Protein AF-A0A1Q7LMV8-F1 (afdb_monomer_lite)

Sequence (874 aa):
MQLKIPILTSIIVLTTVLAIPLATHPTAANTGFGVDDPGNVWVPYGPWGVSPATTGPNKLLMHFYSSETVEFTNFELGQLDVLDWEAPQSKFTPWANNPDFLLTPTQGQFGDFGIYFNGASSTWGNWGCTWIANAQPVGSTGIQVYNNTRQVDSRGVACDVNMRDAFAHLIDRPRWTVDGILQGTAQALADDSPPAKAPAGSSLAEQCSWDKMFPNCISAFNIAPDPGGFAAPGSPDFCAAADHMIAAGIATGKQASSCILTGVNSGVFSHPLRFMIRNDKPPRLQFGNGEMNAINQLFGGVAVQPTYGNIRQIGFPIVFSEPPESIVDDWDAYTYGYGLPSPYPDHLFPFYYSLFATDYCGGLSEPEPNNVQFLCNTAVDAQALTTATTADVPTFIAATTQLFHQLGSMSVDIPVYADGVRLGALRSVAGLVNLRGAGYTNGATMLYARQDTSYTPVCQGVVTGSCPSGKDYRFGGGDPTTLRWGQASGTLELNPFHAQTVWEFNVLLEVYDSLFTASPIQLDHTYCNVCTSASSTPSPPLPYVAGDQFYDVQLRRGPDGTPLARWQDGTPITAHDVAFSALNLARYSANLGSGLLLLRGVKVVSDSEVIIEWQGQSISYPIDMEFLLLPSHIWEDSTAAAPVSCAAGCVWGASQGAPGDGQLISTDIHPAAASMRDSTYDPIAHGTFIGSGPWACVSVFPQDVGKIGTGCSQSASGQRIGQAIGIDGRMQLAAFDFLGQPGNSDPFYQYYRSSNPAWGTGSGVTAQSGAFQQWNWDQKGDTGRVSILDLASAASCFGAGPSGTSACPSNITPANTCSPNCPYNYWNRAAFETTPGTISGEPFIVYRDFDNTFISPYWPWTTTTLENIVVFTH

Radius of gyration: 30.37 Å; chains: 1; bounding box: 103×80×86 Å

pLDDT: mean 81.84, std 17.22, range [29.91, 98.75]

Structure (mmCIF, N/CA/C/O backbone):
data_AF-A0A1Q7LMV8-F1
#
_entry.id   AF-A0A1Q7LMV8-F1
#
loop_
_atom_site.group_PDB
_atom_site.id
_atom_site.type_symbol
_atom_site.label_atom_id
_atom_site.label_alt_id
_atom_site.label_comp_id
_atom_site.label_asym_id
_atom_site.label_entity_id
_atom_site.label_seq_id
_atom_site.pdbx_PDB_ins_code
_atom_site.Cartn_x
_atom_site.Cartn_y
_atom_site.Cartn_z
_atom_site.occupancy
_atom_site.B_iso_or_equiv
_atom_site.auth_seq_id
_atom_site.auth_comp_id
_atom_site.auth_asym_id
_atom_site.auth_atom_id
_atom_site.pdbx_PDB_model_num
ATOM 1 N N . MET A 1 1 ? 63.287 53.042 17.222 1.00 47.81 1 MET A N 1
ATOM 2 C CA . MET A 1 1 ? 62.549 51.876 17.768 1.00 47.81 1 MET A CA 1
ATOM 3 C C . MET A 1 1 ? 61.047 51.967 17.425 1.00 47.81 1 MET A C 1
ATOM 5 O O . MET A 1 1 ? 60.212 51.686 18.266 1.00 47.81 1 MET A O 1
ATOM 9 N N . GLN A 1 2 ? 60.691 52.361 16.189 1.00 51.19 2 GLN A N 1
ATOM 10 C CA . GLN A 1 2 ? 59.316 52.751 15.798 1.00 51.19 2 GLN A CA 1
ATOM 11 C C . GLN A 1 2 ? 58.703 51.906 14.661 1.00 51.19 2 GLN A C 1
ATOM 13 O O . GLN A 1 2 ? 57.570 52.141 14.271 1.00 51.19 2 GLN A O 1
ATOM 18 N N . LEU A 1 3 ? 59.409 50.883 14.166 1.00 43.28 3 LEU A N 1
ATOM 19 C CA . LEU A 1 3 ? 58.932 49.997 13.088 1.00 43.28 3 LEU A CA 1
ATOM 20 C C . LEU A 1 3 ? 58.485 48.605 13.569 1.00 43.28 3 LEU A C 1
ATOM 22 O O . LEU A 1 3 ? 58.010 47.807 12.772 1.00 43.28 3 LEU A O 1
ATOM 26 N N . LYS A 1 4 ? 58.617 48.298 14.868 1.00 47.50 4 LYS A N 1
ATOM 27 C CA . LYS A 1 4 ? 58.280 46.969 15.415 1.00 47.50 4 LYS A CA 1
ATOM 28 C C . LYS A 1 4 ? 56.853 46.853 15.958 1.00 47.50 4 LYS A C 1
ATOM 30 O O . LYS A 1 4 ? 56.349 45.744 16.061 1.00 47.50 4 LYS A O 1
ATOM 35 N N . ILE A 1 5 ? 56.199 47.973 16.270 1.00 52.56 5 ILE A N 1
ATOM 36 C CA . ILE A 1 5 ? 54.851 47.974 16.858 1.00 52.56 5 ILE A CA 1
ATOM 37 C C . ILE A 1 5 ? 53.761 47.646 15.818 1.00 52.56 5 ILE A C 1
ATOM 39 O O . ILE A 1 5 ? 52.965 46.761 16.105 1.00 52.56 5 ILE A O 1
ATOM 43 N N . PRO A 1 6 ? 53.741 48.209 14.589 1.00 52.94 6 PRO A N 1
ATOM 44 C CA . PRO A 1 6 ? 52.664 47.920 13.631 1.00 52.94 6 PRO A CA 1
ATOM 45 C C . PRO A 1 6 ? 52.660 46.461 13.155 1.00 52.94 6 PRO A C 1
ATOM 47 O O . PRO A 1 6 ? 51.601 45.879 12.929 1.00 52.94 6 PRO A O 1
ATOM 50 N N . ILE A 1 7 ? 53.847 45.855 13.043 1.00 61.25 7 ILE A N 1
ATOM 51 C CA . ILE A 1 7 ? 54.014 44.458 12.624 1.00 61.25 7 ILE A CA 1
ATOM 52 C C . ILE A 1 7 ? 53.578 43.509 13.744 1.00 61.25 7 ILE A C 1
ATOM 54 O O . ILE A 1 7 ? 52.874 42.544 13.466 1.00 61.25 7 ILE A O 1
ATOM 58 N N . LEU A 1 8 ? 53.914 43.800 15.009 1.00 58.16 8 LEU A N 1
ATOM 59 C CA . LEU A 1 8 ? 53.417 42.996 16.129 1.00 58.16 8 LEU A CA 1
ATOM 60 C C . LEU A 1 8 ? 51.900 43.111 16.282 1.00 58.16 8 LEU A C 1
ATOM 62 O O . LEU A 1 8 ? 51.251 42.094 16.489 1.00 58.16 8 LEU A O 1
ATOM 66 N N . THR A 1 9 ? 51.322 44.307 16.132 1.00 60.59 9 THR A N 1
ATOM 67 C CA . THR A 1 9 ? 49.863 44.474 16.185 1.00 60.59 9 THR A CA 1
ATOM 68 C C . THR A 1 9 ? 49.184 43.738 15.032 1.00 60.59 9 THR A C 1
ATOM 70 O O . THR A 1 9 ? 48.174 43.085 15.252 1.00 60.59 9 THR A O 1
ATOM 73 N N . SER A 1 10 ? 49.767 43.754 13.828 1.00 56.44 10 SER A N 1
ATOM 74 C CA . SER A 1 10 ? 49.230 43.010 12.680 1.00 56.44 10 SER A CA 1
ATOM 75 C C . SER A 1 10 ? 49.323 41.499 12.880 1.00 56.44 10 SER A C 1
ATOM 77 O O . SER A 1 10 ? 48.369 40.798 12.577 1.00 56.44 10 SER A O 1
ATOM 79 N N . ILE A 1 11 ? 50.424 40.990 13.444 1.00 62.59 11 ILE A N 1
ATOM 80 C CA . ILE A 1 11 ? 50.575 39.560 13.749 1.00 62.59 11 ILE A CA 1
ATOM 81 C C . ILE A 1 11 ? 49.631 39.144 14.878 1.00 62.59 11 ILE A C 1
ATOM 83 O O . ILE A 1 11 ? 49.029 38.090 14.764 1.00 62.59 11 ILE A O 1
ATOM 87 N N . ILE A 1 12 ? 49.446 39.966 15.917 1.00 63.50 12 ILE A N 1
ATOM 88 C CA . ILE A 1 12 ? 48.513 39.684 17.020 1.00 63.50 12 ILE A CA 1
ATOM 89 C C . ILE A 1 12 ? 47.060 39.733 16.539 1.00 63.50 12 ILE A C 1
ATOM 91 O O . ILE A 1 12 ? 46.276 38.883 16.941 1.00 63.50 12 ILE A O 1
ATOM 95 N N . VAL A 1 13 ? 46.690 40.667 15.656 1.00 59.44 13 VAL A N 1
ATOM 96 C CA . VAL A 1 13 ? 45.350 40.705 15.042 1.00 59.44 13 VAL A CA 1
ATOM 97 C C . VAL A 1 13 ? 45.155 39.515 14.100 1.00 59.44 13 VAL A C 1
ATOM 99 O O . VAL A 1 13 ? 44.114 38.875 14.152 1.00 59.44 13 VAL A O 1
ATOM 102 N N . LEU A 1 14 ? 46.159 39.139 13.300 1.00 52.28 14 LEU A N 1
ATOM 103 C CA . LEU A 1 14 ? 46.055 37.979 12.410 1.00 52.28 14 LEU A CA 1
ATOM 104 C C . LEU A 1 14 ? 45.987 36.662 13.198 1.00 52.28 14 LEU A C 1
ATOM 106 O O . LEU A 1 14 ? 45.208 35.788 12.839 1.00 52.28 14 LEU A O 1
ATOM 110 N N . THR A 1 15 ? 46.732 36.521 14.299 1.00 53.72 15 THR A N 1
ATOM 111 C CA . THR A 1 15 ? 46.665 35.325 15.151 1.00 53.72 15 THR A CA 1
ATOM 112 C C . THR A 1 15 ? 45.430 35.297 16.038 1.00 53.72 15 THR A C 1
ATOM 114 O O . THR A 1 15 ? 44.937 34.209 16.292 1.00 53.72 15 THR A O 1
ATOM 117 N N . THR A 1 16 ? 44.873 36.435 16.467 1.00 52.03 16 THR A N 1
ATOM 118 C CA . THR A 1 16 ? 43.590 36.451 17.197 1.00 52.03 16 THR A CA 1
ATOM 119 C C . THR A 1 16 ? 42.389 36.242 16.281 1.00 52.03 16 THR A C 1
ATOM 121 O O . THR A 1 16 ? 41.463 35.561 16.698 1.00 52.03 16 THR A O 1
ATOM 124 N N . VAL A 1 17 ? 42.415 36.716 15.028 1.00 48.97 17 VAL A N 1
ATOM 125 C CA . VAL A 1 17 ? 41.365 36.438 14.026 1.00 48.97 17 VAL A CA 1
ATOM 126 C C . VAL A 1 17 ? 41.433 34.989 13.518 1.00 48.97 17 VAL A C 1
ATOM 128 O O . VAL A 1 17 ? 40.389 34.393 13.279 1.00 48.97 17 VAL A O 1
ATOM 131 N N . LEU A 1 18 ? 42.628 34.388 13.424 1.00 46.41 18 LEU A N 1
ATOM 132 C CA . LEU A 1 18 ? 42.808 32.964 13.081 1.00 46.41 18 LEU A CA 1
ATOM 133 C C . LEU A 1 18 ? 42.646 32.004 14.278 1.00 46.41 18 LEU A C 1
ATOM 135 O O . LEU A 1 18 ? 42.534 30.800 14.068 1.00 46.41 18 LEU A O 1
ATOM 139 N N . ALA A 1 19 ? 42.653 32.513 15.517 1.00 41.44 19 ALA A N 1
ATOM 140 C CA . ALA A 1 19 ? 42.428 31.739 16.745 1.00 41.44 19 ALA A CA 1
ATOM 141 C C . ALA A 1 19 ? 41.019 31.913 17.330 1.00 41.44 19 ALA A C 1
ATOM 143 O O . ALA A 1 19 ? 40.731 31.331 18.376 1.00 41.44 19 ALA A O 1
ATOM 144 N N . ILE A 1 20 ? 40.125 32.655 16.663 1.00 39.97 20 ILE A N 1
ATOM 145 C CA . ILE A 1 20 ? 38.699 32.355 16.786 1.00 39.97 20 ILE A CA 1
ATOM 146 C C . ILE A 1 20 ? 38.594 30.951 16.184 1.00 39.97 20 ILE A C 1
ATOM 148 O O . ILE A 1 20 ? 38.847 30.830 14.982 1.00 39.97 20 ILE A O 1
ATOM 152 N N . PRO A 1 21 ? 38.319 29.876 16.956 1.00 38.91 21 PRO A N 1
ATOM 153 C CA . PRO A 1 21 ? 37.899 28.642 16.316 1.00 38.91 21 PRO A CA 1
ATOM 154 C C . PRO A 1 21 ? 36.772 29.078 15.397 1.00 38.91 21 PRO A C 1
ATOM 156 O O . PRO A 1 21 ? 35.824 29.688 15.896 1.00 38.91 21 PRO A O 1
ATOM 159 N N . LEU A 1 22 ? 36.919 28.882 14.077 1.00 37.25 22 LEU A N 1
ATOM 160 C CA . LEU A 1 22 ? 35.781 28.946 13.168 1.00 37.25 22 LEU A CA 1
ATOM 161 C C . LEU A 1 22 ? 34.682 28.254 13.946 1.00 37.25 22 LEU A C 1
ATOM 163 O O . LEU A 1 22 ? 34.853 27.084 14.297 1.00 37.25 22 LEU A O 1
ATOM 167 N N . ALA A 1 23 ? 33.668 29.014 14.359 1.00 33.69 23 ALA A N 1
ATOM 168 C CA . ALA A 1 23 ? 32.500 28.420 14.945 1.00 33.69 23 ALA A CA 1
ATOM 169 C C . ALA A 1 23 ? 32.011 27.534 13.810 1.00 33.69 23 ALA A C 1
ATOM 171 O O . ALA A 1 23 ? 31.432 28.013 12.836 1.00 33.69 23 ALA A O 1
ATOM 172 N N . THR A 1 24 ? 32.385 26.260 13.865 1.00 39.53 24 THR A N 1
ATOM 173 C CA . THR A 1 24 ? 31.755 25.199 13.125 1.00 39.53 24 THR A CA 1
ATOM 174 C C . THR A 1 24 ? 30.376 25.192 13.737 1.00 39.53 24 THR A C 1
ATOM 176 O O . THR A 1 24 ? 30.089 24.503 14.711 1.00 39.53 24 THR A O 1
ATOM 179 N N . HIS A 1 25 ? 29.538 26.101 13.241 1.00 33.50 25 HIS A N 1
ATOM 180 C CA . HIS A 1 25 ? 28.117 25.961 13.391 1.00 33.50 25 HIS A CA 1
ATOM 181 C C . HIS A 1 25 ? 27.857 24.528 12.938 1.00 33.50 25 HIS A C 1
ATOM 183 O O . HIS A 1 25 ? 28.303 24.185 11.835 1.00 33.50 25 HIS A O 1
ATOM 189 N N . PRO A 1 26 ? 27.258 23.666 13.777 1.00 41.38 26 PRO A N 1
ATOM 190 C CA . PRO A 1 26 ? 26.746 22.416 13.261 1.00 41.38 26 PRO A CA 1
ATOM 191 C C . PRO A 1 26 ? 25.862 22.827 12.091 1.00 41.38 26 PRO A C 1
ATOM 193 O O . PRO A 1 26 ? 24.895 23.569 12.266 1.00 41.38 26 PRO A O 1
ATOM 196 N N . THR A 1 27 ? 26.297 22.492 10.879 1.00 51.75 27 THR A N 1
ATOM 197 C CA . THR A 1 27 ? 25.482 22.656 9.686 1.00 51.75 27 THR A CA 1
ATOM 198 C C . THR A 1 27 ? 24.205 21.905 10.002 1.00 51.75 27 THR A C 1
ATOM 200 O O . THR A 1 27 ? 24.260 20.690 10.194 1.00 51.75 27 THR A O 1
ATOM 203 N N . ALA A 1 28 ? 23.100 22.632 10.172 1.00 55.19 28 ALA A N 1
ATOM 204 C CA . ALA A 1 28 ? 21.792 22.023 10.359 1.00 55.19 28 ALA A CA 1
ATOM 205 C C . ALA A 1 28 ? 21.563 20.989 9.245 1.00 55.19 28 ALA A C 1
ATOM 207 O O . ALA A 1 28 ? 22.117 21.136 8.146 1.00 55.19 28 ALA A O 1
ATOM 208 N N . ALA A 1 29 ? 20.790 19.936 9.525 1.00 56.56 29 ALA A N 1
ATOM 209 C CA . ALA A 1 29 ? 20.429 18.987 8.482 1.00 56.56 29 ALA A CA 1
ATOM 210 C C . ALA A 1 29 ? 19.737 19.733 7.340 1.00 56.56 29 ALA A C 1
ATOM 212 O O . ALA A 1 29 ? 19.027 20.720 7.565 1.00 56.56 29 ALA A O 1
ATOM 213 N N . ASN A 1 30 ? 19.936 19.255 6.113 1.00 70.81 30 ASN A N 1
ATOM 214 C CA . ASN A 1 30 ? 19.094 19.729 5.032 1.00 70.81 30 ASN A CA 1
ATOM 215 C C . ASN A 1 30 ? 17.715 19.097 5.235 1.00 70.81 30 ASN A C 1
ATOM 217 O O . ASN A 1 30 ? 17.593 17.880 5.387 1.00 70.81 30 ASN A O 1
ATOM 221 N N . THR A 1 31 ? 16.675 19.915 5.294 1.00 78.81 31 THR A N 1
ATOM 222 C CA . THR A 1 31 ? 15.311 19.395 5.252 1.00 78.81 31 THR A CA 1
ATOM 223 C C . THR A 1 31 ? 15.081 18.788 3.878 1.00 78.81 31 THR A C 1
ATOM 225 O O . THR A 1 31 ? 15.419 19.414 2.873 1.00 78.81 31 THR A O 1
ATOM 228 N N . GLY A 1 32 ? 14.534 17.571 3.834 1.00 84.81 32 GLY A N 1
ATOM 229 C CA . GLY A 1 32 ? 14.096 16.979 2.575 1.00 84.81 32 GLY A CA 1
ATOM 230 C C . GLY A 1 32 ? 13.058 17.872 1.898 1.00 84.81 32 GLY A C 1
ATOM 231 O O . GLY A 1 32 ? 12.415 18.694 2.560 1.00 84.81 32 GLY A O 1
ATOM 232 N N . PHE A 1 33 ? 12.884 17.712 0.591 1.00 90.50 33 PHE A N 1
ATOM 233 C CA . PHE A 1 33 ? 11.852 18.448 -0.130 1.00 90.50 33 PHE A CA 1
ATOM 234 C C . PHE A 1 33 ? 10.455 18.013 0.335 1.00 90.50 33 PHE A C 1
ATOM 236 O O . PHE A 1 33 ? 10.216 16.840 0.636 1.00 90.50 33 PHE A O 1
ATOM 243 N N . GLY A 1 34 ? 9.528 18.967 0.437 1.00 90.56 34 GLY A N 1
ATOM 244 C CA . GLY A 1 34 ? 8.107 18.659 0.616 1.00 90.56 34 GLY A CA 1
ATOM 245 C C . GLY A 1 34 ? 7.527 17.995 -0.632 1.00 90.56 34 GLY A C 1
ATOM 246 O O . GLY A 1 34 ? 8.111 18.100 -1.702 1.00 90.56 34 GLY A O 1
ATOM 247 N N . VAL A 1 35 ? 6.380 17.325 -0.508 1.00 89.69 35 VAL A N 1
ATOM 248 C CA . VAL A 1 35 ? 5.737 16.647 -1.653 1.00 89.69 35 VAL A CA 1
ATOM 249 C C . VAL A 1 35 ? 5.471 17.618 -2.802 1.00 89.69 35 VAL A C 1
ATOM 251 O O . VAL A 1 35 ? 5.819 17.326 -3.939 1.00 89.69 35 VAL A O 1
ATOM 254 N N . ASP A 1 36 ? 4.913 18.786 -2.479 1.00 88.12 36 ASP A N 1
ATOM 255 C CA . ASP A 1 36 ? 4.574 19.851 -3.431 1.00 88.12 36 ASP A CA 1
ATOM 256 C C . ASP A 1 36 ? 5.728 20.846 -3.671 1.00 88.12 36 ASP A C 1
ATOM 258 O O . ASP A 1 36 ? 5.528 21.913 -4.253 1.00 88.12 36 ASP A O 1
ATOM 262 N N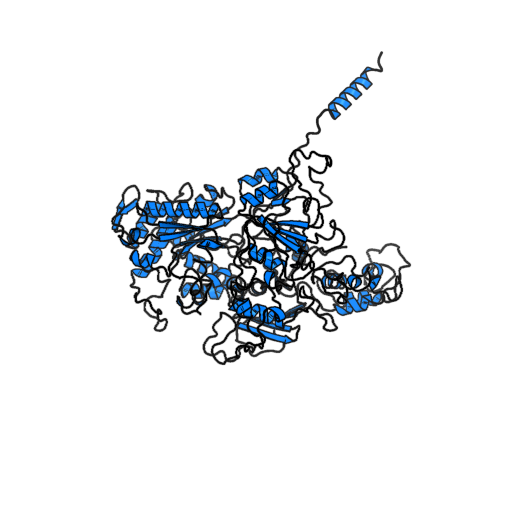 . ASP A 1 37 ? 6.932 20.547 -3.175 1.00 88.38 37 ASP A N 1
ATOM 263 C CA . ASP A 1 37 ? 8.103 21.390 -3.407 1.00 88.38 37 ASP A CA 1
ATOM 264 C C . ASP A 1 37 ? 8.563 21.234 -4.869 1.00 88.38 37 ASP A C 1
ATOM 266 O O . ASP A 1 37 ? 8.759 20.102 -5.310 1.00 88.38 37 ASP A O 1
ATOM 270 N N . PRO A 1 38 ? 8.802 22.323 -5.623 1.00 84.38 38 PRO A N 1
ATOM 271 C CA . PRO A 1 38 ? 9.305 22.233 -6.997 1.00 84.38 38 PRO A CA 1
ATOM 272 C C . PRO A 1 38 ? 10.652 21.501 -7.139 1.00 84.38 38 PRO A C 1
ATOM 274 O O . PRO A 1 38 ? 11.022 21.099 -8.237 1.00 84.38 38 PRO A O 1
ATOM 277 N N . GLY A 1 39 ? 11.421 21.360 -6.052 1.00 83.75 39 GLY A N 1
ATOM 278 C CA . GLY A 1 39 ? 12.645 20.561 -5.996 1.00 83.75 39 GLY A CA 1
ATOM 279 C C . GLY A 1 39 ? 12.412 19.058 -5.808 1.00 83.75 39 GLY A C 1
ATOM 280 O O . GLY A 1 39 ? 13.335 18.278 -6.050 1.00 83.75 39 GLY A O 1
ATOM 281 N N . ASN A 1 40 ? 11.205 18.633 -5.412 1.00 87.81 40 ASN A N 1
ATOM 282 C CA . ASN A 1 40 ? 10.791 17.230 -5.357 1.00 87.81 40 ASN A CA 1
ATOM 283 C C . ASN A 1 40 ? 10.464 16.736 -6.767 1.00 87.81 40 ASN A C 1
ATOM 285 O O . ASN A 1 40 ? 9.314 16.529 -7.132 1.00 87.81 40 ASN A O 1
ATOM 289 N N . VAL A 1 41 ? 11.493 16.607 -7.591 1.00 82.88 41 VAL A N 1
ATOM 290 C CA . VAL A 1 41 ? 11.352 16.170 -8.976 1.00 82.88 41 VAL A CA 1
ATOM 291 C C . VAL A 1 41 ? 11.464 14.657 -9.084 1.00 82.88 41 VAL A C 1
ATOM 293 O O . VAL A 1 41 ? 12.277 14.024 -8.409 1.00 82.88 41 VAL A O 1
ATOM 296 N N . TRP A 1 42 ? 10.684 14.079 -9.986 1.00 82.50 42 TRP A N 1
ATOM 297 C CA . TRP A 1 42 ? 10.725 12.655 -10.305 1.00 82.50 42 TRP A CA 1
ATOM 298 C C . TRP A 1 42 ? 10.704 12.479 -11.819 1.00 82.50 42 TRP A C 1
ATOM 300 O O . TRP A 1 42 ? 10.469 13.425 -12.566 1.00 82.50 42 TRP A O 1
ATOM 310 N N . VAL A 1 43 ? 10.973 11.270 -12.290 1.00 74.50 43 VAL A N 1
ATOM 311 C CA . VAL A 1 43 ? 10.768 10.891 -13.692 1.00 74.50 43 VAL A CA 1
ATOM 312 C C . VAL A 1 43 ? 10.173 9.472 -13.703 1.00 74.50 43 VAL A C 1
ATOM 314 O O . VAL A 1 43 ? 10.196 8.833 -12.660 1.00 74.50 43 VAL A O 1
ATOM 317 N N . PRO A 1 44 ? 9.577 8.959 -14.792 1.00 71.31 44 PRO A N 1
ATOM 318 C CA . PRO A 1 44 ? 8.991 7.606 -14.797 1.00 71.31 44 PRO A CA 1
ATOM 319 C C . PRO A 1 44 ? 9.937 6.503 -15.314 1.00 71.31 44 PRO A C 1
ATOM 321 O O . PRO A 1 44 ? 9.522 5.358 -15.471 1.00 71.31 44 PRO A O 1
ATOM 324 N N . TYR A 1 45 ? 11.191 6.824 -15.630 1.00 71.19 45 TYR A N 1
ATOM 325 C CA . TYR A 1 45 ? 12.214 5.910 -16.161 1.00 71.19 45 TYR A CA 1
ATOM 326 C C . TYR A 1 45 ? 13.513 6.021 -15.366 1.00 71.19 45 TYR A C 1
ATOM 328 O O . TYR A 1 45 ? 13.886 7.124 -15.006 1.00 71.19 45 TYR A O 1
ATOM 336 N N . GLY A 1 46 ? 14.199 4.938 -15.027 1.00 64.06 46 GLY A N 1
ATOM 337 C CA . GLY A 1 46 ? 15.327 5.004 -14.092 1.00 64.06 46 GLY A CA 1
ATOM 338 C C . GLY A 1 46 ? 16.617 5.561 -14.695 1.00 64.06 46 GLY A C 1
ATOM 339 O O . GLY A 1 46 ? 16.873 5.377 -15.887 1.00 64.06 46 GLY A O 1
ATOM 340 N N . PRO A 1 47 ? 17.507 6.172 -13.898 1.00 53.53 47 PRO A N 1
ATOM 341 C CA . PRO A 1 47 ? 18.929 6.081 -14.164 1.00 53.53 47 PRO A CA 1
ATOM 342 C C . PRO A 1 47 ? 19.380 4.631 -13.910 1.00 53.53 47 PRO A C 1
ATOM 344 O O . PRO A 1 47 ? 19.295 4.160 -12.783 1.00 53.53 47 PRO A O 1
ATOM 347 N N . TRP A 1 48 ? 19.892 3.946 -14.942 1.00 53.47 48 TRP A N 1
ATOM 348 C CA . TRP A 1 48 ? 20.676 2.711 -14.778 1.00 53.47 48 TRP A CA 1
ATOM 349 C C . TRP A 1 48 ? 22.033 2.788 -15.514 1.00 53.47 48 TRP A C 1
ATOM 351 O O . TRP A 1 48 ? 22.160 3.374 -16.582 1.00 53.47 48 TRP A O 1
ATOM 361 N N . GLY A 1 49 ? 23.079 2.261 -14.861 1.00 44.19 49 GLY A N 1
ATOM 362 C CA . GLY A 1 49 ? 24.339 1.691 -15.390 1.00 44.19 49 GLY A CA 1
ATOM 363 C C . GLY A 1 49 ? 25.331 2.461 -16.294 1.00 44.19 49 GLY A C 1
ATOM 364 O O . GLY A 1 49 ? 25.251 2.358 -17.501 1.00 44.19 49 GLY A O 1
ATOM 365 N N . VAL A 1 50 ? 26.398 3.052 -15.724 1.00 38.66 50 VAL A N 1
ATOM 366 C CA . VAL A 1 50 ? 27.856 2.749 -15.927 1.00 38.66 50 VAL A CA 1
ATOM 367 C C . VAL A 1 50 ? 28.739 3.545 -14.948 1.00 38.66 50 VAL A C 1
ATOM 369 O O . VAL A 1 50 ? 29.904 3.202 -14.749 1.00 38.66 50 VAL A O 1
ATOM 372 N N . SER A 1 51 ? 28.201 4.579 -14.292 1.00 45.25 51 SER A N 1
ATOM 373 C CA . SER A 1 51 ? 28.899 5.345 -13.256 1.00 45.25 51 SER A CA 1
ATOM 374 C C . SER A 1 51 ? 27.961 5.582 -12.069 1.00 45.25 51 SER A C 1
ATOM 376 O O . SER A 1 51 ? 26.948 6.262 -12.233 1.00 45.25 51 SER A O 1
ATOM 378 N N . PRO A 1 52 ? 28.301 5.106 -10.860 1.00 48.00 52 PRO A N 1
ATOM 379 C CA . PRO A 1 52 ? 27.467 5.280 -9.668 1.00 48.00 52 PRO A CA 1
ATOM 380 C C . PRO A 1 52 ? 27.087 6.730 -9.325 1.00 48.00 52 PRO A C 1
ATOM 382 O O . PRO A 1 52 ? 26.088 6.984 -8.657 1.00 48.00 52 PRO A O 1
ATOM 385 N N . ALA A 1 53 ? 27.883 7.687 -9.810 1.00 49.00 53 ALA A N 1
ATOM 386 C CA . ALA A 1 53 ? 27.642 9.119 -9.679 1.00 49.00 53 ALA A CA 1
ATOM 387 C C . ALA A 1 53 ? 26.506 9.645 -10.577 1.00 49.00 53 ALA A C 1
ATOM 389 O O . ALA A 1 53 ? 25.924 10.687 -10.287 1.00 49.00 53 ALA A O 1
ATOM 390 N N . THR A 1 54 ? 26.208 8.966 -11.689 1.00 54.88 54 THR A N 1
ATOM 391 C CA . THR A 1 54 ? 25.297 9.467 -12.733 1.00 54.88 54 THR A CA 1
ATOM 392 C C . THR A 1 54 ? 24.183 8.490 -13.099 1.00 54.88 54 THR A C 1
ATOM 394 O O . THR A 1 54 ? 23.210 8.909 -13.714 1.00 54.88 54 THR A O 1
ATOM 397 N N . THR A 1 55 ? 24.292 7.209 -12.734 1.00 59.66 55 THR A N 1
ATOM 398 C CA . THR A 1 55 ? 23.428 6.150 -13.279 1.00 59.66 55 THR A CA 1
ATOM 399 C C . THR A 1 55 ? 22.789 5.234 -12.234 1.00 59.66 55 THR A C 1
ATOM 401 O O . THR A 1 55 ? 22.318 4.172 -12.607 1.00 59.66 55 THR A O 1
ATOM 404 N N . GLY A 1 56 ? 22.815 5.587 -10.947 1.00 73.00 56 GLY A N 1
ATOM 405 C CA . GLY A 1 56 ? 22.218 4.750 -9.897 1.00 73.00 56 GLY A CA 1
ATOM 406 C C . GLY A 1 56 ? 23.042 3.508 -9.513 1.00 73.00 56 GLY A C 1
ATOM 407 O O . GLY A 1 56 ? 24.125 3.283 -10.073 1.00 73.00 56 GLY A O 1
ATOM 408 N N . PRO A 1 57 ? 22.574 2.737 -8.511 1.00 83.50 57 PRO A N 1
ATOM 409 C CA . PRO A 1 57 ? 23.171 1.470 -8.083 1.00 83.50 57 PRO A CA 1
ATOM 410 C C . PRO A 1 57 ? 23.084 0.402 -9.195 1.00 83.50 57 PRO A C 1
ATOM 412 O O . PRO A 1 57 ? 22.692 0.671 -10.320 1.00 83.50 57 PRO A O 1
ATOM 415 N N . ASN A 1 58 ? 23.480 -0.834 -8.920 1.00 87.50 58 ASN A N 1
ATOM 416 C CA . ASN A 1 58 ? 23.071 -2.016 -9.691 1.00 87.50 58 ASN A CA 1
ATOM 417 C C . ASN A 1 58 ? 22.545 -3.144 -8.785 1.00 87.50 58 ASN A C 1
ATOM 419 O O . ASN A 1 58 ? 22.195 -4.220 -9.275 1.00 87.50 58 ASN A O 1
ATOM 423 N N . LYS A 1 59 ? 22.484 -2.893 -7.469 1.00 92.38 59 LYS A N 1
ATOM 424 C CA . LYS A 1 59 ? 21.912 -3.770 -6.449 1.00 92.38 59 LYS A CA 1
ATOM 425 C C . LYS A 1 59 ? 20.990 -2.985 -5.525 1.00 92.38 59 LYS A C 1
ATOM 427 O O . LYS A 1 59 ? 21.379 -1.929 -5.018 1.00 92.38 59 LYS A O 1
ATOM 432 N N . LEU A 1 60 ? 19.832 -3.564 -5.242 1.00 95.44 60 LEU A N 1
ATOM 433 C CA . LEU A 1 60 ? 18.961 -3.171 -4.143 1.00 95.44 60 LEU A CA 1
ATOM 434 C C . LEU A 1 60 ? 19.126 -4.203 -3.035 1.00 95.44 60 LEU A C 1
ATOM 436 O O . LEU A 1 60 ? 18.836 -5.384 -3.232 1.00 95.44 60 LEU A O 1
ATOM 440 N N . LEU A 1 61 ? 19.633 -3.772 -1.885 1.00 97.25 61 LEU A N 1
ATOM 441 C CA . LEU A 1 61 ? 19.764 -4.604 -0.699 1.00 97.25 61 LEU A CA 1
ATOM 442 C C . LEU A 1 61 ? 18.679 -4.222 0.304 1.00 97.25 61 LEU A C 1
ATOM 444 O O . LEU A 1 61 ? 18.787 -3.198 0.976 1.00 97.25 61 LEU A O 1
ATOM 448 N N . MET A 1 62 ? 17.674 -5.079 0.435 1.00 97.94 62 MET A N 1
ATOM 449 C CA . MET A 1 62 ? 16.628 -4.958 1.445 1.00 97.94 62 MET A CA 1
ATOM 450 C C . MET A 1 62 ? 17.050 -5.734 2.695 1.00 97.94 62 MET A C 1
ATOM 452 O O . MET A 1 62 ? 17.389 -6.921 2.608 1.00 97.94 62 MET A O 1
ATOM 456 N N . HIS A 1 63 ? 17.057 -5.079 3.858 1.00 97.44 63 HIS A N 1
ATOM 457 C CA . HIS A 1 63 ? 17.368 -5.707 5.149 1.00 97.44 63 HIS A CA 1
ATOM 458 C C . HIS A 1 63 ? 16.131 -5.666 6.047 1.00 97.44 63 HIS A C 1
ATOM 460 O O . HIS A 1 63 ? 15.621 -4.595 6.353 1.00 97.44 63 HIS A O 1
ATOM 466 N N . PHE A 1 64 ? 15.668 -6.844 6.462 1.00 95.81 64 PHE A N 1
ATOM 467 C CA . PHE A 1 64 ? 14.429 -7.030 7.208 1.00 95.81 64 PHE A CA 1
ATOM 468 C C . PHE A 1 64 ? 14.689 -7.119 8.713 1.00 95.81 64 PHE A C 1
ATOM 470 O O . PHE A 1 64 ? 15.480 -7.948 9.167 1.00 95.81 64 PHE A O 1
ATOM 477 N N . TYR A 1 65 ? 14.013 -6.287 9.497 1.00 93.06 65 TYR A N 1
ATOM 478 C CA . TYR A 1 65 ? 14.176 -6.181 10.946 1.00 93.06 65 TYR A CA 1
ATOM 479 C C . TYR A 1 65 ? 12.959 -6.726 11.701 1.00 93.06 65 TYR A C 1
ATOM 481 O O . TYR A 1 65 ? 11.984 -7.186 11.117 1.00 93.06 65 TYR A O 1
ATOM 489 N N . SER A 1 66 ? 13.045 -6.748 13.031 1.00 87.38 66 SER A N 1
ATOM 490 C CA . SER A 1 66 ? 11.941 -7.171 13.902 1.00 87.38 66 SER A CA 1
ATOM 491 C C . SER A 1 66 ? 10.971 -6.047 14.267 1.00 87.38 66 SER A C 1
ATOM 493 O O . SER A 1 66 ? 9.910 -6.334 14.815 1.00 87.38 66 SER A O 1
ATOM 495 N N . SER A 1 67 ? 11.395 -4.794 14.096 1.00 86.56 67 SER A N 1
ATOM 496 C CA . SER A 1 67 ? 10.605 -3.586 14.339 1.00 86.56 67 SER A CA 1
ATOM 497 C C . SER A 1 67 ? 11.301 -2.354 13.759 1.00 86.56 67 SER A C 1
ATOM 499 O O . SER A 1 67 ? 12.522 -2.344 13.554 1.00 86.56 67 SER A O 1
ATOM 501 N N . GLU A 1 68 ? 10.543 -1.271 13.623 1.00 88.50 68 GLU A N 1
ATOM 502 C CA . GLU A 1 68 ? 11.008 0.055 13.214 1.00 88.50 68 GLU A CA 1
ATOM 503 C C . GLU A 1 68 ? 12.094 0.601 14.156 1.00 88.50 68 GLU A C 1
ATOM 505 O O . GLU A 1 68 ? 13.059 1.233 13.738 1.00 88.50 68 GLU A O 1
ATOM 510 N N . THR A 1 69 ? 12.030 0.283 15.454 1.00 90.00 69 THR A N 1
ATOM 511 C CA . THR A 1 69 ? 13.055 0.721 16.420 1.00 90.00 69 THR A CA 1
ATOM 512 C C . THR A 1 69 ? 14.439 0.131 16.105 1.00 90.00 69 THR A C 1
ATOM 514 O O . THR A 1 69 ? 15.465 0.808 16.262 1.00 90.00 69 THR A O 1
ATOM 517 N N . VAL A 1 70 ? 14.490 -1.131 15.665 1.00 91.75 70 VAL A N 1
ATOM 518 C CA . VAL A 1 70 ? 15.745 -1.797 15.283 1.00 91.75 70 VAL A CA 1
ATOM 519 C C . VAL A 1 70 ? 16.243 -1.258 13.945 1.00 91.75 70 VAL A C 1
ATOM 521 O O . VAL A 1 70 ? 17.436 -0.976 13.813 1.00 91.75 70 VAL A O 1
ATOM 524 N N . GLU A 1 71 ? 15.343 -1.041 12.990 1.00 94.69 71 GLU A N 1
ATOM 525 C CA . GLU A 1 71 ? 15.651 -0.406 11.708 1.00 94.69 71 GLU A CA 1
ATOM 526 C C . GLU A 1 71 ? 16.278 0.989 11.911 1.00 94.69 71 GLU A C 1
ATOM 528 O O . GLU A 1 71 ? 17.402 1.241 11.467 1.00 94.69 71 GLU A O 1
ATOM 533 N N . PHE A 1 72 ? 15.637 1.864 12.697 1.00 95.12 72 PHE A N 1
ATOM 534 C CA . PHE A 1 72 ? 16.142 3.208 13.006 1.00 95.12 72 PHE A CA 1
ATOM 535 C C . PHE A 1 72 ? 17.513 3.182 13.675 1.00 95.12 72 PHE A C 1
ATOM 537 O O . PHE A 1 72 ? 18.362 4.022 13.383 1.00 95.12 72 PHE A O 1
ATOM 544 N N . THR A 1 73 ? 17.755 2.212 14.559 1.00 94.44 73 THR A N 1
ATOM 545 C CA . THR A 1 73 ? 19.066 2.048 15.200 1.00 94.44 73 THR A CA 1
ATOM 546 C C . THR A 1 73 ? 20.144 1.729 14.162 1.00 94.44 73 THR A C 1
ATOM 548 O O . THR A 1 73 ? 21.238 2.289 14.219 1.00 94.44 73 THR A O 1
ATOM 551 N N . ASN A 1 74 ? 19.846 0.871 13.186 1.00 94.12 74 ASN A N 1
ATOM 552 C CA . ASN A 1 74 ? 20.786 0.512 12.124 1.00 94.12 74 ASN A CA 1
ATOM 553 C C . ASN A 1 74 ? 21.017 1.663 11.134 1.00 94.12 74 ASN A C 1
ATOM 555 O O . ASN A 1 74 ? 22.162 1.910 10.744 1.00 94.12 74 ASN A O 1
ATOM 559 N N . PHE A 1 75 ? 19.986 2.444 10.814 1.00 95.44 75 PHE A N 1
ATOM 560 C CA . PHE A 1 75 ? 20.136 3.702 10.077 1.00 95.44 75 PHE A CA 1
ATOM 561 C C . PHE A 1 75 ? 21.035 4.700 10.820 1.00 95.44 75 PHE A C 1
ATOM 563 O O . PHE A 1 75 ? 22.000 5.219 10.258 1.00 95.44 75 PHE A O 1
ATOM 570 N N . GLU A 1 76 ? 20.826 4.881 12.127 1.00 92.88 76 GLU A N 1
ATOM 571 C CA . GLU A 1 76 ? 21.658 5.742 12.976 1.00 92.88 76 GLU A CA 1
ATOM 572 C C . GLU A 1 76 ? 23.105 5.253 13.134 1.00 92.88 76 GLU A C 1
ATOM 574 O O . GLU A 1 76 ? 23.957 6.008 13.613 1.00 92.88 76 GLU A O 1
ATOM 579 N N . LEU A 1 77 ? 23.396 4.004 12.763 1.00 90.62 77 LEU A N 1
ATOM 580 C CA . LEU A 1 77 ? 24.736 3.419 12.699 1.00 90.62 77 LEU A CA 1
ATOM 581 C C . LEU A 1 77 ? 25.353 3.490 11.289 1.00 90.62 77 LEU A C 1
ATOM 583 O O . LEU A 1 77 ? 26.497 3.074 11.109 1.00 90.62 77 LEU A O 1
ATOM 587 N N . GLY A 1 78 ? 24.638 4.036 10.301 1.00 89.94 78 GLY A N 1
ATOM 588 C CA . GLY A 1 78 ? 25.079 4.111 8.906 1.00 89.94 78 GLY A CA 1
ATOM 589 C C . GLY A 1 78 ? 24.995 2.774 8.167 1.00 89.94 78 GLY A C 1
ATOM 590 O O . GLY A 1 78 ? 25.720 2.542 7.203 1.00 89.94 78 GLY A O 1
ATOM 591 N N . GLN A 1 79 ? 24.144 1.853 8.620 1.00 92.56 79 GLN A N 1
ATOM 592 C CA . GLN A 1 79 ? 23.962 0.555 7.963 1.00 92.56 79 GLN A CA 1
ATOM 593 C C . GLN A 1 79 ? 22.905 0.581 6.852 1.00 92.56 79 GLN A C 1
ATOM 595 O O . GLN A 1 79 ? 22.894 -0.327 6.026 1.00 92.56 79 GLN A O 1
ATOM 600 N N . LEU A 1 80 ? 22.081 1.629 6.805 1.00 96.12 80 LEU A N 1
ATOM 601 C CA . LEU A 1 80 ? 20.991 1.820 5.849 1.00 96.12 80 LEU A CA 1
ATOM 602 C C . LEU A 1 80 ? 21.121 3.177 5.162 1.00 96.12 80 LEU A C 1
ATOM 604 O O . LEU A 1 80 ? 21.640 4.119 5.762 1.00 96.12 80 LEU A O 1
ATOM 608 N N . ASP A 1 81 ? 20.629 3.267 3.928 1.00 96.50 81 ASP A N 1
ATOM 609 C CA . ASP A 1 81 ? 20.587 4.505 3.150 1.00 96.50 81 ASP A CA 1
ATOM 610 C C . ASP A 1 81 ? 19.194 5.152 3.197 1.00 96.50 81 ASP A C 1
ATOM 612 O O . ASP A 1 81 ? 19.091 6.374 3.303 1.00 96.50 81 ASP A O 1
ATOM 616 N N . VAL A 1 82 ? 18.133 4.338 3.166 1.00 96.25 82 VAL A N 1
ATOM 617 C CA . VAL A 1 82 ? 16.721 4.762 3.195 1.00 96.25 82 VAL A CA 1
ATOM 618 C C . VAL A 1 82 ? 15.935 3.875 4.170 1.00 96.25 82 VAL A C 1
ATOM 620 O O . VAL A 1 82 ? 16.239 2.686 4.300 1.00 96.25 82 VAL A O 1
ATOM 623 N N . LEU A 1 83 ? 14.953 4.462 4.857 1.00 95.56 83 LEU A N 1
ATOM 624 C CA . LEU A 1 83 ? 14.028 3.785 5.776 1.00 95.56 83 LEU A CA 1
ATOM 625 C C . LEU A 1 83 ? 12.669 3.511 5.111 1.00 95.56 83 LEU A C 1
ATOM 627 O O . LEU A 1 83 ? 12.264 4.275 4.230 1.00 95.56 83 LEU A O 1
ATOM 631 N N . ASP A 1 84 ? 11.943 2.484 5.557 1.00 91.75 84 ASP A N 1
ATOM 632 C CA . ASP A 1 84 ? 10.566 2.204 5.110 1.00 91.75 84 ASP A CA 1
ATOM 633 C C . ASP A 1 84 ? 9.471 2.678 6.076 1.00 91.75 84 ASP A C 1
ATOM 635 O O . ASP A 1 84 ? 8.297 2.636 5.709 1.00 91.75 84 ASP A O 1
ATOM 639 N N . TRP A 1 85 ? 9.837 3.156 7.271 1.00 90.06 85 TRP A N 1
ATOM 640 C CA . TRP A 1 85 ? 8.879 3.469 8.336 1.00 90.06 85 TRP A CA 1
ATOM 641 C C . TRP A 1 85 ? 8.987 4.886 8.913 1.00 90.06 85 TRP A C 1
ATOM 643 O O . TRP A 1 85 ? 10.083 5.437 9.067 1.00 90.06 85 TRP A O 1
ATOM 653 N N . GLU A 1 86 ? 7.844 5.492 9.260 1.00 89.31 86 GLU A N 1
ATOM 654 C CA . GLU A 1 86 ? 7.761 6.868 9.755 1.00 89.31 86 GLU A CA 1
ATOM 655 C C . GLU A 1 86 ? 8.529 7.093 11.066 1.00 89.31 86 GLU A C 1
ATOM 657 O O . GLU A 1 86 ? 8.414 6.347 12.041 1.00 89.31 86 GLU A O 1
ATOM 662 N N . ALA A 1 87 ? 9.314 8.172 11.113 1.00 89.94 87 ALA A N 1
ATOM 663 C CA . ALA A 1 87 ? 10.095 8.522 12.287 1.00 89.94 87 ALA A CA 1
ATOM 664 C C . ALA A 1 87 ? 9.176 8.985 13.437 1.00 89.94 87 ALA A C 1
ATOM 666 O O . ALA A 1 87 ? 8.338 9.866 13.232 1.00 89.94 87 ALA A O 1
ATOM 667 N N . PRO A 1 88 ? 9.361 8.499 14.677 1.00 88.50 88 PRO A N 1
ATOM 668 C CA . PRO A 1 88 ? 8.619 9.013 15.821 1.00 88.50 88 PRO A CA 1
ATOM 669 C C . PRO A 1 88 ? 9.136 10.402 16.223 1.00 88.50 88 PRO A C 1
ATOM 671 O O . PRO A 1 88 ? 10.277 10.774 15.925 1.00 88.50 88 PRO A O 1
ATOM 674 N N . GLN A 1 89 ? 8.336 11.161 16.984 1.00 87.94 89 GLN A N 1
ATOM 675 C CA . GLN A 1 89 ? 8.674 12.539 17.377 1.00 87.94 89 GLN A CA 1
ATOM 676 C C . GLN A 1 89 ? 10.051 12.658 18.043 1.00 87.94 89 GLN A C 1
ATOM 678 O O . GLN A 1 89 ? 10.790 13.618 17.811 1.00 87.94 89 GLN A O 1
ATOM 683 N N . SER A 1 90 ? 10.423 11.651 18.840 1.00 89.81 90 SER A N 1
ATOM 684 C CA . SER A 1 90 ? 11.706 11.577 19.545 1.00 89.81 90 SER A CA 1
ATOM 685 C C . SER A 1 90 ? 12.923 11.638 18.613 1.00 89.81 90 SER A C 1
ATOM 687 O O . SER A 1 90 ? 14.008 12.016 19.058 1.00 89.81 90 SER A O 1
ATOM 689 N N . LYS A 1 91 ? 12.755 11.317 17.324 1.00 91.00 91 LYS A N 1
ATOM 690 C CA . LYS A 1 91 ? 13.804 11.346 16.298 1.00 91.00 91 LYS A CA 1
ATOM 691 C C . LYS A 1 91 ? 13.854 12.650 15.503 1.00 91.00 91 LYS A C 1
ATOM 693 O O . LYS A 1 91 ? 14.899 12.949 14.931 1.00 91.00 91 LYS A O 1
ATOM 698 N N . PHE A 1 92 ? 12.805 13.478 15.524 1.00 90.62 92 PHE A N 1
ATOM 699 C CA . PHE A 1 92 ? 12.724 14.691 14.697 1.00 90.62 92 PHE A CA 1
ATOM 700 C C . PHE A 1 92 ? 13.894 15.648 14.937 1.00 90.62 92 PHE A C 1
ATOM 702 O O . PHE A 1 92 ? 14.624 15.977 14.006 1.00 90.62 92 PHE A O 1
ATOM 709 N N . THR A 1 93 ? 14.102 16.079 16.183 1.00 90.19 93 THR A N 1
ATOM 710 C CA . THR A 1 93 ? 15.179 17.021 16.525 1.00 90.19 93 THR A CA 1
ATOM 711 C C . THR A 1 93 ? 16.573 16.396 16.385 1.00 90.19 93 THR A C 1
ATOM 713 O O . THR A 1 93 ? 17.437 17.040 15.790 1.00 90.19 93 THR A O 1
ATOM 716 N N . PRO A 1 94 ? 16.842 15.167 16.880 1.00 90.12 94 PRO A N 1
ATOM 717 C CA . PRO A 1 94 ? 18.138 14.523 16.669 1.00 90.12 94 PRO A CA 1
ATOM 718 C C . PRO A 1 94 ? 18.522 14.378 15.194 1.00 90.12 94 PRO A C 1
ATOM 720 O O . PRO A 1 94 ? 19.663 14.664 14.841 1.00 90.12 94 PRO A O 1
ATOM 723 N N . TRP A 1 95 ? 17.585 13.979 14.330 1.00 91.44 95 TRP A N 1
ATOM 724 C CA . TRP A 1 95 ? 17.866 13.788 12.908 1.00 91.44 95 TRP A CA 1
ATOM 725 C C . TRP A 1 95 ? 17.958 15.114 12.154 1.00 91.44 95 TRP A C 1
ATOM 727 O O . TRP A 1 95 ? 18.885 15.287 11.373 1.00 91.44 95 TRP A O 1
ATOM 737 N N . ALA A 1 96 ? 17.097 16.093 12.455 1.00 88.06 96 ALA A N 1
ATOM 738 C CA . ALA A 1 96 ? 17.175 17.436 11.866 1.00 88.06 96 ALA A CA 1
ATOM 739 C C . ALA A 1 96 ? 18.448 18.215 12.263 1.00 88.06 96 ALA A C 1
ATOM 741 O O . ALA A 1 96 ? 18.820 19.188 11.610 1.00 88.06 96 ALA A O 1
ATOM 742 N N . ASN A 1 97 ? 19.135 17.794 13.326 1.00 86.38 97 ASN A N 1
ATOM 743 C CA . ASN A 1 97 ? 20.423 18.358 13.730 1.00 86.38 97 ASN A CA 1
ATOM 744 C C . ASN A 1 97 ? 21.625 17.542 13.225 1.00 86.38 97 ASN A C 1
ATOM 746 O O . ASN A 1 97 ? 22.764 17.946 13.469 1.00 86.38 97 ASN A O 1
ATOM 750 N N . ASN A 1 98 ? 21.403 16.411 12.545 1.00 86.44 98 ASN A N 1
ATOM 751 C CA . ASN A 1 98 ? 22.473 15.597 11.982 1.00 86.44 98 ASN A CA 1
ATOM 752 C C . ASN A 1 98 ? 22.734 15.991 10.513 1.00 86.44 98 ASN A C 1
ATOM 754 O O . ASN A 1 98 ? 21.878 15.754 9.662 1.00 86.44 98 ASN A O 1
ATOM 758 N N . PRO A 1 99 ? 23.916 16.535 10.174 1.00 85.50 99 PRO A N 1
ATOM 759 C CA . PRO A 1 99 ? 24.233 16.957 8.809 1.00 85.50 99 PRO A CA 1
ATOM 760 C C . PRO A 1 99 ? 24.285 15.822 7.778 1.00 85.50 99 PRO A C 1
ATOM 762 O O . PRO A 1 99 ? 24.273 16.133 6.584 1.00 85.50 99 PRO A O 1
ATOM 765 N N . ASP A 1 100 ? 24.388 14.561 8.218 1.00 88.75 100 ASP A N 1
ATOM 766 C CA . ASP A 1 100 ? 24.417 13.359 7.372 1.00 88.75 100 ASP A CA 1
ATOM 767 C C . ASP A 1 100 ? 23.015 12.810 7.054 1.00 88.75 100 ASP A C 1
ATOM 769 O O . ASP A 1 100 ? 22.892 11.919 6.212 1.00 88.75 100 ASP A O 1
ATOM 773 N N . PHE A 1 101 ? 21.957 13.324 7.691 1.00 91.62 101 PHE A N 1
ATOM 774 C CA . PHE A 1 101 ? 20.585 12.846 7.502 1.00 91.62 101 PHE A CA 1
ATOM 775 C C . PHE A 1 101 ? 19.735 13.848 6.718 1.00 91.62 101 PHE A C 1
ATOM 777 O O . PHE A 1 101 ? 19.939 15.062 6.771 1.00 91.62 101 PHE A O 1
ATOM 784 N N . LEU A 1 102 ? 18.755 13.306 6.005 1.00 91.75 102 LEU A N 1
ATOM 785 C CA . LEU A 1 102 ? 17.616 14.003 5.434 1.00 91.75 102 LEU A CA 1
ATOM 786 C C . LEU A 1 102 ? 16.361 13.478 6.114 1.00 91.75 102 LEU A C 1
ATOM 788 O O . LEU A 1 102 ? 16.228 12.284 6.371 1.00 91.75 102 LEU A O 1
ATOM 792 N N . LEU A 1 103 ? 15.430 14.383 6.377 1.00 91.56 103 LEU A N 1
ATOM 793 C CA . LEU A 1 103 ? 14.121 14.053 6.913 1.00 91.56 103 LEU A CA 1
ATOM 794 C C . LEU A 1 103 ? 13.088 14.827 6.103 1.00 91.56 103 LEU A C 1
ATOM 796 O O . LEU A 1 103 ? 13.224 16.049 5.967 1.00 91.56 103 LEU A O 1
ATOM 800 N N . THR A 1 104 ? 12.085 14.140 5.557 1.00 90.12 104 THR A N 1
ATOM 801 C CA . THR A 1 104 ? 10.991 14.825 4.853 1.00 90.12 104 THR A CA 1
ATOM 802 C C . THR A 1 104 ? 10.271 15.797 5.799 1.00 90.12 104 THR A C 1
ATOM 804 O O . THR A 1 104 ? 10.320 15.645 7.031 1.00 90.12 104 THR A O 1
ATOM 807 N N . PRO A 1 105 ? 9.570 16.812 5.273 1.00 89.75 105 PRO A N 1
ATOM 808 C CA . PRO A 1 105 ? 8.518 17.481 6.022 1.00 89.75 105 PRO A CA 1
ATOM 809 C C . PRO A 1 105 ? 7.420 16.476 6.393 1.00 89.75 105 PRO A C 1
ATOM 811 O O . PRO A 1 105 ? 7.251 15.460 5.716 1.00 89.75 105 PRO A O 1
ATOM 814 N N . THR A 1 106 ? 6.685 16.755 7.470 1.00 89.12 106 THR A N 1
ATOM 815 C CA . THR A 1 106 ? 5.512 15.953 7.836 1.00 89.12 106 THR A CA 1
ATOM 816 C C . THR A 1 106 ? 4.403 16.170 6.808 1.00 89.12 106 THR A C 1
ATOM 818 O O . THR A 1 106 ? 4.082 17.313 6.484 1.00 89.12 106 THR A O 1
ATOM 821 N N . GLN A 1 107 ? 3.809 15.081 6.332 1.00 89.81 107 GLN A N 1
ATOM 822 C CA . GLN A 1 107 ? 2.626 15.071 5.468 1.00 89.81 107 GLN A CA 1
ATOM 823 C C . GLN A 1 107 ? 1.594 14.062 6.001 1.00 89.81 107 GLN A C 1
ATOM 825 O O . GLN A 1 107 ? 1.938 13.216 6.824 1.00 89.81 107 GLN A O 1
ATOM 830 N N . GLY A 1 108 ? 0.340 14.141 5.552 1.00 87.31 108 GLY A N 1
ATOM 831 C CA . GLY A 1 108 ? -0.654 13.106 5.861 1.00 87.31 108 GLY A CA 1
ATOM 832 C C . GLY A 1 108 ? -0.314 11.785 5.167 1.00 87.31 108 GLY A C 1
ATOM 833 O O . GLY A 1 108 ? 0.238 11.808 4.069 1.00 87.31 108 GLY A O 1
ATOM 834 N N . GLN A 1 109 ? -0.633 10.652 5.794 1.00 87.88 109 GLN A N 1
ATOM 835 C CA . GLN A 1 109 ? -0.552 9.333 5.157 1.00 87.88 109 GLN A CA 1
ATOM 836 C C . GLN A 1 109 ? -1.850 8.965 4.419 1.00 87.88 109 GLN A C 1
ATOM 838 O O . GLN A 1 109 ? -2.904 9.560 4.667 1.00 87.88 109 GLN A O 1
ATOM 843 N N . PHE A 1 110 ? -1.789 7.930 3.575 1.00 87.06 110 PHE A N 1
ATOM 844 C CA . PHE A 1 110 ? -2.994 7.263 3.060 1.00 87.06 110 PHE A CA 1
ATOM 845 C C . PHE A 1 110 ? -3.579 6.204 3.983 1.00 87.06 110 PHE A C 1
ATOM 847 O O . PHE A 1 110 ? -4.694 5.761 3.743 1.00 87.06 110 PHE A O 1
ATOM 854 N N . GLY A 1 111 ? -2.849 5.782 5.008 1.00 88.00 111 GLY A N 1
ATOM 855 C CA . GLY A 1 111 ? -3.348 4.805 5.961 1.00 88.00 111 GLY A CA 1
ATOM 856 C C . GLY A 1 111 ? -4.311 5.367 7.001 1.00 88.00 111 GLY A C 1
ATOM 857 O O . GLY A 1 111 ? -4.334 6.564 7.303 1.00 88.00 111 GLY A O 1
ATOM 858 N N . ASP A 1 112 ? -5.014 4.454 7.640 1.00 91.19 112 ASP A N 1
ATOM 859 C CA . ASP A 1 112 ? -5.841 4.651 8.818 1.00 91.19 112 ASP A CA 1
ATOM 860 C C . ASP A 1 112 ? -5.578 3.531 9.835 1.00 91.19 112 ASP A C 1
ATOM 862 O O . ASP A 1 112 ? -5.019 2.477 9.522 1.00 91.19 112 ASP A O 1
ATOM 866 N N . PHE A 1 113 ? -5.911 3.798 11.094 1.00 94.31 113 PHE A N 1
ATOM 867 C CA . PHE A 1 113 ? -5.721 2.878 12.209 1.00 94.31 113 PHE A CA 1
ATOM 868 C C . PHE A 1 113 ? -6.883 3.010 13.188 1.00 94.31 113 PHE A C 1
ATOM 870 O O . PHE A 1 113 ? -7.273 4.126 13.548 1.00 94.31 113 PHE A O 1
ATOM 877 N N . GLY A 1 114 ? -7.384 1.879 13.680 1.00 95.75 114 GLY A N 1
ATOM 878 C CA . GLY A 1 114 ? -8.558 1.861 14.546 1.00 95.75 114 GLY A CA 1
ATOM 879 C C . GLY A 1 114 ? -8.905 0.480 15.096 1.00 95.75 114 GLY A C 1
ATOM 880 O O . GLY A 1 114 ? -8.030 -0.380 15.245 1.00 95.75 114 GLY A O 1
ATOM 881 N N . ILE A 1 115 ? -10.185 0.274 15.417 1.00 95.88 115 ILE A N 1
ATOM 882 C CA . ILE A 1 115 ? -10.741 -1.011 15.868 1.00 95.88 115 ILE A CA 1
ATOM 883 C C . ILE A 1 115 ? -11.754 -1.528 14.859 1.00 95.88 115 ILE A C 1
ATOM 885 O O . ILE A 1 115 ? -12.698 -0.827 14.512 1.00 95.88 115 ILE A O 1
ATOM 889 N N . TYR A 1 116 ? -11.557 -2.777 14.454 1.00 93.75 116 TYR A N 1
ATOM 890 C CA . TYR A 1 116 ? -12.538 -3.566 13.730 1.00 93.75 116 TYR A CA 1
ATOM 891 C C . TYR A 1 116 ? -13.323 -4.438 14.676 1.00 93.75 116 TYR A C 1
ATOM 893 O O . TYR A 1 116 ? -12.799 -4.899 15.693 1.00 93.75 116 TYR A O 1
ATOM 901 N N . PHE A 1 117 ? -14.551 -4.713 14.266 1.00 93.44 117 PHE A N 1
ATOM 902 C CA . PHE A 1 117 ? -15.483 -5.567 14.961 1.00 93.44 117 PHE A CA 1
ATOM 903 C C . PHE A 1 117 ? -15.919 -6.715 14.056 1.00 93.44 117 PHE A C 1
ATOM 905 O O . PHE A 1 117 ? -16.317 -6.499 12.915 1.00 93.44 117 PHE A O 1
ATOM 912 N N . ASN A 1 118 ? -15.882 -7.939 14.578 1.00 91.38 118 ASN A N 1
ATOM 913 C CA . ASN A 1 118 ? -16.397 -9.099 13.860 1.00 91.38 118 ASN A CA 1
ATOM 914 C C . ASN A 1 118 ? -17.920 -9.176 14.025 1.00 91.38 118 ASN A C 1
ATOM 916 O O . ASN A 1 118 ? -18.404 -9.622 15.069 1.00 91.38 118 ASN A O 1
ATOM 920 N N . GLY A 1 119 ? -18.691 -8.774 13.013 1.00 86.25 119 GLY A N 1
ATOM 921 C CA . GLY A 1 119 ? -20.152 -8.886 13.038 1.00 86.25 119 GLY A CA 1
ATOM 922 C C . GLY A 1 119 ? -20.652 -10.331 13.177 1.00 86.25 119 GLY A C 1
ATOM 923 O O . GLY A 1 119 ? -21.687 -10.576 13.793 1.00 86.25 119 GLY A O 1
ATOM 924 N N . ALA A 1 120 ? -19.900 -11.320 12.692 1.00 82.31 120 ALA A N 1
ATOM 925 C CA . ALA A 1 120 ? -20.299 -12.726 12.731 1.00 82.31 120 ALA A CA 1
ATOM 926 C C . ALA A 1 120 ? -20.064 -13.414 14.093 1.00 82.31 120 ALA A C 1
ATOM 928 O O . ALA A 1 120 ? -20.518 -14.544 14.293 1.00 82.31 120 ALA A O 1
ATOM 929 N N . SER A 1 121 ? -19.405 -12.748 15.047 1.00 87.62 121 SER A N 1
ATOM 930 C CA . SER A 1 121 ? -19.027 -13.359 16.324 1.00 87.62 121 SER A CA 1
ATOM 931 C C . SER A 1 121 ? -20.221 -13.791 17.189 1.00 87.62 121 SER A C 1
ATOM 933 O O . SER A 1 121 ? -21.210 -13.071 17.395 1.00 87.62 121 SER A O 1
ATOM 935 N N . SER A 1 122 ? -20.095 -14.976 17.796 1.00 87.69 122 SER A N 1
ATOM 936 C CA . SER A 1 122 ? -21.084 -15.490 18.744 1.00 87.69 122 SER A CA 1
ATOM 937 C C . SER A 1 122 ? -21.027 -14.814 20.120 1.00 87.69 122 SER A C 1
ATOM 939 O O . SER A 1 122 ? -22.010 -14.886 20.871 1.00 87.69 122 SER A O 1
ATOM 941 N N . THR A 1 123 ? -19.939 -14.104 20.450 1.00 90.38 123 THR A N 1
ATOM 942 C CA . THR A 1 123 ? -19.763 -13.366 21.714 1.00 90.38 123 THR A CA 1
ATOM 943 C C . THR A 1 123 ? -20.896 -12.367 21.929 1.00 90.38 123 THR A C 1
ATOM 945 O O . THR A 1 123 ? -21.513 -12.355 22.998 1.00 90.38 123 THR A O 1
ATOM 948 N N . TRP A 1 124 ? -21.275 -11.616 20.893 1.00 88.44 124 TRP A N 1
ATOM 949 C CA . TRP A 1 124 ? -22.391 -10.660 20.949 1.00 88.44 124 TRP A CA 1
ATOM 950 C C . TRP A 1 124 ? -23.698 -11.352 21.314 1.00 88.44 124 TRP A C 1
ATOM 952 O O . TRP A 1 124 ? -24.456 -10.894 22.175 1.00 88.44 124 TRP A O 1
ATOM 962 N N . GLY A 1 125 ? -23.895 -12.528 20.716 1.00 84.38 125 GLY A N 1
ATOM 963 C CA . GLY A 1 125 ? -24.999 -13.426 20.983 1.00 84.38 125 GLY A CA 1
ATOM 964 C C . GLY A 1 125 ? -25.113 -13.851 22.442 1.00 84.38 125 GLY A C 1
ATOM 965 O O . GLY A 1 125 ? -26.234 -13.981 22.945 1.00 84.38 125 GLY A O 1
ATOM 966 N N . ASN A 1 126 ? -23.974 -14.066 23.097 1.00 87.94 126 ASN A N 1
ATOM 967 C CA . ASN A 1 126 ? -23.866 -14.447 24.503 1.00 87.94 126 ASN A CA 1
ATOM 968 C C . ASN A 1 126 ? -24.039 -13.251 25.445 1.00 87.94 126 ASN A C 1
ATOM 970 O O . ASN A 1 126 ? -24.570 -13.412 26.543 1.00 87.94 126 ASN A O 1
ATOM 974 N N . TRP A 1 127 ? -23.676 -12.045 25.008 1.00 90.19 127 TRP A N 1
ATOM 975 C CA . TRP A 1 127 ? -23.887 -10.802 25.761 1.00 90.19 127 TRP A CA 1
ATOM 976 C C . TRP A 1 127 ? -25.356 -10.355 25.765 1.00 90.19 127 TRP A C 1
ATOM 978 O O . TRP A 1 127 ? -25.743 -9.488 26.545 1.00 90.19 127 TRP A O 1
ATOM 988 N N . GLY A 1 128 ? -26.205 -11.020 24.978 1.00 83.50 128 GLY A N 1
ATOM 989 C CA . GLY A 1 128 ? -27.642 -10.758 24.894 1.00 83.50 128 GLY A CA 1
ATOM 990 C C . GLY A 1 128 ? -28.034 -9.905 23.694 1.00 83.50 128 GLY A C 1
ATOM 991 O O . GLY A 1 128 ? -29.200 -9.533 23.580 1.00 83.50 128 GLY A O 1
ATOM 992 N N . CYS A 1 129 ? -27.090 -9.638 22.793 1.00 80.25 129 CYS A N 1
ATOM 993 C CA . CYS A 1 129 ? -27.309 -8.843 21.596 1.00 80.25 129 CYS A CA 1
ATOM 994 C C . CYS A 1 129 ? -27.052 -9.663 20.349 1.00 80.25 129 CYS A C 1
ATOM 996 O O . CYS A 1 129 ? -26.731 -10.846 20.399 1.00 80.25 129 CYS A O 1
ATOM 998 N N . THR A 1 130 ? -27.343 -9.109 19.189 1.00 72.25 130 THR A N 1
ATOM 999 C CA . THR A 1 130 ? -27.108 -9.810 17.934 1.00 72.25 130 THR A CA 1
ATOM 1000 C C . THR A 1 130 ? -26.650 -8.764 16.955 1.00 72.25 130 THR A C 1
ATOM 1002 O O . THR A 1 130 ? -27.468 -8.027 16.417 1.00 72.25 130 THR A O 1
ATOM 1005 N N . TRP A 1 131 ? -25.334 -8.704 16.776 1.00 73.75 131 TRP A N 1
ATOM 1006 C CA . TRP A 1 131 ? -24.688 -7.913 15.741 1.00 73.75 131 TRP A CA 1
ATOM 1007 C C . TRP A 1 131 ? -24.846 -8.659 14.416 1.00 73.75 131 TRP A C 1
ATOM 1009 O O . TRP A 1 131 ? -23.877 -8.937 13.735 1.00 73.75 131 TRP A O 1
ATOM 1019 N N . ILE A 1 132 ? -26.067 -9.072 14.047 1.00 55.47 132 ILE A N 1
ATOM 1020 C CA . ILE A 1 132 ? -26.275 -9.424 12.642 1.00 55.47 132 ILE A CA 1
ATOM 1021 C C . ILE A 1 132 ? -26.080 -8.106 11.934 1.00 55.47 132 ILE A C 1
ATOM 1023 O O . ILE A 1 132 ? -26.918 -7.217 12.083 1.00 55.47 132 ILE A O 1
ATOM 1027 N N . ALA A 1 133 ? -24.955 -7.984 11.244 1.00 47.53 133 ALA A N 1
ATOM 1028 C CA . ALA A 1 133 ? -24.651 -6.842 10.431 1.00 47.53 133 ALA A CA 1
ATOM 1029 C C . ALA A 1 133 ? -25.860 -6.529 9.544 1.00 47.53 133 ALA A C 1
ATOM 1031 O O . ALA A 1 133 ? -26.165 -7.242 8.597 1.00 47.53 133 ALA A O 1
ATOM 1032 N N . ASN A 1 134 ? -26.616 -5.518 9.966 1.00 45.25 134 ASN A N 1
ATOM 1033 C CA . ASN A 1 134 ? -27.586 -4.736 9.216 1.00 45.25 134 ASN A CA 1
ATOM 1034 C C . ASN A 1 134 ? -28.528 -5.465 8.232 1.00 45.25 134 ASN A C 1
ATOM 1036 O O . ASN A 1 134 ? -28.921 -4.902 7.205 1.00 45.25 134 ASN A O 1
ATOM 1040 N N . ALA A 1 135 ? -29.030 -6.651 8.592 1.00 39.72 135 ALA A N 1
ATOM 1041 C CA . ALA A 1 135 ? -30.208 -7.207 7.932 1.00 39.72 135 ALA A CA 1
ATOM 1042 C C . ALA A 1 135 ? -31.384 -6.217 8.070 1.00 39.72 135 ALA A C 1
ATOM 1044 O O . ALA A 1 135 ? -31.849 -5.922 9.174 1.00 39.72 135 ALA A O 1
ATOM 1045 N N . GLN A 1 136 ? -31.841 -5.683 6.935 1.00 36.91 136 GLN A N 1
ATOM 1046 C CA . GLN A 1 136 ? -32.952 -4.734 6.840 1.00 36.91 136 GLN A CA 1
ATOM 1047 C C . GLN A 1 136 ? -34.180 -5.162 7.674 1.00 36.91 136 GLN A C 1
ATOM 1049 O O . GLN A 1 136 ? -34.507 -6.352 7.750 1.00 36.91 136 GLN A O 1
ATOM 1054 N N . PRO A 1 137 ? -34.934 -4.199 8.238 1.00 35.84 137 PRO A N 1
ATOM 1055 C CA . PRO A 1 137 ? -36.209 -4.471 8.882 1.00 35.84 137 PRO A CA 1
ATOM 1056 C C . PRO A 1 137 ? -37.236 -5.053 7.894 1.00 35.84 137 PRO A C 1
ATOM 1058 O O . PRO A 1 137 ? -37.398 -4.590 6.769 1.00 35.84 137 PRO A O 1
ATOM 1061 N N . VAL A 1 138 ? -37.941 -6.078 8.376 1.00 33.44 138 VAL A N 1
ATOM 1062 C CA . VAL A 1 138 ? -39.170 -6.722 7.876 1.00 33.44 138 VAL A CA 1
ATOM 1063 C C . VAL A 1 138 ? -39.837 -6.032 6.667 1.00 33.44 138 VAL A C 1
ATOM 1065 O O . VAL A 1 138 ? -40.571 -5.058 6.823 1.00 33.44 138 VAL A O 1
ATOM 1068 N N . GLY A 1 139 ? -39.656 -6.603 5.466 1.00 34.53 139 GLY A N 1
ATOM 1069 C CA . GLY A 1 139 ? -40.386 -6.191 4.256 1.00 34.53 139 GLY A CA 1
ATOM 1070 C C . GLY A 1 139 ? -39.848 -6.710 2.914 1.00 34.53 139 GLY A C 1
ATOM 1071 O O . GLY A 1 139 ? -40.610 -6.766 1.950 1.00 34.53 139 GLY A O 1
ATOM 1072 N N . SER A 1 140 ? -38.582 -7.134 2.826 1.00 34.09 140 SER A N 1
ATOM 1073 C CA . SER A 1 140 ? -38.018 -7.721 1.603 1.00 34.09 140 SER A CA 1
ATOM 1074 C C . SER A 1 140 ? -38.247 -9.237 1.565 1.00 34.09 140 SER A C 1
ATOM 1076 O O . SER A 1 140 ? -37.814 -9.997 2.425 1.00 34.09 140 SER A O 1
ATOM 1078 N N . THR A 1 141 ? -38.958 -9.714 0.548 1.00 32.84 141 THR A N 1
ATOM 1079 C CA . THR A 1 141 ? -39.295 -11.136 0.367 1.00 32.84 141 THR A CA 1
ATOM 1080 C C . THR A 1 141 ? -38.173 -11.939 -0.306 1.00 32.84 141 THR A C 1
ATOM 1082 O O . THR A 1 141 ? -38.469 -12.878 -1.040 1.00 32.84 141 THR A O 1
ATOM 1085 N N . GLY A 1 142 ? -36.899 -11.564 -0.130 1.00 34.22 142 GLY A N 1
ATOM 1086 C CA . GLY A 1 142 ? -35.848 -12.024 -1.049 1.00 34.22 142 GLY A CA 1
ATOM 1087 C C . GLY A 1 142 ? -34.406 -12.129 -0.555 1.00 34.22 142 GLY A C 1
ATOM 1088 O O . GLY A 1 142 ? -33.563 -12.436 -1.385 1.00 34.22 142 GLY A O 1
ATOM 1089 N N . ILE A 1 143 ? -34.096 -11.937 0.731 1.00 35.66 143 ILE A N 1
ATOM 1090 C CA . ILE A 1 143 ? -32.779 -12.315 1.276 1.00 35.66 143 ILE A CA 1
ATOM 1091 C C . ILE A 1 143 ? -33.031 -13.295 2.415 1.00 35.66 143 ILE A C 1
ATOM 1093 O O . ILE A 1 143 ? -33.466 -12.923 3.505 1.00 35.66 143 ILE A O 1
ATOM 1097 N N . GLN A 1 144 ? -32.851 -14.581 2.119 1.00 33.38 144 GLN A N 1
ATOM 1098 C CA . GLN A 1 144 ? -32.781 -15.592 3.160 1.00 33.38 144 GLN A CA 1
ATOM 1099 C C . GLN A 1 144 ? -31.484 -15.351 3.924 1.00 33.38 144 GLN A C 1
ATOM 1101 O O . GLN A 1 144 ? -30.404 -15.490 3.366 1.00 33.38 144 GLN A O 1
ATOM 1106 N N . VAL A 1 145 ? -31.618 -14.971 5.193 1.00 40.44 145 VAL A N 1
ATOM 1107 C CA . VAL A 1 145 ? -30.568 -15.096 6.205 1.00 40.44 145 VAL A CA 1
ATOM 1108 C C . VAL A 1 145 ? -30.189 -16.579 6.228 1.00 40.44 145 VAL A C 1
ATOM 1110 O O . VAL A 1 145 ? -30.903 -17.399 6.814 1.00 40.44 145 VAL A O 1
ATOM 1113 N N . TYR A 1 146 ? -29.161 -16.958 5.467 1.00 34.66 146 TYR A N 1
ATOM 1114 C CA . TYR A 1 146 ? -28.757 -18.350 5.337 1.00 34.66 146 TYR A CA 1
ATOM 1115 C C . TYR A 1 146 ? -28.086 -18.788 6.644 1.00 34.66 146 TYR A C 1
ATOM 1117 O O . TYR A 1 146 ? -26.937 -18.498 6.933 1.00 34.66 146 TYR A O 1
ATOM 1125 N N . ASN A 1 147 ? -28.877 -19.510 7.435 1.00 29.91 147 ASN A N 1
ATOM 1126 C CA . ASN A 1 147 ? -28.464 -20.498 8.426 1.00 29.91 147 ASN A CA 1
ATOM 1127 C C . ASN A 1 147 ? -27.617 -20.027 9.627 1.00 29.91 147 ASN A C 1
ATOM 1129 O O . ASN A 1 147 ? -26.603 -20.628 9.966 1.00 29.91 147 ASN A O 1
ATOM 1133 N N . ASN A 1 148 ? -28.163 -19.106 10.420 1.00 30.67 148 ASN A N 1
ATOM 1134 C CA . ASN A 1 148 ? -28.279 -19.390 11.849 1.00 30.67 148 ASN A CA 1
ATOM 1135 C C . ASN A 1 148 ? -29.718 -19.089 12.301 1.00 30.67 148 ASN A C 1
ATOM 1137 O O . ASN A 1 148 ? -30.410 -18.223 11.775 1.00 30.67 148 ASN A O 1
ATOM 1141 N N . THR A 1 149 ? -30.239 -19.869 13.235 1.00 30.91 149 THR A N 1
ATOM 1142 C CA . THR A 1 149 ? -31.641 -19.849 13.680 1.00 30.91 149 THR A CA 1
ATOM 1143 C C . THR A 1 149 ? -32.045 -18.610 14.506 1.00 30.91 149 THR A C 1
ATOM 1145 O O . THR A 1 149 ? -33.032 -18.677 15.242 1.00 30.91 149 THR A O 1
ATOM 1148 N N . ARG A 1 150 ? -31.322 -17.481 14.447 1.00 42.03 150 ARG A N 1
ATOM 1149 C CA . ARG A 1 150 ? -31.656 -16.269 15.217 1.00 42.03 150 ARG A CA 1
ATOM 1150 C C . ARG A 1 150 ? -32.432 -15.262 14.369 1.00 42.03 150 ARG A C 1
ATOM 1152 O O . ARG A 1 150 ? -31.870 -14.524 13.573 1.00 42.03 150 ARG A O 1
ATOM 1159 N N . GLN A 1 151 ? -33.745 -15.194 14.593 1.00 37.16 151 GLN A N 1
ATOM 1160 C CA . GLN A 1 151 ? -34.551 -14.057 14.142 1.00 37.16 151 GLN A CA 1
ATOM 1161 C C . GLN A 1 151 ? -34.095 -12.772 14.852 1.00 37.16 151 GLN A C 1
ATOM 1163 O O . GLN A 1 151 ? -34.060 -12.731 16.081 1.00 37.16 151 GLN A O 1
ATOM 1168 N N . VAL A 1 152 ? -33.792 -11.726 14.079 1.00 44.38 152 VAL A N 1
ATOM 1169 C CA . VAL A 1 152 ? -33.548 -10.366 14.582 1.00 44.38 152 VAL A CA 1
ATOM 1170 C C . VAL A 1 152 ? -34.896 -9.765 14.977 1.00 44.38 152 VAL A C 1
ATOM 1172 O O . VAL A 1 152 ? -35.759 -9.558 14.123 1.00 44.38 152 VAL A O 1
ATOM 1175 N N . ASP A 1 153 ? -35.122 -9.515 16.266 1.00 42.00 153 ASP A N 1
ATOM 1176 C CA . ASP A 1 153 ? -36.226 -8.653 16.689 1.00 42.00 153 ASP A CA 1
ATOM 1177 C C . ASP A 1 153 ? -35.790 -7.176 16.623 1.00 42.00 153 ASP A C 1
ATOM 1179 O O . ASP A 1 153 ? -34.608 -6.859 16.492 1.00 42.00 153 ASP A O 1
ATOM 1183 N N . SER A 1 154 ? -36.729 -6.235 16.726 1.00 43.50 154 SER A N 1
ATOM 1184 C CA . SER A 1 154 ? -36.414 -4.797 16.706 1.00 43.50 154 SER A CA 1
ATOM 1185 C C . SER A 1 154 ? -35.512 -4.334 17.864 1.00 43.50 154 SER A C 1
ATOM 1187 O O . SER A 1 154 ? -35.060 -3.192 17.851 1.00 43.50 154 SER A O 1
ATOM 1189 N N . ARG A 1 155 ? -35.268 -5.182 18.878 1.00 46.22 155 ARG A N 1
ATOM 1190 C CA . ARG A 1 155 ? -34.307 -4.917 19.960 1.00 46.22 155 ARG A CA 1
ATOM 1191 C C . ARG A 1 155 ? -32.879 -5.300 19.553 1.00 46.22 155 ARG A C 1
ATOM 1193 O O . ARG A 1 155 ? -31.951 -4.684 20.061 1.00 46.22 155 ARG A O 1
ATOM 1200 N N . GLY A 1 156 ? -32.702 -6.235 18.615 1.00 55.41 156 GLY A N 1
ATOM 1201 C CA . GLY A 1 156 ? -31.397 -6.670 18.101 1.00 55.41 156 GLY A CA 1
ATOM 1202 C C . GLY A 1 156 ? -30.566 -5.539 17.486 1.00 55.41 156 GLY A C 1
ATOM 1203 O O . GLY A 1 156 ? -29.442 -5.322 17.925 1.00 55.41 156 GLY A O 1
ATOM 1204 N N . VAL A 1 157 ? -31.146 -4.765 16.558 1.00 57.56 157 VAL A N 1
ATOM 1205 C CA . VAL A 1 157 ? -30.453 -3.654 15.860 1.00 57.56 157 VAL A CA 1
ATOM 1206 C C . VAL A 1 157 ? -30.177 -2.469 16.790 1.00 57.56 157 VAL A C 1
ATOM 1208 O O . VAL A 1 157 ? -29.122 -1.850 16.728 1.00 57.56 157 VAL A O 1
ATOM 1211 N N . ALA A 1 158 ? -31.112 -2.149 17.691 1.00 69.44 158 ALA A N 1
ATOM 1212 C CA . ALA A 1 158 ? -30.915 -1.057 18.640 1.00 69.44 158 ALA A CA 1
ATOM 1213 C C . ALA A 1 158 ? -29.843 -1.391 19.687 1.00 69.44 158 ALA A C 1
ATOM 1215 O O . ALA A 1 158 ? -29.113 -0.493 20.098 1.00 69.44 158 ALA A O 1
ATOM 1216 N N . CYS A 1 159 ? -29.730 -2.653 20.119 1.00 82.94 159 CYS A N 1
ATOM 1217 C CA . CYS A 1 159 ? -28.647 -3.033 21.019 1.00 82.94 159 CYS A CA 1
ATOM 1218 C C . CYS A 1 159 ? -27.272 -2.888 20.353 1.00 82.94 159 CYS A C 1
ATOM 1220 O O . CYS A 1 159 ? -26.362 -2.324 20.951 1.00 82.94 159 CYS A O 1
ATOM 1222 N N . ASP A 1 160 ? -27.144 -3.402 19.133 1.00 82.31 160 ASP A N 1
ATOM 1223 C CA . ASP A 1 160 ? -25.918 -3.422 18.335 1.00 82.31 160 ASP A CA 1
ATOM 1224 C C . ASP A 1 160 ? -25.245 -2.036 18.264 1.00 82.31 160 ASP A C 1
ATOM 1226 O O . ASP A 1 160 ? -24.114 -1.888 18.731 1.00 82.31 160 ASP A O 1
ATOM 1230 N N . VAL A 1 161 ? -25.981 -1.009 17.822 1.00 86.12 161 VAL A N 1
ATOM 1231 C CA . VAL A 1 161 ? -25.430 0.339 17.635 1.00 86.12 161 VAL A CA 1
ATOM 1232 C C . VAL A 1 161 ? -25.051 0.933 18.982 1.00 86.12 161 VAL A C 1
ATOM 1234 O O . VAL A 1 161 ? -23.952 1.441 19.137 1.00 86.12 161 VAL A O 1
ATOM 1237 N N . ASN A 1 162 ? -25.902 0.776 20.002 1.00 92.56 162 ASN A N 1
ATOM 1238 C CA . ASN A 1 162 ? -25.584 1.272 21.339 1.00 92.56 162 ASN A CA 1
ATOM 1239 C C . ASN A 1 162 ? -24.328 0.605 21.923 1.00 92.56 162 ASN A C 1
ATOM 1241 O O . ASN A 1 162 ? -23.547 1.273 22.587 1.00 92.56 162 ASN A O 1
ATOM 1245 N N . MET A 1 163 ? -24.092 -0.690 21.697 1.00 93.31 163 MET A N 1
ATOM 1246 C CA . MET A 1 163 ? -22.854 -1.315 22.171 1.00 93.31 163 MET A CA 1
ATOM 1247 C C . MET A 1 163 ? -21.614 -0.737 21.483 1.00 93.31 163 MET A C 1
ATOM 1249 O O . MET A 1 163 ? -20.616 -0.501 22.158 1.00 93.31 163 MET A O 1
ATOM 1253 N N . ARG A 1 164 ? -21.665 -0.505 20.166 1.00 93.12 164 ARG A N 1
ATOM 1254 C CA . ARG A 1 164 ? -20.525 0.060 19.429 1.00 93.12 164 ARG A CA 1
ATOM 1255 C C . ARG A 1 164 ? -20.310 1.538 19.736 1.00 93.12 164 ARG A C 1
ATOM 1257 O O . ARG A 1 164 ? -19.176 1.924 19.989 1.00 93.12 164 ARG A O 1
ATOM 1264 N N . ASP A 1 165 ? -21.379 2.322 19.851 1.00 95.44 165 ASP A N 1
ATOM 1265 C CA . ASP A 1 165 ? -21.324 3.711 20.322 1.00 95.44 165 ASP A CA 1
ATOM 1266 C C . ASP A 1 165 ? -20.723 3.779 21.731 1.00 95.44 165 ASP A C 1
ATOM 1268 O O . ASP A 1 165 ? -19.890 4.635 22.017 1.00 95.44 165 ASP A O 1
ATOM 1272 N N . ALA A 1 166 ? -21.082 2.836 22.614 1.00 97.62 166 ALA A N 1
ATOM 1273 C CA . ALA A 1 166 ? -20.494 2.763 23.944 1.00 97.62 166 ALA A CA 1
ATOM 1274 C C . ALA A 1 166 ? -18.979 2.541 23.906 1.00 97.62 166 ALA A C 1
ATOM 1276 O O . ALA A 1 166 ? -18.276 3.163 24.693 1.00 97.62 166 ALA A O 1
ATOM 1277 N N . PHE A 1 167 ? -18.479 1.677 23.019 1.00 97.62 167 PHE A N 1
ATOM 1278 C CA . PHE A 1 167 ? -17.037 1.499 22.823 1.00 97.62 167 PHE A CA 1
ATOM 1279 C C . PHE A 1 167 ? -16.395 2.740 22.188 1.00 97.62 167 PHE A C 1
ATOM 1281 O O . PHE A 1 167 ? -15.341 3.176 22.635 1.00 97.62 167 PHE A O 1
ATOM 1288 N N . ALA A 1 168 ? -17.059 3.389 21.228 1.00 97.31 168 ALA A N 1
ATOM 1289 C CA . ALA A 1 168 ? -16.564 4.622 20.617 1.00 97.31 168 ALA A CA 1
ATOM 1290 C C . ALA A 1 168 ? -16.394 5.766 21.637 1.00 97.31 168 ALA A C 1
ATOM 1292 O O . ALA A 1 168 ? -15.410 6.498 21.558 1.00 97.31 168 ALA A O 1
ATOM 1293 N N . HIS A 1 169 ? -17.286 5.867 22.632 1.00 98.31 169 HIS A N 1
ATOM 1294 C CA . HIS A 1 169 ? -17.175 6.812 23.756 1.00 98.31 169 HIS A CA 1
ATOM 1295 C C . HIS A 1 169 ? -15.991 6.545 24.692 1.00 98.31 169 HIS A C 1
ATOM 1297 O O . HIS A 1 169 ? -15.647 7.397 25.505 1.00 98.31 169 HIS A O 1
ATOM 1303 N N . LEU A 1 170 ? -15.349 5.376 24.635 1.00 98.25 170 LEU A N 1
ATOM 1304 C CA . LEU A 1 170 ? -14.204 5.082 25.501 1.00 98.25 170 LEU A CA 1
ATOM 1305 C C . LEU A 1 170 ? -12.886 5.664 24.978 1.00 98.25 170 LEU A C 1
ATOM 1307 O O . LEU A 1 170 ? -11.897 5.654 25.717 1.00 98.25 170 LEU A O 1
ATOM 1311 N N . ILE A 1 171 ? -12.870 6.214 23.758 1.00 95.94 171 ILE A N 1
ATOM 1312 C CA . ILE A 1 171 ? -11.665 6.715 23.092 1.00 95.94 171 ILE A CA 1
ATOM 1313 C C . ILE A 1 171 ? -11.824 8.196 22.748 1.00 95.94 171 ILE A C 1
ATOM 1315 O O . ILE A 1 171 ? -12.601 8.585 21.878 1.00 95.94 171 ILE A O 1
ATOM 1319 N N . ASP A 1 172 ? -10.970 9.026 23.339 1.00 95.88 172 ASP A N 1
ATOM 1320 C CA . ASP A 1 172 ? -10.788 10.411 22.917 1.00 95.88 172 ASP A CA 1
ATOM 1321 C C . ASP A 1 172 ? -9.694 10.467 21.849 1.00 95.88 172 ASP A C 1
ATOM 1323 O O . ASP A 1 172 ? -8.493 10.533 22.136 1.00 95.88 172 ASP A O 1
ATOM 1327 N N . ARG A 1 173 ? -10.119 10.420 20.586 1.00 94.00 173 ARG A N 1
ATOM 1328 C CA . ARG A 1 173 ? -9.219 10.368 19.426 1.00 94.00 173 ARG A CA 1
ATOM 1329 C C . ARG A 1 173 ? -8.327 11.620 19.321 1.00 94.00 173 ARG A C 1
ATOM 1331 O O . ARG A 1 173 ? -7.110 11.470 19.142 1.00 94.00 173 ARG A O 1
ATOM 1338 N N . PRO A 1 174 ? -8.846 12.859 19.484 1.00 94.25 174 PRO A N 1
ATOM 1339 C CA . PRO A 1 174 ? -7.998 14.046 19.570 1.00 94.25 174 PRO A CA 1
ATOM 1340 C C . PRO A 1 174 ? -6.938 13.957 20.670 1.00 94.25 174 PRO A C 1
ATOM 1342 O O . PRO A 1 174 ? -5.767 14.214 20.393 1.00 94.25 174 PRO A O 1
ATOM 1345 N N . ARG A 1 175 ? -7.296 13.566 21.901 1.00 94.88 175 ARG A N 1
ATOM 1346 C CA . ARG A 1 175 ? -6.332 13.460 23.010 1.00 94.88 175 ARG A CA 1
ATOM 1347 C C . ARG A 1 175 ? -5.363 12.303 22.826 1.00 94.88 175 ARG A C 1
ATOM 1349 O O . ARG A 1 175 ? -4.191 12.480 23.142 1.00 94.88 175 ARG A O 1
ATOM 1356 N N . TRP A 1 176 ? -5.782 11.182 22.242 1.00 94.25 176 TRP A N 1
ATOM 1357 C CA . TRP A 1 176 ? -4.902 10.061 21.895 1.00 94.25 176 TRP A CA 1
ATOM 1358 C C . TRP A 1 176 ? -3.724 10.510 21.022 1.00 94.25 176 TRP A C 1
ATOM 1360 O O . TRP A 1 176 ? -2.567 10.188 21.310 1.00 94.25 176 TRP A O 1
ATOM 1370 N N . THR A 1 177 ? -4.001 11.321 19.997 1.00 92.81 177 THR A N 1
ATOM 1371 C CA . THR A 1 177 ? -2.961 11.783 19.069 1.00 92.81 177 THR A CA 1
ATOM 1372 C C . THR A 1 177 ? -1.994 12.800 19.675 1.00 92.81 177 THR A C 1
ATOM 1374 O O . THR A 1 177 ? -0.848 12.849 19.232 1.00 92.81 177 THR A O 1
ATOM 1377 N N . VAL A 1 178 ? -2.380 13.558 20.713 1.00 91.06 178 VAL A N 1
ATOM 1378 C CA . VAL A 1 178 ? -1.516 14.583 21.347 1.00 91.06 178 VAL A CA 1
ATOM 1379 C C . VAL A 1 178 ? -0.895 14.177 22.688 1.00 91.06 178 VAL A C 1
ATOM 1381 O O . VAL A 1 178 ? 0.248 14.545 22.948 1.00 91.06 178 VAL A O 1
ATOM 1384 N N . ASP A 1 179 ? -1.607 13.433 23.534 1.00 87.94 179 ASP A N 1
ATOM 1385 C CA . ASP A 1 179 ? -1.160 13.061 24.887 1.00 87.94 179 ASP A CA 1
ATOM 1386 C C . ASP A 1 179 ? -0.403 11.733 24.922 1.00 87.94 179 ASP A C 1
ATOM 1388 O O . ASP A 1 179 ? 0.384 11.488 25.840 1.00 87.94 179 ASP A O 1
ATOM 1392 N N . GLY A 1 180 ? -0.694 10.855 23.958 1.00 78.25 180 GLY A N 1
ATOM 1393 C CA . GLY A 1 180 ? -0.179 9.496 23.898 1.00 78.25 180 GLY A CA 1
ATOM 1394 C C . GLY A 1 180 ? 1.224 9.394 23.298 1.00 78.25 180 GLY A C 1
ATOM 1395 O O . GLY A 1 180 ? 1.982 10.357 23.207 1.00 78.25 180 GLY A O 1
ATOM 1396 N N . ILE A 1 181 ? 1.566 8.188 22.845 1.00 86.31 181 ILE A N 1
ATOM 1397 C CA . ILE A 1 181 ? 2.838 7.885 22.166 1.00 86.31 181 ILE A CA 1
ATOM 1398 C C . ILE A 1 181 ? 3.012 8.618 20.830 1.00 86.31 181 ILE A C 1
ATOM 1400 O O . ILE A 1 181 ? 4.137 8.782 20.366 1.00 86.31 181 ILE A O 1
ATOM 1404 N N . LEU A 1 182 ? 1.912 9.094 20.241 1.00 88.50 182 LEU A N 1
ATOM 1405 C CA . LEU A 1 182 ? 1.914 9.833 18.982 1.00 88.50 182 LEU A CA 1
ATOM 1406 C C . LEU A 1 182 ? 2.389 11.283 19.162 1.00 88.50 182 LEU A C 1
ATOM 1408 O O . LEU A 1 182 ? 2.999 11.828 18.256 1.00 88.50 182 LEU A O 1
ATOM 1412 N N . GLN A 1 183 ? 2.183 11.915 20.324 1.00 88.88 183 GLN A N 1
ATOM 1413 C CA . GLN A 1 183 ? 2.744 13.239 20.662 1.00 88.88 183 GLN A CA 1
ATOM 1414 C C . GLN A 1 183 ? 2.570 14.331 19.574 1.00 88.88 183 GLN A C 1
ATOM 1416 O O . GLN A 1 183 ? 3.418 15.210 19.400 1.00 88.88 183 GLN A O 1
ATOM 1421 N N . GLY A 1 184 ? 1.474 14.284 18.816 1.00 86.88 184 GLY A N 1
ATOM 1422 C CA . GLY A 1 184 ? 1.161 15.197 17.715 1.00 86.88 184 GLY A CA 1
ATOM 1423 C C . GLY A 1 184 ? 1.799 14.842 16.367 1.00 86.88 184 GLY A C 1
ATOM 1424 O O . GLY A 1 184 ? 1.770 15.669 15.459 1.00 86.88 184 GLY A O 1
ATOM 1425 N N . THR A 1 185 ? 2.389 13.653 16.209 1.00 88.69 185 THR A N 1
ATOM 1426 C CA . THR A 1 185 ? 2.898 13.163 14.914 1.00 88.69 185 THR A CA 1
ATOM 1427 C C . THR A 1 185 ? 1.836 12.497 14.059 1.00 88.69 185 THR A C 1
ATOM 1429 O O . THR A 1 185 ? 2.156 12.081 12.957 1.00 88.69 185 THR A O 1
ATOM 1432 N N . ALA A 1 186 ? 0.608 12.380 14.549 1.00 91.56 186 ALA A N 1
ATOM 1433 C CA . ALA A 1 186 ? -0.520 11.778 13.856 1.00 91.56 186 ALA A CA 1
ATOM 1434 C C . ALA A 1 186 ? -1.715 12.734 13.867 1.00 91.56 186 ALA A C 1
ATOM 1436 O O . ALA A 1 186 ? -1.774 13.670 14.669 1.00 91.56 186 ALA A O 1
ATOM 1437 N N . GLN A 1 187 ? -2.677 12.471 12.994 1.00 91.69 187 GLN A N 1
ATOM 1438 C CA . GLN A 1 187 ? -3.952 13.166 12.928 1.00 91.69 187 GLN A CA 1
ATOM 1439 C C . GLN A 1 187 ? -5.062 12.262 13.458 1.00 91.69 187 GLN A C 1
ATOM 1441 O O . GLN A 1 187 ? -5.125 11.089 13.101 1.00 91.69 187 GLN A O 1
ATOM 1446 N N . ALA A 1 188 ? -5.937 12.809 14.302 1.00 92.81 188 ALA A N 1
ATOM 1447 C CA . ALA A 1 188 ? -7.126 12.095 14.751 1.00 92.81 188 ALA A CA 1
ATOM 1448 C C . ALA A 1 188 ? -8.107 11.937 13.584 1.00 92.81 188 ALA A C 1
ATOM 1450 O O . ALA A 1 188 ? -8.351 12.895 12.845 1.00 92.81 188 ALA A O 1
ATOM 1451 N N . LEU A 1 189 ? -8.666 10.741 13.444 1.00 93.31 189 LEU A N 1
ATOM 1452 C CA . LEU A 1 189 ? -9.710 10.436 12.471 1.00 93.31 189 LEU A CA 1
ATOM 1453 C C . LEU A 1 189 ? -11.060 10.356 13.172 1.00 93.31 189 LEU A C 1
ATOM 1455 O O . LEU A 1 189 ? -11.116 10.046 14.353 1.00 93.31 189 LEU A O 1
ATOM 1459 N N . ALA A 1 190 ? -12.140 10.658 12.463 1.00 91.06 190 ALA A N 1
ATOM 1460 C CA . ALA A 1 190 ? -13.501 10.405 12.941 1.00 91.06 190 ALA A CA 1
ATOM 1461 C C . ALA A 1 190 ? -14.191 9.299 12.128 1.00 91.06 190 ALA A C 1
ATOM 1463 O O . ALA A 1 190 ? -15.072 8.624 12.648 1.00 91.06 190 ALA A O 1
ATOM 1464 N N . ASP A 1 191 ? -13.761 9.131 10.881 1.00 91.69 191 ASP A N 1
ATOM 1465 C CA . ASP A 1 191 ? -14.198 8.167 9.876 1.00 91.69 191 ASP A CA 1
ATOM 1466 C C . ASP A 1 191 ? -12.972 7.706 9.060 1.00 91.69 191 ASP A C 1
ATOM 1468 O O . ASP A 1 191 ? -11.861 8.218 9.256 1.00 91.69 191 ASP A O 1
ATOM 1472 N N . ASP A 1 192 ? -13.163 6.753 8.145 1.00 88.06 192 ASP A N 1
ATOM 1473 C CA . ASP A 1 192 ? -12.124 6.203 7.259 1.00 88.06 192 ASP A CA 1
ATOM 1474 C C . ASP A 1 192 ? -11.740 7.172 6.121 1.00 88.06 192 ASP A C 1
ATOM 1476 O O . ASP A 1 192 ? -11.681 6.826 4.937 1.00 88.06 192 ASP A O 1
ATOM 1480 N N . SER A 1 193 ? -11.467 8.432 6.474 1.00 87.06 193 SER A N 1
ATOM 1481 C CA . SER A 1 193 ? -10.926 9.451 5.575 1.00 87.06 193 SER A CA 1
ATOM 1482 C C . SER A 1 193 ? -9.453 9.755 5.915 1.00 87.06 193 SER A C 1
ATOM 1484 O O . SER A 1 193 ? -9.148 10.718 6.634 1.00 87.06 193 SER A O 1
ATOM 1486 N N . PRO A 1 194 ? -8.488 8.958 5.429 1.00 86.44 194 PRO A N 1
ATOM 1487 C CA . PRO A 1 194 ? -7.079 9.288 5.577 1.00 86.44 194 PRO A CA 1
ATOM 1488 C C . PRO A 1 194 ? -6.766 10.709 5.071 1.00 86.44 194 PRO A C 1
ATOM 1490 O O . PRO A 1 194 ? -7.251 11.094 4.005 1.00 86.44 194 PRO A O 1
ATOM 1493 N N . PRO A 1 195 ? -5.925 11.501 5.763 1.00 85.31 195 PRO A N 1
ATOM 1494 C CA . PRO A 1 195 ? -5.780 12.932 5.481 1.00 85.31 195 PRO A CA 1
ATOM 1495 C C . PRO A 1 195 ? -5.201 13.277 4.109 1.00 85.31 195 PRO A C 1
ATOM 1497 O O . PRO A 1 195 ? -5.343 14.409 3.650 1.00 85.31 195 PRO A O 1
ATOM 1500 N N . ALA A 1 196 ? -4.492 12.338 3.478 1.00 84.75 196 ALA A N 1
ATOM 1501 C CA . ALA A 1 196 ? -3.949 12.533 2.141 1.00 84.75 196 ALA A CA 1
ATOM 1502 C C . ALA A 1 196 ? -4.939 12.158 1.020 1.00 84.75 196 ALA A C 1
ATOM 1504 O O . ALA A 1 196 ? -4.658 12.468 -0.139 1.00 84.75 196 ALA A O 1
ATOM 1505 N N . LYS A 1 197 ? -6.079 11.529 1.346 1.00 86.62 197 LYS A N 1
ATOM 1506 C CA . LYS A 1 197 ? -7.133 11.169 0.388 1.00 86.62 197 LYS A CA 1
ATOM 1507 C C . LYS A 1 197 ? -8.187 12.276 0.264 1.00 86.62 197 LYS A C 1
ATOM 1509 O O . LYS A 1 197 ? -8.351 13.108 1.156 1.00 86.62 197 LYS A O 1
ATOM 1514 N N . ALA A 1 198 ? -8.909 12.284 -0.854 1.00 83.44 198 ALA A N 1
ATOM 1515 C CA . ALA A 1 198 ? -10.033 13.186 -1.106 1.00 83.44 198 ALA A CA 1
ATOM 1516 C C . ALA A 1 198 ? -11.326 12.393 -1.374 1.00 83.44 198 ALA A C 1
ATOM 1518 O O . ALA A 1 198 ? -11.262 11.424 -2.127 1.00 83.44 198 ALA A O 1
ATOM 1519 N N . PRO A 1 199 ? -12.505 12.818 -0.872 1.00 87.31 199 PRO A N 1
ATOM 1520 C CA . PRO A 1 199 ? -12.772 14.026 -0.083 1.00 87.31 199 PRO A CA 1
ATOM 1521 C C . PRO A 1 199 ? -12.251 13.965 1.359 1.00 87.31 199 PRO A C 1
ATOM 1523 O O . PRO A 1 199 ? -11.891 12.907 1.862 1.00 87.31 199 PRO A O 1
ATOM 1526 N N . ALA A 1 200 ? -12.235 15.127 2.019 1.00 83.25 200 ALA A N 1
ATOM 1527 C CA . ALA A 1 200 ? -11.988 15.210 3.455 1.00 83.25 200 ALA A CA 1
ATOM 1528 C C . ALA A 1 200 ? -13.123 14.545 4.257 1.00 83.25 200 ALA A C 1
ATOM 1530 O O . ALA A 1 200 ? -14.254 14.451 3.772 1.00 83.25 200 ALA A O 1
ATOM 1531 N N . GLY A 1 201 ? -12.810 14.136 5.487 1.00 83.19 201 GLY A N 1
ATOM 1532 C CA . GLY A 1 201 ? -13.750 13.494 6.405 1.00 83.19 201 GLY A CA 1
ATOM 1533 C C . GLY A 1 201 ? -14.921 14.356 6.851 1.00 83.19 201 GLY A C 1
ATOM 1534 O O . GLY A 1 201 ? -15.020 15.550 6.544 1.00 83.19 201 GLY A O 1
ATOM 1535 N N . SER A 1 202 ? -15.809 13.729 7.616 1.00 91.25 202 SER A N 1
ATOM 1536 C CA . SER A 1 202 ? -17.062 14.313 8.088 1.00 91.25 202 SER A CA 1
ATOM 1537 C C . SER A 1 202 ? -16.830 15.555 8.942 1.00 91.25 202 SER A C 1
ATOM 1539 O O . SER A 1 202 ? -15.907 15.632 9.759 1.00 91.25 202 SER A O 1
ATOM 1541 N N . SER A 1 203 ? -17.715 16.538 8.806 1.00 93.06 203 SER A N 1
ATOM 1542 C CA . SER A 1 203 ? -17.703 17.743 9.632 1.00 93.06 203 SER A CA 1
ATOM 1543 C C . SER A 1 203 ? -18.034 17.431 11.095 1.00 93.06 203 SER A C 1
ATOM 1545 O O . SER A 1 203 ? -18.743 16.475 11.395 1.00 93.06 203 SER A O 1
ATOM 1547 N N . LEU A 1 204 ? -17.608 18.293 12.026 1.00 93.88 204 LEU A N 1
ATOM 1548 C CA . LEU A 1 204 ? -17.950 18.134 13.448 1.00 93.88 204 LEU A CA 1
ATOM 1549 C C . LEU A 1 204 ? -19.470 18.046 13.681 1.00 93.88 204 LEU A C 1
ATOM 1551 O O . LEU A 1 204 ? -19.923 17.298 14.539 1.00 93.88 204 LEU A O 1
ATOM 1555 N N . ALA A 1 205 ? -20.268 18.787 12.907 1.00 94.06 205 ALA A N 1
ATOM 1556 C CA . ALA A 1 205 ? -21.723 18.737 13.017 1.00 94.06 205 ALA A CA 1
ATOM 1557 C C . ALA A 1 205 ? -22.288 17.358 12.631 1.00 94.06 205 ALA A C 1
ATOM 1559 O O . ALA A 1 205 ? -23.206 16.872 13.288 1.00 94.06 205 ALA A O 1
ATOM 1560 N N . GLU A 1 206 ? -21.732 16.723 11.597 1.00 93.25 206 GLU A N 1
ATOM 1561 C CA . GLU A 1 206 ? -22.097 15.359 11.204 1.00 93.25 206 GLU A CA 1
ATOM 1562 C C . GLU A 1 206 ? -21.629 14.348 12.249 1.00 93.25 206 GLU A C 1
ATOM 1564 O O . GLU A 1 206 ? -22.434 13.529 12.683 1.00 93.25 206 GLU A O 1
ATOM 1569 N N . GLN A 1 207 ? -20.390 14.470 12.726 1.00 94.75 207 GLN A N 1
ATOM 1570 C CA . GLN A 1 207 ? -19.840 13.614 13.780 1.00 94.75 207 GLN A CA 1
ATOM 1571 C C . GLN A 1 207 ? -20.710 13.628 15.043 1.00 94.75 207 GLN A C 1
ATOM 1573 O O . GLN A 1 207 ? -21.065 12.578 15.570 1.00 94.75 207 GLN A O 1
ATOM 1578 N N . CYS A 1 208 ? -21.123 14.811 15.510 1.00 94.62 208 CYS A N 1
ATOM 1579 C CA . CYS A 1 208 ? -22.001 14.914 16.676 1.00 94.62 208 CYS A CA 1
ATOM 1580 C C . CYS A 1 208 ? -23.421 14.409 16.409 1.00 94.62 208 CYS A C 1
ATOM 1582 O O . CYS A 1 208 ? -24.145 14.116 17.351 1.00 94.62 208 CYS A O 1
ATOM 1584 N N . SER A 1 209 ? -23.848 14.310 15.147 1.00 94.25 209 SER A N 1
ATOM 1585 C CA . SER A 1 209 ? -25.171 13.779 14.806 1.00 94.25 209 SER A CA 1
ATOM 1586 C C . SER A 1 209 ? -25.243 12.248 14.818 1.00 94.25 209 SER A C 1
ATOM 1588 O O . SER A 1 209 ? -26.348 11.703 14.792 1.00 94.25 209 SER A O 1
ATOM 1590 N N . TRP A 1 210 ? -24.094 11.562 14.850 1.00 93.44 210 TRP A N 1
ATOM 1591 C CA . TRP A 1 210 ? -24.020 10.101 14.902 1.00 93.44 210 TRP A CA 1
ATOM 1592 C C . TRP A 1 210 ? -24.574 9.555 16.216 1.00 93.44 210 TRP A C 1
ATOM 1594 O O . TRP A 1 210 ? -25.392 8.634 16.202 1.00 93.44 210 TRP A O 1
ATOM 1604 N N . ASP A 1 211 ? -24.228 10.196 17.332 1.00 94.19 211 ASP A N 1
ATOM 1605 C CA . ASP A 1 211 ? -24.761 9.847 18.640 1.00 94.19 211 ASP A CA 1
ATOM 1606 C C . ASP A 1 211 ? -26.139 10.485 18.878 1.00 94.19 211 ASP A C 1
ATOM 1608 O O . ASP A 1 211 ? -26.298 11.683 19.131 1.00 94.19 211 ASP A O 1
ATOM 1612 N N . LYS A 1 212 ? -27.173 9.643 18.843 1.00 89.88 212 LYS A N 1
ATOM 1613 C CA . LYS A 1 212 ? -28.562 10.062 19.084 1.00 89.88 212 LYS A CA 1
ATOM 1614 C C . LYS A 1 212 ? -28.863 10.339 20.559 1.00 89.88 212 LYS A C 1
ATOM 1616 O O . LYS A 1 212 ? -29.848 11.024 20.843 1.00 89.88 212 LYS A O 1
ATOM 1621 N N . MET A 1 213 ? -28.085 9.783 21.487 1.00 94.50 213 MET A N 1
ATOM 1622 C CA . MET A 1 213 ? -28.255 9.959 22.930 1.00 94.50 213 MET A CA 1
ATOM 1623 C C . MET A 1 213 ? -27.515 11.204 23.430 1.00 94.50 213 MET A C 1
ATOM 1625 O O . MET A 1 213 ? -28.072 11.951 24.241 1.00 94.50 213 MET A O 1
ATOM 1629 N N . PHE A 1 214 ? -26.324 11.478 22.892 1.00 95.56 214 PHE A N 1
ATOM 1630 C CA . PHE A 1 214 ? -25.494 12.634 23.240 1.00 95.56 214 PHE A CA 1
ATOM 1631 C C . PHE A 1 214 ? -25.062 13.441 21.999 1.00 95.56 214 PHE A C 1
ATOM 1633 O O . PHE A 1 214 ? -23.882 13.506 21.666 1.00 95.56 214 PHE A O 1
ATOM 1640 N N . PRO A 1 215 ? -25.986 14.182 21.354 1.00 92.00 215 PRO A N 1
ATOM 1641 C CA . PRO A 1 215 ? -25.708 14.892 20.100 1.00 92.00 215 PRO A CA 1
ATOM 1642 C C . PRO A 1 215 ? -24.840 16.159 20.248 1.00 92.00 215 PRO A C 1
ATOM 1644 O O . PRO A 1 215 ? -24.690 16.933 19.304 1.00 92.00 215 PRO A O 1
ATOM 1647 N N . ASN A 1 216 ? -24.316 16.429 21.447 1.00 93.06 216 ASN A N 1
ATOM 1648 C CA . ASN A 1 216 ? -23.394 17.531 21.708 1.00 93.06 216 ASN A CA 1
ATOM 1649 C C . ASN A 1 216 ? -22.011 16.940 21.965 1.00 93.06 216 ASN A C 1
ATOM 1651 O O . ASN A 1 216 ? -21.791 16.342 23.016 1.00 93.06 216 ASN A O 1
ATOM 1655 N N . CYS A 1 217 ? -21.096 17.149 21.027 1.00 94.75 217 CYS A N 1
ATOM 1656 C CA . CYS A 1 217 ? -19.763 16.568 21.059 1.00 94.75 217 CYS A CA 1
ATOM 1657 C C . CYS A 1 217 ? -18.696 17.608 20.675 1.00 94.75 217 CYS A C 1
ATOM 1659 O O . CYS A 1 217 ? -19.003 18.663 20.110 1.00 94.75 217 CYS A O 1
ATOM 1661 N N . ILE A 1 218 ? -17.438 17.319 20.992 1.00 95.12 218 ILE A N 1
ATOM 1662 C CA . ILE A 1 218 ? -16.257 18.058 20.522 1.00 95.12 218 ILE A CA 1
ATOM 1663 C C . ILE A 1 218 ? -15.464 17.272 19.468 1.00 95.12 218 ILE A C 1
ATOM 1665 O O . ILE A 1 218 ? -14.662 17.863 18.748 1.00 95.12 218 ILE A O 1
ATOM 1669 N N . SER A 1 219 ? -15.715 15.965 19.359 1.00 93.62 219 SER A N 1
ATOM 1670 C CA . SER A 1 219 ? -15.375 15.096 18.226 1.00 93.62 219 SER A CA 1
ATOM 1671 C C . SER A 1 219 ? -16.282 13.858 18.256 1.00 93.62 219 SER A C 1
ATOM 1673 O O . SER A 1 219 ? -17.041 13.693 19.211 1.00 93.62 219 SER A O 1
ATOM 1675 N N . ALA A 1 220 ? -16.255 13.015 17.220 1.00 93.12 220 ALA A N 1
ATOM 1676 C CA . ALA A 1 220 ? -17.078 11.803 17.142 1.00 93.12 220 ALA A CA 1
ATOM 1677 C C . ALA A 1 220 ? -17.084 11.009 18.464 1.00 93.12 220 ALA A C 1
ATOM 1679 O O . ALA A 1 220 ? -16.027 10.608 18.937 1.00 93.12 220 ALA A O 1
ATOM 1680 N N . PHE A 1 221 ? -18.265 10.796 19.055 1.00 96.75 221 PHE A N 1
ATOM 1681 C CA . PHE A 1 221 ? -18.435 10.097 20.343 1.00 96.75 221 PHE A CA 1
ATOM 1682 C C . PHE A 1 221 ? -17.527 10.619 21.472 1.00 96.75 221 PHE A C 1
ATOM 1684 O O . PHE A 1 221 ? -17.054 9.857 22.300 1.00 96.75 221 PHE A O 1
ATOM 1691 N N . ASN A 1 222 ? -17.246 11.924 21.485 1.00 96.69 222 ASN A N 1
ATOM 1692 C CA . ASN A 1 222 ? -16.495 12.564 22.555 1.00 96.69 222 ASN A CA 1
ATOM 1693 C C . ASN A 1 222 ? -17.166 13.884 22.961 1.00 96.69 222 ASN A C 1
ATOM 1695 O O . ASN A 1 222 ? -17.258 14.832 22.178 1.00 96.69 222 ASN A O 1
ATOM 1699 N N . ILE A 1 223 ? -17.655 13.943 24.189 1.00 97.56 223 ILE A N 1
ATOM 1700 C CA . ILE A 1 223 ? -18.409 15.021 24.822 1.00 97.56 223 ILE A CA 1
ATOM 1701 C C . ILE A 1 223 ? -17.451 15.994 25.513 1.00 97.56 223 ILE A C 1
ATOM 1703 O O . ILE A 1 223 ? -17.689 17.208 25.506 1.00 97.56 223 ILE A O 1
ATOM 1707 N N . ALA A 1 224 ? -16.377 15.487 26.121 1.00 96.19 224 ALA A N 1
ATOM 1708 C CA . ALA A 1 224 ? -15.364 16.286 26.788 1.00 96.19 224 ALA A CA 1
ATOM 1709 C C . ALA A 1 224 ? -13.956 15.686 26.622 1.00 96.19 224 ALA A C 1
ATOM 1711 O O . ALA A 1 224 ? -13.809 14.497 26.373 1.00 96.19 224 ALA A O 1
ATOM 1712 N N . PRO A 1 225 ? -12.891 16.490 26.811 1.00 96.06 225 PRO A N 1
ATOM 1713 C CA . PRO A 1 225 ? -11.540 15.961 26.707 1.00 96.06 225 PRO A CA 1
ATOM 1714 C C . PRO A 1 225 ? -11.250 14.927 27.804 1.00 96.06 225 PRO A C 1
ATOM 1716 O O . PRO A 1 225 ? -11.339 15.260 28.991 1.00 96.06 225 PRO A O 1
ATOM 1719 N N . ASP A 1 226 ? -10.793 13.739 27.417 1.00 94.94 226 ASP A N 1
ATOM 1720 C CA . ASP A 1 226 ? -10.290 12.686 28.295 1.00 94.94 226 ASP A CA 1
ATOM 1721 C C . ASP A 1 226 ? -8.749 12.634 28.229 1.00 94.94 226 ASP A C 1
ATOM 1723 O O . ASP A 1 226 ? -8.154 12.155 27.253 1.00 94.94 226 ASP A O 1
ATOM 1727 N N . PRO A 1 227 ? -8.042 13.149 29.256 1.00 91.19 227 PRO A N 1
ATOM 1728 C CA . PRO A 1 227 ? -6.583 13.174 29.262 1.00 91.19 227 PRO A CA 1
ATOM 1729 C C . PRO A 1 227 ? -5.975 11.777 29.105 1.00 91.19 227 PRO A C 1
ATOM 1731 O O . PRO A 1 227 ? -6.308 10.856 29.847 1.00 91.19 227 PRO A O 1
ATOM 1734 N N . GLY A 1 228 ? -5.025 11.638 28.180 1.00 87.75 228 GLY A N 1
ATOM 1735 C CA . GLY A 1 228 ? -4.403 10.351 27.854 1.00 87.75 228 GLY A CA 1
ATOM 1736 C C . GLY A 1 228 ? -5.121 9.547 26.765 1.00 87.75 228 GLY A C 1
ATOM 1737 O O . GLY A 1 228 ? -4.602 8.500 26.381 1.00 87.75 228 GLY A O 1
ATOM 1738 N N . GLY A 1 229 ? -6.248 10.043 26.238 1.00 94.06 229 GLY A N 1
ATOM 1739 C CA . GLY A 1 229 ? -6.927 9.484 25.065 1.00 94.06 229 GLY A CA 1
ATOM 1740 C C . GLY A 1 229 ? -7.992 8.427 25.356 1.00 94.06 229 GLY A C 1
ATOM 1741 O O . GLY A 1 229 ? -8.536 7.871 24.410 1.00 94.06 229 GLY A O 1
ATOM 1742 N N . PHE A 1 230 ? -8.292 8.145 26.626 1.00 96.69 230 PHE A N 1
ATOM 1743 C CA . PHE A 1 230 ? -9.301 7.155 27.015 1.00 96.69 230 PHE A CA 1
ATOM 1744 C C . PHE A 1 230 ? -10.190 7.683 28.130 1.00 96.69 230 PHE A C 1
ATOM 1746 O O . PHE A 1 230 ? -9.690 8.260 29.102 1.00 96.69 230 PHE A O 1
ATOM 1753 N N . ALA A 1 231 ? -11.487 7.414 28.021 1.00 97.12 231 ALA A N 1
ATOM 1754 C CA . ALA A 1 231 ? -12.460 7.811 29.021 1.00 97.12 231 ALA A CA 1
ATOM 1755 C C . ALA A 1 231 ? -12.199 7.107 30.359 1.00 97.12 231 ALA A C 1
ATOM 1757 O O . ALA A 1 231 ? -11.934 5.903 30.426 1.00 97.12 231 ALA A O 1
ATOM 1758 N N . ALA A 1 232 ? -12.283 7.863 31.453 1.00 96.31 232 ALA A N 1
ATOM 1759 C CA . ALA A 1 232 ? -12.013 7.370 32.801 1.00 96.31 232 ALA A CA 1
ATOM 1760 C C . ALA A 1 232 ? -13.297 7.313 33.646 1.00 96.31 232 ALA A C 1
ATOM 1762 O O . ALA A 1 232 ? -14.196 8.130 33.439 1.00 96.31 232 ALA A O 1
ATOM 1763 N N . PRO A 1 233 ? -13.390 6.431 34.664 1.00 97.94 233 PRO A N 1
ATOM 1764 C CA . PRO A 1 233 ? -14.572 6.334 35.514 1.00 97.94 233 PRO A CA 1
ATOM 1765 C C . PRO A 1 233 ? -15.039 7.687 36.068 1.00 97.94 233 PRO A C 1
ATOM 1767 O O . PRO A 1 233 ? -14.328 8.348 36.827 1.00 97.94 233 PRO A O 1
ATOM 1770 N N . GLY A 1 234 ? -16.267 8.067 35.713 1.00 96.75 234 GLY A N 1
ATOM 1771 C CA . GLY A 1 234 ? -16.903 9.328 36.097 1.00 96.75 234 GLY A CA 1
ATOM 1772 C C . GLY A 1 234 ? -16.694 10.495 35.124 1.00 96.75 234 GLY A C 1
ATOM 1773 O O . GLY A 1 234 ? -17.246 11.567 35.381 1.00 96.75 234 GLY A O 1
ATOM 1774 N N . SER A 1 235 ? -15.939 10.325 34.029 1.00 97.88 235 SER A N 1
ATOM 1775 C CA . SER A 1 235 ? -15.901 11.314 32.943 1.00 97.88 235 SER A CA 1
ATOM 1776 C C . SER A 1 235 ? -17.231 11.333 32.169 1.00 97.88 235 SER A C 1
ATOM 1778 O O . SER A 1 235 ? -17.984 10.353 32.226 1.00 97.88 235 SER A O 1
ATOM 1780 N N . PRO A 1 236 ? -17.573 12.445 31.485 1.00 97.81 236 PRO A N 1
ATOM 1781 C CA . PRO A 1 236 ? -18.792 12.532 30.677 1.00 97.81 236 PRO A CA 1
ATOM 1782 C C . PRO A 1 236 ? -18.915 11.388 29.666 1.00 97.81 236 PRO A C 1
ATOM 1784 O O . PRO A 1 236 ? -19.962 10.747 29.606 1.00 97.81 236 PRO A O 1
ATOM 1787 N N . ASP A 1 237 ? -17.825 11.086 28.972 1.00 98.25 237 ASP A N 1
ATOM 1788 C CA . ASP A 1 237 ? -17.717 10.056 27.939 1.00 98.25 237 ASP A CA 1
ATOM 1789 C C . ASP A 1 237 ? -17.847 8.643 28.509 1.00 98.25 237 ASP A C 1
ATOM 1791 O O . ASP A 1 237 ? -18.665 7.844 28.056 1.00 98.25 237 ASP A O 1
ATOM 1795 N N . PHE A 1 238 ? -17.183 8.361 29.633 1.00 98.62 238 PHE A N 1
ATOM 1796 C CA . PHE A 1 238 ? -17.344 7.080 30.326 1.00 98.62 238 PHE A CA 1
ATOM 1797 C C . PHE A 1 238 ? -18.785 6.877 30.824 1.00 98.62 238 PHE A C 1
ATOM 1799 O O . PHE A 1 238 ? -19.325 5.767 30.836 1.00 98.62 238 PHE A O 1
ATOM 1806 N N . CYS A 1 239 ? -19.440 7.959 31.251 1.00 98.50 239 CYS A N 1
ATOM 1807 C CA . CYS A 1 239 ? -20.843 7.931 31.637 1.00 98.50 239 CYS A CA 1
ATOM 1808 C C . CYS A 1 239 ? -21.784 7.739 30.443 1.00 98.50 239 CYS A C 1
ATOM 1810 O O . CYS A 1 239 ? -22.783 7.032 30.612 1.00 98.50 239 CYS A O 1
ATOM 1812 N N . ALA A 1 240 ? -21.475 8.317 29.282 1.00 98.50 240 ALA A N 1
ATOM 1813 C CA . ALA A 1 240 ? -22.207 8.102 28.039 1.00 98.50 240 ALA A CA 1
ATOM 1814 C C . ALA A 1 240 ? -22.079 6.649 27.567 1.00 98.50 240 ALA A C 1
ATOM 1816 O O . ALA A 1 240 ? -23.098 5.995 27.339 1.00 98.50 240 ALA A O 1
ATOM 1817 N N . ALA A 1 241 ? -20.864 6.089 27.580 1.00 98.62 241 ALA A N 1
ATOM 1818 C CA . ALA A 1 241 ? -20.616 4.673 27.309 1.00 98.62 241 ALA A CA 1
ATOM 1819 C C . ALA A 1 241 ? -21.474 3.755 28.196 1.00 98.62 241 ALA A C 1
ATOM 1821 O O . ALA A 1 241 ? -22.107 2.805 27.728 1.00 98.62 241 ALA A O 1
ATOM 1822 N N . ALA A 1 242 ? -21.566 4.071 29.490 1.00 98.69 242 ALA A N 1
ATOM 1823 C CA . ALA A 1 242 ? -22.407 3.326 30.419 1.00 98.69 242 ALA A CA 1
ATOM 1824 C C . ALA A 1 242 ? -23.910 3.440 30.104 1.00 98.69 242 ALA A C 1
ATOM 1826 O O . ALA A 1 242 ? -24.629 2.446 30.216 1.00 98.69 242 ALA A O 1
ATOM 1827 N N . ASP A 1 243 ? -24.396 4.621 29.710 1.00 98.50 243 ASP A N 1
ATOM 1828 C CA . ASP A 1 243 ? -25.806 4.817 29.341 1.00 98.50 243 ASP A CA 1
ATOM 1829 C C . ASP A 1 243 ? -26.167 4.073 28.053 1.00 98.50 243 ASP A C 1
ATOM 1831 O O . ASP A 1 243 ? -27.221 3.436 27.991 1.00 98.50 243 ASP A O 1
ATOM 1835 N N . HIS A 1 244 ? -25.265 4.052 27.074 1.00 97.94 244 HIS A N 1
ATOM 1836 C CA . HIS A 1 244 ? -25.413 3.238 25.875 1.00 97.94 244 HIS A CA 1
ATOM 1837 C C . HIS A 1 244 ? -25.445 1.734 26.196 1.00 97.94 244 HIS A C 1
ATOM 1839 O O . HIS A 1 244 ? -26.350 1.039 25.739 1.00 97.94 244 HIS A O 1
ATOM 1845 N N . MET A 1 245 ? -24.568 1.216 27.065 1.00 97.25 245 MET A N 1
ATOM 1846 C CA . MET A 1 245 ? -24.625 -0.196 27.493 1.00 97.25 245 MET A CA 1
ATOM 1847 C C . MET A 1 245 ? -25.924 -0.553 28.242 1.00 97.25 245 MET A C 1
ATOM 1849 O O . MET A 1 245 ? -26.422 -1.679 28.139 1.00 97.25 245 MET A O 1
ATOM 1853 N N . ILE A 1 246 ? -26.507 0.394 28.986 1.00 97.00 246 ILE A N 1
ATOM 1854 C CA . ILE A 1 246 ? -27.825 0.223 29.616 1.00 97.00 246 ILE A CA 1
ATOM 1855 C C . ILE A 1 246 ? -28.933 0.224 28.555 1.00 97.00 246 ILE A C 1
ATOM 1857 O O . ILE A 1 246 ? -29.814 -0.635 28.593 1.00 97.00 246 ILE A O 1
ATOM 1861 N N . ALA A 1 247 ? -28.884 1.141 27.585 1.00 94.12 247 ALA A N 1
ATOM 1862 C CA . ALA A 1 247 ? -29.835 1.197 26.473 1.00 94.12 247 ALA A CA 1
ATOM 1863 C C . ALA A 1 247 ? -29.766 -0.054 25.580 1.00 94.12 247 ALA A C 1
ATOM 1865 O O . ALA A 1 247 ? -30.793 -0.523 25.090 1.00 94.12 247 ALA A O 1
ATOM 1866 N N . ALA A 1 248 ? -28.576 -0.637 25.450 1.00 91.75 248 ALA A N 1
ATOM 1867 C CA . ALA A 1 248 ? -28.325 -1.918 24.809 1.00 91.75 248 ALA A CA 1
ATOM 1868 C C . ALA A 1 248 ? -28.910 -3.116 25.587 1.00 91.75 248 ALA A C 1
ATOM 1870 O O . ALA A 1 248 ? -29.045 -4.211 25.048 1.00 91.75 248 ALA A O 1
ATOM 1871 N N . GLY A 1 249 ? -29.288 -2.938 26.857 1.00 92.19 249 GLY A N 1
ATOM 1872 C CA . GLY A 1 249 ? -29.781 -4.020 27.712 1.00 92.19 249 GLY A CA 1
ATOM 1873 C C . GLY A 1 249 ? -28.680 -4.946 28.238 1.00 92.19 249 GLY A C 1
ATOM 1874 O O . GLY A 1 249 ? -28.986 -5.996 28.803 1.00 92.19 249 GLY A O 1
ATOM 1875 N N . ILE A 1 250 ? -27.409 -4.556 28.095 1.00 94.12 250 ILE A N 1
ATOM 1876 C CA . ILE A 1 250 ? -26.253 -5.295 28.620 1.00 94.12 250 ILE A CA 1
ATOM 1877 C C . ILE A 1 250 ? -26.144 -5.141 30.143 1.00 94.12 250 ILE A C 1
ATOM 1879 O O . ILE A 1 250 ? -25.651 -6.036 30.834 1.00 94.12 250 ILE A O 1
ATOM 1883 N N . ALA A 1 251 ? -26.633 -4.026 30.683 1.00 96.88 251 ALA A N 1
ATOM 1884 C CA . ALA A 1 251 ? -26.674 -3.749 32.111 1.00 96.88 251 ALA A CA 1
ATOM 1885 C C . ALA A 1 251 ? -28.001 -3.100 32.522 1.00 96.88 251 ALA A C 1
ATOM 1887 O O . ALA A 1 251 ? -28.689 -2.473 31.722 1.00 96.88 251 ALA A O 1
ATOM 1888 N N . THR A 1 252 ? -28.354 -3.220 33.803 1.00 97.25 252 THR A N 1
ATOM 1889 C CA . THR A 1 252 ? -29.591 -2.624 34.353 1.00 97.25 252 THR A CA 1
ATOM 1890 C C . THR A 1 252 ? -29.402 -1.229 34.955 1.00 97.25 252 THR A C 1
ATOM 1892 O O . THR A 1 252 ? -30.384 -0.568 35.289 1.00 97.25 252 THR A O 1
ATOM 1895 N N . GLY A 1 253 ? -28.159 -0.783 35.136 1.00 97.88 253 GLY A N 1
ATOM 1896 C CA . GLY A 1 253 ? -27.842 0.521 35.712 1.00 97.88 253 GLY A CA 1
ATOM 1897 C C . GLY A 1 253 ? -26.339 0.758 35.828 1.00 97.88 253 GLY A C 1
ATOM 1898 O O . GLY A 1 253 ? -25.539 -0.073 35.404 1.00 97.88 253 GLY A O 1
ATOM 1899 N N . LYS A 1 254 ? -25.947 1.859 36.475 1.00 98.31 254 LYS A N 1
ATOM 1900 C CA . LYS A 1 254 ? -24.548 2.234 36.730 1.00 98.31 254 LYS A CA 1
ATOM 1901 C C . LYS A 1 254 ? -24.370 2.890 38.100 1.00 98.31 254 LYS A C 1
ATOM 1903 O O . LYS A 1 254 ? -25.321 3.405 38.687 1.00 98.31 254 LYS A O 1
ATOM 1908 N N . GLN A 1 255 ? -23.147 2.879 38.619 1.00 98.19 255 GLN A N 1
ATOM 1909 C CA . GLN A 1 255 ? -22.778 3.583 39.847 1.00 98.19 255 GLN A CA 1
ATOM 1910 C C . GLN A 1 255 ? -22.863 5.103 39.648 1.00 98.19 255 GLN A C 1
ATOM 1912 O O . GLN A 1 255 ? -22.411 5.627 38.636 1.00 98.19 255 GLN A O 1
ATOM 1917 N N . ALA A 1 256 ? -23.394 5.828 40.636 1.00 94.44 256 ALA A N 1
ATOM 1918 C CA . ALA A 1 256 ? -23.742 7.243 40.473 1.00 94.44 256 ALA A CA 1
ATOM 1919 C C . ALA A 1 256 ? -22.550 8.187 40.211 1.00 94.44 256 ALA A C 1
ATOM 1921 O O . ALA A 1 256 ? -22.731 9.202 39.551 1.00 94.44 256 ALA A O 1
ATOM 1922 N N . SER A 1 257 ? -21.359 7.891 40.744 1.00 93.50 257 SER A N 1
ATOM 1923 C CA . SER A 1 257 ? -20.184 8.774 40.628 1.00 93.50 257 SER A CA 1
ATOM 1924 C C . SER A 1 257 ? -19.135 8.293 39.630 1.00 93.50 257 SER A C 1
ATOM 1926 O O . SER A 1 257 ? -18.450 9.110 39.034 1.00 93.50 257 SER A O 1
ATOM 1928 N N . SER A 1 258 ? -18.967 6.979 39.487 1.00 97.25 258 SER A N 1
ATOM 1929 C CA . SER A 1 258 ? -17.954 6.368 38.616 1.00 97.25 258 SER A CA 1
ATOM 1930 C C . SER A 1 258 ? -18.525 5.908 37.277 1.00 97.25 258 SER A C 1
ATOM 1932 O O . SER A 1 258 ? -17.758 5.583 36.381 1.00 97.25 258 SER A O 1
ATOM 1934 N N . CYS A 1 259 ? -19.854 5.819 37.154 1.00 98.56 259 CYS A N 1
ATOM 1935 C CA . CYS A 1 259 ? -20.549 5.276 35.989 1.00 98.56 259 CYS A CA 1
ATOM 1936 C C . CYS A 1 259 ? -20.183 3.826 35.619 1.00 98.56 259 CYS A C 1
ATOM 1938 O O . CYS A 1 259 ? -20.607 3.344 34.577 1.00 98.56 259 CYS A O 1
ATOM 1940 N N . ILE A 1 260 ? -19.498 3.086 36.500 1.00 98.75 260 ILE A N 1
ATOM 1941 C CA . ILE A 1 260 ? -19.256 1.645 36.328 1.00 98.75 260 ILE A CA 1
ATOM 1942 C C . ILE A 1 260 ? -20.599 0.907 36.319 1.00 98.75 260 ILE A C 1
ATOM 1944 O O . ILE A 1 260 ? -21.454 1.159 37.177 1.00 98.75 260 ILE A O 1
ATOM 1948 N N . LEU A 1 261 ? -20.783 -0.010 35.372 1.00 98.69 261 LEU A N 1
ATOM 1949 C CA . LEU A 1 261 ? -22.031 -0.736 35.168 1.00 98.69 261 LEU A CA 1
ATOM 1950 C C . LEU A 1 261 ? -22.409 -1.620 36.367 1.00 98.69 261 LEU A C 1
ATOM 1952 O O . LEU A 1 261 ? -21.575 -2.139 37.109 1.00 98.69 261 LEU A O 1
ATOM 1956 N N . THR A 1 262 ? -23.714 -1.803 36.558 1.00 98.12 262 THR A N 1
ATOM 1957 C CA . THR A 1 262 ? -24.311 -2.642 37.604 1.00 98.12 262 THR A CA 1
ATOM 1958 C C . THR A 1 262 ? -25.440 -3.497 37.031 1.00 98.12 262 THR A C 1
ATOM 1960 O O . THR A 1 262 ? -26.158 -3.091 36.115 1.00 98.12 262 THR A O 1
ATOM 1963 N N . GLY A 1 263 ? -25.596 -4.711 37.567 1.00 97.25 263 GLY A N 1
ATOM 1964 C CA . GLY A 1 263 ? -26.505 -5.708 36.990 1.00 97.25 263 GLY A CA 1
ATOM 1965 C C . GLY A 1 263 ? -26.148 -6.039 35.539 1.00 97.25 263 GLY A C 1
ATOM 1966 O O . GLY A 1 263 ? -27.031 -6.092 34.689 1.00 97.25 263 GLY A O 1
ATOM 1967 N N . VAL A 1 264 ? -24.847 -6.191 35.271 1.00 97.12 264 VAL A N 1
ATOM 1968 C CA . VAL A 1 264 ? -24.296 -6.624 33.981 1.00 97.12 264 VAL A CA 1
ATOM 1969 C C . VAL A 1 264 ? -24.758 -8.052 33.686 1.00 97.12 264 VAL A C 1
ATOM 1971 O O . VAL A 1 264 ? -24.749 -8.905 34.580 1.00 97.12 264 VAL A O 1
ATOM 1974 N N . ASN A 1 265 ? -25.140 -8.321 32.439 1.00 92.88 265 ASN A N 1
ATOM 1975 C CA . ASN A 1 265 ? -25.465 -9.661 31.965 1.00 92.88 265 ASN A CA 1
ATOM 1976 C C . ASN A 1 265 ? -24.295 -10.628 32.239 1.00 92.88 265 ASN A C 1
ATOM 1978 O O . ASN A 1 265 ? -23.155 -10.372 31.855 1.00 92.88 265 ASN A O 1
ATOM 1982 N N . SER A 1 266 ? -24.576 -11.781 32.855 1.00 94.31 266 SER A N 1
ATOM 1983 C CA . SER A 1 266 ? -23.571 -12.820 33.123 1.00 94.31 266 SER A CA 1
ATOM 1984 C C . SER A 1 266 ? -22.865 -13.341 31.863 1.00 94.31 266 SER A C 1
ATOM 1986 O O . SER A 1 266 ? -21.766 -13.889 31.959 1.00 94.31 266 SER A O 1
ATOM 1988 N N . GLY A 1 267 ? -23.480 -13.170 30.690 1.00 93.81 267 GLY A N 1
ATOM 1989 C CA . GLY A 1 267 ? -22.891 -13.440 29.381 1.00 93.81 267 GLY A CA 1
ATOM 1990 C C . GLY A 1 267 ? -21.544 -12.751 29.162 1.00 93.81 267 GLY A C 1
ATOM 1991 O O . GLY A 1 267 ? -20.622 -13.396 28.675 1.00 93.81 267 GLY A O 1
ATOM 1992 N N . VAL A 1 268 ? -21.401 -11.503 29.625 1.00 96.12 268 VAL A N 1
ATOM 1993 C CA . VAL A 1 268 ? -20.190 -10.682 29.443 1.00 96.12 268 VAL A CA 1
ATOM 1994 C C . VAL A 1 268 ? -18.956 -11.349 30.047 1.00 96.12 268 VAL A C 1
ATOM 1996 O O . VAL A 1 268 ? -17.935 -11.505 29.390 1.00 96.12 268 VAL A O 1
ATOM 1999 N N . PHE A 1 269 ? -19.058 -11.799 31.298 1.00 97.44 269 PHE A N 1
ATOM 2000 C CA . PHE A 1 269 ? -17.924 -12.399 32.009 1.00 97.44 269 PHE A CA 1
ATOM 2001 C C . PHE A 1 269 ? -17.728 -13.888 31.702 1.00 97.44 269 PHE A C 1
ATOM 2003 O O . PHE A 1 269 ? -16.653 -14.430 31.946 1.00 97.44 269 PHE A O 1
ATOM 2010 N N . SER A 1 270 ? -18.768 -14.572 31.213 1.00 97.12 270 SER A N 1
ATOM 2011 C CA . SER A 1 270 ? -18.666 -15.980 30.798 1.00 97.12 270 SER A CA 1
ATOM 2012 C C . SER A 1 270 ? -18.104 -16.142 29.386 1.00 97.12 270 SER A C 1
ATOM 2014 O O . SER A 1 270 ? -17.563 -17.199 29.077 1.00 97.12 270 SER A O 1
ATOM 2016 N N . HIS A 1 271 ? -18.205 -15.097 28.565 1.00 95.81 271 HIS A N 1
ATOM 2017 C CA . HIS A 1 271 ? -17.718 -15.049 27.191 1.00 95.81 271 HIS A CA 1
ATOM 2018 C C . HIS A 1 271 ? -17.032 -13.694 26.965 1.00 95.81 271 HIS A C 1
ATOM 2020 O O . HIS A 1 271 ? -17.611 -12.828 26.312 1.00 95.81 271 HIS A O 1
ATOM 2026 N N . PRO A 1 272 ? -15.856 -13.453 27.572 1.00 97.50 272 PRO A N 1
ATOM 2027 C CA . PRO A 1 272 ? -15.155 -12.186 27.407 1.00 97.50 272 PRO A CA 1
ATOM 2028 C C . PRO A 1 272 ? -14.779 -11.958 25.937 1.00 97.50 272 PRO A C 1
ATOM 2030 O O . PRO A 1 272 ? -14.438 -12.902 25.226 1.00 97.50 272 PRO A O 1
ATOM 2033 N N . LEU A 1 273 ? -14.799 -10.694 25.518 1.00 96.81 273 LEU A N 1
ATOM 2034 C CA . LEU A 1 273 ? -14.456 -10.235 24.176 1.00 96.81 273 LEU A CA 1
ATOM 2035 C C . LEU A 1 273 ? -13.011 -10.619 23.837 1.00 96.81 273 LEU A C 1
ATOM 2037 O O . LEU A 1 273 ? -12.072 -10.185 24.503 1.00 96.81 273 LEU A O 1
ATOM 2041 N N . ARG A 1 274 ? -12.823 -11.419 22.793 1.00 97.94 274 ARG A N 1
ATOM 2042 C CA . ARG A 1 274 ? -11.535 -11.847 22.239 1.00 97.94 274 ARG A CA 1
ATOM 2043 C C . ARG A 1 274 ? -10.931 -10.708 21.423 1.00 97.94 274 ARG A C 1
ATOM 2045 O O . ARG A 1 274 ? -11.299 -10.495 20.267 1.00 97.94 274 ARG A O 1
ATOM 2052 N N . PHE A 1 275 ? -10.019 -9.960 22.038 1.00 98.31 275 PHE A N 1
ATOM 2053 C CA . PHE A 1 275 ? -9.415 -8.781 21.418 1.00 98.31 275 PHE A CA 1
ATOM 2054 C C . PHE A 1 275 ? -8.032 -9.114 20.858 1.00 98.31 275 PHE A C 1
ATOM 2056 O O . PHE A 1 275 ? -7.082 -9.355 21.604 1.00 98.31 275 PHE A O 1
ATOM 2063 N N . MET A 1 276 ? -7.915 -9.106 19.538 1.00 98.31 276 MET A N 1
ATOM 2064 C CA . MET A 1 276 ? -6.670 -9.298 18.809 1.00 98.31 276 MET A CA 1
ATOM 2065 C C . MET A 1 276 ? -5.891 -7.968 18.763 1.00 98.31 276 MET A C 1
ATOM 2067 O O . MET A 1 276 ? -6.272 -7.029 18.064 1.00 98.31 276 MET A O 1
ATOM 2071 N N . ILE A 1 277 ? -4.799 -7.861 19.530 1.00 97.94 277 ILE A N 1
ATOM 2072 C CA . ILE A 1 277 ? -4.020 -6.621 19.689 1.00 97.94 277 ILE A CA 1
ATOM 2073 C C . ILE A 1 277 ? -2.641 -6.762 19.041 1.00 97.94 277 ILE A C 1
ATOM 2075 O O . ILE A 1 277 ? -1.796 -7.552 19.475 1.00 97.94 277 ILE A O 1
ATOM 2079 N N . ARG A 1 278 ? -2.382 -5.934 18.027 1.00 92.31 278 ARG A N 1
ATOM 2080 C CA . ARG A 1 278 ? -1.092 -5.880 17.330 1.00 92.31 278 ARG A CA 1
ATOM 2081 C C . ARG A 1 278 ? 0.033 -5.363 18.223 1.00 92.31 278 ARG A C 1
ATOM 2083 O O . ARG A 1 278 ? -0.082 -4.282 18.794 1.00 92.31 278 ARG A O 1
ATOM 2090 N N . ASN A 1 279 ? 1.120 -6.130 18.338 1.00 89.81 279 ASN A N 1
ATOM 2091 C CA . ASN A 1 279 ? 2.243 -5.844 19.248 1.00 89.81 279 ASN A CA 1
ATOM 2092 C C . ASN A 1 279 ? 3.569 -5.473 18.557 1.00 89.81 279 ASN A C 1
ATOM 2094 O O . ASN A 1 279 ? 4.554 -5.192 19.235 1.00 89.81 279 ASN A O 1
ATOM 2098 N N . ASP A 1 280 ? 3.577 -5.449 17.230 1.00 81.00 280 ASP A N 1
ATOM 2099 C CA . ASP A 1 280 ? 4.692 -5.094 16.348 1.00 81.00 280 ASP A CA 1
ATOM 2100 C C . ASP A 1 280 ? 4.666 -3.624 15.892 1.00 81.00 280 ASP A C 1
ATOM 2102 O O . ASP A 1 280 ? 5.590 -3.190 15.220 1.00 81.00 280 ASP A O 1
ATOM 2106 N N . LYS A 1 281 ? 3.644 -2.846 16.285 1.00 83.69 281 LYS A N 1
ATOM 2107 C CA . LYS A 1 281 ? 3.593 -1.377 16.152 1.00 83.69 281 LYS A CA 1
ATOM 2108 C C . LYS A 1 281 ? 3.252 -0.758 17.517 1.00 83.69 281 LYS A C 1
ATOM 2110 O O . LYS A 1 281 ? 2.116 -0.932 17.973 1.00 83.69 281 LYS A O 1
ATOM 2115 N N . PRO A 1 282 ? 4.167 -0.024 18.184 1.00 87.81 282 PRO A N 1
ATOM 2116 C CA . PRO A 1 282 ? 3.940 0.468 19.546 1.00 87.81 282 PRO A CA 1
ATOM 2117 C C . PRO A 1 282 ? 2.661 1.310 19.733 1.00 87.81 282 PRO A C 1
ATOM 2119 O O . PRO A 1 282 ? 1.954 1.063 20.714 1.00 87.81 282 PRO A O 1
ATOM 2122 N N . PRO A 1 283 ? 2.282 2.219 18.803 1.00 90.00 283 PRO A N 1
ATOM 2123 C CA . PRO A 1 283 ? 0.982 2.889 18.856 1.00 90.00 283 PRO A CA 1
ATOM 2124 C C . PRO A 1 283 ? -0.226 1.945 18.900 1.00 90.00 283 PRO A C 1
ATOM 2126 O O . PRO A 1 283 ? -1.083 2.125 19.760 1.00 90.00 283 PRO A O 1
ATOM 2129 N N . ARG A 1 284 ? -0.275 0.896 18.063 1.00 91.81 284 ARG A N 1
ATOM 2130 C CA . ARG A 1 284 ? -1.393 -0.074 18.044 1.00 91.81 284 ARG A CA 1
ATOM 2131 C C . ARG A 1 284 ? -1.464 -0.899 19.326 1.00 91.81 284 ARG A C 1
ATOM 2133 O O . ARG A 1 284 ? -2.560 -1.164 19.817 1.00 91.81 284 ARG A O 1
ATOM 2140 N N . LEU A 1 285 ? -0.312 -1.264 19.888 1.00 93.75 285 LEU A N 1
ATOM 2141 C CA . LEU A 1 285 ? -0.244 -1.995 21.153 1.00 93.75 285 LEU A CA 1
ATOM 2142 C C . LEU A 1 285 ? -0.788 -1.157 22.311 1.00 93.75 285 LEU A C 1
ATOM 2144 O O . LEU A 1 285 ? -1.616 -1.627 23.090 1.00 93.75 285 LEU A O 1
ATOM 2148 N N . GLN A 1 286 ? -0.312 0.083 22.445 1.00 94.06 286 GLN A N 1
ATOM 2149 C CA . GLN A 1 286 ? -0.752 0.967 23.521 1.00 94.06 286 GLN A CA 1
ATOM 2150 C C . GLN A 1 286 ? -2.223 1.356 23.354 1.00 94.06 286 GLN A C 1
ATOM 2152 O O . GLN A 1 286 ? -2.942 1.405 24.351 1.00 94.06 286 GLN A O 1
ATOM 2157 N N . PHE A 1 287 ? -2.664 1.562 22.113 1.00 94.19 287 PHE A N 1
ATOM 2158 C CA . PHE A 1 287 ? -4.054 1.826 21.778 1.00 94.19 287 PHE A CA 1
ATOM 2159 C C . PHE A 1 287 ? -4.979 0.680 22.218 1.00 94.19 287 PHE A C 1
ATOM 2161 O O . PHE A 1 287 ? -5.869 0.894 23.037 1.00 94.19 287 PHE A O 1
ATOM 2168 N N . GLY A 1 288 ? -4.712 -0.554 21.771 1.00 96.38 288 GLY A N 1
ATOM 2169 C CA . GLY A 1 288 ? -5.527 -1.719 22.136 1.00 96.38 288 GLY A CA 1
ATOM 2170 C C . GLY A 1 288 ? -5.524 -2.014 23.637 1.00 96.38 288 GLY A C 1
ATOM 2171 O O . GLY A 1 288 ? -6.555 -2.368 24.205 1.00 96.38 288 GLY A O 1
ATOM 2172 N N . ASN A 1 289 ? -4.387 -1.811 24.311 1.00 97.38 289 ASN A N 1
ATOM 2173 C CA . ASN A 1 289 ? -4.302 -1.944 25.767 1.00 97.38 289 ASN A CA 1
ATOM 2174 C C . ASN A 1 289 ? -5.144 -0.897 26.502 1.00 97.38 289 ASN A C 1
ATOM 2176 O O . ASN A 1 289 ? -5.767 -1.220 27.513 1.00 97.38 289 ASN A O 1
ATOM 2180 N N . GLY A 1 290 ? -5.126 0.352 26.035 1.00 96.19 290 GLY A N 1
ATOM 2181 C CA . GLY A 1 290 ? -5.930 1.426 26.609 1.00 96.19 290 GLY A CA 1
ATOM 2182 C C . GLY A 1 290 ? -7.420 1.132 26.485 1.00 96.19 290 GLY A C 1
ATOM 2183 O O . GLY A 1 290 ? -8.120 1.151 27.497 1.00 96.19 290 GLY A O 1
ATOM 2184 N N . GLU A 1 291 ? -7.860 0.718 25.297 1.00 96.81 291 GLU A N 1
ATOM 2185 C CA . GLU A 1 291 ? -9.261 0.382 25.050 1.00 96.81 291 GLU A CA 1
ATOM 2186 C C . GLU A 1 291 ? -9.722 -0.823 25.875 1.00 96.81 291 GLU A C 1
ATOM 2188 O O . GLU A 1 291 ? -10.725 -0.765 26.585 1.00 96.81 291 GLU A O 1
ATOM 2193 N N . MET A 1 292 ? -8.940 -1.907 25.879 1.00 97.75 292 MET A N 1
ATOM 2194 C CA . MET A 1 292 ? -9.201 -3.071 26.729 1.00 97.75 292 MET A CA 1
ATOM 2195 C C . MET A 1 292 ? -9.384 -2.666 28.201 1.00 97.75 292 MET A C 1
ATOM 2197 O O . MET A 1 292 ? -10.269 -3.178 28.893 1.00 97.75 292 MET A O 1
ATOM 2201 N N . ASN A 1 293 ? -8.533 -1.769 28.704 1.00 98.00 293 ASN A N 1
ATOM 2202 C CA . ASN A 1 293 ? -8.613 -1.303 30.083 1.00 98.00 293 ASN A CA 1
ATOM 2203 C C . ASN A 1 293 ? -9.874 -0.469 30.331 1.00 98.00 293 ASN A C 1
ATOM 2205 O O . ASN A 1 293 ? -10.518 -0.675 31.361 1.00 98.00 293 ASN A O 1
ATOM 2209 N N . ALA A 1 294 ? -10.240 0.422 29.408 1.00 98.12 294 ALA A N 1
ATOM 2210 C CA . ALA A 1 294 ? -11.455 1.224 29.502 1.00 98.12 294 ALA A CA 1
ATOM 2211 C C . ALA A 1 294 ? -12.713 0.336 29.513 1.00 98.12 294 ALA A C 1
ATOM 2213 O O . ALA A 1 294 ? -13.555 0.476 30.403 1.00 98.12 294 ALA A O 1
ATOM 2214 N N . ILE A 1 295 ? -12.785 -0.670 28.630 1.00 98.56 295 ILE A N 1
ATOM 2215 C CA . ILE A 1 295 ? -13.888 -1.644 28.591 1.00 98.56 295 ILE A CA 1
ATOM 2216 C C . ILE A 1 295 ? -13.968 -2.428 29.910 1.00 98.56 295 ILE A C 1
ATOM 2218 O O . ILE A 1 295 ? -15.029 -2.511 30.533 1.00 98.56 295 ILE A O 1
ATOM 2222 N N . ASN A 1 296 ? -12.852 -2.980 30.394 1.00 98.56 296 ASN A N 1
ATOM 2223 C CA . ASN A 1 296 ? -12.834 -3.727 31.658 1.00 98.56 296 ASN A CA 1
ATOM 2224 C C . ASN A 1 296 ? -13.251 -2.853 32.859 1.00 98.56 296 ASN A C 1
ATOM 2226 O O . ASN A 1 296 ? -13.946 -3.320 33.766 1.00 98.56 296 ASN A O 1
ATOM 2230 N N . GLN A 1 297 ? -12.865 -1.573 32.868 1.00 98.38 297 GLN A N 1
ATOM 2231 C CA . GLN A 1 297 ? -13.302 -0.617 33.885 1.00 98.38 297 GLN A CA 1
ATOM 2232 C C . GLN A 1 297 ? -14.803 -0.333 33.796 1.00 98.38 297 GLN A C 1
ATOM 2234 O O . GLN A 1 297 ? -15.464 -0.325 34.836 1.00 98.38 297 GLN A O 1
ATOM 2239 N N . LEU A 1 298 ? -15.350 -0.152 32.588 1.00 98.69 298 LEU A N 1
ATOM 2240 C CA . LEU A 1 298 ? -16.778 0.090 32.355 1.00 98.69 298 LEU A CA 1
ATOM 2241 C C . LEU A 1 298 ? -17.633 -1.038 32.938 1.00 98.69 298 LEU A C 1
ATOM 2243 O O . LEU A 1 298 ? -18.607 -0.784 33.650 1.00 98.69 298 LEU A O 1
ATOM 2247 N N . PHE A 1 299 ? -17.223 -2.285 32.710 1.00 98.44 299 PHE A N 1
ATOM 2248 C CA . PHE A 1 299 ? -17.904 -3.469 33.232 1.00 98.44 299 PHE A CA 1
ATOM 2249 C C . PHE A 1 299 ? -17.591 -3.788 34.701 1.00 98.44 299 PHE A C 1
ATOM 2251 O O . PHE A 1 299 ? -18.291 -4.598 35.310 1.00 98.44 299 PHE A O 1
ATOM 2258 N N . GLY A 1 300 ? -16.559 -3.175 35.288 1.00 97.06 300 GLY A N 1
ATOM 2259 C CA . GLY A 1 300 ? -16.113 -3.468 36.652 1.00 97.06 300 GLY A CA 1
ATOM 2260 C C . GLY A 1 300 ? -15.546 -4.885 36.825 1.00 97.06 300 GLY A C 1
ATOM 2261 O O . GLY A 1 300 ? -15.600 -5.434 37.927 1.00 97.06 300 GLY A O 1
ATOM 2262 N N . GLY A 1 301 ? -15.026 -5.491 35.752 1.00 95.62 301 GLY A N 1
ATOM 2263 C CA . GLY A 1 301 ? -14.544 -6.874 35.713 1.00 95.62 301 GLY A CA 1
ATOM 2264 C C . GLY A 1 301 ? -13.819 -7.209 34.405 1.00 95.62 301 GLY A C 1
ATOM 2265 O O . GLY A 1 301 ? -13.598 -6.337 33.573 1.00 95.62 301 GLY A O 1
ATOM 2266 N N . VAL A 1 302 ? -13.433 -8.476 34.223 1.00 96.88 302 VAL A N 1
ATOM 2267 C CA . VAL A 1 302 ? -12.750 -8.936 32.998 1.00 96.88 302 VAL A CA 1
ATOM 2268 C C . VAL A 1 302 ? -13.792 -9.224 31.917 1.00 96.88 302 VAL A C 1
ATOM 2270 O O . VAL A 1 302 ? -14.334 -10.324 31.850 1.00 96.88 302 VAL A O 1
ATOM 2273 N N . ALA A 1 303 ? -14.099 -8.212 31.112 1.00 97.81 303 ALA A N 1
ATOM 2274 C CA . ALA A 1 303 ? -14.982 -8.302 29.950 1.00 97.81 303 ALA A CA 1
ATOM 2275 C C . ALA A 1 303 ? -14.210 -8.535 28.642 1.00 97.81 303 ALA A C 1
ATOM 2277 O O . ALA A 1 303 ? -14.820 -8.883 27.638 1.00 97.81 303 ALA A O 1
ATOM 2278 N N . VAL A 1 304 ? -12.884 -8.364 28.654 1.00 98.38 304 VAL A N 1
ATOM 2279 C CA . VAL A 1 304 ? -12.005 -8.531 27.492 1.00 98.38 304 VAL A CA 1
ATOM 2280 C C . VAL A 1 304 ? -10.896 -9.536 27.795 1.00 98.38 304 VAL A C 1
ATOM 2282 O O . VAL A 1 304 ? -10.241 -9.463 28.837 1.00 98.38 304 VAL A O 1
ATOM 2285 N N . GLN A 1 305 ? -10.653 -10.437 26.849 1.00 97.94 305 GLN A N 1
ATOM 2286 C CA . GLN A 1 305 ? -9.554 -11.390 26.816 1.00 97.94 305 GLN A CA 1
ATOM 2287 C C . GLN A 1 305 ? -8.623 -11.042 25.639 1.00 97.94 305 GLN A C 1
ATOM 2289 O O . GLN A 1 305 ? -8.952 -11.346 24.490 1.00 97.94 305 GLN A O 1
ATOM 2294 N N . PRO A 1 306 ? -7.463 -10.409 25.887 1.00 97.75 306 PRO A N 1
ATOM 2295 C CA . PRO A 1 306 ? -6.560 -10.024 24.812 1.00 97.75 306 PRO A CA 1
ATOM 2296 C C . PRO A 1 306 ? -5.756 -11.221 24.289 1.00 97.75 306 PRO A C 1
ATOM 2298 O O . PRO A 1 306 ? -5.336 -12.092 25.060 1.00 97.75 306 PRO A O 1
ATOM 2301 N N . THR A 1 307 ? -5.454 -11.190 22.996 1.00 98.19 307 THR A N 1
ATOM 2302 C CA . THR A 1 307 ? -4.436 -12.015 22.341 1.00 98.19 307 THR A CA 1
ATOM 2303 C C . THR A 1 307 ? -3.478 -11.089 21.603 1.00 98.19 307 THR A C 1
ATOM 2305 O O . THR A 1 307 ? -3.900 -10.268 20.792 1.00 98.19 307 THR A O 1
ATOM 2308 N N . TYR A 1 308 ? -2.183 -11.198 21.899 1.00 96.88 308 TYR A N 1
ATOM 2309 C CA . TYR A 1 308 ? -1.158 -10.338 21.309 1.00 96.88 308 TYR A CA 1
ATOM 2310 C C . TYR A 1 308 ? -0.397 -11.068 20.212 1.00 96.88 308 TYR A C 1
ATOM 2312 O O . TYR A 1 308 ? 0.034 -12.205 20.406 1.00 96.88 308 TYR A O 1
ATOM 2320 N N . GLY A 1 309 ? -0.143 -10.377 19.109 1.00 91.31 309 GLY A N 1
ATOM 2321 C CA . GLY A 1 309 ? 0.696 -10.893 18.038 1.00 91.31 309 GLY A CA 1
ATOM 2322 C C . GLY A 1 309 ? 0.973 -9.851 16.969 1.00 91.31 309 GLY A C 1
ATOM 2323 O O . GLY A 1 309 ? 0.404 -8.763 16.982 1.00 91.31 309 GLY A O 1
ATOM 2324 N N . ASN A 1 310 ? 1.853 -10.183 16.036 1.00 86.12 310 ASN A N 1
ATOM 2325 C CA . ASN A 1 310 ? 2.036 -9.399 14.819 1.00 86.12 310 ASN A CA 1
ATOM 2326 C C . ASN A 1 310 ? 0.974 -9.778 13.768 1.00 86.12 310 ASN A C 1
ATOM 2328 O O . ASN A 1 310 ? 0.119 -10.642 13.999 1.00 86.12 310 ASN A O 1
ATOM 2332 N N . ILE A 1 311 ? 1.031 -9.160 12.585 1.00 84.12 311 ILE A N 1
ATOM 2333 C CA . ILE A 1 311 ? 0.051 -9.438 11.521 1.00 84.12 311 ILE A CA 1
ATOM 2334 C C . ILE A 1 311 ? 0.027 -10.914 11.096 1.00 84.12 311 ILE A C 1
ATOM 2336 O O . ILE A 1 311 ? -1.014 -11.428 10.713 1.00 84.12 311 ILE A O 1
ATOM 2340 N N . ARG A 1 312 ? 1.152 -11.613 11.254 1.00 81.00 312 ARG A N 1
ATOM 2341 C CA . ARG A 1 312 ? 1.368 -13.015 10.863 1.00 81.00 312 ARG A CA 1
ATOM 2342 C C . ARG A 1 312 ? 0.825 -14.018 11.867 1.00 81.00 312 ARG A C 1
ATOM 2344 O O . ARG A 1 312 ? 0.819 -15.208 11.591 1.00 81.00 312 ARG A O 1
ATOM 2351 N N . GLN A 1 313 ? 0.488 -13.558 13.065 1.00 87.94 313 GLN A N 1
ATOM 2352 C CA . GLN A 1 313 ? 0.050 -14.407 14.169 1.00 87.94 313 GLN A CA 1
ATOM 2353 C C . GLN A 1 313 ? -1.441 -14.252 14.431 1.00 87.94 313 GLN A C 1
ATOM 2355 O O . GLN A 1 313 ? -2.107 -15.240 14.704 1.00 87.94 313 GLN A O 1
ATOM 2360 N N . ILE A 1 314 ? -1.936 -13.013 14.376 1.00 92.19 314 ILE A N 1
ATOM 2361 C CA . ILE A 1 314 ? -3.319 -12.678 14.743 1.00 92.19 314 ILE A CA 1
ATOM 2362 C C . ILE A 1 314 ? -4.059 -11.871 13.675 1.00 92.19 314 ILE A C 1
ATOM 2364 O O . ILE A 1 314 ? -5.248 -11.642 13.823 1.00 92.19 314 ILE A O 1
ATOM 2368 N N . GLY A 1 315 ? -3.357 -11.370 12.652 1.00 88.00 315 GLY A N 1
ATOM 2369 C CA . GLY A 1 315 ? -3.979 -10.699 11.514 1.00 88.00 315 GLY A CA 1
ATOM 2370 C C . GLY A 1 315 ? -4.454 -11.746 10.522 1.00 88.00 315 GLY A C 1
ATOM 2371 O O . GLY A 1 315 ? -5.594 -12.171 10.589 1.00 88.00 315 GLY A O 1
ATOM 2372 N N . PHE A 1 316 ? -3.569 -12.200 9.637 1.00 84.81 316 PHE A N 1
ATOM 2373 C CA . PHE A 1 316 ? -3.962 -13.102 8.552 1.00 84.81 316 PHE A CA 1
ATOM 2374 C C . PHE A 1 316 ? -4.549 -14.423 9.027 1.00 84.81 316 PHE A C 1
ATOM 2376 O O . PHE A 1 316 ? -5.690 -14.682 8.685 1.00 84.81 316 PHE A O 1
ATOM 2383 N N . PRO A 1 317 ? -3.905 -15.198 9.919 1.00 88.12 317 PRO A N 1
ATOM 2384 C CA . PRO A 1 317 ? -4.423 -16.523 10.262 1.00 88.12 317 PRO A CA 1
ATOM 2385 C C . PRO A 1 317 ? -5.755 -16.540 11.031 1.00 88.12 317 PRO A C 1
ATOM 2387 O O . PRO A 1 317 ? -6.235 -17.626 11.338 1.00 88.12 317 PRO A O 1
ATOM 2390 N N . ILE A 1 318 ? -6.281 -15.376 11.432 1.00 92.62 318 ILE A N 1
ATOM 2391 C CA . ILE A 1 318 ? -7.438 -15.244 12.332 1.00 92.62 318 ILE A CA 1
ATOM 2392 C C . ILE A 1 318 ? -8.439 -14.216 11.780 1.00 92.62 318 ILE A C 1
ATOM 2394 O O . ILE A 1 318 ? -9.586 -14.542 11.538 1.00 92.62 318 ILE A O 1
ATOM 2398 N N . VAL A 1 319 ? -8.015 -12.965 11.581 1.00 92.81 319 VAL A N 1
ATOM 2399 C CA . VAL A 1 319 ? -8.892 -11.828 11.240 1.00 92.81 319 VAL A CA 1
ATOM 2400 C C . VAL A 1 319 ? -9.137 -11.682 9.735 1.00 92.81 319 VAL A C 1
ATOM 2402 O O . VAL A 1 319 ? -10.211 -11.241 9.348 1.00 92.81 319 VAL A O 1
ATOM 2405 N N . PHE A 1 320 ? -8.145 -11.990 8.891 1.00 90.56 320 PHE A N 1
ATOM 2406 C CA . PHE A 1 320 ? -8.226 -11.792 7.429 1.00 90.56 320 PHE A CA 1
ATOM 2407 C C . PHE A 1 320 ? -8.335 -13.091 6.629 1.00 90.56 320 PHE A C 1
ATOM 2409 O O . PHE A 1 320 ? -8.201 -13.076 5.407 1.00 90.56 320 PHE A O 1
ATOM 2416 N N . SER A 1 321 ? -8.546 -14.210 7.306 1.00 88.38 321 SER A N 1
ATOM 2417 C CA . SER A 1 321 ? -8.772 -15.499 6.670 1.00 88.38 321 SER A CA 1
ATOM 2418 C C . SER A 1 321 ? -10.035 -16.110 7.240 1.00 88.38 321 SER A C 1
ATOM 2420 O O . SER A 1 321 ? -10.403 -15.788 8.364 1.00 88.38 321 SER A O 1
ATOM 2422 N N . GLU A 1 322 ? -10.648 -17.005 6.478 1.00 85.62 322 GLU A N 1
ATOM 2423 C CA . GLU A 1 322 ? -11.894 -17.710 6.760 1.00 85.62 322 GLU A CA 1
ATOM 2424 C C . GLU A 1 322 ? -11.788 -19.175 6.311 1.00 85.62 322 GLU A C 1
ATOM 2426 O O . GLU A 1 322 ? -10.760 -19.564 5.763 1.00 85.62 322 GLU A O 1
ATOM 2431 N N . PRO A 1 323 ? -12.786 -20.046 6.555 1.00 83.25 323 PRO A N 1
ATOM 2432 C CA . PRO A 1 323 ? -12.706 -21.431 6.115 1.00 83.25 323 PRO A CA 1
ATOM 2433 C C . PRO A 1 323 ? -12.469 -21.574 4.599 1.00 83.25 323 PRO A C 1
ATOM 2435 O O . PRO A 1 323 ? -13.174 -20.937 3.811 1.00 83.25 323 PRO A O 1
ATOM 2438 N N . PRO A 1 324 ? -11.605 -22.518 4.177 1.00 82.38 324 PRO A N 1
ATOM 2439 C CA . PRO A 1 324 ? -10.939 -23.545 4.993 1.00 82.38 324 PRO A CA 1
ATOM 2440 C C . PRO A 1 324 ? -9.667 -23.128 5.767 1.00 82.38 324 PRO A C 1
ATOM 2442 O O . PRO A 1 324 ? -9.136 -23.964 6.501 1.00 82.38 324 PRO A O 1
ATOM 2445 N N . GLU A 1 325 ? -9.164 -21.906 5.619 1.00 82.38 325 GLU A N 1
ATOM 2446 C CA . GLU A 1 325 ? -7.885 -21.424 6.156 1.00 82.38 325 GLU A CA 1
ATOM 2447 C C . GLU A 1 325 ? -7.947 -21.128 7.662 1.00 82.38 325 GLU A C 1
ATOM 2449 O O . GLU A 1 325 ? -7.012 -21.465 8.394 1.00 82.38 325 GLU A O 1
ATOM 2454 N N . SER A 1 326 ? -9.055 -20.556 8.139 1.00 85.81 326 SER A N 1
ATOM 2455 C CA . SER A 1 326 ? -9.293 -20.240 9.557 1.00 85.81 326 SER A CA 1
ATOM 2456 C C . SER A 1 326 ? -10.746 -20.559 9.981 1.00 85.81 326 SER A C 1
ATOM 2458 O O . SER A 1 326 ? -11.486 -21.233 9.259 1.00 85.81 326 SER A O 1
ATOM 2460 N N . ILE A 1 327 ? -11.160 -20.115 11.176 1.00 87.56 327 ILE A N 1
ATOM 2461 C CA . ILE A 1 327 ? -12.558 -20.139 11.618 1.00 87.56 327 ILE A CA 1
ATOM 2462 C C . ILE A 1 327 ? -13.101 -18.714 11.803 1.00 87.56 327 ILE A C 1
ATOM 2464 O O . ILE A 1 327 ? -12.463 -17.884 12.424 1.00 87.56 327 ILE A O 1
ATOM 2468 N N . VAL A 1 328 ? -14.344 -18.487 11.380 1.00 85.31 328 VAL A N 1
ATOM 2469 C CA . VAL A 1 328 ? -15.017 -17.167 11.418 1.00 85.31 328 VAL A CA 1
ATOM 2470 C C . VAL A 1 328 ? -15.179 -16.607 12.831 1.00 85.31 328 VAL A C 1
ATOM 2472 O O . VAL A 1 328 ? -15.161 -15.402 13.068 1.00 85.31 328 VAL A O 1
ATOM 2475 N N . ASP A 1 329 ? -15.412 -17.497 13.794 1.00 88.12 329 ASP A N 1
ATOM 2476 C CA . ASP A 1 329 ? -15.782 -17.153 15.163 1.00 88.12 329 ASP A CA 1
ATOM 2477 C C . ASP A 1 329 ? -14.636 -17.468 16.134 1.00 88.12 329 ASP A C 1
ATOM 2479 O O . ASP A 1 329 ? -14.810 -18.246 17.075 1.00 88.12 329 ASP A O 1
ATOM 2483 N N . ASP A 1 330 ? -13.455 -16.881 15.926 1.00 90.38 330 ASP A N 1
ATOM 2484 C CA . ASP A 1 330 ? -12.310 -16.918 16.856 1.00 90.38 330 ASP A CA 1
ATOM 2485 C C . ASP A 1 330 ? -11.783 -15.541 17.298 1.00 90.38 330 ASP A C 1
ATOM 2487 O O . ASP A 1 330 ? -10.945 -15.474 18.205 1.00 90.38 330 ASP A O 1
ATOM 2491 N N . TRP A 1 331 ? -12.352 -14.451 16.781 1.00 95.81 331 TRP A N 1
ATOM 2492 C CA . TRP A 1 331 ? -12.036 -13.075 17.167 1.00 95.81 331 TRP A CA 1
ATOM 2493 C C . TRP A 1 331 ? -13.293 -12.201 17.272 1.00 95.81 331 TRP A C 1
ATOM 2495 O O . TRP A 1 331 ? -14.310 -12.479 16.642 1.00 95.81 331 TRP A O 1
ATOM 2505 N N . ASP A 1 332 ? -13.225 -11.146 18.090 1.00 95.31 332 ASP A N 1
ATOM 2506 C CA . ASP A 1 332 ? -14.350 -10.222 18.318 1.00 95.31 332 ASP A CA 1
ATOM 2507 C C . ASP A 1 332 ? -13.993 -8.778 17.960 1.00 95.31 332 ASP A C 1
ATOM 2509 O O . ASP A 1 332 ? -14.796 -8.065 17.361 1.00 95.31 332 ASP A O 1
ATOM 2513 N N . ALA A 1 333 ? -12.778 -8.355 18.312 1.00 96.81 333 ALA A N 1
ATOM 2514 C CA . ALA A 1 333 ? -12.234 -7.068 17.910 1.00 96.81 333 ALA A CA 1
ATOM 2515 C C . ALA A 1 333 ? -10.765 -7.191 17.499 1.00 96.81 333 ALA A C 1
ATOM 2517 O O . ALA A 1 333 ? -10.047 -8.063 17.998 1.00 96.81 333 ALA A O 1
ATOM 2518 N N . TYR A 1 334 ? -10.306 -6.295 16.630 1.00 97.56 334 TYR A N 1
ATOM 2519 C CA . TYR A 1 334 ? -8.923 -6.247 16.153 1.00 97.56 334 TYR A CA 1
ATOM 2520 C C . TYR A 1 334 ? -8.423 -4.808 16.065 1.00 97.56 334 TYR A C 1
ATOM 2522 O O . TYR A 1 334 ? -9.119 -3.948 15.530 1.00 97.56 334 TYR A O 1
ATOM 2530 N N . THR A 1 335 ? -7.210 -4.526 16.556 1.00 97.06 335 THR A N 1
ATOM 2531 C CA . THR A 1 335 ? -6.581 -3.219 16.305 1.00 97.06 335 THR A CA 1
ATOM 2532 C C . THR A 1 335 ? -6.067 -3.190 14.874 1.00 97.06 335 THR A C 1
ATOM 2534 O O . THR A 1 335 ? -4.969 -3.685 14.641 1.00 97.06 335 THR A O 1
ATOM 2537 N N . TYR A 1 336 ? -6.830 -2.656 13.916 1.00 93.25 336 TYR A N 1
ATOM 2538 C CA . TYR A 1 336 ? -6.500 -2.676 12.485 1.00 93.25 336 TYR A CA 1
ATOM 2539 C C . TYR A 1 336 ? -5.532 -1.564 12.067 1.00 93.25 336 TYR A C 1
ATOM 2541 O O . TYR A 1 336 ? -5.150 -0.696 12.855 1.00 93.25 336 TYR A O 1
ATOM 2549 N N . GLY A 1 337 ? -5.070 -1.657 10.823 1.00 89.88 337 GLY A N 1
ATOM 2550 C CA . GLY A 1 337 ? -4.394 -0.556 10.160 1.00 89.88 337 GLY A CA 1
ATOM 2551 C C . GLY A 1 337 ? -3.953 -0.920 8.756 1.00 89.88 337 GLY A C 1
ATOM 2552 O O . GLY A 1 337 ? -3.376 -2.000 8.584 1.00 89.88 337 GLY A O 1
ATOM 2553 N N . TYR A 1 338 ? -4.189 -0.017 7.808 1.00 84.94 338 TYR A N 1
ATOM 2554 C CA . TYR A 1 338 ? -3.921 -0.222 6.387 1.00 84.94 338 TYR A CA 1
ATOM 2555 C C . TYR A 1 338 ? -2.924 0.785 5.827 1.00 84.94 338 TYR A C 1
ATOM 2557 O O . TYR A 1 338 ? -2.858 1.930 6.260 1.00 84.94 338 TYR A O 1
ATOM 2565 N N . GLY A 1 339 ? -2.162 0.352 4.823 1.00 80.06 339 GLY A N 1
ATOM 2566 C CA . GLY A 1 339 ? -1.517 1.246 3.867 1.00 80.06 339 GLY A CA 1
ATOM 2567 C C . GLY A 1 339 ? -2.374 1.271 2.611 1.00 80.06 339 GLY A C 1
ATOM 2568 O O . GLY A 1 339 ? -2.253 0.374 1.785 1.00 80.06 339 GLY A O 1
ATOM 2569 N N . LEU A 1 340 ? -3.287 2.236 2.505 1.00 80.62 340 LEU A N 1
ATOM 2570 C CA . LEU A 1 340 ? -4.252 2.267 1.410 1.00 80.62 340 LEU A CA 1
ATOM 2571 C C . LEU A 1 340 ? -3.597 2.892 0.169 1.00 80.62 340 LEU A C 1
ATOM 2573 O O . LEU A 1 340 ? -3.196 4.055 0.235 1.00 80.62 340 LEU A O 1
ATOM 2577 N N . PRO A 1 341 ? -3.477 2.179 -0.962 1.00 67.31 341 PRO A N 1
ATOM 2578 C CA . PRO A 1 341 ? -3.050 2.808 -2.209 1.00 67.31 341 PRO A CA 1
ATOM 2579 C C . PRO A 1 341 ? -4.124 3.811 -2.670 1.00 67.31 341 PRO A C 1
ATOM 2581 O O . PRO A 1 341 ? -5.222 3.818 -2.116 1.00 67.31 341 PRO A O 1
ATOM 2584 N N . SER A 1 342 ? -3.820 4.653 -3.663 1.00 79.38 342 SER A N 1
ATOM 2585 C CA . SER A 1 342 ? -4.744 5.618 -4.301 1.00 79.38 342 SER A CA 1
ATOM 2586 C C . SER A 1 342 ? -5.047 6.928 -3.530 1.00 79.38 342 SER A C 1
ATOM 2588 O O . SER A 1 342 ? -5.133 6.944 -2.299 1.00 79.38 342 SER A O 1
ATOM 2590 N N . PRO A 1 343 ? -5.240 8.065 -4.234 1.00 81.44 343 PRO A N 1
ATOM 2591 C CA . PRO A 1 343 ? -5.676 9.336 -3.646 1.00 81.44 343 PRO A CA 1
ATOM 2592 C C . PRO A 1 343 ? -7.177 9.376 -3.320 1.00 81.44 343 PRO A C 1
ATOM 2594 O O . PRO A 1 343 ? -7.641 10.330 -2.689 1.00 81.44 343 PRO A O 1
ATOM 2597 N N . TYR A 1 344 ? -7.941 8.371 -3.744 1.00 87.75 344 TYR A N 1
ATOM 2598 C CA . TYR A 1 344 ? -9.378 8.273 -3.513 1.00 87.75 344 TYR A CA 1
ATOM 2599 C C . TYR A 1 344 ? -9.676 7.249 -2.404 1.00 87.75 344 TYR A C 1
ATOM 2601 O O . TYR A 1 344 ? -8.900 6.316 -2.197 1.00 87.75 344 TYR A O 1
ATOM 2609 N N . PRO A 1 345 ? -10.772 7.387 -1.640 1.00 86.56 345 PRO A N 1
ATOM 2610 C CA . PRO A 1 345 ? -11.256 6.365 -0.713 1.00 86.56 345 PRO A CA 1
ATOM 2611 C C . PRO A 1 345 ? -12.018 5.247 -1.449 1.00 86.56 345 PRO A C 1
ATOM 2613 O O . PRO A 1 345 ? -13.130 4.874 -1.096 1.00 86.56 345 PRO A O 1
ATOM 2616 N N . ASP A 1 346 ? -11.398 4.705 -2.490 1.00 80.44 346 ASP A N 1
ATOM 2617 C CA . ASP A 1 346 ? -11.856 3.538 -3.250 1.00 80.44 346 ASP A CA 1
ATOM 2618 C C . ASP A 1 346 ? -11.956 2.269 -2.396 1.00 80.44 346 ASP A C 1
ATOM 2620 O O . ASP A 1 346 ? -12.906 1.510 -2.564 1.00 80.44 346 ASP A O 1
ATOM 2624 N N . HIS A 1 347 ? -11.053 2.094 -1.426 1.00 86.69 347 HIS A N 1
ATOM 2625 C CA . HIS A 1 347 ? -11.057 1.000 -0.443 1.00 86.69 347 HIS A CA 1
ATOM 2626 C C . HIS A 1 347 ? -12.383 0.819 0.323 1.00 86.69 347 HIS A C 1
ATOM 2628 O O . HIS A 1 347 ? -12.669 -0.276 0.806 1.00 86.69 347 HIS A O 1
ATOM 2634 N N . LEU A 1 348 ? -13.229 1.853 0.402 1.00 90.75 348 LEU A N 1
ATOM 2635 C CA . LEU A 1 348 ? -14.537 1.743 1.048 1.00 90.75 348 LEU A CA 1
ATOM 2636 C C . LEU A 1 348 ? -15.440 0.713 0.347 1.00 90.75 348 LEU A C 1
ATOM 2638 O O . LEU A 1 348 ? -16.263 0.061 0.986 1.00 90.75 348 LEU A O 1
ATOM 2642 N N . PHE A 1 349 ? -15.295 0.538 -0.967 1.00 91.81 349 PHE A N 1
ATOM 2643 C CA . PHE A 1 349 ? -16.053 -0.469 -1.702 1.00 91.81 349 PHE A CA 1
ATOM 2644 C C . PHE A 1 349 ? -15.639 -1.909 -1.348 1.00 91.81 349 PHE A C 1
ATOM 2646 O O . PHE A 1 349 ? -16.505 -2.646 -0.873 1.00 91.81 349 PHE A O 1
ATOM 2653 N N . PRO A 1 350 ? -14.366 -2.335 -1.495 1.00 89.50 350 PRO A N 1
ATOM 2654 C CA . PRO A 1 350 ? -13.945 -3.675 -1.098 1.00 89.50 350 PRO A CA 1
ATOM 2655 C C . PRO A 1 350 ? -14.212 -3.978 0.383 1.00 89.50 350 PRO A C 1
ATOM 2657 O O . PRO A 1 350 ? -14.583 -5.106 0.700 1.00 89.50 350 PRO A O 1
ATOM 2660 N N . PHE A 1 351 ? -14.059 -3.003 1.286 1.00 90.44 351 PHE A N 1
ATOM 2661 C CA . PHE A 1 351 ? -14.147 -3.257 2.731 1.00 90.44 351 PHE A CA 1
ATOM 2662 C C . PHE A 1 351 ? -15.572 -3.308 3.282 1.00 90.44 351 PHE A C 1
ATOM 2664 O O . PHE A 1 351 ? -15.806 -4.014 4.260 1.00 90.44 351 PHE A O 1
ATOM 2671 N N . TYR A 1 352 ? -16.530 -2.599 2.675 1.00 90.56 352 TYR A N 1
ATOM 2672 C CA . TYR A 1 352 ? -17.877 -2.460 3.249 1.00 90.56 352 TYR A CA 1
ATOM 2673 C C . TYR A 1 352 ? -19.008 -2.961 2.354 1.00 90.56 352 TYR A C 1
ATOM 2675 O O . TYR A 1 352 ? -20.141 -3.071 2.825 1.00 90.56 352 TYR A O 1
ATOM 2683 N N . TYR A 1 353 ? -18.744 -3.275 1.082 1.00 90.50 353 TYR A N 1
ATOM 2684 C CA . TYR A 1 353 ? -19.774 -3.832 0.211 1.00 90.50 353 TYR A CA 1
ATOM 2685 C C . TYR A 1 353 ? -20.112 -5.267 0.630 1.00 90.50 353 TYR A C 1
ATOM 2687 O O . TYR A 1 353 ? -19.238 -6.124 0.792 1.00 90.50 353 TYR A O 1
ATOM 2695 N N . SER A 1 354 ? -21.403 -5.538 0.797 1.00 86.81 354 SER A N 1
ATOM 2696 C CA . SER A 1 354 ? -21.891 -6.760 1.436 1.00 86.81 354 SER A CA 1
ATOM 2697 C C . SER A 1 354 ? -21.450 -8.027 0.700 1.00 86.81 354 SER A C 1
ATOM 2699 O O . SER A 1 354 ? -21.085 -9.005 1.337 1.00 86.81 354 SER A O 1
ATOM 2701 N N . LEU A 1 355 ? -21.390 -8.030 -0.637 1.00 85.81 355 LEU A N 1
ATOM 2702 C CA . LEU A 1 355 ? -21.000 -9.232 -1.394 1.00 85.81 355 LEU A CA 1
ATOM 2703 C C . LEU A 1 355 ? -19.538 -9.667 -1.187 1.00 85.81 355 LEU A C 1
ATOM 2705 O O . LEU A 1 355 ? -19.180 -10.765 -1.610 1.00 85.81 355 LEU A O 1
ATOM 2709 N N . PHE A 1 356 ? -18.703 -8.845 -0.547 1.00 87.31 356 PHE A N 1
ATOM 2710 C CA . PHE A 1 356 ? -17.318 -9.198 -0.222 1.00 87.31 356 PHE A CA 1
ATOM 2711 C C . PHE A 1 356 ? -17.148 -9.763 1.190 1.00 87.31 356 PHE A C 1
ATOM 2713 O O . PHE A 1 356 ? -16.034 -10.113 1.571 1.00 87.31 356 PHE A O 1
ATOM 2720 N N . ALA A 1 357 ? -18.238 -9.903 1.950 1.00 85.25 357 ALA A N 1
ATOM 2721 C CA . ALA A 1 357 ? -18.283 -10.618 3.225 1.00 85.25 357 ALA A CA 1
ATOM 2722 C C . ALA A 1 357 ? -18.613 -12.103 3.001 1.00 85.25 357 ALA A C 1
ATOM 2724 O O . ALA A 1 357 ? -19.497 -12.668 3.650 1.00 85.25 357 ALA A O 1
ATOM 2725 N N . THR A 1 358 ? -17.921 -12.710 2.032 1.00 80.75 358 THR A N 1
ATOM 2726 C CA . THR A 1 358 ? -18.061 -14.112 1.619 1.00 80.75 358 THR A CA 1
ATOM 2727 C C . THR A 1 358 ? -19.539 -14.535 1.422 1.00 80.75 358 THR A C 1
ATOM 2729 O O . THR A 1 358 ? -20.386 -13.721 1.035 1.00 80.75 358 THR A O 1
ATOM 2732 N N . ASP A 1 359 ? -19.901 -15.795 1.658 1.00 78.75 359 ASP A N 1
ATOM 2733 C CA . ASP A 1 359 ? -21.279 -16.287 1.537 1.00 78.75 359 ASP A CA 1
ATOM 2734 C C . ASP A 1 359 ? -22.228 -15.845 2.678 1.00 78.75 359 ASP A C 1
ATOM 2736 O O . ASP A 1 359 ? -23.449 -15.981 2.537 1.00 78.75 359 ASP A O 1
ATOM 2740 N N . TYR A 1 360 ? -21.725 -15.213 3.750 1.00 76.94 360 TYR A N 1
ATOM 2741 C CA . TYR A 1 360 ? -22.539 -14.699 4.870 1.00 76.94 360 TYR A CA 1
ATOM 2742 C C . TYR A 1 360 ? -23.518 -13.598 4.458 1.00 76.94 360 TYR A C 1
ATOM 2744 O O . TYR A 1 360 ? -24.645 -13.547 4.958 1.00 76.94 360 TYR A O 1
ATOM 2752 N N . CYS A 1 361 ? -23.111 -12.736 3.528 1.00 76.75 361 CYS A N 1
ATOM 2753 C CA . CYS A 1 361 ? -23.953 -11.667 2.993 1.00 76.75 361 CYS A CA 1
ATOM 2754 C C . CYS A 1 361 ? -24.437 -11.959 1.556 1.00 76.75 361 CYS A C 1
ATOM 2756 O O . CYS A 1 361 ? -24.896 -11.055 0.857 1.00 76.75 361 CYS A O 1
ATOM 2758 N N . GLY A 1 362 ? -24.362 -13.220 1.108 1.00 76.50 362 GLY A N 1
ATOM 2759 C CA . GLY A 1 362 ? -24.811 -13.653 -0.223 1.00 76.50 362 GLY A CA 1
ATOM 2760 C C . GLY A 1 362 ? -23.769 -13.525 -1.341 1.00 76.50 362 GLY A C 1
ATOM 2761 O O . GLY A 1 362 ? -24.133 -13.652 -2.512 1.00 76.50 362 GLY A O 1
ATOM 2762 N N . GLY A 1 363 ? -22.503 -13.275 -0.995 1.00 78.62 363 GLY A N 1
ATOM 2763 C CA . GLY A 1 363 ? -21.368 -13.299 -1.913 1.00 78.62 363 GLY A CA 1
ATOM 2764 C C . GLY A 1 363 ? -20.884 -14.713 -2.249 1.00 78.62 363 GLY A C 1
ATOM 2765 O O . GLY A 1 363 ? -21.548 -15.714 -1.970 1.00 78.62 363 GLY A O 1
ATOM 2766 N N . LEU A 1 364 ? -19.717 -14.795 -2.891 1.00 78.31 364 LEU A N 1
ATOM 2767 C CA . LEU A 1 364 ? -19.024 -16.066 -3.117 1.00 78.31 364 LEU A CA 1
ATOM 2768 C C . LEU A 1 364 ? -18.235 -16.453 -1.868 1.00 78.31 364 LEU A C 1
ATOM 2770 O O . LEU A 1 364 ? -17.719 -15.580 -1.184 1.00 78.31 364 LEU A O 1
ATOM 2774 N N . SER A 1 365 ? -18.115 -17.755 -1.604 1.00 81.44 365 SER A N 1
ATOM 2775 C CA . SER A 1 365 ? -17.229 -18.246 -0.548 1.00 81.44 365 SER A CA 1
ATOM 2776 C C . SER A 1 365 ? -15.781 -17.905 -0.901 1.00 81.44 365 SER A C 1
ATOM 2778 O O . SER A 1 365 ? -15.260 -18.455 -1.873 1.00 81.44 365 SER A O 1
ATOM 2780 N N . GLU A 1 366 ? -15.145 -17.040 -0.116 1.00 80.81 366 GLU A N 1
ATOM 2781 C CA . GLU A 1 366 ? -13.752 -16.622 -0.299 1.00 80.81 366 GLU A CA 1
ATOM 2782 C C . GLU A 1 366 ? -12.946 -16.828 1.003 1.00 80.81 366 GLU A C 1
ATOM 2784 O O . GLU A 1 366 ? -13.373 -16.336 2.050 1.00 80.81 366 GLU A O 1
ATOM 2789 N N . PRO A 1 367 ? -11.800 -17.536 0.937 1.00 84.12 367 PRO A N 1
ATOM 2790 C CA . PRO A 1 367 ? -10.818 -17.699 2.016 1.00 84.12 367 PRO A CA 1
ATOM 2791 C C . PRO A 1 367 ? -10.336 -16.432 2.706 1.00 84.12 367 PRO A C 1
ATOM 2793 O O . PRO A 1 367 ? -10.002 -16.456 3.881 1.00 84.12 367 PRO A O 1
ATOM 2796 N N . GLU A 1 368 ? -10.227 -15.339 1.962 1.00 87.19 368 GLU A N 1
ATOM 2797 C CA . GLU A 1 368 ? -9.634 -14.081 2.414 1.00 87.19 368 GLU A CA 1
ATOM 2798 C C . GLU A 1 368 ? -10.591 -12.947 2.011 1.00 87.19 368 GLU A C 1
ATOM 2800 O O . GLU A 1 368 ? -10.371 -12.270 1.002 1.00 87.19 368 GLU A O 1
ATOM 2805 N N . PRO A 1 369 ? -11.735 -12.787 2.705 1.00 86.62 369 PRO A N 1
ATOM 2806 C CA . PRO A 1 369 ? -12.727 -11.785 2.334 1.00 86.62 369 PRO A CA 1
ATOM 2807 C C . PRO A 1 369 ? -12.189 -10.369 2.567 1.00 86.62 369 PRO A C 1
ATOM 2809 O O . PRO A 1 369 ? -11.565 -10.090 3.586 1.00 86.62 369 PRO A O 1
ATOM 2812 N N . ASN A 1 370 ? -12.501 -9.433 1.665 1.00 88.19 370 ASN A N 1
ATOM 2813 C CA . ASN A 1 370 ? -12.143 -8.022 1.861 1.00 88.19 370 ASN A CA 1
ATOM 2814 C C . ASN A 1 370 ? -12.997 -7.349 2.952 1.00 88.19 370 ASN A C 1
ATOM 2816 O O . ASN A 1 370 ? -12.496 -6.524 3.717 1.00 88.19 370 ASN A O 1
ATOM 2820 N N . ASN A 1 371 ? -14.275 -7.724 3.066 1.00 89.44 371 ASN A N 1
ATOM 2821 C CA . ASN A 1 371 ? -15.162 -7.262 4.136 1.00 89.44 371 ASN A CA 1
ATOM 2822 C C . ASN A 1 371 ? -15.078 -8.228 5.326 1.00 89.44 371 ASN A C 1
ATOM 2824 O O . ASN A 1 371 ? -15.977 -9.032 5.577 1.00 89.44 371 ASN A O 1
ATOM 2828 N N . VAL A 1 372 ? -13.968 -8.136 6.059 1.00 89.75 372 VAL A N 1
ATOM 2829 C CA . VAL A 1 372 ? -13.682 -8.965 7.247 1.00 89.75 372 VAL A CA 1
ATOM 2830 C C . VAL A 1 372 ? -14.572 -8.662 8.449 1.00 89.75 372 VAL A C 1
ATOM 2832 O O . VAL A 1 372 ? -14.627 -9.427 9.403 1.00 89.75 372 VAL A O 1
ATOM 2835 N N . GLN A 1 373 ? -15.280 -7.534 8.429 1.00 89.25 373 GLN A N 1
ATOM 2836 C CA . GLN A 1 373 ? -16.213 -7.163 9.495 1.00 89.25 373 GLN A CA 1
ATOM 2837 C C . GLN A 1 373 ? -17.573 -7.861 9.335 1.00 89.25 373 GLN A C 1
ATOM 2839 O O . GLN A 1 373 ? -18.417 -7.790 10.232 1.00 89.25 373 GLN A O 1
ATOM 2844 N N . PHE A 1 374 ? -17.784 -8.539 8.201 1.00 86.31 374 PHE A N 1
ATOM 2845 C CA . PHE A 1 374 ? -19.038 -9.173 7.807 1.00 86.31 374 PHE A CA 1
ATOM 2846 C C . PHE A 1 374 ? -20.211 -8.194 7.732 1.00 86.31 374 PHE A C 1
ATOM 2848 O O . PHE A 1 374 ? -21.336 -8.532 8.102 1.00 86.31 374 PHE A O 1
ATOM 2855 N N . LEU A 1 375 ? -19.964 -6.963 7.268 1.00 85.31 375 LEU A N 1
ATOM 2856 C CA . LEU A 1 375 ? -20.996 -5.937 7.164 1.00 85.31 375 LEU A CA 1
ATOM 2857 C C . LEU A 1 375 ? -21.986 -6.261 6.030 1.00 85.31 375 LEU A C 1
ATOM 2859 O O . LEU A 1 375 ? -21.607 -6.172 4.867 1.00 85.31 375 LEU A O 1
ATOM 2863 N N . CYS A 1 376 ? -23.257 -6.539 6.348 1.00 83.00 376 CYS A N 1
ATOM 2864 C CA . CYS A 1 376 ? -24.333 -6.657 5.358 1.00 83.00 376 CYS A CA 1
ATOM 2865 C C . CYS A 1 376 ? -25.307 -5.460 5.441 1.00 83.00 376 CYS A C 1
ATOM 2867 O O . CYS A 1 376 ? -26.264 -5.508 6.208 1.00 83.00 376 CYS A O 1
ATOM 2869 N N . ASN A 1 377 ? -25.118 -4.368 4.689 1.00 82.50 377 ASN A N 1
ATOM 2870 C CA . ASN A 1 377 ? -26.020 -3.204 4.753 1.00 82.50 377 ASN A CA 1
ATOM 2871 C C . ASN A 1 377 ? -26.318 -2.601 3.376 1.00 82.50 377 ASN A C 1
ATOM 2873 O O . ASN A 1 377 ? -25.482 -1.934 2.783 1.00 82.50 377 ASN A O 1
ATOM 2877 N N . THR A 1 378 ? -27.574 -2.682 2.935 1.00 83.25 378 THR A N 1
ATOM 2878 C CA . THR A 1 378 ? -27.984 -2.191 1.609 1.00 83.25 378 THR A CA 1
ATOM 2879 C C . THR A 1 378 ? -27.848 -0.676 1.407 1.00 83.25 378 THR A C 1
ATOM 2881 O O . THR A 1 378 ? -27.752 -0.217 0.272 1.00 83.25 378 THR A O 1
ATOM 2884 N N . ALA A 1 379 ? -27.914 0.127 2.476 1.00 84.88 379 ALA A N 1
ATOM 2885 C CA . ALA A 1 379 ? -27.715 1.575 2.380 1.00 84.88 379 ALA A CA 1
ATOM 2886 C C . ALA A 1 379 ? -26.233 1.908 2.169 1.00 84.88 379 ALA A C 1
ATOM 2888 O O . ALA A 1 379 ? -25.930 2.750 1.323 1.00 84.88 379 ALA A O 1
ATOM 2889 N N . VAL A 1 380 ? -25.355 1.190 2.877 1.00 89.06 380 VAL A N 1
ATOM 2890 C CA . VAL A 1 380 ? -23.900 1.239 2.685 1.00 89.06 380 VAL A CA 1
ATOM 2891 C C . VAL A 1 380 ? -23.546 0.731 1.295 1.00 89.06 380 VAL A C 1
ATOM 2893 O O . VAL A 1 380 ? -22.869 1.440 0.562 1.00 89.06 380 VAL A O 1
ATOM 2896 N N . ASP A 1 381 ? -24.101 -0.411 0.876 1.00 89.06 381 ASP A N 1
ATOM 2897 C CA . ASP A 1 381 ? -23.891 -0.982 -0.457 1.00 89.06 381 ASP A CA 1
ATOM 2898 C C . ASP A 1 381 ? -24.206 0.022 -1.567 1.00 89.06 381 ASP A C 1
ATOM 2900 O O . ASP A 1 381 ? -23.454 0.151 -2.530 1.00 89.06 381 ASP A O 1
ATOM 2904 N N . ALA A 1 382 ? -25.322 0.746 -1.436 1.00 89.81 382 ALA A N 1
ATOM 2905 C CA . ALA A 1 382 ? -25.742 1.728 -2.426 1.00 89.81 382 ALA A CA 1
ATOM 2906 C C . ALA A 1 382 ? -24.746 2.892 -2.546 1.00 89.81 382 ALA A C 1
ATOM 2908 O O . ALA A 1 382 ? -24.452 3.323 -3.663 1.00 89.81 382 ALA A O 1
ATOM 2909 N N . GLN A 1 383 ? -24.227 3.402 -1.423 1.00 94.06 383 GLN A N 1
ATOM 2910 C CA . GLN A 1 383 ? -23.240 4.486 -1.443 1.00 94.06 383 GLN A CA 1
ATOM 2911 C C . GLN A 1 383 ? -21.865 3.987 -1.886 1.00 94.06 383 GLN A C 1
ATOM 2913 O O . GLN A 1 383 ? -21.275 4.594 -2.772 1.00 94.06 383 GLN A O 1
ATOM 2918 N N . ALA A 1 384 ? -21.401 2.856 -1.352 1.00 93.25 384 ALA A N 1
ATOM 2919 C CA . ALA A 1 384 ? -20.129 2.239 -1.713 1.00 93.25 384 ALA A CA 1
ATOM 2920 C C . ALA A 1 384 ? -20.059 1.931 -3.216 1.00 93.25 384 ALA A C 1
ATOM 2922 O O . ALA A 1 384 ? -19.079 2.281 -3.871 1.00 93.25 384 ALA A O 1
ATOM 2923 N N . LEU A 1 385 ? -21.128 1.364 -3.789 1.00 92.31 385 LEU A N 1
ATOM 2924 C CA . LEU A 1 385 ? -21.210 1.130 -5.230 1.00 92.31 385 LEU A CA 1
ATOM 2925 C C . LEU A 1 385 ? -21.213 2.447 -6.016 1.00 92.31 385 LEU A C 1
ATOM 2927 O O . LEU A 1 385 ? -20.483 2.566 -6.991 1.00 92.31 385 LEU A O 1
ATOM 2931 N N . THR A 1 386 ? -21.984 3.451 -5.580 1.00 92.81 386 THR A N 1
ATOM 2932 C CA . THR A 1 386 ? -22.010 4.767 -6.247 1.00 92.81 386 THR A CA 1
ATOM 2933 C C . THR A 1 386 ? -20.627 5.417 -6.258 1.00 92.81 386 THR A C 1
ATOM 2935 O O . THR A 1 386 ? -20.211 5.917 -7.299 1.00 92.81 386 THR A O 1
ATOM 2938 N N . THR A 1 387 ? -19.906 5.383 -5.134 1.00 91.38 387 THR A N 1
ATOM 2939 C CA . THR A 1 387 ? -18.527 5.878 -5.012 1.00 91.38 387 THR A CA 1
ATOM 2940 C C . THR A 1 387 ? -17.581 5.147 -5.965 1.00 91.38 387 THR A C 1
ATOM 2942 O O . THR A 1 387 ? -16.745 5.788 -6.593 1.00 91.38 387 THR A O 1
ATOM 2945 N N . ALA A 1 388 ? -17.739 3.832 -6.132 1.00 91.81 388 ALA A N 1
ATOM 2946 C CA . ALA A 1 388 ? -16.869 3.025 -6.983 1.00 91.81 388 ALA A CA 1
ATOM 2947 C C . ALA A 1 388 ? -17.207 3.088 -8.486 1.00 91.81 388 ALA A C 1
ATOM 2949 O O . ALA A 1 388 ? -16.361 2.741 -9.308 1.00 91.81 388 ALA A O 1
ATOM 2950 N N . THR A 1 389 ? -18.415 3.531 -8.862 1.00 92.00 389 THR A N 1
ATOM 2951 C CA . THR A 1 389 ? -18.909 3.537 -10.254 1.00 92.00 389 THR A CA 1
ATOM 2952 C C . THR A 1 389 ? -19.395 4.910 -10.730 1.00 92.00 389 THR A C 1
ATOM 2954 O O . THR A 1 389 ? -20.299 4.975 -11.574 1.00 92.00 389 THR A O 1
ATOM 2957 N N . THR A 1 390 ? -18.847 6.014 -10.206 1.00 91.06 390 THR A N 1
ATOM 2958 C CA . THR A 1 390 ? -19.114 7.363 -10.740 1.00 91.06 390 THR A CA 1
ATOM 2959 C C . THR A 1 390 ? -17.856 8.068 -11.258 1.00 91.06 390 THR A C 1
ATOM 2961 O O . THR A 1 390 ? -16.846 8.186 -10.567 1.00 91.06 390 THR A O 1
ATOM 2964 N N . ALA A 1 391 ? -17.944 8.610 -12.477 1.00 88.88 391 ALA A N 1
ATOM 2965 C CA . ALA A 1 391 ? -16.943 9.508 -13.056 1.00 88.88 391 ALA A CA 1
ATOM 2966 C C . ALA A 1 391 ? -17.243 10.998 -12.771 1.00 88.88 391 ALA A C 1
ATOM 2968 O O . ALA A 1 391 ? -16.430 11.873 -13.073 1.00 88.88 391 ALA A O 1
ATOM 2969 N N . ASP A 1 392 ? -18.413 11.310 -12.198 1.00 91.00 392 ASP A N 1
ATOM 2970 C CA . ASP A 1 392 ? -18.782 12.669 -11.793 1.00 91.00 392 ASP A CA 1
ATOM 2971 C C . ASP A 1 392 ? -18.222 12.979 -10.399 1.00 91.00 392 ASP A C 1
ATOM 2973 O O . ASP A 1 392 ? -18.694 12.443 -9.395 1.00 91.00 392 ASP A O 1
ATOM 2977 N N . VAL A 1 393 ? -17.217 13.860 -10.339 1.00 89.50 393 VAL A N 1
ATOM 2978 C CA . VAL A 1 393 ? -16.509 14.228 -9.098 1.00 89.50 393 VAL A CA 1
ATOM 2979 C C . VAL A 1 393 ? -17.451 14.781 -8.010 1.00 89.50 393 VAL A C 1
ATOM 2981 O O . VAL A 1 393 ? -17.323 14.363 -6.860 1.00 89.50 393 VAL A O 1
ATOM 2984 N N . PRO A 1 394 ? -18.423 15.675 -8.296 1.00 93.56 394 PRO A N 1
ATOM 2985 C CA . PRO A 1 394 ? -19.409 16.087 -7.294 1.00 93.56 394 PRO A CA 1
ATOM 2986 C C . PRO A 1 394 ? -20.228 14.923 -6.717 1.00 93.56 394 PRO A C 1
ATOM 2988 O O . PRO A 1 394 ? -20.423 14.863 -5.502 1.00 93.56 394 PRO A O 1
ATOM 2991 N N . THR A 1 395 ? -20.680 13.992 -7.560 1.00 94.12 395 THR A N 1
ATOM 2992 C CA . THR A 1 395 ? -21.409 12.788 -7.128 1.00 94.12 395 THR A CA 1
ATOM 2993 C C . THR A 1 395 ? -20.520 11.869 -6.296 1.00 94.12 395 THR A C 1
ATOM 2995 O O . THR A 1 395 ? -20.962 11.399 -5.251 1.00 94.12 395 THR A O 1
ATOM 2998 N N . PHE A 1 396 ? -19.262 11.671 -6.702 1.00 92.38 396 PHE A N 1
ATOM 2999 C CA . PHE A 1 396 ? -18.264 10.911 -5.945 1.00 92.38 396 PHE A CA 1
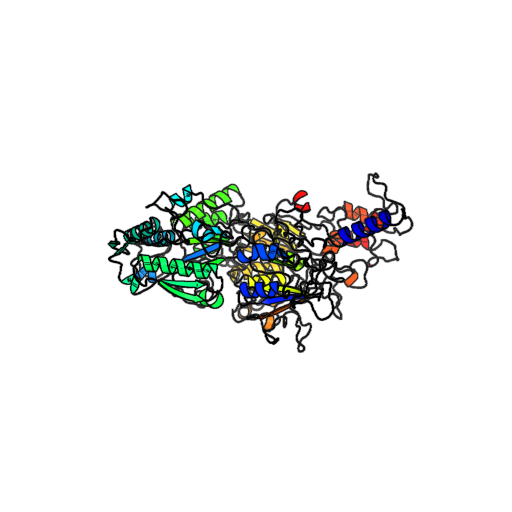ATOM 3000 C C . PHE A 1 396 ? -18.099 11.456 -4.522 1.00 92.38 396 PHE A C 1
ATOM 3002 O O . PHE A 1 396 ? -18.199 10.710 -3.547 1.00 92.38 396 PHE A O 1
ATOM 3009 N N . ILE A 1 397 ? -17.892 12.772 -4.399 1.00 92.44 397 ILE A N 1
ATOM 3010 C CA . ILE A 1 397 ? -17.719 13.443 -3.106 1.00 92.44 397 ILE A CA 1
ATOM 3011 C C . ILE A 1 397 ? -18.976 13.269 -2.249 1.00 92.44 397 ILE A C 1
ATOM 3013 O O . ILE A 1 397 ? -18.875 12.868 -1.094 1.00 92.44 397 ILE A O 1
ATOM 3017 N N . ALA A 1 398 ? -20.159 13.526 -2.816 1.00 93.75 398 ALA A N 1
ATOM 3018 C CA . ALA A 1 398 ? -21.417 13.425 -2.083 1.00 93.75 398 ALA A CA 1
ATOM 3019 C C . ALA A 1 398 ? -21.699 11.997 -1.583 1.00 93.75 398 ALA A C 1
ATOM 3021 O O . ALA A 1 398 ? -22.078 11.826 -0.424 1.00 93.75 398 ALA A O 1
ATOM 3022 N N . ALA A 1 399 ? -21.491 10.982 -2.428 1.00 94.38 399 ALA A N 1
ATOM 3023 C CA . ALA A 1 399 ? -21.690 9.579 -2.063 1.00 94.38 399 ALA A CA 1
ATOM 3024 C C . ALA A 1 399 ? -20.693 9.124 -0.990 1.00 94.38 399 ALA A C 1
ATOM 3026 O O . ALA A 1 399 ? -21.080 8.494 -0.008 1.00 94.38 399 ALA A O 1
ATOM 3027 N N . THR A 1 400 ? -19.427 9.526 -1.119 1.00 94.50 400 THR A N 1
ATOM 3028 C CA . THR A 1 400 ? -18.378 9.194 -0.149 1.00 94.50 400 THR A CA 1
ATOM 3029 C C . THR A 1 400 ? -18.643 9.821 1.219 1.00 94.50 400 THR A C 1
ATOM 3031 O O . THR A 1 400 ? -18.608 9.124 2.228 1.00 94.50 400 THR A O 1
ATOM 3034 N N . THR A 1 401 ? -18.982 11.112 1.284 1.00 93.56 401 THR A N 1
ATOM 3035 C CA . THR A 1 401 ? -19.332 11.759 2.561 1.00 93.56 401 THR A CA 1
ATOM 3036 C C . THR A 1 401 ? -20.587 11.136 3.178 1.00 93.56 401 THR A C 1
ATOM 3038 O O . THR A 1 401 ? -20.654 10.931 4.390 1.00 93.56 401 THR A O 1
ATOM 3041 N N . GLN A 1 402 ? -21.576 10.768 2.357 1.00 93.56 402 GLN A N 1
ATOM 3042 C CA . GLN A 1 402 ? -22.762 10.064 2.839 1.00 93.56 402 GLN A CA 1
ATOM 3043 C C . GLN A 1 402 ? -22.430 8.666 3.380 1.00 93.56 402 GLN A C 1
ATOM 3045 O O . GLN A 1 402 ? -23.066 8.231 4.345 1.00 93.56 402 GLN A O 1
ATOM 3050 N N . LEU A 1 403 ? -21.455 7.977 2.784 1.00 94.06 403 LEU A N 1
ATOM 3051 C CA . LEU A 1 403 ? -20.950 6.694 3.259 1.00 94.06 403 LEU A CA 1
ATOM 3052 C C . LEU A 1 403 ? -20.234 6.841 4.607 1.00 94.06 403 LEU A C 1
ATOM 3054 O O . LEU A 1 403 ? -20.612 6.143 5.545 1.00 94.06 403 LEU A O 1
ATOM 3058 N N . PHE A 1 404 ? -19.316 7.806 4.756 1.00 94.62 404 PHE A N 1
ATOM 3059 C CA . PHE A 1 404 ? -18.694 8.125 6.051 1.00 94.62 404 PHE A CA 1
ATOM 3060 C C . PHE A 1 404 ? -19.742 8.381 7.134 1.00 94.62 404 PHE A C 1
ATOM 3062 O O . PHE A 1 404 ? -19.676 7.813 8.223 1.00 94.62 404 PHE A O 1
ATOM 3069 N N . HIS A 1 405 ? -20.775 9.167 6.814 1.00 92.44 405 HIS A N 1
ATOM 3070 C CA . HIS A 1 405 ? -21.861 9.425 7.750 1.00 92.44 405 HIS A CA 1
ATOM 3071 C C . HIS A 1 405 ? -22.621 8.149 8.143 1.00 92.44 405 HIS A C 1
ATOM 3073 O O . HIS A 1 405 ? -22.975 7.988 9.310 1.00 92.44 405 HIS A O 1
ATOM 3079 N N . GLN A 1 406 ? -22.886 7.240 7.199 1.00 90.69 406 GLN A N 1
ATOM 3080 C CA . GLN A 1 406 ? -23.570 5.979 7.494 1.00 90.69 406 GLN A CA 1
ATOM 3081 C C . GLN A 1 406 ? -22.724 5.074 8.390 1.00 90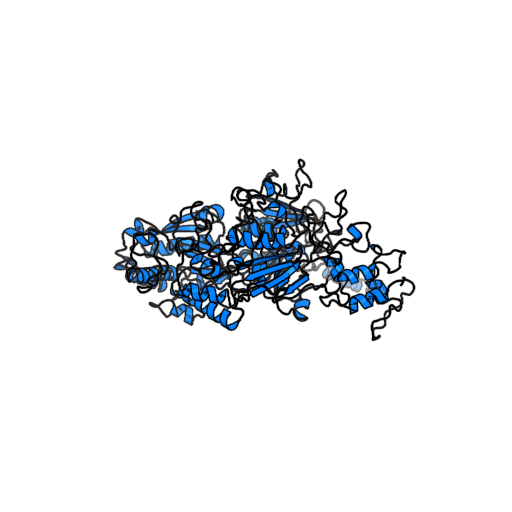.69 406 GLN A C 1
ATOM 3083 O O . GLN A 1 406 ? -23.246 4.600 9.401 1.00 90.69 406 GLN A O 1
ATOM 3088 N N . LEU A 1 407 ? -21.446 4.879 8.053 1.00 91.50 407 LEU A N 1
ATOM 3089 C CA . LEU A 1 407 ? -20.510 4.069 8.836 1.00 91.50 407 LEU A CA 1
ATOM 3090 C C . LEU A 1 407 ? -20.369 4.623 10.261 1.00 91.50 407 LEU A C 1
ATOM 3092 O O . LEU A 1 407 ? -20.601 3.887 11.222 1.00 91.50 407 LEU A O 1
ATOM 3096 N N . GLY A 1 408 ? -20.139 5.934 10.397 1.00 91.50 408 GLY A N 1
ATOM 3097 C CA . GLY A 1 408 ? -20.036 6.614 11.690 1.00 91.50 408 GLY A CA 1
ATOM 3098 C C . GLY A 1 408 ? -21.323 6.556 12.518 1.00 91.50 408 GLY A C 1
ATOM 3099 O O . GLY A 1 408 ? -21.272 6.299 13.714 1.00 91.50 408 GLY A O 1
ATOM 3100 N N . SER A 1 409 ? -22.503 6.694 11.898 1.00 89.19 409 SER A N 1
ATOM 3101 C CA . SER A 1 409 ? -23.801 6.619 12.602 1.00 89.19 409 SER A CA 1
ATOM 3102 C C . SER A 1 409 ? -24.164 5.233 13.150 1.00 89.19 409 SER A C 1
ATOM 3104 O O . SER A 1 409 ? -25.132 5.096 13.900 1.00 89.19 409 SER A O 1
ATOM 3106 N N . MET A 1 410 ? -23.439 4.203 12.714 1.00 87.12 410 MET A N 1
ATOM 3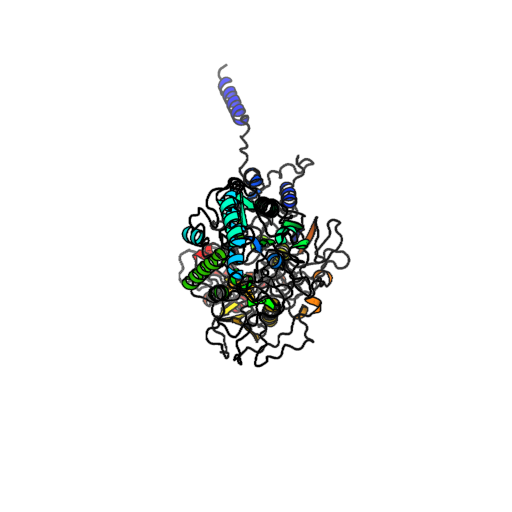107 C CA . MET A 1 410 ? -23.590 2.825 13.174 1.00 87.12 410 MET A CA 1
ATOM 3108 C C . MET A 1 410 ? -22.363 2.346 13.952 1.00 87.12 410 MET A C 1
ATOM 3110 O O . MET A 1 410 ? -22.382 1.204 14.421 1.00 87.12 410 MET A O 1
ATOM 3114 N N . SER A 1 411 ? -21.320 3.179 14.050 1.00 90.31 411 SER A N 1
ATOM 3115 C CA . SER A 1 411 ? -20.017 2.838 14.620 1.00 90.31 411 SER A CA 1
ATOM 3116 C C . SER A 1 411 ? -19.520 1.481 14.111 1.00 90.31 411 SER A C 1
ATOM 3118 O O . SER A 1 411 ? -19.224 0.609 14.921 1.00 90.31 411 SER A O 1
ATOM 3120 N N . VAL A 1 412 ? -19.574 1.245 12.787 1.00 88.00 412 VAL A N 1
ATOM 3121 C CA . VAL A 1 412 ? -19.232 -0.063 12.173 1.00 88.00 412 VAL A CA 1
ATOM 3122 C C . VAL A 1 412 ? -17.848 -0.514 12.632 1.00 88.00 412 VAL A C 1
ATOM 3124 O O . VAL A 1 412 ? -17.701 -1.604 13.177 1.00 88.00 412 VAL A O 1
ATOM 3127 N N . ASP A 1 413 ? -16.890 0.390 12.505 1.00 90.50 413 ASP A N 1
ATOM 3128 C CA . ASP A 1 413 ? -15.566 0.375 13.097 1.00 90.50 413 ASP A CA 1
ATOM 3129 C C . ASP A 1 413 ? -15.346 1.668 13.895 1.00 90.50 413 ASP A C 1
ATOM 3131 O O . ASP A 1 413 ? -16.203 2.555 13.989 1.00 90.50 413 ASP A O 1
ATOM 3135 N N . ILE A 1 414 ? -14.184 1.750 14.539 1.00 94.31 414 ILE A N 1
ATOM 3136 C CA . ILE A 1 414 ? -13.745 2.941 15.264 1.00 94.31 414 ILE A CA 1
ATOM 3137 C C . ILE A 1 414 ? -12.407 3.377 14.664 1.00 94.31 414 ILE A C 1
ATOM 3139 O O . ILE A 1 414 ? -11.359 2.965 15.174 1.00 94.31 414 ILE A O 1
ATOM 3143 N N . PRO A 1 415 ? -12.410 4.214 13.612 1.00 94.31 415 PRO A N 1
ATOM 3144 C CA . PRO A 1 415 ? -11.196 4.835 13.090 1.00 94.31 415 PRO A CA 1
ATOM 3145 C C . PRO A 1 415 ? -10.665 5.802 14.143 1.00 94.31 415 PRO A C 1
ATOM 3147 O O . PRO A 1 415 ? -11.446 6.537 14.743 1.00 94.31 415 PRO A O 1
ATOM 3150 N N . VAL A 1 416 ? -9.363 5.799 14.428 1.00 94.44 416 VAL A N 1
ATOM 3151 C CA . VAL A 1 416 ? -8.790 6.590 15.534 1.00 94.44 416 VAL A CA 1
ATOM 3152 C C . VAL A 1 416 ? -7.744 7.574 15.057 1.00 94.44 416 VAL A C 1
ATOM 3154 O O . VAL A 1 416 ? -7.777 8.741 15.458 1.00 94.44 416 VAL A O 1
ATOM 3157 N N . TYR A 1 417 ? -6.799 7.138 14.230 1.00 93.88 417 TYR A N 1
ATOM 3158 C CA . TYR A 1 417 ? -5.724 8.017 13.793 1.00 93.88 417 TYR A CA 1
ATOM 3159 C C . TYR A 1 417 ? -5.138 7.629 12.440 1.00 93.88 417 TYR A C 1
ATOM 3161 O O . TYR A 1 417 ? -5.206 6.482 12.009 1.00 93.88 417 TYR A O 1
ATOM 3169 N N . ALA A 1 418 ? -4.504 8.611 11.812 1.00 92.56 418 ALA A N 1
ATOM 3170 C CA . ALA A 1 418 ? -3.605 8.439 10.689 1.00 92.56 418 ALA A CA 1
ATOM 3171 C C . ALA A 1 418 ? -2.225 8.994 11.061 1.00 92.56 418 ALA A C 1
ATOM 3173 O O . ALA A 1 418 ? -2.126 10.117 11.559 1.00 92.56 418 ALA A O 1
ATOM 3174 N N . ASP A 1 419 ? -1.155 8.235 10.840 1.00 89.69 419 ASP A N 1
ATOM 3175 C CA . ASP A 1 419 ? 0.207 8.701 11.083 1.00 89.69 419 ASP A CA 1
ATOM 3176 C C . ASP A 1 419 ? 0.592 9.856 10.147 1.00 89.69 419 ASP A C 1
ATOM 3178 O O . ASP A 1 419 ? 0.189 9.949 8.989 1.00 89.69 419 ASP A O 1
ATOM 3182 N N . GLY A 1 420 ? 1.401 10.774 10.658 1.00 89.94 420 GLY A N 1
ATOM 3183 C CA . GLY A 1 420 ? 2.079 11.767 9.843 1.00 89.94 420 GLY A CA 1
ATOM 3184 C C . GLY A 1 420 ? 3.335 11.149 9.249 1.00 89.94 420 GLY A C 1
ATOM 3185 O O . GLY A 1 420 ? 4.260 10.783 9.975 1.00 89.94 420 GLY A O 1
ATOM 3186 N N . VAL A 1 421 ? 3.406 11.079 7.923 1.00 89.56 421 VAL A N 1
ATOM 3187 C CA . VAL A 1 421 ? 4.569 10.523 7.235 1.00 89.56 421 VAL A CA 1
ATOM 3188 C C . VAL A 1 421 ? 5.735 11.486 7.369 1.00 89.56 421 VAL A C 1
ATOM 3190 O O . VAL A 1 421 ? 5.684 12.637 6.918 1.00 89.56 421 VAL A O 1
ATOM 3193 N N . ARG A 1 422 ? 6.815 10.990 7.970 1.00 91.00 422 ARG A N 1
ATOM 3194 C CA . ARG A 1 422 ? 8.091 11.691 8.037 1.00 91.00 422 ARG A CA 1
ATOM 3195 C C . ARG A 1 422 ? 9.246 10.698 7.961 1.00 91.00 422 ARG A C 1
ATOM 3197 O O . ARG A 1 422 ? 9.570 10.064 8.959 1.00 91.00 422 ARG A O 1
ATOM 3204 N N . LEU A 1 423 ? 9.856 10.558 6.785 1.00 91.94 423 LEU A N 1
ATOM 3205 C CA . LEU A 1 423 ? 10.840 9.505 6.517 1.00 91.94 423 LEU A CA 1
ATOM 3206 C C . LEU A 1 423 ? 12.276 10.017 6.490 1.00 91.94 423 LEU A C 1
ATOM 3208 O O . LEU A 1 423 ? 12.565 11.104 5.979 1.00 91.94 423 LEU A O 1
ATOM 3212 N N . GLY A 1 424 ? 13.165 9.210 7.070 1.00 93.19 424 GLY A N 1
ATOM 3213 C CA . GLY A 1 424 ? 14.600 9.450 7.098 1.00 93.19 424 GLY A CA 1
ATOM 3214 C C . GLY A 1 424 ? 15.320 8.786 5.924 1.00 93.19 424 GLY A C 1
ATOM 3215 O O . GLY A 1 424 ? 15.000 7.667 5.529 1.00 93.19 424 GLY A O 1
ATOM 3216 N N . ALA A 1 425 ? 16.322 9.476 5.392 1.00 95.75 425 ALA A N 1
ATOM 3217 C CA . ALA A 1 425 ? 17.286 8.942 4.436 1.00 95.75 425 ALA A CA 1
ATOM 3218 C C . ALA A 1 425 ? 18.662 9.572 4.691 1.00 95.75 425 ALA A C 1
ATOM 3220 O O . ALA A 1 425 ? 18.773 10.603 5.361 1.00 95.75 425 ALA A O 1
ATOM 3221 N N . LEU A 1 426 ? 19.731 8.977 4.171 1.00 94.06 426 LEU A N 1
ATOM 3222 C CA . LEU A 1 426 ? 21.048 9.603 4.214 1.00 94.06 426 LEU A CA 1
ATOM 3223 C C . LEU A 1 426 ? 21.126 10.742 3.197 1.00 94.06 426 LEU A C 1
ATOM 3225 O O . LEU A 1 426 ? 20.652 10.635 2.069 1.00 94.06 426 LEU A O 1
ATOM 3229 N N . ARG A 1 427 ? 21.821 11.822 3.562 1.00 91.25 427 ARG A N 1
ATOM 3230 C CA . ARG A 1 427 ? 22.099 12.945 2.654 1.00 91.25 427 ARG A CA 1
ATOM 3231 C C . ARG A 1 427 ? 23.006 12.568 1.484 1.00 91.25 427 ARG A C 1
ATOM 3233 O O . ARG A 1 427 ? 23.028 13.257 0.475 1.00 91.25 427 ARG A O 1
ATOM 3240 N N . SER A 1 428 ? 23.736 11.465 1.606 1.00 90.69 428 SER A N 1
ATOM 3241 C CA . SER A 1 428 ? 24.527 10.893 0.518 1.00 90.69 428 SER A CA 1
ATOM 3242 C C . SER A 1 428 ? 23.681 10.231 -0.579 1.00 90.69 428 SER A C 1
ATOM 3244 O O . SER A 1 428 ? 24.253 9.808 -1.585 1.00 90.69 428 SER A O 1
ATOM 3246 N N . VAL A 1 429 ? 22.353 10.161 -0.419 1.00 92.06 429 VAL A N 1
ATOM 3247 C CA . VAL A 1 429 ? 21.408 9.667 -1.427 1.00 92.06 429 VAL A CA 1
ATOM 3248 C C . VAL A 1 429 ? 20.804 10.845 -2.197 1.00 92.06 429 VAL A C 1
ATOM 3250 O O . VAL A 1 429 ? 20.049 11.646 -1.649 1.00 92.06 429 VAL A O 1
ATOM 3253 N N . ALA A 1 430 ? 21.107 10.931 -3.490 1.00 88.75 430 ALA A N 1
ATOM 3254 C CA . ALA A 1 430 ? 20.408 11.790 -4.444 1.00 88.75 430 ALA A CA 1
ATOM 3255 C C . ALA A 1 430 ? 19.270 11.017 -5.127 1.00 88.75 430 ALA A C 1
ATOM 3257 O O . ALA A 1 430 ? 19.303 9.792 -5.175 1.00 88.75 430 ALA A O 1
ATOM 3258 N N . GLY A 1 431 ? 18.300 11.725 -5.713 1.00 86.06 431 GLY A N 1
ATOM 3259 C CA . GLY A 1 431 ? 17.171 11.098 -6.418 1.00 86.06 431 GLY A CA 1
ATOM 3260 C C . GLY A 1 431 ? 16.063 10.574 -5.501 1.00 86.06 431 GLY A C 1
ATOM 3261 O O . GLY A 1 431 ? 15.266 9.753 -5.930 1.00 86.06 431 GLY A O 1
ATOM 3262 N N . LEU A 1 432 ? 16.009 11.032 -4.249 1.00 91.00 432 LEU A N 1
ATOM 3263 C CA . LEU A 1 432 ? 14.899 10.725 -3.350 1.00 91.00 432 LEU A CA 1
ATOM 3264 C C . LEU A 1 432 ? 13.613 11.401 -3.843 1.00 91.00 432 LEU A C 1
ATOM 3266 O O . LEU A 1 432 ? 13.623 12.610 -4.077 1.00 91.00 432 LEU A O 1
ATOM 3270 N N . VAL A 1 433 ? 12.517 10.643 -3.942 1.00 91.38 433 VAL A N 1
ATOM 3271 C CA . VAL A 1 433 ? 11.196 11.157 -4.329 1.00 91.38 433 VAL A CA 1
ATOM 3272 C C . VAL A 1 433 ? 10.274 11.094 -3.121 1.00 91.38 433 VAL A C 1
ATOM 3274 O O . VAL A 1 433 ? 9.965 10.016 -2.615 1.00 91.38 433 VAL A O 1
ATOM 3277 N N . ASN A 1 434 ? 9.824 12.251 -2.643 1.00 92.50 434 ASN A N 1
ATOM 3278 C CA . ASN A 1 434 ? 8.860 12.327 -1.553 1.00 92.50 434 ASN A CA 1
ATOM 3279 C C . ASN A 1 434 ? 7.447 12.080 -2.109 1.00 92.50 434 ASN A C 1
ATOM 3281 O O . ASN A 1 434 ? 6.803 13.011 -2.595 1.00 92.50 434 ASN A O 1
ATOM 3285 N N . LEU A 1 435 ? 6.993 10.822 -2.079 1.00 91.06 435 LEU A N 1
ATOM 3286 C CA . LEU A 1 435 ? 5.676 10.419 -2.574 1.00 91.06 435 LEU A CA 1
ATOM 3287 C C . LEU A 1 435 ? 4.573 10.909 -1.624 1.00 91.06 435 LEU A C 1
ATOM 3289 O O . LEU A 1 435 ? 4.712 10.828 -0.397 1.00 91.06 435 LEU A O 1
ATOM 3293 N N . ARG A 1 436 ? 3.467 11.413 -2.177 1.00 90.56 436 ARG A N 1
ATOM 3294 C CA . ARG A 1 436 ? 2.293 11.831 -1.399 1.00 90.56 436 ARG A CA 1
ATOM 3295 C C . ARG A 1 436 ? 1.739 10.642 -0.624 1.00 90.56 436 ARG A C 1
ATOM 3297 O O . ARG A 1 436 ? 1.449 9.628 -1.228 1.00 90.56 436 ARG A O 1
ATOM 3304 N N . GLY A 1 437 ? 1.566 10.753 0.686 1.00 88.12 437 GLY A N 1
ATOM 3305 C CA . GLY A 1 437 ? 0.949 9.705 1.501 1.00 88.12 437 GLY A CA 1
ATOM 3306 C C . GLY A 1 437 ? 1.866 8.554 1.930 1.00 88.12 437 GLY A C 1
ATOM 3307 O O . GLY A 1 437 ? 1.469 7.818 2.831 1.00 88.12 437 GLY A O 1
ATOM 3308 N N . ALA A 1 438 ? 3.078 8.424 1.366 1.00 87.44 438 ALA A N 1
ATOM 3309 C CA . ALA A 1 438 ? 4.042 7.371 1.736 1.00 87.44 438 ALA A CA 1
ATOM 3310 C C . ALA A 1 438 ? 5.478 7.872 1.979 1.00 87.44 438 ALA A C 1
ATOM 3312 O O . ALA A 1 438 ? 6.231 7.256 2.722 1.00 87.44 438 ALA A O 1
ATOM 3313 N N . GLY A 1 439 ? 5.885 9.019 1.430 1.00 91.25 439 GLY A N 1
ATOM 3314 C CA . GLY A 1 439 ? 7.238 9.554 1.601 1.00 91.25 439 GLY A CA 1
ATOM 3315 C C . GLY A 1 439 ? 8.273 8.848 0.719 1.00 91.25 439 GLY A C 1
ATOM 3316 O O . GLY A 1 439 ? 7.970 8.520 -0.418 1.00 91.25 439 GLY A O 1
ATOM 3317 N N . TYR A 1 440 ? 9.502 8.634 1.202 1.00 93.19 440 TYR A N 1
ATOM 3318 C CA . TYR A 1 440 ? 10.590 7.987 0.445 1.00 93.19 440 TYR A CA 1
ATOM 3319 C C . TYR A 1 440 ? 10.433 6.471 0.218 1.00 93.19 440 TYR A C 1
ATOM 3321 O O . TYR A 1 440 ? 11.183 5.907 -0.576 1.00 93.19 440 TYR A O 1
ATOM 3329 N N . THR A 1 441 ? 9.475 5.808 0.874 1.00 89.06 441 THR A N 1
ATOM 3330 C CA . THR A 1 441 ? 9.206 4.367 0.714 1.00 89.06 441 THR A CA 1
ATOM 3331 C C . THR A 1 441 ? 8.372 4.112 -0.551 1.00 89.06 441 THR A C 1
ATOM 3333 O O . THR A 1 441 ? 7.158 3.943 -0.514 1.00 89.06 441 THR A O 1
ATOM 3336 N N . ASN A 1 442 ? 8.996 4.244 -1.725 1.00 89.50 442 ASN A N 1
ATOM 3337 C CA . ASN A 1 442 ? 8.310 4.091 -3.008 1.00 89.50 442 ASN A CA 1
ATOM 3338 C C . ASN A 1 442 ? 9.256 3.690 -4.148 1.00 89.50 442 ASN A C 1
ATOM 3340 O O . ASN A 1 442 ? 10.447 4.017 -4.123 1.00 89.50 442 ASN A O 1
ATOM 3344 N N . GLY A 1 443 ? 8.682 3.077 -5.188 1.00 86.69 443 GLY A N 1
ATOM 3345 C CA . GLY A 1 443 ? 9.429 2.589 -6.348 1.00 86.69 443 GLY A CA 1
ATOM 3346 C C . GLY A 1 443 ? 10.163 3.676 -7.130 1.00 86.69 443 GLY A C 1
ATOM 3347 O O . GLY A 1 443 ? 11.248 3.422 -7.642 1.00 86.69 443 GLY A O 1
ATOM 3348 N N . ALA A 1 444 ? 9.665 4.920 -7.166 1.00 86.94 444 ALA A N 1
ATOM 3349 C CA . ALA A 1 444 ? 10.412 6.009 -7.796 1.00 86.94 444 ALA A CA 1
ATOM 3350 C C . ALA A 1 444 ? 11.721 6.274 -7.030 1.00 86.94 444 ALA A C 1
ATOM 3352 O O . ALA A 1 444 ? 12.788 6.312 -7.634 1.00 86.94 444 ALA A O 1
ATOM 3353 N N . THR A 1 445 ? 11.693 6.357 -5.699 1.00 90.12 445 THR A N 1
ATOM 3354 C CA . THR A 1 445 ? 12.923 6.491 -4.900 1.00 90.12 445 THR A CA 1
ATOM 3355 C C . THR A 1 445 ? 13.899 5.348 -5.174 1.00 90.12 445 THR A C 1
ATOM 3357 O O . THR A 1 445 ? 15.075 5.615 -5.420 1.00 90.12 445 THR A O 1
ATOM 3360 N N . MET A 1 446 ? 13.436 4.094 -5.174 1.00 89.94 446 MET A N 1
ATOM 3361 C CA . MET A 1 446 ? 14.308 2.935 -5.416 1.00 89.94 446 MET A CA 1
ATOM 3362 C C . MET A 1 446 ? 14.881 2.924 -6.837 1.00 89.94 446 MET A C 1
ATOM 3364 O O . MET A 1 446 ? 16.023 2.513 -7.043 1.00 89.94 446 MET A O 1
ATOM 3368 N N . LEU A 1 447 ? 14.125 3.447 -7.801 1.00 82.81 447 LEU A N 1
ATOM 3369 C CA . LEU A 1 447 ? 14.527 3.583 -9.194 1.00 82.81 447 LEU A CA 1
ATOM 3370 C C . LEU A 1 447 ? 15.526 4.736 -9.429 1.00 82.81 447 LEU A C 1
ATOM 3372 O O . LEU A 1 447 ? 16.382 4.621 -10.303 1.00 82.81 447 LEU A O 1
ATOM 3376 N N . TYR A 1 448 ? 15.439 5.840 -8.671 1.00 81.25 448 TYR A N 1
ATOM 3377 C CA . TYR A 1 448 ? 16.230 7.074 -8.873 1.00 81.25 448 TYR A CA 1
ATOM 3378 C C . TYR A 1 448 ? 17.429 7.257 -7.960 1.00 81.25 448 TYR A C 1
ATOM 3380 O O . TYR A 1 448 ? 18.308 8.086 -8.261 1.00 81.25 448 TYR A O 1
ATOM 3388 N N . ALA A 1 449 ? 17.434 6.547 -6.836 1.00 87.50 449 ALA A N 1
ATOM 3389 C CA . ALA A 1 449 ? 18.447 6.696 -5.817 1.00 87.50 449 ALA A CA 1
ATOM 3390 C C . ALA A 1 449 ? 19.843 6.501 -6.414 1.00 87.50 449 ALA A C 1
ATOM 3392 O O . ALA A 1 449 ? 20.103 5.575 -7.176 1.00 87.50 449 ALA A O 1
ATOM 3393 N N . ARG A 1 450 ? 20.768 7.393 -6.072 1.00 87.44 450 ARG A N 1
ATOM 3394 C CA . ARG A 1 450 ? 22.172 7.321 -6.494 1.00 87.44 450 ARG A CA 1
ATOM 3395 C C . ARG A 1 450 ? 23.063 8.046 -5.505 1.00 87.44 450 ARG A C 1
ATOM 3397 O O . ARG A 1 450 ? 22.580 8.797 -4.656 1.00 87.44 450 ARG A O 1
ATOM 3404 N N . GLN A 1 451 ? 24.370 7.874 -5.652 1.00 87.88 451 GLN A N 1
ATOM 3405 C CA . GLN A 1 451 ? 25.321 8.617 -4.843 1.00 87.88 451 GLN A CA 1
ATOM 3406 C C . GLN A 1 451 ? 25.243 10.121 -5.156 1.00 87.88 451 GLN A C 1
ATOM 3408 O O . GLN A 1 451 ? 25.477 10.538 -6.291 1.00 87.88 451 GLN A O 1
ATOM 3413 N N . ASP A 1 452 ? 24.993 10.946 -4.138 1.00 86.88 452 ASP A N 1
ATOM 3414 C CA . ASP A 1 452 ? 25.169 12.394 -4.240 1.00 86.88 452 ASP A CA 1
ATOM 3415 C C . ASP A 1 452 ? 26.665 12.739 -4.227 1.00 86.88 452 ASP A C 1
ATOM 3417 O O . ASP A 1 452 ? 27.316 12.756 -3.183 1.00 86.88 452 ASP A O 1
ATOM 3421 N N . THR A 1 453 ? 27.235 13.027 -5.398 1.00 83.38 453 THR A N 1
ATOM 3422 C CA . THR A 1 453 ? 28.647 13.422 -5.512 1.00 83.38 453 THR A CA 1
ATOM 3423 C C . THR A 1 453 ? 28.937 14.840 -5.036 1.00 83.38 453 THR A C 1
ATOM 3425 O O . THR A 1 453 ? 30.105 15.202 -4.902 1.00 83.38 453 THR A O 1
ATOM 3428 N N . SER A 1 454 ? 27.907 15.664 -4.823 1.00 83.62 454 SER A N 1
ATOM 3429 C CA . SER A 1 454 ? 28.061 17.012 -4.268 1.00 83.62 454 SER A CA 1
ATOM 3430 C C . SER A 1 454 ? 28.185 16.998 -2.744 1.00 83.62 454 SER A C 1
ATOM 3432 O O . SER A 1 454 ? 28.635 17.982 -2.149 1.00 83.62 454 SER A O 1
ATOM 3434 N N . TYR A 1 455 ? 27.827 15.874 -2.116 1.00 84.12 455 TYR A N 1
ATOM 3435 C CA . TYR A 1 455 ? 27.851 15.704 -0.680 1.00 84.12 455 TYR A CA 1
ATOM 3436 C C . TYR A 1 455 ? 28.960 14.757 -0.214 1.00 84.12 455 TYR A C 1
ATOM 3438 O O . TYR A 1 455 ? 29.036 13.584 -0.574 1.00 84.12 455 TYR A O 1
ATOM 3446 N N . THR A 1 456 ? 29.788 15.280 0.682 1.00 80.38 456 THR A N 1
ATOM 3447 C CA . THR A 1 456 ? 30.820 14.545 1.410 1.00 80.38 456 THR A CA 1
ATOM 3448 C C . THR A 1 456 ? 30.319 14.380 2.844 1.00 80.38 456 THR A C 1
ATOM 3450 O O . THR A 1 456 ? 30.260 15.388 3.556 1.00 80.38 456 THR A O 1
ATOM 3453 N N . PRO A 1 457 ? 29.944 13.163 3.287 1.00 79.25 457 PRO A N 1
ATOM 3454 C CA . PRO A 1 457 ? 29.562 12.907 4.672 1.00 79.25 457 PRO A CA 1
ATOM 3455 C C . PRO A 1 457 ? 30.558 13.499 5.663 1.00 79.25 457 PRO A C 1
ATOM 3457 O O . PRO A 1 457 ? 31.764 13.492 5.416 1.00 79.25 457 PRO A O 1
ATOM 3460 N N . VAL A 1 458 ? 30.092 13.959 6.822 1.00 71.06 458 VAL A N 1
ATOM 3461 C CA . VAL A 1 458 ? 30.950 14.626 7.825 1.00 71.06 458 VAL A CA 1
ATOM 3462 C C . VAL A 1 458 ? 32.061 13.695 8.337 1.00 71.06 458 VAL A C 1
ATOM 3464 O O . VAL A 1 458 ? 33.114 14.143 8.789 1.00 71.06 458 VAL A O 1
ATOM 3467 N N . CYS A 1 459 ? 31.883 12.384 8.168 1.00 63.38 459 CYS A N 1
ATOM 3468 C CA . CYS A 1 459 ? 32.884 11.360 8.460 1.00 63.38 459 CYS A CA 1
ATOM 3469 C C . CYS A 1 459 ? 33.908 11.100 7.323 1.00 63.38 459 CYS A C 1
ATOM 3471 O O . CYS A 1 459 ? 34.860 10.345 7.523 1.00 63.38 459 CYS A O 1
ATOM 3473 N N . GLN A 1 460 ? 33.788 11.731 6.148 1.00 54.09 460 GLN A N 1
ATOM 3474 C CA . GLN A 1 460 ? 34.744 11.640 5.031 1.00 54.09 460 GLN A CA 1
ATOM 3475 C C . GLN A 1 460 ? 35.908 12.641 5.179 1.00 54.09 460 GLN A C 1
ATOM 3477 O O . GLN A 1 460 ? 36.140 13.515 4.348 1.00 54.09 460 GLN A O 1
ATOM 3482 N N . GLY A 1 461 ? 36.682 12.483 6.254 1.00 45.88 461 GLY A N 1
ATOM 3483 C CA . GLY A 1 461 ? 37.920 13.244 6.480 1.00 45.88 461 GLY A CA 1
ATOM 3484 C C . GLY A 1 461 ? 39.021 12.484 7.224 1.00 45.88 461 GLY A C 1
ATOM 3485 O O . GLY A 1 461 ? 40.144 12.972 7.312 1.00 45.88 461 GLY A O 1
ATOM 3486 N N . VAL A 1 462 ? 38.736 11.279 7.734 1.00 42.03 462 VAL A N 1
ATOM 3487 C CA . VAL A 1 462 ? 39.711 10.423 8.427 1.00 42.03 462 VAL A CA 1
ATOM 3488 C C . VAL A 1 462 ? 39.557 8.986 7.927 1.00 42.03 462 VAL A C 1
ATOM 3490 O O . VAL A 1 462 ? 38.971 8.131 8.583 1.00 42.03 462 VAL A O 1
ATOM 3493 N N . VAL A 1 463 ? 40.110 8.693 6.747 1.00 43.91 463 VAL A N 1
ATOM 3494 C CA . VAL A 1 463 ? 40.227 7.319 6.205 1.00 43.91 463 VAL A CA 1
ATOM 3495 C C . VAL A 1 463 ? 41.438 6.597 6.823 1.00 43.91 463 VAL A C 1
ATOM 3497 O O . VAL A 1 463 ? 42.205 5.910 6.157 1.00 43.91 463 VAL A O 1
ATOM 3500 N N . THR A 1 464 ? 41.654 6.763 8.127 1.00 38.25 464 THR A N 1
ATOM 3501 C CA . THR A 1 464 ? 42.674 6.021 8.878 1.00 38.25 464 THR A CA 1
ATOM 3502 C C . THR A 1 464 ? 42.114 5.645 10.240 1.00 38.25 464 THR A C 1
ATOM 3504 O O . THR A 1 464 ? 41.973 6.520 11.081 1.00 38.25 464 THR A O 1
ATOM 3507 N N . GLY A 1 465 ? 41.786 4.366 10.452 1.00 38.97 465 GLY A N 1
ATOM 3508 C CA . GLY A 1 465 ? 41.651 3.700 11.763 1.00 38.97 465 GLY A CA 1
ATOM 3509 C C . GLY A 1 465 ? 40.677 4.255 12.818 1.00 38.97 465 GLY A C 1
ATOM 3510 O O . GLY A 1 465 ? 40.491 3.606 13.841 1.00 38.97 465 GLY A O 1
ATOM 3511 N N . SER A 1 466 ? 40.065 5.419 12.621 1.00 42.03 466 SER A N 1
ATOM 3512 C CA . SER A 1 466 ? 39.322 6.124 13.662 1.00 42.03 466 SER A CA 1
ATOM 3513 C C . SER A 1 466 ? 38.328 7.112 13.052 1.00 42.03 466 SER A C 1
ATOM 3515 O O . SER A 1 466 ? 38.527 8.323 13.125 1.00 42.03 466 SER A O 1
ATOM 3517 N N . CYS A 1 467 ? 37.224 6.602 12.499 1.00 48.91 467 CYS A N 1
ATOM 3518 C CA . CYS A 1 467 ? 35.957 7.283 12.740 1.00 48.91 467 CYS A CA 1
ATOM 3519 C C . CYS A 1 467 ? 35.620 6.968 14.207 1.00 48.91 467 CYS A C 1
ATOM 3521 O O . CYS A 1 467 ? 35.435 5.788 14.515 1.00 48.91 467 CYS A O 1
ATOM 3523 N N . PRO A 1 468 ? 35.621 7.939 15.142 1.00 47.06 468 PRO A N 1
ATOM 3524 C CA . PRO A 1 468 ? 35.512 7.645 16.575 1.00 47.06 468 PRO A CA 1
ATOM 3525 C C . PRO A 1 468 ? 34.229 6.893 16.968 1.00 47.06 468 PRO A C 1
ATOM 3527 O O . PRO A 1 468 ? 34.140 6.395 18.085 1.00 47.06 468 PRO A O 1
ATOM 3530 N N . SER A 1 469 ? 33.241 6.820 16.068 1.00 54.62 469 SER A N 1
ATOM 3531 C CA . SER A 1 469 ? 31.914 6.250 16.302 1.00 54.62 469 SER A CA 1
ATOM 3532 C C . SER A 1 469 ? 31.637 4.913 15.598 1.00 54.62 469 SER A C 1
ATOM 3534 O O . SER A 1 469 ? 30.629 4.293 15.922 1.00 54.62 469 SER A O 1
ATOM 3536 N N . GLY A 1 470 ? 32.478 4.457 14.656 1.00 61.81 470 GLY A N 1
ATOM 3537 C CA . GLY A 1 470 ? 32.233 3.216 13.897 1.00 61.81 470 GLY A CA 1
ATOM 3538 C C . GLY A 1 470 ? 31.043 3.263 12.922 1.00 61.81 470 GLY A C 1
ATOM 3539 O O . GLY A 1 470 ? 30.528 2.210 12.561 1.00 61.81 470 GLY A O 1
ATOM 3540 N N . LYS A 1 471 ? 30.600 4.461 12.515 1.00 79.06 471 LYS A N 1
ATOM 3541 C CA . LYS A 1 471 ? 29.426 4.685 11.651 1.00 79.06 471 LYS A CA 1
ATOM 3542 C C . LYS A 1 471 ? 29.839 5.115 10.240 1.00 79.06 471 LYS A C 1
ATOM 3544 O O . LYS A 1 471 ? 30.759 5.924 10.109 1.00 79.06 471 LYS A O 1
ATOM 3549 N N . ASP A 1 472 ? 29.157 4.617 9.206 1.00 83.06 472 ASP A N 1
ATOM 3550 C CA . ASP A 1 472 ? 29.473 4.910 7.796 1.00 83.06 472 ASP A CA 1
ATOM 3551 C C . ASP A 1 472 ? 28.257 5.422 7.007 1.00 83.06 472 ASP A C 1
ATOM 3553 O O . ASP A 1 472 ? 27.440 4.651 6.521 1.00 83.06 472 ASP A O 1
ATOM 3557 N N . TYR A 1 473 ? 28.147 6.743 6.858 1.00 88.56 473 TYR A N 1
ATOM 3558 C CA . TYR A 1 473 ? 27.028 7.392 6.157 1.00 88.56 473 TYR A CA 1
ATOM 3559 C C . TYR A 1 473 ? 27.281 7.631 4.662 1.00 88.56 473 TYR A C 1
ATOM 3561 O O . TYR A 1 473 ? 26.604 8.438 4.017 1.00 88.56 473 TYR A O 1
ATOM 3569 N N . ARG A 1 474 ? 28.291 6.976 4.086 1.00 89.19 474 ARG A N 1
ATOM 3570 C CA . ARG A 1 474 ? 28.473 6.963 2.632 1.00 89.19 474 ARG A CA 1
ATOM 3571 C C . ARG A 1 474 ? 27.361 6.128 2.003 1.00 89.19 474 ARG A C 1
ATOM 3573 O O . ARG A 1 474 ? 27.000 5.093 2.558 1.00 89.19 474 ARG A O 1
ATOM 3580 N N . PHE A 1 475 ? 26.884 6.554 0.835 1.00 90.50 475 PHE A N 1
ATOM 3581 C CA . PHE A 1 475 ? 25.937 5.785 0.024 1.00 90.50 475 PHE A CA 1
ATOM 3582 C C . PHE A 1 475 ? 26.410 4.327 -0.105 1.00 90.50 475 PHE A C 1
ATOM 3584 O O . PHE A 1 475 ? 27.598 4.090 -0.366 1.00 90.50 475 PHE A O 1
ATOM 3591 N N . GLY A 1 476 ? 25.517 3.369 0.154 1.00 90.62 476 GLY A N 1
ATOM 3592 C CA . GLY A 1 476 ? 25.808 1.938 0.073 1.00 90.62 476 GLY A CA 1
ATOM 3593 C C . GLY A 1 476 ? 26.872 1.443 1.056 1.00 90.62 476 GLY A C 1
ATOM 3594 O O . GLY A 1 476 ? 27.491 0.405 0.836 1.00 90.62 476 GLY A O 1
ATOM 3595 N N . GLY A 1 477 ? 27.173 2.199 2.118 1.00 88.69 477 GLY A N 1
ATOM 3596 C CA . GLY A 1 477 ? 28.278 1.891 3.035 1.00 88.69 477 GLY A CA 1
ATOM 3597 C C . GLY A 1 477 ? 29.645 2.034 2.359 1.00 88.69 477 GLY A C 1
ATOM 3598 O O . GLY A 1 477 ? 30.611 1.353 2.706 1.00 88.69 477 GLY A O 1
ATOM 3599 N N . GLY A 1 478 ? 29.719 2.885 1.333 1.00 85.06 478 GLY A N 1
ATOM 3600 C CA . GLY A 1 478 ? 30.897 3.063 0.495 1.00 85.06 478 GLY A CA 1
ATOM 3601 C C . GLY A 1 478 ? 30.988 2.111 -0.697 1.00 85.06 478 GLY A C 1
ATOM 3602 O O . GLY A 1 478 ? 31.949 2.245 -1.454 1.00 85.06 478 GLY A O 1
ATOM 3603 N N . ASP A 1 479 ? 30.033 1.194 -0.882 1.00 88.38 479 ASP A N 1
ATOM 3604 C CA . ASP A 1 479 ? 29.815 0.519 -2.163 1.00 88.38 479 ASP A CA 1
ATOM 3605 C C . ASP A 1 479 ? 28.801 1.326 -2.984 1.00 88.38 479 ASP A C 1
ATOM 3607 O O . ASP A 1 479 ? 27.597 1.223 -2.755 1.00 88.38 479 ASP A O 1
ATOM 3611 N N . PRO A 1 480 ? 29.250 2.111 -3.972 1.00 85.06 480 PRO A N 1
ATOM 3612 C CA . PRO A 1 480 ? 28.356 2.988 -4.704 1.00 85.06 480 PRO A CA 1
ATOM 3613 C C . PRO A 1 480 ? 27.439 2.214 -5.675 1.00 85.06 480 PRO A C 1
ATOM 3615 O O . PRO A 1 480 ? 26.562 2.797 -6.300 1.00 85.06 480 PRO A O 1
ATOM 3618 N N . THR A 1 481 ? 27.614 0.893 -5.795 1.00 88.06 481 THR A N 1
ATOM 3619 C CA . THR A 1 481 ? 26.766 0.016 -6.611 1.00 88.06 481 THR A CA 1
ATOM 3620 C C . THR A 1 481 ? 25.561 -0.546 -5.853 1.00 88.06 481 THR A C 1
ATOM 3622 O O . THR A 1 481 ? 24.720 -1.202 -6.460 1.00 88.06 481 THR A O 1
ATOM 3625 N N . THR A 1 482 ? 25.434 -0.277 -4.553 1.00 91.62 482 THR A N 1
ATOM 3626 C CA . THR A 1 482 ? 24.377 -0.847 -3.710 1.00 91.62 482 THR A CA 1
ATOM 3627 C C . THR A 1 482 ? 23.557 0.255 -3.047 1.00 91.62 482 THR A C 1
ATOM 3629 O O . THR A 1 482 ? 24.121 1.116 -2.381 1.00 91.62 482 THR A O 1
ATOM 3632 N N . LEU A 1 483 ? 22.230 0.195 -3.172 1.00 94.62 483 LEU A N 1
ATOM 3633 C CA . LEU A 1 483 ? 21.302 0.935 -2.312 1.00 94.62 483 LEU A CA 1
ATOM 3634 C C . LEU A 1 483 ? 20.834 0.024 -1.175 1.00 94.62 483 LEU A C 1
ATOM 3636 O O . LEU A 1 483 ? 20.395 -1.095 -1.433 1.00 94.62 483 LEU A O 1
ATOM 3640 N N . ARG A 1 484 ? 20.924 0.487 0.075 1.00 97.06 484 ARG A N 1
ATOM 3641 C CA . ARG A 1 484 ? 20.501 -0.267 1.264 1.00 97.06 484 ARG A CA 1
ATOM 3642 C C . ARG A 1 484 ? 19.189 0.291 1.804 1.00 97.06 484 ARG A C 1
ATOM 3644 O O . ARG A 1 484 ? 19.153 1.423 2.289 1.00 97.06 484 ARG A O 1
ATOM 3651 N N . TRP A 1 485 ? 18.144 -0.521 1.764 1.00 97.25 485 TRP A N 1
ATOM 3652 C CA . TRP A 1 485 ? 16.800 -0.159 2.200 1.00 97.25 485 TRP A CA 1
ATOM 3653 C C . TRP A 1 485 ? 16.395 -0.994 3.419 1.00 97.25 485 TRP A C 1
ATOM 3655 O O . TRP A 1 485 ? 16.466 -2.225 3.393 1.00 97.25 485 TRP A O 1
ATOM 3665 N N . GLY A 1 486 ? 16.036 -0.324 4.515 1.00 96.94 486 GLY A N 1
ATOM 3666 C CA . GLY A 1 486 ? 15.502 -0.978 5.709 1.00 96.94 486 GLY A CA 1
ATOM 3667 C C . GLY A 1 486 ? 14.063 -1.431 5.500 1.00 96.94 486 GLY A C 1
ATOM 3668 O O . GLY A 1 486 ? 13.334 -0.803 4.742 1.00 96.94 486 GLY A O 1
ATOM 3669 N N . GLN A 1 487 ? 13.689 -2.548 6.120 1.00 95.44 487 GLN A N 1
ATOM 3670 C CA . GLN A 1 487 ? 12.311 -3.024 6.200 1.00 95.44 487 GLN A CA 1
ATOM 3671 C C . GLN A 1 487 ? 11.977 -3.315 7.665 1.00 95.44 487 GLN A C 1
ATOM 3673 O O . GLN A 1 487 ? 12.614 -4.174 8.285 1.00 95.44 487 GLN A O 1
ATOM 3678 N N . ALA A 1 488 ? 11.003 -2.612 8.239 1.00 90.50 488 ALA A N 1
ATOM 3679 C CA . ALA A 1 488 ? 10.656 -2.716 9.660 1.00 90.50 488 ALA A CA 1
ATOM 3680 C C . ALA A 1 488 ? 10.129 -4.104 10.089 1.00 90.50 488 ALA A C 1
ATOM 3682 O O . ALA A 1 488 ? 10.127 -4.417 11.281 1.00 90.50 488 ALA A O 1
ATOM 3683 N N . SER A 1 489 ? 9.726 -4.956 9.142 1.00 88.31 489 SER A N 1
ATOM 3684 C CA . SER A 1 489 ? 9.334 -6.353 9.365 1.00 88.31 489 SER A CA 1
ATOM 3685 C C . SER A 1 489 ? 9.750 -7.225 8.180 1.00 88.31 489 SER A C 1
ATOM 3687 O O . SER A 1 489 ? 10.088 -6.704 7.127 1.00 88.31 489 SER A O 1
ATOM 3689 N N . GLY A 1 490 ? 9.739 -8.550 8.355 1.00 90.06 490 GLY A N 1
ATOM 3690 C CA . GLY A 1 490 ? 10.086 -9.548 7.331 1.00 90.06 490 GLY A CA 1
ATOM 3691 C C . GLY A 1 490 ? 9.036 -9.748 6.235 1.00 90.06 490 GLY A C 1
ATOM 3692 O O . GLY A 1 490 ? 8.042 -9.036 6.176 1.00 90.06 490 GLY A O 1
ATOM 3693 N N . THR A 1 491 ? 9.172 -10.822 5.444 1.00 91.94 491 THR A N 1
ATOM 3694 C CA . THR A 1 491 ? 8.181 -11.315 4.447 1.00 91.94 491 THR A CA 1
ATOM 3695 C C . THR A 1 491 ? 7.701 -12.735 4.802 1.00 91.94 491 THR A C 1
ATOM 3697 O O . THR A 1 491 ? 8.428 -13.480 5.468 1.00 91.94 491 THR A O 1
ATOM 3700 N N . LEU A 1 492 ? 6.454 -13.086 4.488 1.00 88.44 492 LEU A N 1
ATOM 3701 C CA . LEU A 1 492 ? 5.888 -14.437 4.590 1.00 88.44 492 LEU A CA 1
ATOM 3702 C C . LEU A 1 492 ? 5.739 -15.032 3.200 1.00 88.44 492 LEU A C 1
ATOM 3704 O O . LEU A 1 492 ? 6.309 -16.085 2.929 1.00 88.44 492 LEU A O 1
ATOM 3708 N N . GLU A 1 493 ? 4.998 -14.329 2.347 1.00 90.25 493 GLU A N 1
ATOM 3709 C CA . GLU A 1 493 ? 4.543 -14.816 1.054 1.00 90.25 493 GLU A CA 1
ATOM 3710 C C . GLU A 1 493 ? 4.778 -13.741 -0.007 1.00 90.25 493 GLU A C 1
ATOM 3712 O O . GLU A 1 493 ? 4.187 -12.667 0.012 1.00 90.25 493 GLU A O 1
ATOM 3717 N N . LEU A 1 494 ? 5.675 -14.037 -0.945 1.00 95.31 494 LEU A N 1
ATOM 3718 C CA . LEU A 1 494 ? 5.916 -13.240 -2.150 1.00 95.31 494 LEU A CA 1
ATOM 3719 C C . LEU A 1 494 ? 5.160 -13.819 -3.352 1.00 95.31 494 LEU A C 1
ATOM 3721 O O . LEU A 1 494 ? 5.451 -13.488 -4.501 1.00 95.31 494 LEU A O 1
ATOM 3725 N N . ASN A 1 495 ? 4.206 -14.710 -3.090 1.00 95.38 495 ASN A N 1
ATOM 3726 C CA . ASN A 1 495 ? 3.223 -15.152 -4.056 1.00 95.38 495 ASN A CA 1
ATOM 3727 C C . ASN A 1 495 ? 2.206 -14.016 -4.290 1.00 95.38 495 ASN A C 1
ATOM 3729 O O . ASN A 1 495 ? 1.511 -13.652 -3.345 1.00 95.38 495 ASN A O 1
ATOM 3733 N N . PRO A 1 496 ? 2.061 -13.460 -5.508 1.00 95.25 496 PRO A N 1
ATOM 3734 C CA . PRO A 1 496 ? 1.122 -12.361 -5.776 1.00 95.25 496 PRO A CA 1
ATOM 3735 C C . PRO A 1 496 ? -0.350 -12.672 -5.436 1.00 95.25 496 PRO A C 1
ATOM 3737 O O . PRO A 1 496 ? -1.155 -11.762 -5.245 1.00 95.25 496 PRO A O 1
ATOM 3740 N N . PHE A 1 497 ? -0.723 -13.949 -5.335 1.00 92.62 497 PHE A N 1
ATOM 3741 C CA . PHE A 1 497 ? -2.081 -14.352 -4.961 1.00 92.62 497 PHE A CA 1
ATOM 3742 C C . PHE A 1 497 ? -2.329 -14.359 -3.445 1.00 92.62 497 PHE A C 1
ATOM 3744 O O . PHE A 1 497 ? -3.479 -14.293 -3.039 1.00 92.62 497 PHE A O 1
ATOM 3751 N N . HIS A 1 498 ? -1.272 -14.349 -2.627 1.00 89.06 498 HIS A N 1
ATOM 3752 C CA . HIS A 1 498 ? -1.359 -14.377 -1.160 1.00 89.06 498 HIS A CA 1
ATOM 3753 C C . HIS A 1 498 ? -0.480 -13.327 -0.463 1.00 89.06 498 HIS A C 1
ATOM 3755 O O . HIS A 1 498 ? -0.312 -13.337 0.753 1.00 89.06 498 HIS A O 1
ATOM 3761 N N . ALA A 1 499 ? 0.116 -12.402 -1.216 1.00 90.31 499 ALA A N 1
ATOM 3762 C CA . ALA A 1 499 ? 0.871 -11.305 -0.635 1.00 90.31 499 ALA A CA 1
ATOM 3763 C C . ALA A 1 499 ? -0.060 -10.381 0.158 1.00 90.31 499 ALA A C 1
ATOM 3765 O O . ALA A 1 499 ? -1.182 -10.072 -0.258 1.00 90.31 499 ALA A O 1
ATOM 3766 N N . GLN A 1 500 ? 0.418 -9.948 1.320 1.00 83.25 500 GLN A N 1
ATOM 3767 C CA . GLN A 1 500 ? -0.483 -9.599 2.411 1.00 83.25 500 GLN A CA 1
ATOM 3768 C C . GLN A 1 500 ? -0.081 -8.304 3.129 1.00 83.25 500 GLN A C 1
ATOM 3770 O O . GLN A 1 500 ? -0.927 -7.511 3.536 1.00 83.25 500 GLN A O 1
ATOM 3775 N N . THR A 1 501 ? 1.212 -8.035 3.262 1.00 86.12 501 THR A N 1
ATOM 3776 C CA . THR A 1 501 ? 1.756 -6.878 3.972 1.00 86.12 501 THR A CA 1
ATOM 3777 C C . THR A 1 501 ? 2.459 -5.910 3.036 1.00 86.12 501 THR A C 1
ATOM 3779 O O . THR A 1 501 ? 2.987 -6.279 1.988 1.00 86.12 501 THR A O 1
ATOM 3782 N N . VAL A 1 502 ? 2.578 -4.665 3.499 1.00 85.94 502 VAL A N 1
ATOM 3783 C CA . VAL A 1 502 ? 3.360 -3.619 2.828 1.00 85.94 502 VAL A CA 1
ATOM 3784 C C . VAL A 1 502 ? 4.807 -4.032 2.547 1.00 85.94 502 VAL A C 1
ATOM 3786 O O . VAL A 1 502 ? 5.362 -3.603 1.547 1.00 85.94 502 VAL A O 1
ATOM 3789 N N . TRP A 1 503 ? 5.411 -4.909 3.355 1.00 90.50 503 TRP A N 1
ATOM 3790 C CA . TRP A 1 503 ? 6.782 -5.382 3.130 1.00 90.50 503 TRP A CA 1
ATOM 3791 C C . TRP A 1 503 ? 6.883 -6.392 1.990 1.00 90.50 503 TRP A C 1
ATOM 3793 O O . TRP A 1 503 ? 7.886 -6.419 1.281 1.00 90.50 503 TRP A O 1
ATOM 3803 N N . GLU A 1 504 ? 5.849 -7.208 1.772 1.00 93.38 504 GLU A N 1
ATOM 3804 C CA . GLU A 1 504 ? 5.786 -8.046 0.573 1.00 93.38 504 GLU A CA 1
ATOM 3805 C C . GLU A 1 504 ? 5.481 -7.193 -0.659 1.00 93.38 504 GLU A C 1
ATOM 3807 O O . GLU A 1 504 ? 6.130 -7.374 -1.687 1.00 93.38 504 GLU A O 1
ATOM 3812 N N . PHE A 1 505 ? 4.595 -6.197 -0.547 1.00 92.38 505 PHE A N 1
ATOM 3813 C CA . PHE A 1 505 ? 4.318 -5.258 -1.639 1.00 92.38 505 PHE A CA 1
ATOM 3814 C C . PHE A 1 505 ? 5.549 -4.427 -2.022 1.00 92.38 505 PHE A C 1
ATOM 3816 O O . PHE A 1 505 ? 5.822 -4.284 -3.209 1.00 92.38 505 PHE A O 1
ATOM 3823 N N . ASN A 1 506 ? 6.355 -3.983 -1.051 1.00 93.56 506 ASN A N 1
ATOM 3824 C CA . ASN A 1 506 ? 7.638 -3.317 -1.289 1.00 93.56 506 ASN A CA 1
ATOM 3825 C C . ASN A 1 506 ? 8.598 -4.176 -2.117 1.00 93.56 506 ASN A C 1
ATOM 3827 O O . ASN A 1 506 ? 9.378 -3.637 -2.884 1.00 93.56 506 ASN A O 1
ATOM 3831 N N . VAL A 1 507 ? 8.572 -5.504 -1.973 1.00 96.25 507 VAL A N 1
ATOM 3832 C CA . VAL A 1 507 ? 9.387 -6.396 -2.811 1.00 96.25 507 VAL A CA 1
ATOM 3833 C C . VAL A 1 507 ? 8.729 -6.598 -4.177 1.00 96.25 507 VAL A C 1
ATOM 3835 O O . VAL A 1 507 ? 9.395 -6.532 -5.209 1.00 96.25 507 VAL A O 1
ATOM 3838 N N . LEU A 1 508 ? 7.422 -6.869 -4.199 1.00 96.81 508 LEU A N 1
ATOM 3839 C CA . LEU A 1 508 ? 6.688 -7.177 -5.424 1.00 96.81 508 LEU A CA 1
ATOM 3840 C C . LEU A 1 508 ? 6.684 -6.011 -6.413 1.00 96.81 508 LEU A C 1
ATOM 3842 O O . LEU A 1 508 ? 6.902 -6.249 -7.596 1.00 96.81 508 LEU A O 1
ATOM 3846 N N . LEU A 1 509 ? 6.505 -4.778 -5.939 1.00 92.25 509 LEU A N 1
ATOM 3847 C CA . LEU A 1 509 ? 6.482 -3.568 -6.769 1.00 92.25 509 LEU A CA 1
ATOM 3848 C C . LEU A 1 509 ? 7.852 -3.223 -7.378 1.00 92.25 509 LEU A C 1
ATOM 3850 O O . LEU A 1 509 ? 7.923 -2.473 -8.347 1.00 92.25 509 LEU A O 1
ATOM 3854 N N . GLU A 1 510 ? 8.941 -3.786 -6.850 1.00 94.25 510 GLU A N 1
ATOM 3855 C CA . GLU A 1 510 ? 10.281 -3.647 -7.436 1.00 94.25 510 GLU A CA 1
ATOM 3856 C C . GLU A 1 510 ? 10.552 -4.717 -8.508 1.00 94.25 510 GLU A C 1
ATOM 3858 O O . GLU A 1 510 ? 11.324 -4.490 -9.445 1.00 94.25 510 GLU A O 1
ATOM 3863 N N . VAL A 1 511 ? 9.915 -5.889 -8.381 1.00 97.12 511 VAL A N 1
ATOM 3864 C CA . VAL A 1 511 ? 10.119 -7.046 -9.266 1.00 97.12 511 VAL A CA 1
ATOM 3865 C C . VAL A 1 511 ? 9.137 -7.076 -10.431 1.00 97.12 511 VAL A C 1
ATOM 3867 O O . VAL A 1 511 ? 9.537 -7.385 -11.554 1.00 97.12 511 VAL A O 1
ATOM 3870 N N . TYR A 1 512 ? 7.872 -6.747 -10.198 1.00 96.69 512 TYR A N 1
ATOM 3871 C CA . TYR A 1 512 ? 6.813 -6.723 -11.202 1.00 96.69 512 TYR A CA 1
ATOM 3872 C C . TYR A 1 512 ? 6.472 -5.279 -11.563 1.00 96.69 512 TYR A C 1
ATOM 3874 O O . TYR A 1 512 ? 6.311 -4.442 -10.682 1.00 96.69 512 TYR A O 1
ATOM 3882 N N . ASP A 1 513 ? 6.354 -4.992 -12.859 1.00 93.19 513 ASP A N 1
ATOM 3883 C CA . ASP A 1 513 ? 5.800 -3.721 -13.325 1.00 93.19 513 ASP A CA 1
ATOM 3884 C C . ASP A 1 513 ? 4.263 -3.805 -13.338 1.00 93.19 513 ASP A C 1
ATOM 3886 O O . ASP A 1 513 ? 3.685 -4.895 -13.403 1.00 93.19 513 ASP A O 1
ATOM 3890 N N . SER A 1 514 ? 3.599 -2.658 -13.308 1.00 92.38 514 SER A N 1
ATOM 3891 C CA . SER A 1 514 ? 2.149 -2.532 -13.449 1.00 92.38 514 SER A CA 1
ATOM 3892 C C . SER A 1 514 ? 1.768 -2.079 -14.859 1.00 92.38 514 SER A C 1
ATOM 3894 O O . SER A 1 514 ? 2.614 -1.606 -15.625 1.00 92.38 514 SER A O 1
ATOM 3896 N N . LEU A 1 515 ? 0.491 -2.215 -15.240 1.00 91.88 515 LEU A N 1
ATOM 3897 C CA . LEU A 1 515 ? 0.035 -1.704 -16.537 1.00 91.88 515 LEU A CA 1
ATOM 3898 C C . LEU A 1 515 ? 0.138 -0.174 -16.569 1.00 91.88 515 LEU A C 1
ATOM 3900 O O . LEU A 1 515 ? 0.824 0.388 -17.433 1.00 91.88 515 LEU A O 1
ATOM 3904 N N . PHE A 1 516 ? -0.541 0.484 -15.626 1.00 89.44 516 PHE A N 1
ATOM 3905 C CA . PHE A 1 516 ? -0.481 1.930 -15.395 1.00 89.44 516 PHE A CA 1
ATOM 3906 C C . PHE A 1 516 ? 0.247 2.240 -14.084 1.00 89.44 516 PHE A C 1
ATOM 3908 O O . PHE A 1 516 ? 0.463 1.354 -13.263 1.00 89.44 516 PHE A O 1
ATOM 3915 N N . THR A 1 517 ? 0.625 3.500 -13.893 1.00 86.94 517 THR A N 1
ATOM 3916 C CA . THR A 1 517 ? 1.140 4.043 -12.630 1.00 86.94 517 THR A CA 1
ATOM 3917 C C . THR A 1 517 ? 0.695 5.494 -12.478 1.00 86.94 517 THR A C 1
ATOM 3919 O O . THR A 1 517 ? 0.689 6.257 -13.450 1.00 86.94 517 THR A O 1
ATOM 3922 N N . ALA A 1 518 ? 0.354 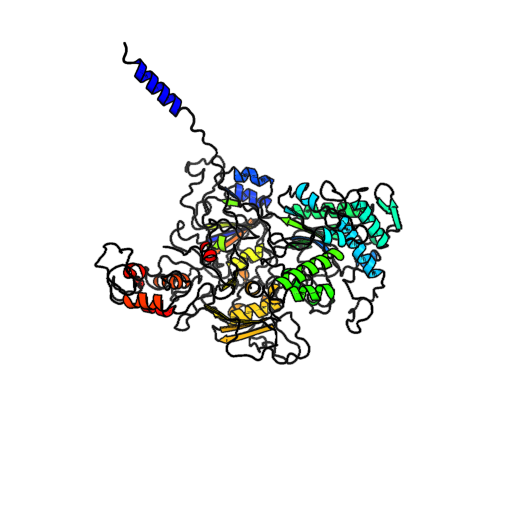5.899 -11.259 1.00 86.00 518 ALA A N 1
ATOM 3923 C CA . ALA A 1 518 ? 0.116 7.283 -10.893 1.00 86.00 518 ALA A CA 1
ATOM 3924 C C . ALA A 1 518 ? 1.420 8.049 -10.634 1.00 86.00 518 ALA A C 1
ATOM 3926 O O . ALA A 1 518 ? 2.439 7.516 -10.189 1.00 86.00 518 ALA A O 1
ATOM 3927 N N . SER A 1 519 ? 1.388 9.355 -10.883 1.00 85.88 519 SER A N 1
ATOM 3928 C CA . SER A 1 519 ? 2.454 10.262 -10.467 1.00 85.88 519 SER A CA 1
ATOM 3929 C C . SER A 1 519 ? 2.632 10.208 -8.946 1.00 85.88 519 SER A C 1
ATOM 3931 O O . SER A 1 519 ? 1.663 10.439 -8.223 1.00 85.88 519 SER A O 1
ATOM 3933 N N . PRO A 1 520 ? 3.861 10.032 -8.424 1.00 87.62 520 PRO A N 1
ATOM 3934 C CA . PRO A 1 520 ? 4.125 9.997 -6.984 1.00 87.62 520 PRO A CA 1
ATOM 3935 C C . PRO A 1 520 ? 3.742 11.300 -6.256 1.00 87.62 520 PRO A C 1
ATOM 3937 O O . PRO A 1 520 ? 3.648 11.323 -5.031 1.00 87.62 520 PRO A O 1
ATOM 3940 N N . ILE A 1 521 ? 3.526 12.400 -6.982 1.00 86.56 521 ILE A N 1
ATOM 3941 C CA . ILE A 1 521 ? 3.199 13.720 -6.415 1.00 86.56 521 ILE A CA 1
ATOM 3942 C C . ILE A 1 521 ? 1.737 14.095 -6.686 1.00 86.56 521 ILE A C 1
ATOM 3944 O O . ILE A 1 521 ? 1.049 14.629 -5.806 1.00 86.56 521 ILE A O 1
ATOM 3948 N N . GLN A 1 522 ? 1.272 13.816 -7.905 1.00 84.12 522 GLN A N 1
ATOM 3949 C CA . GLN A 1 522 ? -0.036 14.194 -8.446 1.00 84.12 522 GLN A CA 1
ATOM 3950 C C . GLN A 1 522 ? -0.827 12.931 -8.776 1.00 84.12 522 GLN A C 1
ATOM 3952 O O . GLN A 1 522 ? -0.964 12.566 -9.933 1.00 84.12 522 GLN A O 1
ATOM 3957 N N . LEU A 1 523 ? -1.287 12.213 -7.760 1.00 80.19 523 LEU A N 1
ATOM 3958 C CA . LEU A 1 523 ? -1.777 10.843 -7.941 1.00 80.19 523 LEU A CA 1
ATOM 3959 C C . LEU A 1 523 ? -3.049 10.710 -8.798 1.00 80.19 523 LEU A C 1
ATOM 3961 O O . LEU A 1 523 ? -3.395 9.612 -9.210 1.00 80.19 523 LEU A O 1
ATOM 3965 N N . ASP A 1 524 ? -3.734 11.815 -9.086 1.00 75.75 524 ASP A N 1
ATOM 3966 C CA . ASP A 1 524 ? -4.822 11.894 -10.066 1.00 75.75 524 ASP A CA 1
ATOM 3967 C C . ASP A 1 524 ? -4.325 11.873 -11.528 1.00 75.75 524 ASP A C 1
ATOM 3969 O O . ASP A 1 524 ? -5.117 11.764 -12.464 1.00 75.75 524 ASP A O 1
ATOM 3973 N N . HIS A 1 525 ? -3.011 11.963 -11.737 1.00 81.00 525 HIS A N 1
ATOM 3974 C CA . HIS A 1 525 ? -2.354 11.869 -13.031 1.00 81.00 525 HIS A CA 1
ATOM 3975 C C . HIS A 1 525 ? -1.742 10.482 -13.199 1.00 81.00 525 HIS A C 1
ATOM 3977 O O . HIS A 1 525 ? -0.716 10.154 -12.600 1.00 81.00 525 HIS A O 1
ATOM 3983 N N . THR A 1 526 ? -2.362 9.680 -14.058 1.00 82.31 526 THR A N 1
ATOM 3984 C CA . THR A 1 526 ? -1.901 8.334 -14.402 1.00 82.31 526 THR A CA 1
ATOM 3985 C C . THR A 1 526 ? -1.228 8.329 -15.767 1.00 82.31 526 THR A C 1
ATOM 3987 O O . THR A 1 526 ? -1.495 9.158 -16.641 1.00 82.31 526 THR A O 1
ATOM 3990 N N . TYR A 1 527 ? -0.304 7.399 -15.950 1.00 80.88 527 TYR A N 1
ATOM 3991 C CA . TYR A 1 527 ? 0.342 7.136 -17.226 1.00 80.88 527 TYR A CA 1
ATOM 3992 C C . TYR A 1 527 ? 0.546 5.635 -17.389 1.00 80.88 527 TYR A C 1
ATOM 3994 O O . TYR A 1 527 ? 0.474 4.865 -16.434 1.00 80.88 527 TYR A O 1
ATOM 4002 N N . CYS A 1 528 ? 0.786 5.210 -18.622 1.00 84.19 528 CYS A N 1
ATOM 4003 C CA . CYS A 1 528 ? 0.968 3.804 -18.921 1.00 84.19 528 CYS A CA 1
ATOM 4004 C C . CYS A 1 528 ? 2.449 3.416 -18.937 1.00 84.19 528 CYS A C 1
ATOM 4006 O O . CYS A 1 528 ? 3.228 4.009 -19.685 1.00 84.19 528 CYS A O 1
ATOM 4008 N N . ASN A 1 529 ? 2.838 2.389 -18.175 1.00 82.94 529 ASN A N 1
ATOM 4009 C CA . ASN A 1 529 ? 4.237 1.955 -18.079 1.00 82.94 529 ASN A CA 1
ATOM 4010 C C . ASN A 1 529 ? 4.710 1.199 -19.322 1.00 82.94 529 ASN A C 1
ATOM 4012 O O . ASN A 1 529 ? 5.847 1.374 -19.766 1.00 82.94 529 ASN A O 1
ATOM 4016 N N . VAL A 1 530 ? 3.839 0.358 -19.889 1.00 84.69 530 VAL A N 1
ATOM 4017 C CA . VAL A 1 530 ? 4.198 -0.616 -20.937 1.00 84.69 530 VAL A CA 1
ATOM 4018 C C . VAL A 1 530 ? 3.430 -0.433 -22.249 1.00 84.69 530 VAL A C 1
ATOM 4020 O O . VAL A 1 530 ? 3.584 -1.235 -23.173 1.00 84.69 530 VAL A O 1
ATOM 4023 N N . CYS A 1 531 ? 2.620 0.621 -22.374 1.00 84.62 531 CYS A N 1
ATOM 4024 C CA . CYS A 1 531 ? 1.790 0.873 -23.554 1.00 84.62 531 CYS A CA 1
ATOM 4025 C C . CYS A 1 531 ? 2.104 2.206 -24.260 1.00 84.62 531 CYS A C 1
ATOM 4027 O O . CYS A 1 531 ? 2.938 3.007 -23.828 1.00 84.62 531 CYS A O 1
ATOM 4029 N N . THR A 1 532 ? 1.525 2.374 -25.448 1.00 77.88 532 THR A N 1
ATOM 4030 C CA . THR A 1 532 ? 1.674 3.555 -26.323 1.00 77.88 532 THR A CA 1
ATOM 4031 C C . THR A 1 532 ? 0.447 4.441 -26.284 1.00 77.88 532 THR A C 1
ATOM 4033 O O . THR A 1 532 ? 0.561 5.663 -26.349 1.00 77.88 532 THR A O 1
ATOM 4036 N N . SER A 1 533 ? -0.721 3.817 -26.179 1.00 77.44 533 SER A N 1
ATOM 4037 C CA . SER A 1 533 ? -2.006 4.478 -26.060 1.00 77.44 533 SER A CA 1
ATOM 4038 C C . SER A 1 533 ? -2.966 3.576 -25.304 1.00 77.44 533 SER A C 1
ATOM 4040 O O . SER A 1 533 ? -2.782 2.358 -25.234 1.00 77.44 533 SER A O 1
ATOM 4042 N N . ALA A 1 534 ? -3.992 4.193 -24.741 1.00 80.50 534 ALA A N 1
ATOM 4043 C CA . ALA A 1 534 ? -5.096 3.479 -24.144 1.00 80.50 534 ALA A CA 1
ATOM 4044 C C . ALA A 1 534 ? -6.363 4.312 -24.331 1.00 80.50 534 ALA A C 1
ATOM 4046 O O . ALA A 1 534 ? -6.472 5.352 -23.713 1.00 80.50 534 ALA A O 1
ATOM 4047 N N . SER A 1 535 ? -7.307 3.946 -25.189 1.00 76.44 535 SER A N 1
ATOM 4048 C CA . SER A 1 535 ? -8.477 4.795 -25.465 1.00 76.44 535 SER A CA 1
ATOM 4049 C C . SER A 1 535 ? -9.719 4.334 -24.706 1.00 76.44 535 SER A C 1
ATOM 4051 O O . SER A 1 535 ? -9.909 3.138 -24.502 1.00 76.44 535 SER A O 1
ATOM 4053 N N . SER A 1 536 ? -10.608 5.263 -24.345 1.00 74.25 536 SER A N 1
ATOM 4054 C CA . SER A 1 536 ? -11.909 4.905 -23.763 1.00 74.25 536 SER A CA 1
ATOM 4055 C C . SER A 1 536 ? -12.944 4.447 -24.798 1.00 74.25 536 SER A C 1
ATOM 4057 O O . SER A 1 536 ? -14.101 4.192 -24.468 1.00 74.25 536 SER A O 1
ATOM 4059 N N . THR A 1 537 ? -12.553 4.391 -26.076 1.00 70.25 537 THR A N 1
ATOM 4060 C CA . THR A 1 537 ? -13.412 4.023 -27.205 1.00 70.25 537 THR A CA 1
ATOM 4061 C C . THR A 1 537 ? -12.836 2.791 -27.904 1.00 70.25 537 THR A C 1
ATOM 4063 O O . THR A 1 537 ? -12.025 2.937 -28.816 1.00 70.25 537 THR A O 1
ATOM 4066 N N . PRO A 1 538 ? -13.243 1.583 -27.499 1.00 65.00 538 PRO A N 1
ATOM 4067 C CA . PRO A 1 538 ? -12.800 0.332 -28.109 1.00 65.00 538 PRO A CA 1
ATOM 4068 C C . PRO A 1 538 ? -12.959 0.269 -29.632 1.00 65.00 538 PRO A C 1
ATOM 4070 O O . PRO A 1 538 ? -14.005 0.621 -30.188 1.00 65.00 538 PRO A O 1
ATOM 4073 N N . SER A 1 539 ? -11.924 -0.238 -30.302 1.00 62.25 539 SER A N 1
ATOM 4074 C CA . SER A 1 539 ? -11.884 -0.468 -31.744 1.00 62.25 539 SER A CA 1
ATOM 4075 C C . SER A 1 539 ? -11.424 -1.903 -32.047 1.00 62.25 539 SER A C 1
ATOM 4077 O O . SER A 1 539 ? -10.259 -2.204 -31.852 1.00 62.25 539 SER A O 1
ATOM 4079 N N . PRO A 1 540 ? -12.264 -2.793 -32.617 1.00 62.66 540 PRO A N 1
ATOM 4080 C CA . PRO A 1 540 ? -13.592 -2.540 -33.167 1.00 62.66 540 PRO A CA 1
ATOM 4081 C C . PRO A 1 540 ? -14.679 -2.422 -32.084 1.00 62.66 540 PRO A C 1
ATOM 4083 O O . PRO A 1 540 ? -14.517 -2.964 -30.991 1.00 62.66 540 PRO A O 1
ATOM 4086 N N . PRO A 1 541 ? -15.836 -1.813 -32.414 1.00 65.38 541 PRO A N 1
ATOM 4087 C CA . PRO A 1 541 ? -17.004 -1.827 -31.544 1.00 65.38 541 PRO A CA 1
ATOM 4088 C C . PRO A 1 541 ? -17.409 -3.268 -31.172 1.00 65.38 541 PRO A C 1
ATOM 4090 O O . PRO A 1 541 ? -17.650 -4.096 -32.053 1.00 65.38 541 PRO A O 1
ATOM 4093 N N . LEU A 1 542 ? -17.487 -3.572 -29.882 1.00 63.59 542 LEU A N 1
ATOM 4094 C CA . LEU A 1 542 ? -17.980 -4.814 -29.292 1.00 63.59 542 LEU A CA 1
ATOM 4095 C C . LEU A 1 542 ? -19.460 -4.638 -28.902 1.00 63.59 542 LEU A C 1
ATOM 4097 O O . LEU A 1 542 ? -19.948 -3.513 -28.796 1.00 63.59 542 LEU A O 1
ATOM 4101 N N . PRO A 1 543 ? -20.227 -5.725 -28.727 1.00 59.59 543 PRO A N 1
ATOM 4102 C CA . PRO A 1 543 ? -21.486 -5.641 -27.995 1.00 59.59 543 PRO A CA 1
ATOM 4103 C C . PRO A 1 543 ? -21.202 -5.181 -26.556 1.00 59.59 543 PRO A C 1
ATOM 4105 O O . PRO A 1 543 ? -20.422 -5.829 -25.871 1.00 59.59 543 PRO A O 1
ATOM 4108 N N . TYR A 1 544 ? -21.795 -4.066 -26.126 1.00 64.50 544 TYR A N 1
ATOM 4109 C CA . TYR A 1 544 ? -21.506 -3.449 -24.827 1.00 64.50 544 TYR A CA 1
ATOM 4110 C C . TYR A 1 544 ? -22.717 -3.469 -23.906 1.00 64.50 544 TYR A C 1
ATOM 4112 O O . TYR A 1 544 ? -23.847 -3.228 -24.354 1.00 64.50 544 TYR A O 1
ATOM 4120 N N . VAL A 1 545 ? -22.462 -3.626 -22.607 1.00 67.81 545 VAL A N 1
ATOM 4121 C CA . VAL A 1 545 ? -23.424 -3.233 -21.578 1.00 67.81 545 VAL A CA 1
ATOM 4122 C C . VAL A 1 545 ? -23.490 -1.704 -21.556 1.00 67.81 545 VAL A C 1
ATOM 4124 O O . VAL A 1 545 ? -22.487 -1.004 -21.434 1.00 67.81 545 VAL A O 1
ATOM 4127 N N . ALA A 1 546 ? -24.686 -1.150 -21.747 1.00 69.56 546 ALA A N 1
ATOM 4128 C CA . ALA A 1 546 ? -24.858 0.297 -21.768 1.00 69.56 546 ALA A CA 1
ATOM 4129 C C . ALA A 1 546 ? -24.534 0.898 -20.388 1.00 69.56 546 ALA A C 1
ATOM 4131 O O . ALA A 1 546 ? -25.211 0.582 -19.413 1.00 69.56 546 ALA A O 1
ATOM 4132 N N . GLY A 1 547 ? -23.555 1.807 -20.334 1.00 78.81 547 GLY A N 1
ATOM 4133 C CA . GLY A 1 547 ? -23.127 2.489 -19.105 1.00 78.81 547 GLY A CA 1
ATOM 4134 C C . GLY A 1 547 ? -21.733 2.095 -18.612 1.00 78.81 547 GLY A C 1
ATOM 4135 O O . GLY A 1 547 ? -21.175 2.839 -17.812 1.00 78.81 547 GLY A O 1
ATOM 4136 N N . ASP A 1 548 ? -21.167 1.004 -19.127 1.00 84.50 548 ASP A N 1
ATOM 4137 C CA . ASP A 1 548 ? -19.833 0.519 -18.759 1.00 84.50 548 ASP A CA 1
ATOM 4138 C C . ASP A 1 548 ? -18.709 1.330 -19.426 1.00 84.50 548 ASP A C 1
ATOM 4140 O O . ASP A 1 548 ? -18.898 1.988 -20.461 1.00 84.50 548 ASP A O 1
ATOM 4144 N N . GLN A 1 549 ? -17.531 1.302 -18.801 1.00 85.38 549 GLN A N 1
ATOM 4145 C CA . GLN A 1 549 ? -16.326 1.987 -19.253 1.00 85.38 549 GLN A CA 1
ATOM 4146 C C . GLN A 1 549 ? -15.321 0.989 -19.819 1.00 85.38 549 GLN A C 1
ATOM 4148 O O . GLN A 1 549 ? -15.115 -0.100 -19.288 1.00 85.38 549 GLN A O 1
ATOM 4153 N N . PHE A 1 550 ? -14.657 1.396 -20.898 1.00 84.56 550 PHE A N 1
ATOM 4154 C CA . PHE A 1 550 ? -13.714 0.562 -21.629 1.00 84.56 550 PHE A CA 1
ATOM 4155 C C . PHE A 1 550 ? -12.341 1.203 -21.672 1.00 84.56 550 PHE A C 1
ATOM 4157 O O . PHE A 1 550 ? -12.226 2.427 -21.675 1.00 84.56 550 PHE A O 1
ATOM 4164 N N . TYR A 1 551 ? -11.321 0.361 -21.775 1.00 86.94 551 TYR A N 1
ATOM 4165 C CA . TYR A 1 551 ? -9.943 0.757 -22.018 1.00 86.94 551 TYR A CA 1
ATOM 4166 C C . TYR A 1 551 ? -9.363 -0.139 -23.108 1.00 86.94 551 TYR A C 1
ATOM 4168 O O . TYR A 1 551 ? -9.094 -1.312 -22.874 1.00 86.94 551 TYR A O 1
ATOM 4176 N N . ASP A 1 552 ? -9.198 0.409 -24.306 1.00 86.75 552 ASP A N 1
ATOM 4177 C CA . ASP A 1 552 ? -8.512 -0.221 -25.436 1.00 86.75 552 ASP A CA 1
ATOM 4178 C C . ASP A 1 552 ? -7.036 0.145 -25.380 1.00 86.75 552 ASP A C 1
ATOM 4180 O O . ASP A 1 552 ? -6.661 1.270 -25.710 1.00 86.75 552 ASP A O 1
ATOM 4184 N N . VAL A 1 553 ? -6.230 -0.782 -24.874 1.00 88.94 553 VAL A N 1
ATOM 4185 C CA . VAL A 1 553 ? -4.827 -0.591 -24.523 1.00 88.94 553 VAL A CA 1
ATOM 4186 C C . VAL A 1 553 ? -3.926 -1.203 -25.589 1.00 88.94 553 VAL A C 1
ATOM 4188 O O . VAL A 1 553 ? -3.967 -2.404 -25.855 1.00 88.94 553 VAL A O 1
ATOM 4191 N N . GLN A 1 554 ? -3.039 -0.372 -26.132 1.00 88.38 554 GLN A N 1
ATOM 4192 C CA . GLN A 1 554 ? -2.058 -0.741 -27.150 1.00 88.38 554 GLN A CA 1
ATOM 4193 C C . GLN A 1 554 ? -0.664 -0.816 -26.533 1.00 88.38 554 GLN A C 1
ATOM 4195 O O . GLN A 1 554 ? 0.025 0.200 -26.380 1.00 88.38 554 GLN A O 1
ATOM 4200 N N . LEU A 1 555 ? -0.231 -2.022 -26.170 1.00 89.00 555 LEU A N 1
ATOM 4201 C CA . LEU A 1 555 ? 1.106 -2.292 -25.655 1.00 89.00 555 LEU A CA 1
ATOM 4202 C C . LEU A 1 555 ? 2.184 -1.797 -26.608 1.00 89.00 555 LEU A C 1
ATOM 4204 O O . LEU A 1 555 ? 2.043 -1.804 -27.831 1.00 89.00 555 LEU A O 1
ATOM 4208 N N . ARG A 1 556 ? 3.306 -1.376 -26.033 1.00 84.00 556 ARG A N 1
ATOM 4209 C CA . ARG A 1 556 ? 4.357 -0.737 -26.802 1.00 84.00 556 ARG A CA 1
ATOM 4210 C C . ARG A 1 556 ? 5.119 -1.738 -27.659 1.00 84.00 556 ARG A C 1
ATOM 4212 O O . ARG A 1 556 ? 5.697 -2.714 -27.168 1.00 84.00 556 ARG A O 1
ATOM 4219 N N . ARG A 1 557 ? 5.143 -1.443 -28.956 1.00 82.75 557 ARG A N 1
ATOM 4220 C CA . ARG A 1 557 ? 5.837 -2.196 -29.998 1.00 82.75 557 ARG A CA 1
ATOM 4221 C C . ARG A 1 557 ? 6.736 -1.259 -30.803 1.00 82.75 557 ARG A C 1
ATOM 4223 O O . ARG A 1 557 ? 6.446 -0.072 -30.927 1.00 82.75 557 ARG A O 1
ATOM 4230 N N . GLY A 1 558 ? 7.812 -1.807 -31.355 1.00 71.88 558 GLY A N 1
ATOM 4231 C CA . GLY A 1 558 ? 8.500 -1.204 -32.489 1.00 71.88 558 GLY A CA 1
ATOM 4232 C C . GLY A 1 558 ? 7.647 -1.316 -33.768 1.00 71.88 558 GLY A C 1
ATOM 4233 O O . GLY A 1 558 ? 6.697 -2.098 -33.812 1.00 71.88 558 GLY A O 1
ATOM 4234 N N . PRO A 1 559 ? 7.974 -0.585 -34.844 1.00 64.69 559 PRO A N 1
ATOM 4235 C CA . PRO A 1 559 ? 7.249 -0.607 -36.122 1.00 64.69 559 PRO A CA 1
ATOM 4236 C C . PRO A 1 559 ? 7.266 -1.937 -36.847 1.00 64.69 559 PRO A C 1
ATOM 4238 O O . PRO A 1 559 ? 6.432 -2.183 -37.711 1.00 64.69 559 PRO A O 1
ATOM 4241 N N . ASP A 1 560 ? 8.264 -2.763 -36.556 1.00 71.25 560 ASP A N 1
ATOM 4242 C CA . ASP A 1 560 ? 8.356 -4.136 -37.034 1.00 71.25 560 ASP A CA 1
ATOM 4243 C C . ASP A 1 560 ? 7.454 -5.084 -36.225 1.00 71.25 560 ASP A C 1
ATOM 4245 O O . ASP A 1 560 ? 7.463 -6.290 -36.458 1.00 71.25 560 ASP A O 1
ATOM 4249 N N . GLY A 1 561 ? 6.671 -4.546 -35.283 1.00 76.56 561 GLY A N 1
ATOM 4250 C CA . GLY A 1 561 ? 5.843 -5.294 -34.348 1.00 76.56 561 GLY A CA 1
ATOM 4251 C C . GLY A 1 561 ? 6.629 -5.853 -33.164 1.00 76.56 561 GLY A C 1
ATOM 4252 O O . GLY A 1 561 ? 6.031 -6.511 -32.313 1.00 76.56 561 GLY A O 1
ATOM 4253 N N . THR A 1 562 ? 7.942 -5.599 -33.074 1.00 82.31 562 THR A N 1
ATOM 4254 C CA . THR A 1 562 ? 8.782 -6.178 -32.024 1.00 82.31 562 THR A CA 1
ATOM 4255 C C . THR A 1 562 ? 8.375 -5.619 -30.660 1.00 82.31 562 THR A C 1
ATOM 4257 O O . THR A 1 562 ? 8.346 -4.400 -30.469 1.00 82.31 562 THR A O 1
ATOM 4260 N N . PRO A 1 563 ? 8.069 -6.475 -29.675 1.00 87.00 563 PRO A N 1
ATOM 4261 C CA . PRO A 1 563 ? 7.857 -6.051 -28.298 1.00 87.00 563 PRO A CA 1
ATOM 4262 C C . PRO A 1 563 ? 9.042 -5.233 -27.780 1.00 87.00 563 PRO A C 1
ATOM 4264 O O . PRO A 1 563 ? 10.188 -5.625 -27.994 1.00 87.00 563 PRO A O 1
ATOM 4267 N N . LEU A 1 564 ? 8.799 -4.127 -27.072 1.00 84.88 564 LEU A N 1
ATOM 4268 C CA . LEU A 1 564 ? 9.887 -3.364 -26.436 1.00 84.88 564 LEU A CA 1
ATOM 4269 C C . LEU A 1 564 ? 10.090 -3.733 -24.964 1.00 84.88 564 LEU A C 1
ATOM 4271 O O . LEU A 1 564 ? 11.199 -3.614 -24.458 1.00 84.88 564 LEU A O 1
ATOM 4275 N N . ALA A 1 565 ? 9.041 -4.203 -24.290 1.00 89.38 565 ALA A N 1
ATOM 4276 C CA . ALA A 1 565 ? 9.131 -4.688 -22.919 1.00 89.38 565 ALA A CA 1
ATOM 4277 C C . ALA A 1 565 ? 9.431 -6.194 -22.874 1.00 89.38 565 ALA A C 1
ATOM 4279 O O . ALA A 1 565 ? 8.997 -6.963 -23.744 1.00 89.38 565 ALA A O 1
ATOM 4280 N N . ARG A 1 566 ? 10.193 -6.605 -21.860 1.00 92.44 566 ARG A N 1
ATOM 4281 C CA . ARG A 1 566 ? 10.584 -7.991 -21.597 1.00 92.44 566 ARG A CA 1
ATOM 4282 C C . ARG A 1 566 ? 10.264 -8.360 -20.160 1.00 92.44 566 ARG A C 1
ATOM 4284 O O . ARG A 1 566 ? 10.400 -7.533 -19.262 1.00 92.44 566 ARG A O 1
ATOM 4291 N N . TRP A 1 567 ? 9.913 -9.618 -19.966 1.00 96.56 567 TRP A N 1
ATOM 4292 C CA . TRP A 1 567 ? 10.077 -10.293 -18.694 1.00 96.56 567 TRP A CA 1
ATOM 4293 C C . TRP A 1 567 ? 11.568 -10.476 -18.400 1.00 96.56 567 TRP A C 1
ATOM 4295 O O . TRP A 1 567 ? 12.406 -10.522 -19.307 1.00 96.56 567 TRP A O 1
ATOM 4305 N N . GLN A 1 568 ? 11.911 -10.611 -17.125 1.00 95.94 568 GLN A N 1
ATOM 4306 C CA . GLN A 1 568 ? 13.290 -10.792 -16.674 1.00 95.94 568 GLN A CA 1
ATOM 4307 C C . GLN A 1 568 ? 13.940 -12.079 -17.196 1.00 95.94 568 GLN A C 1
ATOM 4309 O O . GLN A 1 568 ? 15.156 -12.181 -17.140 1.00 95.94 568 GLN A O 1
ATOM 4314 N N . ASP A 1 569 ? 13.179 -13.036 -17.733 1.00 95.44 569 ASP A N 1
ATOM 4315 C CA . ASP A 1 569 ? 13.697 -14.228 -18.422 1.00 95.44 569 ASP A CA 1
ATOM 4316 C C . ASP A 1 569 ? 13.925 -14.035 -19.936 1.00 95.44 569 ASP A C 1
ATOM 4318 O O . ASP A 1 569 ? 14.349 -14.963 -20.628 1.00 95.44 569 ASP A O 1
ATOM 4322 N N . GLY A 1 570 ? 13.655 -12.835 -20.455 1.00 93.25 570 GLY A N 1
ATOM 4323 C CA . GLY A 1 570 ? 13.834 -12.460 -21.855 1.00 93.25 570 GLY A CA 1
ATOM 4324 C C . GLY A 1 570 ? 12.618 -12.733 -22.736 1.00 93.25 570 GLY A C 1
ATOM 4325 O O . GLY A 1 570 ? 12.654 -12.420 -23.927 1.00 93.25 570 GLY A O 1
ATOM 4326 N N . THR A 1 571 ? 11.531 -13.283 -22.193 1.00 94.69 571 THR A N 1
ATOM 4327 C CA . THR A 1 571 ? 10.288 -13.439 -22.952 1.00 94.69 571 THR A CA 1
ATOM 4328 C C . THR A 1 571 ? 9.587 -12.084 -23.142 1.00 94.69 571 THR A C 1
ATOM 4330 O O . THR A 1 571 ? 9.659 -11.207 -22.278 1.00 94.69 571 THR A O 1
ATOM 4333 N N . PRO A 1 572 ? 8.942 -11.834 -24.292 1.00 94.25 572 PRO A N 1
ATOM 4334 C CA . PRO A 1 572 ? 8.188 -10.603 -24.494 1.00 94.25 572 PRO A CA 1
ATOM 4335 C C . PRO A 1 572 ? 6.933 -10.482 -23.630 1.00 94.25 572 PRO A C 1
ATOM 4337 O O . PRO A 1 572 ? 6.212 -11.458 -23.463 1.00 94.25 572 PRO A O 1
ATOM 4340 N N . ILE A 1 573 ? 6.614 -9.258 -23.198 1.00 94.81 573 ILE A N 1
ATOM 4341 C CA . ILE A 1 573 ? 5.308 -8.956 -22.593 1.00 94.81 573 ILE A CA 1
ATOM 4342 C C . ILE A 1 573 ? 4.242 -8.836 -23.691 1.00 94.81 573 ILE A C 1
ATOM 4344 O O . ILE A 1 573 ? 4.449 -8.175 -24.725 1.00 94.81 573 ILE A O 1
ATOM 4348 N N . THR A 1 574 ? 3.085 -9.451 -23.461 1.00 94.44 574 THR A N 1
ATOM 4349 C CA . THR A 1 574 ? 1.955 -9.508 -24.394 1.00 94.44 574 THR A CA 1
ATOM 4350 C C . THR A 1 574 ? 0.639 -9.066 -23.753 1.00 94.44 574 THR A C 1
ATOM 4352 O O . THR A 1 574 ? 0.496 -8.997 -22.535 1.00 94.44 574 THR A O 1
ATOM 4355 N N . ALA A 1 575 ? -0.354 -8.778 -24.591 1.00 91.44 575 ALA A N 1
ATOM 4356 C CA . ALA A 1 575 ? -1.726 -8.498 -24.177 1.00 91.44 575 ALA A CA 1
ATOM 4357 C C . ALA A 1 575 ? -2.361 -9.682 -23.428 1.00 91.44 575 ALA A C 1
ATOM 4359 O O . ALA A 1 575 ? -3.209 -9.478 -22.560 1.00 91.44 575 ALA A O 1
ATOM 4360 N N . HIS A 1 576 ? -1.916 -10.906 -23.731 1.00 91.25 576 HIS A N 1
ATOM 4361 C CA . HIS A 1 576 ? -2.308 -12.109 -23.007 1.00 91.25 576 HIS A CA 1
ATOM 4362 C C . HIS A 1 576 ? -1.878 -12.045 -21.539 1.00 91.25 576 HIS A C 1
ATOM 4364 O O . HIS A 1 576 ? -2.677 -12.345 -20.660 1.00 91.25 576 HIS A O 1
ATOM 4370 N N . ASP A 1 577 ? -0.666 -11.560 -21.257 1.00 95.50 577 ASP A N 1
ATOM 4371 C CA . ASP A 1 577 ? -0.190 -11.382 -19.882 1.00 95.50 577 ASP A CA 1
ATOM 4372 C C . ASP A 1 577 ? -1.014 -10.339 -19.119 1.00 95.50 577 ASP A C 1
ATOM 4374 O O . ASP A 1 577 ? -1.354 -10.548 -17.956 1.00 95.50 577 ASP A O 1
ATOM 4378 N N . VAL A 1 578 ? -1.393 -9.234 -19.774 1.00 94.62 578 VAL A N 1
ATOM 4379 C CA . VAL A 1 578 ? -2.261 -8.206 -19.172 1.00 94.62 578 VAL A CA 1
ATOM 4380 C C . VAL A 1 578 ? -3.616 -8.803 -18.794 1.00 94.62 578 VAL A C 1
ATOM 4382 O O . VAL A 1 578 ? -4.074 -8.634 -17.664 1.00 94.62 578 VAL A O 1
ATOM 4385 N N . ALA A 1 579 ? -4.241 -9.530 -19.723 1.00 90.81 579 ALA A N 1
ATOM 4386 C CA . ALA A 1 579 ? -5.530 -10.170 -19.496 1.00 90.81 579 ALA A CA 1
ATOM 4387 C C . ALA A 1 579 ? -5.451 -11.259 -18.419 1.00 90.81 579 ALA A C 1
ATOM 4389 O O . ALA A 1 579 ? -6.300 -11.304 -17.530 1.00 90.81 579 ALA A O 1
ATOM 4390 N N . PHE A 1 580 ? -4.405 -12.087 -18.453 1.00 92.06 580 PHE A N 1
ATOM 4391 C CA . PHE A 1 580 ? -4.118 -13.080 -17.424 1.00 92.06 580 PHE A CA 1
ATOM 4392 C C . PHE A 1 580 ? -4.007 -12.438 -16.042 1.00 92.06 580 PHE A C 1
ATOM 4394 O O . PHE A 1 580 ? -4.665 -12.895 -15.109 1.00 92.06 580 PHE A O 1
ATOM 4401 N N . SER A 1 581 ? -3.229 -11.363 -15.928 1.00 95.56 581 SER A N 1
ATOM 4402 C CA . SER A 1 581 ? -2.991 -10.657 -14.667 1.00 95.56 581 SER A CA 1
ATOM 4403 C C . SER A 1 581 ? -4.275 -10.064 -14.105 1.00 95.56 581 SER A C 1
ATOM 4405 O O . SER A 1 581 ? -4.631 -10.363 -12.969 1.00 95.56 581 SER A O 1
ATOM 4407 N N . ALA A 1 582 ? -5.012 -9.297 -14.914 1.00 92.31 582 ALA A N 1
ATOM 4408 C CA . ALA A 1 582 ? -6.252 -8.658 -14.489 1.00 92.31 582 ALA A CA 1
ATOM 4409 C C . ALA A 1 582 ? -7.283 -9.690 -14.003 1.00 92.31 582 ALA A C 1
ATOM 4411 O O . ALA A 1 582 ? -7.803 -9.581 -12.897 1.00 92.31 582 ALA A O 1
ATOM 4412 N N . LEU A 1 583 ? -7.541 -10.738 -14.791 1.00 86.94 583 LEU A N 1
ATOM 4413 C CA . LEU A 1 583 ? -8.571 -11.728 -14.463 1.00 86.94 583 LEU A CA 1
ATOM 4414 C C . LEU A 1 583 ? -8.180 -12.598 -13.259 1.00 86.94 583 LEU A C 1
ATOM 4416 O O . LEU A 1 583 ? -9.023 -12.885 -12.408 1.00 86.94 583 LEU A O 1
ATOM 4420 N N . ASN A 1 584 ? -6.914 -13.020 -13.161 1.00 89.62 584 ASN A N 1
ATOM 4421 C CA . ASN A 1 584 ? -6.478 -13.912 -12.085 1.00 89.62 584 ASN A CA 1
ATOM 4422 C C . ASN A 1 584 ? -6.228 -13.177 -10.768 1.00 89.62 584 ASN A C 1
ATOM 4424 O O . ASN A 1 584 ? -6.555 -13.733 -9.722 1.00 89.62 584 ASN A O 1
ATOM 4428 N N . LEU A 1 585 ? -5.705 -11.946 -10.786 1.00 91.69 585 LEU A N 1
ATOM 4429 C CA . LEU A 1 585 ? -5.594 -11.141 -9.566 1.00 91.69 585 LEU A CA 1
ATOM 4430 C C . LEU A 1 585 ? -6.983 -10.791 -9.030 1.00 91.69 585 LEU A C 1
ATOM 4432 O O . LEU A 1 585 ? -7.239 -11.040 -7.858 1.00 91.69 585 LEU A O 1
ATOM 4436 N N . ALA A 1 586 ? -7.908 -10.341 -9.888 1.00 86.38 586 ALA A N 1
ATOM 4437 C CA . ALA A 1 586 ? -9.289 -10.045 -9.494 1.00 86.38 586 ALA A CA 1
ATOM 4438 C C . ALA A 1 586 ? -10.004 -11.241 -8.851 1.00 86.38 586 ALA A C 1
ATOM 4440 O O . ALA A 1 586 ? -10.891 -11.066 -8.017 1.00 86.38 586 ALA A O 1
ATOM 4441 N N . ARG A 1 587 ? -9.663 -12.461 -9.285 1.00 83.62 587 ARG A N 1
ATOM 4442 C CA . ARG A 1 587 ? -10.322 -13.685 -8.829 1.00 83.62 587 ARG A CA 1
ATOM 4443 C C . ARG A 1 587 ? -9.662 -14.318 -7.609 1.00 83.62 587 ARG A C 1
ATOM 4445 O O . ARG A 1 587 ? -10.369 -14.948 -6.832 1.00 83.62 587 ARG A O 1
ATOM 4452 N N . TYR A 1 588 ? -8.339 -14.240 -7.499 1.00 85.50 588 TYR A N 1
ATOM 4453 C CA . TYR A 1 588 ? -7.574 -15.073 -6.569 1.00 85.50 588 TYR A CA 1
ATOM 4454 C C . TYR A 1 588 ? -6.646 -14.297 -5.637 1.00 85.50 588 TYR A C 1
ATOM 4456 O O . TYR A 1 588 ? -5.964 -14.938 -4.851 1.00 85.50 588 TYR A O 1
ATOM 4464 N N . SER A 1 589 ? -6.578 -12.968 -5.730 1.00 87.88 589 SER A N 1
ATOM 4465 C CA . SER A 1 589 ? -5.784 -12.142 -4.819 1.00 87.88 589 SER A CA 1
ATOM 4466 C C . SER A 1 589 ? -6.694 -11.177 -4.071 1.00 87.88 589 SER A C 1
ATOM 4468 O O . SER A 1 589 ? -7.268 -10.274 -4.680 1.00 87.88 589 SER A O 1
ATOM 4470 N N . ALA A 1 590 ? -6.808 -11.333 -2.751 1.00 82.25 590 ALA A N 1
ATOM 4471 C CA . ALA A 1 590 ? -7.616 -10.434 -1.928 1.00 82.25 590 ALA A CA 1
ATOM 4472 C C . ALA A 1 590 ? -7.082 -8.992 -1.988 1.00 82.25 590 ALA A C 1
ATOM 4474 O O . ALA A 1 590 ? -7.812 -8.057 -2.320 1.00 82.25 590 ALA A O 1
ATOM 4475 N N . ASN A 1 591 ? -5.773 -8.824 -1.768 1.00 84.50 591 ASN A N 1
ATOM 4476 C CA . ASN A 1 591 ? -5.150 -7.505 -1.675 1.00 84.50 591 ASN A CA 1
ATOM 4477 C C . ASN A 1 591 ? -4.850 -6.889 -3.047 1.00 84.50 591 ASN A C 1
ATOM 4479 O O . ASN A 1 591 ? -5.301 -5.778 -3.332 1.00 84.50 591 ASN A O 1
ATOM 4483 N N . LEU A 1 592 ? -4.122 -7.603 -3.918 1.00 88.62 592 LEU A N 1
ATOM 4484 C CA . LEU A 1 592 ? -3.716 -7.070 -5.229 1.00 88.62 592 LEU A CA 1
ATOM 4485 C C . LEU A 1 592 ? -4.852 -7.097 -6.265 1.00 88.62 592 LEU A C 1
ATOM 4487 O O . LEU A 1 592 ? -4.729 -6.474 -7.316 1.00 88.62 592 LEU A O 1
ATOM 4491 N N . GLY A 1 593 ? -5.951 -7.802 -5.980 1.00 86.88 593 GLY A N 1
ATOM 4492 C CA . GLY A 1 593 ? -7.166 -7.822 -6.797 1.00 86.88 593 GLY A CA 1
ATOM 4493 C C . GLY A 1 593 ? -8.265 -6.860 -6.338 1.00 86.88 593 GLY A C 1
ATOM 4494 O O . GLY A 1 593 ? -9.273 -6.739 -7.030 1.00 86.88 593 GLY A O 1
ATOM 4495 N N . SER A 1 594 ? -8.101 -6.164 -5.208 1.00 83.25 594 SER A N 1
ATOM 4496 C CA . SER A 1 594 ? -9.156 -5.335 -4.593 1.00 83.25 594 SER A CA 1
ATOM 4497 C C . SER A 1 594 ? -9.683 -4.208 -5.497 1.00 83.25 594 SER A C 1
ATOM 4499 O O . SER A 1 594 ? -10.894 -4.003 -5.575 1.00 83.25 594 SER A O 1
ATOM 4501 N N . GLY A 1 595 ? -8.811 -3.531 -6.252 1.00 84.81 595 GLY A N 1
ATOM 4502 C CA . GLY A 1 595 ? -9.213 -2.533 -7.259 1.00 84.81 595 GLY A CA 1
ATOM 4503 C C . GLY A 1 595 ? -9.916 -3.138 -8.484 1.00 84.81 595 GLY A C 1
ATOM 4504 O O . GLY A 1 595 ? -10.619 -2.453 -9.218 1.00 84.81 595 GLY A O 1
ATOM 4505 N N . LEU A 1 596 ? -9.794 -4.452 -8.696 1.00 88.75 596 LEU A N 1
ATOM 4506 C CA . LEU A 1 596 ? -10.325 -5.159 -9.864 1.00 88.75 596 LEU A CA 1
ATOM 4507 C C . LEU A 1 596 ? -11.713 -5.778 -9.623 1.00 88.75 596 LEU A C 1
ATOM 4509 O O . LEU A 1 596 ? -12.229 -6.493 -10.480 1.00 88.75 596 LEU A O 1
ATOM 4513 N N . LEU A 1 597 ? -12.356 -5.527 -8.478 1.00 85.62 597 LEU A N 1
ATOM 4514 C CA . LEU A 1 597 ? -13.633 -6.170 -8.126 1.00 85.62 597 LEU A CA 1
ATOM 4515 C C . LEU A 1 597 ? -14.801 -5.769 -9.046 1.00 85.62 597 LEU A C 1
ATOM 4517 O O . LEU A 1 597 ? -15.770 -6.521 -9.166 1.00 85.62 597 LEU A O 1
ATOM 4521 N N . LEU A 1 598 ? -14.698 -4.615 -9.717 1.00 87.19 598 LEU A N 1
ATOM 4522 C CA . LEU A 1 598 ? -15.646 -4.134 -10.733 1.00 87.19 598 LEU A CA 1
ATOM 4523 C C . LEU A 1 598 ? -15.245 -4.495 -12.171 1.00 87.19 598 LEU A C 1
ATOM 4525 O O . LEU A 1 598 ? -15.927 -4.091 -13.118 1.00 87.19 598 LEU A O 1
ATOM 4529 N N . LEU A 1 599 ? -14.164 -5.261 -12.348 1.00 85.81 599 LEU A N 1
ATOM 4530 C CA . LEU A 1 599 ? -13.783 -5.801 -13.645 1.00 85.81 599 LEU A CA 1
ATOM 4531 C C . LEU A 1 599 ? -14.905 -6.718 -14.153 1.00 85.81 599 LEU A C 1
ATOM 4533 O O . LEU A 1 599 ? -15.382 -7.612 -13.443 1.00 85.81 599 LEU A O 1
ATOM 4537 N N . ARG A 1 600 ? -15.344 -6.473 -15.389 1.00 79.06 600 ARG A N 1
ATOM 4538 C CA . ARG A 1 600 ? -16.378 -7.258 -16.079 1.00 79.06 600 ARG A CA 1
ATOM 4539 C C . ARG A 1 600 ? -15.775 -8.263 -17.041 1.00 79.06 600 ARG A C 1
ATOM 4541 O O . ARG A 1 600 ? -16.262 -9.387 -17.150 1.00 79.06 600 ARG A O 1
ATOM 4548 N N . GLY A 1 601 ? -14.724 -7.864 -17.747 1.00 76.50 601 GLY A N 1
ATOM 4549 C CA . GLY A 1 601 ? -14.108 -8.715 -18.747 1.00 76.50 601 GLY A CA 1
ATOM 4550 C C . GLY A 1 601 ? -12.881 -8.095 -19.386 1.00 76.50 601 GLY A C 1
ATOM 4551 O O . GLY A 1 601 ? -12.640 -6.891 -19.312 1.00 76.50 601 GLY A O 1
ATOM 4552 N N . VAL A 1 602 ? -12.099 -8.955 -20.034 1.00 82.00 602 VAL A N 1
ATOM 4553 C CA . VAL A 1 602 ? -10.917 -8.557 -20.792 1.00 82.00 602 VAL A CA 1
ATOM 4554 C C . VAL A 1 602 ? -10.888 -9.316 -22.116 1.00 82.00 602 VAL A C 1
ATOM 4556 O O . VAL A 1 602 ? -11.083 -10.531 -22.144 1.00 82.00 602 VAL A O 1
ATOM 4559 N N . LYS A 1 603 ? -10.636 -8.603 -23.217 1.00 80.25 603 LYS A N 1
ATOM 4560 C CA . LYS A 1 603 ? -10.465 -9.157 -24.563 1.00 80.25 603 LYS A CA 1
ATOM 4561 C C . LYS A 1 603 ? -9.030 -8.993 -25.023 1.00 80.25 603 LYS A C 1
ATOM 4563 O O . LYS A 1 603 ? -8.568 -7.867 -25.160 1.00 80.25 603 LYS A O 1
ATOM 4568 N N . VAL A 1 604 ? -8.380 -10.083 -25.401 1.00 83.75 604 VAL A N 1
ATOM 4569 C CA . VAL A 1 604 ? -7.151 -10.007 -26.199 1.00 83.75 604 VAL A CA 1
ATOM 4570 C C . VAL A 1 604 ? -7.548 -9.879 -27.672 1.00 83.75 604 VAL A C 1
ATOM 4572 O O . VAL A 1 604 ? -8.242 -10.744 -28.206 1.00 83.75 604 VAL A O 1
ATOM 4575 N N . VAL A 1 605 ? -7.165 -8.783 -28.328 1.00 83.38 605 VAL A N 1
ATOM 4576 C CA . VAL A 1 605 ? -7.434 -8.558 -29.763 1.00 83.38 605 VAL A CA 1
ATOM 4577 C C . VAL A 1 605 ? -6.244 -9.003 -30.612 1.00 83.38 605 VAL A C 1
ATOM 4579 O O . VAL A 1 605 ? -6.420 -9.580 -31.684 1.00 83.38 605 VAL A O 1
ATOM 4582 N N . SER A 1 606 ? -5.031 -8.762 -30.119 1.00 84.88 606 SER A N 1
ATOM 4583 C CA . SER A 1 606 ? -3.766 -9.217 -30.698 1.00 84.88 606 SER A CA 1
ATOM 4584 C C . SER A 1 606 ? -2.707 -9.314 -29.599 1.00 84.88 606 SER A C 1
ATOM 4586 O O . SER A 1 606 ? -2.969 -8.904 -28.474 1.00 84.88 606 SER A O 1
ATOM 4588 N N . ASP A 1 607 ? -1.489 -9.766 -29.909 1.00 88.75 607 ASP A N 1
ATOM 4589 C CA . ASP A 1 607 ? -0.390 -9.811 -28.931 1.00 88.75 607 ASP A CA 1
ATOM 4590 C C . ASP A 1 607 ? -0.072 -8.447 -28.298 1.00 88.75 607 ASP A C 1
ATOM 4592 O O . ASP A 1 607 ? 0.567 -8.406 -27.247 1.00 88.75 607 ASP A O 1
ATOM 4596 N N . SER A 1 608 ? -0.445 -7.329 -28.928 1.00 89.50 608 SER A N 1
ATOM 4597 C CA . SER A 1 608 ? -0.213 -5.971 -28.422 1.00 89.50 608 SER A CA 1
ATOM 4598 C C . SER A 1 608 ? -1.475 -5.227 -28.008 1.00 89.50 608 SER A C 1
ATOM 4600 O O . SER A 1 608 ? -1.350 -4.127 -27.491 1.00 89.50 608 SER A O 1
ATOM 4602 N N . GLU A 1 609 ? -2.663 -5.777 -28.232 1.00 88.44 609 GLU A N 1
ATOM 4603 C CA . GLU A 1 609 ? -3.916 -5.058 -28.006 1.00 88.44 609 GLU A CA 1
ATOM 4604 C C . GLU A 1 609 ? -4.827 -5.827 -27.062 1.00 88.44 609 GLU A C 1
ATOM 4606 O O . GLU A 1 609 ? -5.165 -6.992 -27.306 1.00 88.44 609 GLU A O 1
ATOM 4611 N N . VAL A 1 610 ? -5.253 -5.141 -26.006 1.00 87.31 610 VAL A N 1
ATOM 4612 C CA . VAL A 1 610 ? -6.177 -5.660 -25.005 1.00 87.31 610 VAL A CA 1
ATOM 4613 C C . VAL A 1 610 ? -7.269 -4.635 -24.719 1.00 87.31 610 VAL A C 1
ATOM 4615 O O . VAL A 1 610 ? -6.990 -3.457 -24.530 1.00 87.31 610 VAL A O 1
ATOM 4618 N N . ILE A 1 611 ? -8.519 -5.088 -24.668 1.00 84.44 611 ILE A N 1
ATOM 4619 C CA . ILE A 1 611 ? -9.669 -4.272 -24.272 1.00 84.44 611 ILE A CA 1
ATOM 4620 C C . ILE A 1 611 ? -10.106 -4.715 -22.880 1.00 84.44 611 ILE A C 1
ATOM 4622 O O . ILE A 1 611 ? -10.393 -5.891 -22.679 1.00 84.44 611 ILE A O 1
ATOM 4626 N N . ILE A 1 612 ? -10.178 -3.782 -21.937 1.00 86.81 612 ILE A N 1
ATOM 4627 C CA . ILE A 1 612 ? -10.586 -4.014 -20.547 1.00 86.81 612 ILE A CA 1
ATOM 4628 C C . ILE A 1 612 ? -11.943 -3.336 -20.326 1.00 86.81 612 ILE A C 1
ATOM 4630 O O . ILE A 1 612 ? -12.099 -2.160 -20.656 1.00 86.81 612 ILE A O 1
ATOM 4634 N N . GLU A 1 613 ? -12.918 -4.075 -19.800 1.00 84.88 613 GLU A N 1
ATOM 4635 C CA . GLU A 1 613 ? -14.287 -3.620 -19.531 1.00 84.88 613 GLU A CA 1
ATOM 4636 C C . GLU A 1 613 ? -14.554 -3.554 -18.024 1.00 84.88 613 GLU A C 1
ATOM 4638 O O . GLU A 1 613 ? -14.302 -4.515 -17.288 1.00 84.88 613 GLU A O 1
ATOM 4643 N N . TRP A 1 614 ? -15.111 -2.428 -17.586 1.00 86.75 614 TRP A N 1
ATOM 4644 C CA . TRP A 1 614 ? -15.428 -2.125 -16.195 1.00 86.75 614 TRP A CA 1
ATOM 4645 C C . TRP A 1 614 ? -16.908 -1.811 -16.018 1.00 86.75 614 TRP A C 1
ATOM 4647 O O . TRP A 1 614 ? -17.501 -1.108 -16.835 1.00 86.75 614 TRP A O 1
ATOM 4657 N N . GLN A 1 615 ? -17.484 -2.285 -14.913 1.00 86.81 615 GLN A N 1
ATOM 4658 C CA . GLN A 1 615 ? -18.879 -2.024 -14.573 1.00 86.81 615 GLN A CA 1
ATOM 4659 C C . GLN A 1 615 ? -19.113 -0.544 -14.239 1.00 86.81 615 GLN A C 1
ATOM 4661 O O . GLN A 1 615 ? -18.734 -0.096 -13.164 1.00 86.81 615 GLN A O 1
ATOM 4666 N N . GLY A 1 616 ? -19.880 0.180 -15.050 1.00 87.56 616 GLY A N 1
ATOM 4667 C CA . GLY A 1 616 ? -20.121 1.612 -14.854 1.00 87.56 616 GLY A CA 1
ATOM 4668 C C . GLY A 1 616 ? -18.928 2.480 -15.266 1.00 87.56 616 GLY A C 1
ATOM 4669 O O . GLY A 1 616 ? -18.111 2.081 -16.090 1.00 87.56 616 GLY A O 1
ATOM 4670 N N . GLN A 1 617 ? -18.833 3.697 -14.723 1.00 88.62 617 GLN A N 1
ATOM 4671 C CA . GLN A 1 617 ? -17.757 4.649 -15.039 1.00 88.62 617 GLN A CA 1
ATOM 4672 C C . GLN A 1 617 ? -17.145 5.171 -13.753 1.00 88.62 617 GLN A C 1
ATOM 4674 O O . GLN A 1 617 ? -17.899 5.631 -12.914 1.00 88.62 617 GLN A O 1
ATOM 4679 N N . SER A 1 618 ? -15.826 5.187 -13.594 1.00 89.94 618 SER A N 1
ATOM 4680 C CA . SER A 1 618 ? -15.202 5.609 -12.334 1.00 89.94 618 SER A CA 1
ATOM 4681 C C . SER A 1 618 ? -14.012 6.524 -12.554 1.00 89.94 618 SER A C 1
ATOM 4683 O O . SER A 1 618 ? -13.239 6.346 -13.497 1.00 89.94 618 SER A O 1
ATOM 4685 N N . ILE A 1 619 ? -13.838 7.483 -11.642 1.00 86.75 619 ILE A N 1
ATOM 4686 C CA . ILE A 1 619 ? -12.598 8.263 -11.560 1.00 86.75 619 ILE A CA 1
ATOM 4687 C C . ILE A 1 619 ? -11.397 7.399 -11.136 1.00 86.75 619 ILE A C 1
ATOM 4689 O O . ILE A 1 619 ? -10.268 7.763 -11.456 1.00 86.75 619 ILE A O 1
ATOM 4693 N N . SER A 1 620 ? -11.628 6.264 -10.463 1.00 88.31 620 SER A N 1
ATOM 4694 C CA . SER A 1 620 ? -10.568 5.395 -9.934 1.00 88.31 620 SER A CA 1
ATOM 4695 C C . SER A 1 620 ? -10.021 4.390 -10.945 1.00 88.31 620 SER A C 1
ATOM 4697 O O . SER A 1 620 ? -8.869 4.002 -10.811 1.00 88.31 620 SER A O 1
ATOM 4699 N N . TYR A 1 621 ? -10.757 4.030 -12.005 1.00 89.12 621 TYR A N 1
ATOM 4700 C CA . TYR A 1 621 ? -10.324 2.964 -12.927 1.00 89.12 621 TYR A CA 1
ATOM 4701 C C . TYR A 1 621 ? -8.926 3.132 -13.537 1.00 89.12 621 TYR A C 1
ATOM 4703 O O . TYR A 1 621 ? -8.238 2.126 -13.700 1.00 89.12 621 TYR A O 1
ATOM 4711 N N . PRO A 1 622 ? -8.441 4.345 -13.875 1.00 86.69 622 PRO A N 1
ATOM 4712 C CA . PRO A 1 622 ? -7.051 4.503 -14.293 1.00 86.69 622 PRO A CA 1
ATOM 4713 C C . PRO A 1 622 ? -6.034 4.053 -13.230 1.00 86.69 622 PRO A C 1
ATOM 4715 O O . PRO A 1 622 ? -4.994 3.512 -13.589 1.00 86.69 622 PRO A O 1
ATOM 4718 N N . ILE A 1 623 ? -6.341 4.259 -11.949 1.00 87.44 623 ILE A N 1
ATOM 4719 C CA . ILE A 1 623 ? -5.515 3.877 -10.794 1.00 87.44 623 ILE A CA 1
ATOM 4720 C C . ILE A 1 623 ? -5.738 2.398 -10.441 1.00 87.44 623 ILE A C 1
ATOM 4722 O O . ILE A 1 623 ? -4.790 1.688 -10.128 1.00 87.44 623 ILE A O 1
ATOM 4726 N N . ASP A 1 624 ? -6.957 1.877 -10.593 1.00 88.50 624 ASP A N 1
ATOM 4727 C CA . ASP A 1 624 ? -7.244 0.446 -10.403 1.00 88.50 624 ASP A CA 1
ATOM 4728 C C . ASP A 1 624 ? -6.489 -0.440 -11.419 1.00 88.50 624 ASP A C 1
ATOM 4730 O O . ASP A 1 624 ? -6.255 -1.625 -11.184 1.00 88.50 624 ASP A O 1
ATOM 4734 N N . MET A 1 625 ? -6.049 0.138 -12.545 1.00 90.19 625 MET A N 1
ATOM 4735 C CA . MET A 1 625 ? -5.172 -0.510 -13.529 1.00 90.19 625 MET A CA 1
ATOM 4736 C C . MET A 1 625 ? -3.677 -0.499 -13.158 1.00 90.19 625 MET A C 1
ATOM 4738 O O . MET A 1 625 ? -2.841 -0.925 -13.956 1.00 90.19 625 MET A O 1
ATOM 4742 N N . GLU A 1 626 ? -3.313 -0.073 -11.948 1.00 90.12 626 GLU A N 1
ATOM 4743 C CA . GLU A 1 626 ? -1.963 -0.243 -11.386 1.00 90.12 626 GLU A CA 1
ATOM 4744 C C . GLU A 1 626 ? -1.682 -1.676 -10.890 1.00 90.12 626 GLU A C 1
ATOM 4746 O O . GLU A 1 626 ? -0.671 -1.926 -10.235 1.00 90.12 626 GLU A O 1
ATOM 4751 N N . PHE A 1 627 ? -2.544 -2.646 -11.216 1.00 92.19 627 PHE A N 1
ATOM 4752 C CA . PHE A 1 627 ? -2.317 -4.053 -10.888 1.00 92.19 627 PHE A CA 1
ATOM 4753 C C . PHE A 1 627 ? -0.992 -4.582 -11.464 1.00 92.19 627 PHE A C 1
ATOM 4755 O O . PHE A 1 627 ? -0.553 -4.190 -12.552 1.00 92.19 627 PHE A O 1
ATOM 4762 N N . LEU A 1 628 ? -0.372 -5.519 -10.737 1.00 95.06 628 LEU A N 1
ATOM 4763 C CA . LEU A 1 628 ? 0.880 -6.155 -11.150 1.00 95.06 628 LEU A CA 1
ATOM 4764 C C . LEU A 1 628 ? 0.686 -6.975 -12.424 1.00 95.06 628 LEU A C 1
ATOM 4766 O O . LEU A 1 628 ? -0.260 -7.754 -12.534 1.00 95.06 628 LEU A O 1
ATOM 4770 N N . LEU A 1 629 ? 1.630 -6.872 -13.354 1.00 97.00 629 LEU A N 1
ATOM 4771 C CA . LEU A 1 629 ? 1.688 -7.759 -14.506 1.00 97.00 629 LEU A CA 1
ATOM 4772 C C . LEU A 1 629 ? 2.423 -9.045 -14.128 1.00 97.00 629 LEU A C 1
ATOM 4774 O O . LEU A 1 629 ? 3.572 -9.017 -13.691 1.00 97.00 629 LEU A O 1
ATOM 4778 N N . LEU A 1 630 ? 1.773 -10.178 -14.367 1.00 97.44 630 LEU A N 1
ATOM 4779 C CA . LEU A 1 630 ? 2.276 -11.526 -14.147 1.00 97.44 630 LEU A CA 1
ATOM 4780 C C . LEU A 1 630 ? 2.531 -12.235 -15.490 1.00 97.44 630 LEU A C 1
ATOM 4782 O O . LEU A 1 630 ? 1.684 -12.168 -16.384 1.00 97.44 630 LEU A O 1
ATOM 4786 N N . PRO A 1 631 ? 3.657 -12.957 -15.636 1.00 97.12 631 PRO A N 1
ATOM 4787 C CA . PRO A 1 631 ? 3.959 -13.715 -16.847 1.00 97.12 631 PRO A CA 1
ATOM 4788 C C . PRO A 1 631 ? 3.040 -14.933 -16.985 1.00 97.12 631 PRO A C 1
ATOM 4790 O O . PRO A 1 631 ? 3.200 -15.931 -16.273 1.00 97.12 631 PRO A O 1
ATOM 4793 N N . SER A 1 632 ? 2.094 -14.885 -17.923 1.00 94.19 632 SER A N 1
ATOM 4794 C CA . SER A 1 632 ? 1.148 -15.986 -18.146 1.00 94.19 632 SER A CA 1
ATOM 4795 C C . SER A 1 632 ? 1.870 -17.291 -18.485 1.00 94.19 632 SER A C 1
ATOM 4797 O O . SER A 1 632 ? 1.538 -18.335 -17.936 1.00 94.19 632 SER A O 1
ATOM 4799 N N . HIS A 1 633 ? 2.969 -17.237 -19.243 1.00 94.25 633 HIS A N 1
ATOM 4800 C CA . HIS A 1 633 ? 3.768 -18.422 -19.585 1.00 94.25 633 HIS A CA 1
ATOM 4801 C C . HIS A 1 633 ? 4.404 -19.146 -18.386 1.00 94.25 633 HIS A C 1
ATOM 4803 O O . HIS A 1 633 ? 4.887 -20.267 -18.551 1.00 94.25 633 HIS A O 1
ATOM 4809 N N . ILE A 1 634 ? 4.434 -18.522 -17.204 1.00 96.25 634 ILE A N 1
ATOM 4810 C CA . ILE A 1 634 ? 4.916 -19.119 -15.951 1.00 96.25 634 ILE A CA 1
ATOM 4811 C C . ILE A 1 634 ? 3.748 -19.563 -15.074 1.00 96.25 634 ILE A C 1
ATOM 4813 O O . ILE A 1 634 ? 3.774 -20.670 -14.540 1.00 96.25 634 ILE A O 1
ATOM 4817 N N . TRP A 1 635 ? 2.765 -18.682 -14.890 1.00 96.00 635 TRP A N 1
ATOM 4818 C CA . TRP A 1 635 ? 1.736 -18.836 -13.861 1.00 96.00 635 TRP A CA 1
ATOM 4819 C C . TRP A 1 635 ? 0.469 -19.539 -14.355 1.00 96.00 635 TRP A C 1
ATOM 4821 O O . TRP A 1 635 ? -0.303 -20.038 -13.537 1.00 96.00 635 TRP A O 1
ATOM 4831 N N . GLU A 1 636 ? 0.224 -19.570 -15.662 1.00 91.06 636 GLU A N 1
ATOM 4832 C CA . GLU A 1 636 ? -0.992 -20.114 -16.262 1.00 91.06 636 GLU A CA 1
ATOM 4833 C C . GLU A 1 636 ? -0.998 -21.650 -16.302 1.00 91.06 636 GLU A C 1
ATOM 4835 O O . GLU A 1 636 ? -0.023 -22.295 -16.694 1.00 91.06 636 GLU A O 1
ATOM 4840 N N . ASP A 1 637 ? -2.138 -22.258 -15.968 1.00 87.62 637 ASP A N 1
ATOM 4841 C CA . ASP A 1 637 ? -2.393 -23.670 -16.246 1.00 87.62 637 ASP A CA 1
ATOM 4842 C C . ASP A 1 637 ? -3.035 -23.839 -17.624 1.00 87.62 637 ASP A C 1
ATOM 4844 O O . ASP A 1 637 ? -4.251 -23.955 -17.765 1.00 87.62 637 ASP A O 1
ATOM 4848 N N . SER A 1 638 ? -2.186 -23.920 -18.648 1.00 77.62 638 SER A N 1
ATOM 4849 C CA . SER A 1 638 ? -2.601 -24.185 -20.036 1.00 77.62 638 SER A CA 1
ATOM 4850 C C . SER A 1 638 ? -3.308 -25.537 -20.253 1.00 77.62 638 SER A C 1
ATOM 4852 O O . SER A 1 638 ? -3.771 -25.819 -21.359 1.00 77.62 638 SER A O 1
ATOM 4854 N N . THR A 1 639 ? -3.374 -26.404 -19.232 1.00 77.75 639 THR A N 1
ATOM 4855 C CA . THR A 1 639 ? -4.095 -27.686 -19.289 1.00 77.75 639 THR A CA 1
ATOM 4856 C C . THR A 1 639 ? -5.474 -27.635 -18.639 1.00 77.75 639 THR A C 1
ATOM 4858 O O . THR A 1 639 ? -6.301 -28.517 -18.898 1.00 77.75 639 THR A O 1
ATOM 4861 N N . ALA A 1 640 ? -5.745 -26.611 -17.825 1.00 72.06 640 ALA A N 1
ATOM 4862 C CA . ALA A 1 640 ? -7.083 -26.337 -17.334 1.00 72.06 640 ALA A CA 1
ATOM 4863 C C . ALA A 1 640 ? -7.992 -25.955 -18.508 1.00 72.06 640 ALA A C 1
ATOM 4865 O O . ALA A 1 640 ? -7.539 -25.455 -19.531 1.00 72.06 640 ALA A O 1
ATOM 4866 N N . ALA A 1 641 ? -9.297 -26.186 -18.388 1.00 60.97 641 ALA A N 1
ATOM 4867 C CA . ALA A 1 641 ? -10.218 -25.587 -19.344 1.00 60.97 641 ALA A CA 1
ATOM 4868 C C . ALA A 1 641 ? -10.267 -24.077 -19.077 1.00 60.97 641 ALA A C 1
ATOM 4870 O O . ALA A 1 641 ? -10.563 -23.682 -17.945 1.00 60.97 641 ALA A O 1
ATOM 4871 N N . ALA A 1 642 ? -10.035 -23.245 -20.100 1.00 56.56 642 ALA A N 1
ATOM 4872 C CA . ALA A 1 642 ? -10.486 -21.858 -20.055 1.00 56.56 642 ALA A CA 1
ATOM 4873 C C . ALA A 1 642 ? -11.979 -21.890 -19.680 1.00 56.56 642 ALA A C 1
ATOM 4875 O O . ALA A 1 642 ? -12.732 -22.661 -20.297 1.00 56.56 642 ALA A O 1
ATOM 4876 N N . PRO A 1 643 ? -12.423 -21.180 -18.627 1.00 54.84 643 PRO A N 1
ATOM 4877 C CA . PRO A 1 643 ? -13.805 -21.275 -18.198 1.00 54.84 643 PRO A CA 1
ATOM 4878 C C . PRO A 1 643 ? -14.716 -20.935 -19.357 1.00 54.84 643 PRO A C 1
ATOM 4880 O O . PRO A 1 643 ? -14.557 -19.908 -20.012 1.00 54.84 643 PRO A O 1
ATOM 4883 N N . VAL A 1 644 ? -15.642 -21.849 -19.639 1.00 43.00 644 VAL A N 1
ATOM 4884 C CA . VAL A 1 644 ? -16.585 -21.685 -20.736 1.00 43.00 644 VAL A CA 1
ATOM 4885 C C . VAL A 1 644 ? -17.286 -20.346 -20.521 1.00 43.00 644 VAL A C 1
ATOM 4887 O O . VAL A 1 644 ? -17.833 -20.111 -19.441 1.00 43.00 644 VAL A O 1
ATOM 4890 N N . SER A 1 645 ? -17.257 -19.469 -21.526 1.00 41.38 645 SER A N 1
ATOM 4891 C CA . SER A 1 645 ? -18.066 -18.254 -21.558 1.00 41.38 645 SER A CA 1
ATOM 4892 C C . SER A 1 645 ? -19.542 -18.665 -21.548 1.00 41.38 645 SER A C 1
ATOM 4894 O O . SER A 1 645 ? -20.174 -18.909 -22.574 1.00 41.38 645 SER A O 1
ATOM 4896 N N . CYS A 1 646 ? -20.085 -18.871 -20.353 1.00 36.19 646 CYS A N 1
ATOM 4897 C CA . CYS A 1 646 ? -21.420 -19.411 -20.181 1.00 36.19 646 CYS A CA 1
ATOM 4898 C C . CYS A 1 646 ? -22.433 -18.277 -20.128 1.00 36.19 646 CYS A C 1
ATOM 4900 O O . CYS A 1 646 ? -22.389 -17.412 -19.254 1.00 36.19 646 CYS A O 1
ATOM 4902 N N . ALA A 1 647 ? -23.408 -18.357 -21.033 1.00 32.78 647 ALA A N 1
ATOM 4903 C CA . ALA A 1 647 ? -24.715 -17.755 -20.850 1.00 32.78 647 ALA A CA 1
ATOM 4904 C C . ALA A 1 647 ? -25.209 -18.035 -19.415 1.00 32.78 647 ALA A C 1
ATOM 4906 O O . ALA A 1 647 ? -25.378 -19.193 -19.037 1.00 32.78 647 ALA A O 1
ATOM 4907 N N . ALA A 1 648 ? -25.424 -16.957 -18.655 1.00 32.81 648 ALA A N 1
ATOM 4908 C CA . ALA A 1 648 ? -25.795 -16.921 -17.239 1.00 32.81 648 ALA A CA 1
ATOM 4909 C C . ALA A 1 648 ? -24.739 -17.471 -16.250 1.00 32.81 648 ALA A C 1
ATOM 4911 O O . ALA A 1 648 ? -24.799 -18.628 -15.840 1.00 32.81 648 ALA A O 1
ATOM 4912 N N . GLY A 1 649 ? -23.853 -16.590 -15.763 1.00 36.00 649 GLY A N 1
ATOM 4913 C CA . GLY A 1 649 ? -23.338 -16.697 -14.387 1.00 36.00 649 GLY A CA 1
ATOM 4914 C C . GLY A 1 649 ? -21.853 -17.001 -14.166 1.00 36.00 649 GLY A C 1
ATOM 4915 O O . GLY A 1 649 ? -21.482 -17.236 -13.021 1.00 36.00 649 GLY A O 1
ATOM 4916 N N . CYS A 1 650 ? -20.987 -16.965 -15.183 1.00 37.00 650 CYS A N 1
ATOM 4917 C CA . CYS A 1 650 ? -19.533 -17.019 -14.966 1.00 37.00 650 CYS A CA 1
ATOM 4918 C C . CYS A 1 650 ? -18.860 -15.751 -15.502 1.00 37.00 650 CYS A C 1
ATOM 4920 O O . CYS A 1 650 ? -18.555 -15.659 -16.688 1.00 37.00 650 CYS A O 1
ATOM 4922 N N . VAL A 1 651 ? -18.643 -14.785 -14.608 1.00 42.22 651 VAL A N 1
ATOM 4923 C CA . VAL A 1 651 ? -17.781 -13.615 -14.818 1.00 42.22 651 VAL A CA 1
ATOM 4924 C C . VAL A 1 651 ? -16.434 -13.929 -14.166 1.00 42.22 651 VAL A C 1
ATOM 4926 O O . VAL A 1 651 ? -16.387 -14.386 -13.024 1.00 42.22 651 VAL A O 1
ATOM 4929 N N . TRP A 1 652 ? -15.336 -13.722 -14.890 1.00 43.06 652 TRP A N 1
ATOM 4930 C CA . TRP A 1 652 ? -14.001 -13.668 -14.296 1.00 43.06 652 TRP A CA 1
ATOM 4931 C C . TRP A 1 652 ? -13.841 -12.303 -13.617 1.00 43.06 652 TRP A C 1
ATOM 4933 O O . TRP A 1 652 ? -13.396 -11.339 -14.229 1.00 43.06 652 TRP A O 1
ATOM 4943 N N . GLY A 1 653 ? -14.312 -12.223 -12.375 1.00 39.75 653 GLY A N 1
ATOM 4944 C CA . GLY A 1 653 ? -14.364 -11.016 -11.554 1.00 39.75 653 GLY A CA 1
ATOM 4945 C C . GLY A 1 653 ? -15.438 -11.171 -10.475 1.00 39.75 653 GLY A C 1
ATOM 4946 O O . GLY A 1 653 ? -16.397 -11.921 -10.656 1.00 39.75 653 GLY A O 1
ATOM 4947 N N . ALA A 1 654 ? -15.283 -10.494 -9.336 1.00 36.97 654 ALA A N 1
ATOM 4948 C CA . ALA A 1 654 ? -16.252 -10.562 -8.236 1.00 36.97 654 ALA A CA 1
ATOM 4949 C C . ALA A 1 654 ? -17.600 -9.884 -8.568 1.00 36.97 654 ALA A C 1
ATOM 4951 O O . ALA A 1 654 ? -18.588 -10.072 -7.853 1.00 36.97 654 ALA A O 1
ATOM 4952 N N . SER A 1 655 ? -17.673 -9.130 -9.673 1.00 38.84 655 SER A N 1
ATOM 4953 C CA . SER A 1 655 ? -18.913 -8.533 -10.158 1.00 38.84 655 SER A CA 1
ATOM 4954 C C . SER A 1 655 ? -19.826 -9.600 -10.787 1.00 38.84 655 SER A C 1
ATOM 4956 O O . SER A 1 655 ? -19.771 -9.925 -11.972 1.00 38.84 655 SER A O 1
ATOM 4958 N N . GLN A 1 656 ? -20.716 -10.170 -9.974 1.00 43.75 656 GLN A N 1
ATOM 4959 C CA . GLN A 1 656 ? -21.813 -10.995 -10.475 1.00 43.75 656 GLN A CA 1
ATOM 4960 C C . GLN A 1 656 ? -22.671 -10.158 -11.442 1.00 43.75 656 GLN A C 1
ATOM 4962 O O . GLN A 1 656 ? -23.278 -9.155 -11.059 1.00 43.75 656 GLN A O 1
ATOM 4967 N N . GLY A 1 657 ? -22.703 -10.544 -12.719 1.00 39.16 657 GLY A N 1
ATOM 4968 C CA . GLY A 1 657 ? -23.638 -9.985 -13.693 1.00 39.16 657 GLY A CA 1
ATOM 4969 C C . GLY A 1 657 ? -25.072 -10.365 -13.320 1.00 39.16 657 GLY A C 1
ATOM 4970 O O . GLY A 1 657 ? -25.359 -11.515 -12.978 1.00 39.16 657 GLY A O 1
ATOM 4971 N N . ALA A 1 658 ? -25.984 -9.398 -13.375 1.00 37.03 658 ALA A N 1
ATOM 4972 C CA . ALA A 1 658 ? -27.409 -9.626 -13.177 1.00 37.03 658 ALA A CA 1
ATOM 4973 C C . ALA A 1 658 ? -27.950 -10.700 -14.157 1.00 37.03 658 ALA A C 1
ATOM 4975 O O . ALA A 1 658 ? -27.403 -10.879 -15.250 1.00 37.03 658 ALA A O 1
ATOM 4976 N N . PRO A 1 659 ? -29.054 -11.404 -13.831 1.00 34.22 659 PRO A N 1
ATOM 4977 C CA . PRO A 1 659 ? -29.688 -12.340 -14.758 1.00 34.22 659 PRO A CA 1
ATOM 4978 C C . PRO A 1 659 ? -30.086 -11.623 -16.062 1.00 34.22 659 PRO A C 1
ATOM 4980 O O . PRO A 1 659 ? -31.042 -10.850 -16.075 1.00 34.22 659 PRO A O 1
ATOM 4983 N N . GLY A 1 660 ? -29.357 -11.867 -17.157 1.00 38.00 660 GLY A N 1
ATOM 4984 C CA . GLY A 1 660 ? -29.614 -11.230 -18.457 1.00 38.00 660 GLY A CA 1
ATOM 4985 C C . GLY A 1 660 ? -28.376 -10.865 -19.283 1.00 38.00 660 GLY A C 1
ATOM 4986 O O . GLY A 1 660 ? -28.532 -10.594 -20.473 1.00 38.00 660 GLY A O 1
ATOM 4987 N N . ASP A 1 661 ? -27.170 -10.914 -18.705 1.00 42.91 661 ASP A N 1
ATOM 4988 C CA . ASP A 1 661 ? -25.921 -10.646 -19.433 1.00 42.91 661 ASP A CA 1
ATOM 4989 C C . ASP A 1 661 ? -25.549 -11.796 -20.383 1.00 42.91 661 ASP A C 1
ATOM 4991 O O . ASP A 1 661 ? -24.899 -12.777 -20.023 1.00 42.91 661 ASP A O 1
ATOM 4995 N N . GLY A 1 662 ? -26.017 -11.697 -21.628 1.00 40.91 662 GLY A N 1
ATOM 4996 C CA . GLY A 1 662 ? -25.685 -12.609 -22.728 1.00 40.91 662 GLY A CA 1
ATOM 4997 C C . GLY A 1 662 ? -24.565 -12.107 -23.647 1.00 40.91 662 GLY A C 1
ATOM 4998 O O . GLY A 1 662 ? -24.390 -12.673 -24.725 1.00 40.91 662 GLY A O 1
ATOM 4999 N N . GLN A 1 663 ? -23.863 -11.027 -23.278 1.00 46.47 663 GLN A N 1
ATOM 5000 C CA . GLN A 1 663 ? -22.883 -10.327 -24.125 1.00 46.47 663 GLN A CA 1
ATOM 5001 C C . GLN A 1 663 ? -21.522 -10.098 -23.444 1.00 46.47 663 GLN A C 1
ATOM 5003 O O . GLN A 1 663 ? -20.832 -9.142 -23.769 1.00 46.47 663 GLN A O 1
ATOM 5008 N N . LEU A 1 664 ? -21.106 -10.978 -22.531 1.00 51.72 664 LEU A N 1
ATOM 5009 C CA . LEU A 1 664 ? -19.751 -10.910 -21.977 1.00 51.72 664 LEU A CA 1
ATOM 5010 C C . LEU A 1 664 ? -18.707 -11.214 -23.061 1.00 51.72 664 LEU A C 1
ATOM 5012 O O . LEU A 1 664 ? -18.896 -12.098 -23.905 1.00 51.72 664 LEU A O 1
ATOM 5016 N N . ILE A 1 665 ? -17.586 -10.498 -23.013 1.00 54.84 665 ILE A N 1
ATOM 5017 C CA . ILE A 1 665 ? -16.408 -10.774 -23.834 1.00 54.84 665 ILE A CA 1
ATOM 5018 C C . ILE A 1 665 ? -15.919 -12.201 -23.527 1.00 54.84 665 ILE A C 1
ATOM 5020 O O . ILE A 1 665 ? -15.541 -12.508 -22.399 1.00 54.84 665 ILE A O 1
ATOM 5024 N N . SER A 1 666 ? -15.913 -13.090 -24.527 1.00 49.84 666 SER A N 1
ATOM 5025 C CA . SER A 1 666 ? -15.288 -14.411 -24.391 1.00 49.84 666 SER A CA 1
ATOM 5026 C C . SER A 1 666 ? -13.779 -14.257 -24.229 1.00 49.84 666 SER A C 1
ATOM 5028 O O . SER A 1 666 ? -13.152 -13.571 -25.041 1.00 49.84 666 SER A O 1
ATOM 5030 N N . THR A 1 667 ? -13.203 -14.928 -23.236 1.00 59.09 667 THR A N 1
ATOM 5031 C CA . THR A 1 667 ? -11.761 -14.934 -22.995 1.00 59.09 667 THR A CA 1
ATOM 5032 C C . THR A 1 667 ? -11.207 -16.354 -23.126 1.00 59.09 667 THR A C 1
ATOM 5034 O O . THR A 1 667 ? -11.800 -17.293 -22.599 1.00 59.09 667 THR A O 1
ATOM 5037 N N . ASP A 1 668 ? -10.088 -16.500 -23.839 1.00 65.50 668 ASP A N 1
ATOM 5038 C CA . ASP A 1 668 ? -9.328 -17.757 -23.959 1.00 65.50 668 ASP A CA 1
ATOM 5039 C C . ASP A 1 668 ? -8.260 -17.881 -22.848 1.00 65.50 668 ASP A C 1
ATOM 5041 O O . ASP A 1 668 ? -7.378 -18.733 -22.918 1.00 65.50 668 ASP A O 1
ATOM 5045 N N . ILE A 1 669 ? -8.325 -17.013 -21.830 1.00 80.25 669 ILE A N 1
ATOM 5046 C CA . ILE A 1 669 ? -7.379 -16.964 -20.711 1.00 80.25 669 ILE A CA 1
ATOM 5047 C C . ILE A 1 669 ? -7.679 -18.093 -19.722 1.00 80.25 669 ILE A C 1
ATOM 5049 O O . ILE A 1 669 ? -8.805 -18.228 -19.227 1.00 80.25 669 ILE A O 1
ATOM 5053 N N . HIS A 1 670 ? -6.660 -18.886 -19.396 1.00 82.25 670 HIS A N 1
ATOM 5054 C CA . HIS A 1 670 ? -6.779 -19.971 -18.430 1.00 82.25 670 HIS A CA 1
ATOM 5055 C C . HIS A 1 670 ? -6.530 -19.465 -17.001 1.00 82.25 670 HIS A C 1
ATOM 5057 O O . HIS A 1 670 ? -5.893 -18.424 -16.785 1.00 82.25 670 HIS A O 1
ATOM 5063 N N . PRO A 1 671 ? -7.024 -20.195 -15.985 1.00 86.12 671 PRO A N 1
ATOM 5064 C CA . PRO A 1 671 ? -6.661 -19.914 -14.606 1.00 86.12 671 PRO A CA 1
ATOM 5065 C C . PRO A 1 671 ? -5.160 -20.042 -14.368 1.00 86.12 671 PRO A C 1
ATOM 5067 O O . PRO A 1 671 ? -4.481 -20.898 -14.934 1.00 86.12 671 PRO A O 1
ATOM 5070 N N . ALA A 1 672 ? -4.667 -19.252 -13.423 1.00 90.38 672 ALA A N 1
ATOM 5071 C CA . ALA A 1 672 ? -3.389 -19.501 -12.791 1.00 90.38 672 ALA A CA 1
ATOM 5072 C C . ALA A 1 672 ? -3.402 -20.891 -12.133 1.00 90.38 672 ALA A C 1
ATOM 5074 O O . ALA A 1 672 ? -4.404 -21.310 -11.528 1.00 90.38 672 ALA A O 1
ATOM 5075 N N . ALA A 1 673 ? -2.284 -21.604 -12.246 1.00 92.06 673 ALA A N 1
ATOM 5076 C CA . ALA A 1 673 ? -2.152 -22.971 -11.772 1.00 92.06 673 ALA A CA 1
ATOM 5077 C C . ALA A 1 673 ? -2.491 -23.075 -10.286 1.00 92.06 673 ALA A C 1
ATOM 5079 O O . ALA A 1 673 ? -1.949 -22.346 -9.460 1.00 92.06 673 ALA A O 1
ATOM 5080 N N . ALA A 1 674 ? -3.381 -24.009 -9.936 1.00 89.94 674 ALA A N 1
ATOM 5081 C CA . ALA A 1 674 ? -3.864 -24.153 -8.563 1.00 89.94 674 ALA A CA 1
ATOM 5082 C C . ALA A 1 674 ? -2.716 -24.374 -7.563 1.00 89.94 674 ALA A C 1
ATOM 5084 O O . ALA A 1 674 ? -2.731 -23.804 -6.483 1.00 89.94 674 ALA A O 1
ATOM 5085 N N . SER A 1 675 ? -1.677 -25.122 -7.954 1.00 91.81 675 SER A N 1
ATOM 5086 C CA . SER A 1 675 ? -0.485 -25.332 -7.123 1.00 91.81 675 SER A CA 1
ATOM 5087 C C . SER A 1 675 ? 0.383 -24.089 -6.943 1.00 91.81 675 SER A C 1
ATOM 5089 O O . SER A 1 675 ? 1.199 -24.064 -6.034 1.00 91.81 675 SER A O 1
ATOM 5091 N N . MET A 1 676 ? 0.277 -23.107 -7.841 1.00 93.94 676 MET A N 1
ATOM 5092 C CA . MET A 1 676 ? 1.008 -21.838 -7.756 1.00 93.94 676 MET A CA 1
ATOM 5093 C C . MET A 1 676 ? 0.206 -20.754 -7.035 1.00 93.94 676 MET A C 1
ATOM 5095 O O . MET A 1 676 ? 0.768 -19.737 -6.654 1.00 93.94 676 MET A O 1
ATOM 5099 N N . ARG A 1 677 ? -1.094 -20.974 -6.826 1.00 88.94 677 ARG A N 1
ATOM 5100 C CA . ARG A 1 677 ? -1.988 -20.136 -6.015 1.00 88.94 677 ARG A CA 1
ATOM 5101 C C . ARG A 1 677 ? -2.258 -20.737 -4.637 1.00 88.94 677 ARG A C 1
ATOM 5103 O O . ARG A 1 677 ? -3.296 -20.475 -4.058 1.00 88.94 677 ARG A O 1
ATOM 5110 N N . ASP A 1 678 ? -1.401 -21.638 -4.184 1.00 88.06 678 ASP A N 1
ATOM 5111 C CA . ASP A 1 678 ? -1.475 -22.198 -2.840 1.00 88.06 678 ASP A CA 1
ATOM 5112 C C . ASP A 1 678 ? -0.569 -21.360 -1.929 1.00 88.06 678 ASP A C 1
ATOM 5114 O O . ASP A 1 678 ? 0.522 -20.958 -2.354 1.00 88.06 678 ASP A O 1
ATOM 5118 N N . SER A 1 679 ? -0.981 -21.125 -0.682 1.00 82.31 679 SER A N 1
ATOM 5119 C CA . SER A 1 679 ? -0.205 -20.347 0.299 1.00 82.31 679 SER A CA 1
ATOM 5120 C C . SER A 1 679 ? 1.161 -20.970 0.616 1.00 82.31 679 SER A C 1
ATOM 5122 O O . SER A 1 679 ? 2.097 -20.304 1.056 1.00 82.31 679 SER A O 1
ATOM 5124 N N . THR A 1 680 ? 1.348 -22.262 0.327 1.00 88.81 680 THR A N 1
ATOM 5125 C CA . THR A 1 680 ? 2.643 -22.939 0.474 1.00 88.81 680 THR A CA 1
ATOM 5126 C C . THR A 1 680 ? 3.578 -22.768 -0.724 1.00 88.81 680 THR A C 1
ATOM 5128 O O . THR A 1 680 ? 4.754 -23.139 -0.635 1.00 88.81 680 THR A O 1
ATOM 5131 N N . TYR A 1 681 ? 3.105 -22.214 -1.845 1.00 95.56 681 TYR A N 1
ATOM 5132 C CA . TYR A 1 681 ? 3.920 -22.035 -3.042 1.00 95.56 681 TYR A CA 1
ATOM 5133 C C . TYR A 1 681 ? 4.934 -20.903 -2.872 1.00 95.56 681 TYR A C 1
ATOM 5135 O O . TYR A 1 681 ? 4.569 -19.748 -2.668 1.00 95.56 681 TYR A O 1
ATOM 5143 N N . ASP A 1 682 ? 6.218 -21.234 -3.018 1.00 97.38 682 ASP A N 1
ATOM 5144 C CA . ASP A 1 682 ? 7.326 -20.286 -2.908 1.00 97.38 682 ASP A CA 1
ATOM 5145 C C . ASP A 1 682 ? 7.941 -19.981 -4.284 1.00 97.38 682 ASP A C 1
ATOM 5147 O O . ASP A 1 682 ? 8.727 -20.789 -4.804 1.00 97.38 682 ASP A O 1
ATOM 5151 N N . PRO A 1 683 ? 7.651 -18.808 -4.880 1.00 97.94 683 PRO A N 1
ATOM 5152 C CA . PRO A 1 683 ? 8.139 -18.485 -6.212 1.00 97.94 683 PRO A CA 1
ATOM 5153 C C . PRO A 1 683 ? 9.666 -18.342 -6.263 1.00 97.94 683 PRO A C 1
ATOM 5155 O O . PRO A 1 683 ? 10.272 -18.649 -7.291 1.00 97.94 683 PRO A O 1
ATOM 5158 N N . ILE A 1 684 ? 10.326 -17.951 -5.164 1.00 97.94 684 ILE A N 1
ATOM 5159 C CA . ILE A 1 684 ? 11.793 -17.869 -5.111 1.00 97.94 684 ILE A CA 1
ATOM 5160 C C . ILE A 1 684 ? 12.383 -19.275 -5.086 1.00 97.94 684 ILE A C 1
ATOM 5162 O O . ILE A 1 684 ? 13.338 -19.555 -5.815 1.00 97.94 684 ILE A O 1
ATOM 5166 N N . ALA A 1 685 ? 11.842 -20.181 -4.272 1.00 96.94 685 ALA A N 1
ATOM 5167 C CA . ALA A 1 685 ? 12.337 -21.553 -4.192 1.00 96.94 685 ALA A CA 1
ATOM 5168 C C . ALA A 1 685 ? 12.154 -22.308 -5.518 1.00 96.94 685 ALA A C 1
ATOM 5170 O O . ALA A 1 685 ? 13.046 -23.062 -5.917 1.00 96.94 685 ALA A O 1
ATOM 5171 N N . HIS A 1 686 ? 11.042 -22.062 -6.215 1.00 97.00 686 HIS A N 1
ATOM 5172 C CA . HIS A 1 686 ? 10.712 -22.689 -7.495 1.00 97.00 686 HIS A CA 1
ATOM 5173 C C . HIS A 1 686 ? 11.375 -22.021 -8.710 1.00 97.00 686 HIS A C 1
ATOM 5175 O O . HIS A 1 686 ? 11.418 -22.619 -9.784 1.00 97.00 686 HIS A O 1
ATOM 5181 N N . GLY A 1 687 ? 11.966 -20.834 -8.551 1.00 97.19 687 GLY A N 1
ATOM 5182 C CA . GLY A 1 687 ? 12.614 -20.123 -9.652 1.00 97.19 687 GLY A CA 1
ATOM 5183 C C . GLY A 1 687 ? 11.641 -19.424 -10.594 1.00 97.19 687 GLY A C 1
ATOM 5184 O O . GLY A 1 687 ? 11.977 -19.220 -11.755 1.00 97.19 687 GLY A O 1
ATOM 5185 N N . THR A 1 688 ? 10.450 -19.089 -10.102 1.00 97.69 688 THR A N 1
ATOM 5186 C CA . THR A 1 688 ? 9.381 -18.418 -10.850 1.00 97.69 688 THR A CA 1
ATOM 5187 C C . THR A 1 688 ? 9.161 -16.978 -10.391 1.00 97.69 688 THR A C 1
ATOM 5189 O O . THR A 1 688 ? 8.204 -16.346 -10.826 1.00 97.69 688 THR A O 1
ATOM 5192 N N . PHE A 1 689 ? 10.023 -16.440 -9.519 1.00 98.19 689 PHE A N 1
ATOM 5193 C CA . PHE A 1 689 ? 9.962 -15.046 -9.070 1.00 98.19 689 PHE A CA 1
ATOM 5194 C C . PHE A 1 689 ? 10.555 -14.094 -10.120 1.00 98.19 689 PHE A C 1
ATOM 5196 O O . PHE A 1 689 ? 11.618 -13.501 -9.934 1.00 98.19 689 PHE A O 1
ATOM 5203 N N . ILE A 1 690 ? 9.892 -14.054 -11.274 1.00 98.31 690 ILE A N 1
ATOM 5204 C CA . ILE A 1 690 ? 10.321 -13.405 -12.512 1.00 98.31 690 ILE A CA 1
ATOM 5205 C C . ILE A 1 690 ? 9.253 -12.378 -12.862 1.00 98.31 690 ILE A C 1
ATOM 5207 O O . ILE A 1 690 ? 8.107 -12.746 -13.112 1.00 98.31 690 ILE A O 1
ATOM 5211 N N . GLY A 1 691 ? 9.633 -11.104 -12.882 1.00 97.12 691 GLY A N 1
ATOM 5212 C CA . GLY A 1 691 ? 8.733 -10.012 -13.236 1.00 97.12 691 GLY A CA 1
ATOM 5213 C C . GLY A 1 691 ? 9.255 -9.177 -14.398 1.00 97.12 691 GLY A C 1
ATOM 5214 O O . GLY A 1 691 ? 10.088 -9.624 -15.188 1.00 97.12 691 GLY A O 1
ATOM 5215 N N . SER A 1 692 ? 8.711 -7.976 -14.536 1.00 94.50 692 SER A N 1
ATOM 5216 C CA . SER A 1 692 ? 9.007 -6.998 -15.594 1.00 94.50 692 SER A CA 1
ATOM 5217 C C . SER A 1 692 ? 9.560 -5.679 -15.045 1.00 94.50 692 SER A C 1
ATOM 5219 O O . SER A 1 692 ? 9.912 -4.787 -15.819 1.00 94.50 692 SER A O 1
ATOM 5221 N N . GLY A 1 693 ? 9.639 -5.561 -13.718 1.00 93.25 693 GLY A N 1
ATOM 5222 C CA . GLY A 1 693 ? 10.064 -4.371 -12.999 1.00 93.25 693 GLY A CA 1
ATOM 5223 C C . GLY A 1 693 ? 11.574 -4.117 -13.069 1.00 93.25 693 GLY A C 1
ATOM 5224 O O . GLY A 1 693 ? 12.331 -4.903 -13.658 1.00 93.25 693 GLY A O 1
ATOM 5225 N N . PRO A 1 694 ? 12.031 -3.007 -12.465 1.00 90.19 694 PRO A N 1
ATOM 5226 C CA . PRO A 1 694 ? 13.420 -2.560 -12.541 1.00 90.19 694 PRO A CA 1
ATOM 5227 C C . PRO A 1 694 ? 14.420 -3.499 -11.859 1.00 90.19 694 PRO A C 1
ATOM 5229 O O . PRO A 1 694 ? 15.611 -3.444 -12.180 1.00 90.19 694 PRO A O 1
ATOM 5232 N N . TRP A 1 695 ? 13.964 -4.371 -10.958 1.00 94.56 695 TRP A N 1
ATOM 5233 C CA . TRP A 1 695 ? 14.824 -5.228 -10.153 1.00 94.56 695 TRP A CA 1
ATOM 5234 C C . TRP A 1 695 ? 14.486 -6.707 -10.306 1.00 94.56 695 TRP A C 1
ATOM 5236 O O . TRP A 1 695 ? 13.355 -7.138 -10.123 1.00 94.56 695 TRP A O 1
ATOM 5246 N N . ALA A 1 696 ? 15.495 -7.519 -10.591 1.00 96.62 696 ALA A N 1
ATOM 5247 C CA . ALA A 1 696 ? 15.373 -8.952 -10.775 1.00 96.62 696 ALA A CA 1
ATOM 5248 C C . ALA A 1 696 ? 15.923 -9.729 -9.576 1.00 96.62 696 ALA A C 1
ATOM 5250 O O . ALA A 1 696 ? 17.003 -9.438 -9.047 1.00 96.62 696 ALA A O 1
ATOM 5251 N N . CYS A 1 697 ? 15.220 -10.795 -9.196 1.00 98.06 697 CYS A N 1
ATOM 5252 C CA . CYS A 1 697 ? 15.756 -11.796 -8.283 1.00 98.06 697 CYS A CA 1
ATOM 5253 C C . CYS A 1 697 ? 16.796 -12.643 -9.023 1.00 98.06 697 CYS A C 1
ATOM 5255 O O . CYS A 1 697 ? 16.451 -13.486 -9.850 1.00 98.06 697 CYS A O 1
ATOM 5257 N N . VAL A 1 698 ? 18.077 -12.410 -8.742 1.00 96.88 698 VAL A N 1
ATOM 5258 C CA . VAL A 1 698 ? 19.192 -13.134 -9.363 1.00 96.88 698 VAL A CA 1
ATOM 5259 C C . VAL A 1 698 ? 20.005 -13.826 -8.282 1.00 96.88 698 VAL A C 1
ATOM 5261 O O . VAL A 1 698 ? 20.403 -13.195 -7.301 1.00 96.88 698 VAL A O 1
ATOM 5264 N N . SER A 1 699 ? 20.279 -15.117 -8.465 1.00 97.25 699 SER A N 1
ATOM 5265 C CA . SER A 1 699 ? 20.947 -15.895 -7.431 1.00 97.25 699 SER A CA 1
ATOM 5266 C C . SER A 1 699 ? 22.357 -15.387 -7.158 1.00 97.25 699 SER A C 1
ATOM 5268 O O . SER A 1 699 ? 23.194 -15.271 -8.061 1.00 97.25 699 SER A O 1
ATOM 5270 N N . VAL A 1 700 ? 22.631 -15.150 -5.877 1.00 94.75 700 VAL A N 1
ATOM 5271 C CA . VAL A 1 700 ? 23.959 -14.804 -5.352 1.00 94.75 700 VAL A CA 1
ATOM 5272 C C . VAL A 1 700 ? 24.722 -16.032 -4.845 1.00 94.75 700 VAL A C 1
ATOM 5274 O O . VAL A 1 700 ? 25.834 -15.911 -4.328 1.00 94.75 700 VAL A O 1
ATOM 5277 N N . PHE A 1 701 ? 24.130 -17.223 -4.955 1.00 96.38 701 PHE A N 1
ATOM 5278 C CA . PHE A 1 701 ? 24.641 -18.438 -4.335 1.00 96.38 701 PHE A CA 1
ATOM 5279 C C . PHE A 1 701 ? 25.488 -19.280 -5.297 1.00 96.38 701 PHE A C 1
ATOM 5281 O O . PHE A 1 701 ? 25.081 -19.483 -6.437 1.00 96.38 701 PHE A O 1
ATOM 5288 N N . PRO A 1 702 ? 26.634 -19.844 -4.855 1.00 94.75 702 PRO A N 1
ATOM 5289 C CA . PRO A 1 702 ? 27.562 -20.587 -5.716 1.00 94.75 702 PRO A CA 1
ATOM 5290 C C . PRO A 1 702 ? 26.949 -21.711 -6.564 1.00 94.75 702 PRO A C 1
ATOM 5292 O O . PRO A 1 702 ? 27.515 -22.062 -7.595 1.00 94.75 702 PRO A O 1
ATOM 5295 N N . GLN A 1 703 ? 25.836 -22.307 -6.126 1.00 93.50 703 GLN A N 1
ATOM 5296 C CA . GLN A 1 703 ? 25.196 -23.440 -6.799 1.00 93.50 703 GLN A CA 1
ATOM 5297 C C . GLN A 1 703 ? 24.500 -23.041 -8.107 1.00 93.50 703 GLN A C 1
ATOM 5299 O O . GLN A 1 703 ? 24.383 -23.871 -9.005 1.00 93.50 703 GLN A O 1
ATOM 5304 N N . ASP A 1 704 ? 24.030 -21.800 -8.204 1.00 94.31 704 ASP A N 1
ATOM 5305 C CA . ASP A 1 704 ? 23.205 -21.301 -9.304 1.00 94.31 704 ASP A CA 1
ATOM 5306 C C . ASP A 1 704 ? 23.437 -19.803 -9.576 1.00 94.31 704 ASP A C 1
ATOM 5308 O O . ASP A 1 704 ? 22.527 -19.127 -10.044 1.00 94.31 704 ASP A O 1
ATOM 5312 N N . VAL A 1 705 ? 24.646 -19.284 -9.307 1.00 94.81 705 VAL A N 1
ATOM 5313 C CA . VAL A 1 705 ? 24.999 -17.858 -9.474 1.00 94.81 705 VAL A CA 1
ATOM 5314 C C . VAL A 1 705 ? 24.523 -17.332 -10.825 1.00 94.81 705 VAL A C 1
ATOM 5316 O O . VAL A 1 705 ? 24.844 -17.901 -11.869 1.00 94.81 705 VAL A O 1
ATOM 5319 N N . GLY A 1 706 ? 23.799 -16.215 -10.803 1.00 92.31 706 GLY A N 1
ATOM 5320 C CA . GLY A 1 706 ? 23.287 -15.578 -12.015 1.00 92.31 706 GLY A CA 1
ATOM 5321 C C . GLY A 1 706 ? 21.973 -16.166 -12.534 1.00 92.31 706 GLY A C 1
ATOM 5322 O O . GLY A 1 706 ? 21.413 -15.619 -13.480 1.00 92.31 706 GLY A O 1
ATOM 5323 N N . LYS A 1 707 ? 21.446 -17.241 -11.932 1.00 95.50 707 LYS A N 1
ATOM 5324 C CA . LYS A 1 707 ? 20.123 -17.767 -12.279 1.00 95.50 707 LYS A CA 1
ATOM 5325 C C . LYS A 1 707 ? 19.035 -16.782 -11.852 1.00 95.50 707 LYS A C 1
ATOM 5327 O O . LYS A 1 707 ? 18.987 -16.373 -10.694 1.00 95.50 707 LYS A O 1
ATOM 5332 N N . ILE A 1 708 ? 18.165 -16.440 -12.793 1.00 96.56 708 ILE A N 1
ATOM 5333 C CA . ILE A 1 708 ? 17.056 -15.498 -12.618 1.00 96.56 708 ILE A CA 1
ATOM 5334 C C . ILE A 1 708 ? 15.861 -16.223 -11.979 1.00 96.56 708 ILE A C 1
ATOM 5336 O O . ILE A 1 708 ? 15.672 -17.424 -12.184 1.00 96.56 708 ILE A O 1
ATOM 5340 N N . GLY A 1 709 ? 15.088 -15.503 -11.169 1.00 97.56 709 GLY A N 1
ATOM 5341 C CA . GLY A 1 709 ? 13.883 -15.982 -10.493 1.00 97.56 709 GLY A CA 1
ATOM 5342 C C . GLY A 1 709 ? 14.117 -16.656 -9.142 1.00 97.56 709 GLY A C 1
ATOM 5343 O O . GLY A 1 709 ? 13.159 -17.102 -8.516 1.00 97.56 709 GLY A O 1
ATOM 5344 N N . THR A 1 710 ? 15.368 -16.784 -8.682 1.00 97.88 710 THR A N 1
ATOM 5345 C CA . THR A 1 710 ? 15.704 -17.536 -7.463 1.00 97.88 710 THR A CA 1
ATOM 5346 C C . THR A 1 710 ? 16.952 -17.008 -6.756 1.00 97.88 710 THR A C 1
ATOM 5348 O O . THR A 1 710 ? 17.728 -16.246 -7.321 1.00 97.88 710 THR A O 1
ATOM 5351 N N . GLY A 1 711 ? 17.177 -17.459 -5.518 1.00 96.75 711 GLY A N 1
ATOM 5352 C CA . GLY A 1 711 ? 18.454 -17.302 -4.814 1.00 96.75 711 GLY A CA 1
ATOM 5353 C C . GLY A 1 711 ? 18.830 -15.866 -4.432 1.00 96.75 711 GLY A C 1
ATOM 5354 O O . GLY A 1 711 ? 19.990 -15.619 -4.109 1.00 96.75 711 GLY A O 1
ATOM 5355 N N . CYS A 1 712 ? 17.884 -14.928 -4.463 1.00 97.62 712 CYS A N 1
ATOM 5356 C CA . CYS A 1 712 ? 18.105 -13.542 -4.052 1.00 97.62 712 CYS A CA 1
ATOM 5357 C C . CYS A 1 712 ? 17.918 -13.307 -2.542 1.00 97.62 712 CYS A C 1
ATOM 5359 O O . CYS A 1 712 ? 18.265 -12.232 -2.059 1.00 97.62 712 CYS A O 1
ATOM 5361 N N . SER A 1 713 ? 17.400 -14.278 -1.778 1.00 97.69 713 SER A N 1
ATOM 5362 C CA . SER A 1 713 ? 17.119 -14.133 -0.344 1.00 97.69 713 SER A CA 1
ATOM 5363 C C . SER A 1 713 ? 18.043 -14.966 0.551 1.00 97.69 713 SER A C 1
ATOM 5365 O O . SER A 1 713 ? 18.442 -16.094 0.233 1.00 97.69 713 SER A O 1
ATOM 5367 N N . GLN A 1 714 ? 18.403 -14.391 1.700 1.00 97.38 714 GLN A N 1
ATOM 5368 C CA . GLN A 1 714 ? 19.319 -14.972 2.677 1.00 97.38 714 GLN A CA 1
ATOM 5369 C C . GLN A 1 714 ? 18.787 -14.813 4.106 1.00 97.38 714 GLN A C 1
ATOM 5371 O O . GLN A 1 714 ? 18.229 -13.777 4.465 1.00 97.38 714 GLN A O 1
ATOM 5376 N N . SER A 1 715 ? 19.004 -15.821 4.952 1.00 96.50 715 SER A N 1
ATOM 5377 C CA . SER A 1 715 ? 18.788 -15.699 6.396 1.00 96.50 715 SER A CA 1
ATOM 5378 C C . SER A 1 715 ? 19.830 -14.776 7.041 1.00 96.50 715 SER A C 1
ATOM 5380 O O . SER A 1 715 ? 20.857 -14.461 6.438 1.00 96.50 715 SER A O 1
ATOM 5382 N N . ALA A 1 716 ? 19.637 -14.438 8.318 1.00 94.88 716 ALA A N 1
ATOM 5383 C CA . ALA A 1 716 ? 20.620 -13.695 9.113 1.00 94.88 716 ALA A CA 1
ATOM 5384 C C . ALA A 1 716 ? 22.025 -14.341 9.139 1.00 94.88 716 ALA A C 1
ATOM 5386 O O . ALA A 1 716 ? 23.033 -13.655 9.291 1.00 94.88 716 ALA A O 1
ATOM 5387 N N . SER A 1 717 ? 22.114 -15.667 8.969 1.00 95.56 717 SER A N 1
ATOM 5388 C CA . SER A 1 717 ? 23.379 -16.413 8.898 1.00 95.56 717 SER A CA 1
ATOM 5389 C C . SER A 1 717 ? 23.935 -16.564 7.474 1.00 95.56 717 SER A C 1
ATOM 5391 O O . SER A 1 717 ? 24.892 -17.315 7.264 1.00 95.56 717 SER A O 1
ATOM 5393 N N . GLY A 1 718 ? 23.341 -15.881 6.491 1.00 94.38 718 GLY A N 1
ATOM 5394 C CA . GLY A 1 718 ? 23.739 -15.925 5.083 1.00 94.38 718 GLY A CA 1
ATOM 5395 C C . GLY A 1 718 ? 23.349 -17.217 4.361 1.00 94.38 718 GLY A C 1
ATOM 5396 O O . GLY A 1 718 ? 23.892 -17.506 3.297 1.00 94.38 718 GLY A O 1
ATOM 5397 N N . GLN A 1 719 ? 22.451 -18.028 4.931 1.00 95.88 719 GLN A N 1
ATOM 5398 C CA . GLN A 1 719 ? 21.965 -19.246 4.274 1.00 95.88 719 GLN A CA 1
ATOM 5399 C C . GLN A 1 719 ? 20.886 -18.910 3.250 1.00 95.88 719 GLN A C 1
ATOM 5401 O O . GLN A 1 719 ? 20.085 -18.009 3.481 1.00 95.88 719 GLN A O 1
ATOM 5406 N N . ARG A 1 720 ? 20.836 -19.670 2.151 1.00 96.44 720 ARG A N 1
ATOM 5407 C CA . ARG A 1 720 ? 19.760 -19.579 1.155 1.00 96.44 720 ARG A CA 1
ATOM 5408 C C . ARG A 1 720 ? 18.422 -19.866 1.818 1.00 96.44 720 ARG A C 1
ATOM 5410 O O . ARG A 1 720 ? 18.269 -20.900 2.468 1.00 96.44 720 ARG A O 1
ATOM 5417 N N . ILE A 1 721 ? 17.474 -18.965 1.617 1.00 96.62 721 ILE A N 1
ATOM 5418 C CA . ILE A 1 721 ? 16.075 -19.140 2.002 1.00 96.62 721 ILE A CA 1
ATOM 5419 C C . ILE A 1 721 ? 15.190 -18.865 0.783 1.00 96.62 721 ILE A C 1
ATOM 5421 O O . ILE A 1 721 ? 15.697 -18.694 -0.327 1.00 96.62 721 ILE A O 1
ATOM 5425 N N . GLY A 1 722 ? 13.879 -18.925 0.976 1.00 95.88 722 GLY A N 1
ATOM 5426 C CA . GLY A 1 722 ? 12.890 -18.644 -0.055 1.00 95.88 722 GLY A CA 1
ATOM 5427 C C . GLY A 1 722 ? 12.185 -17.311 0.188 1.00 95.88 722 GLY A C 1
ATOM 5428 O O . GLY A 1 722 ? 12.841 -16.327 0.538 1.00 95.88 722 GLY A O 1
ATOM 5429 N N . GLN A 1 723 ? 10.867 -17.284 0.015 1.00 94.94 723 GLN A N 1
ATOM 5430 C CA . GLN A 1 723 ? 10.038 -16.081 0.143 1.00 94.94 723 GLN A CA 1
ATOM 5431 C C . GLN A 1 723 ? 9.824 -15.596 1.580 1.00 94.94 723 GLN A C 1
ATOM 5433 O O . GLN A 1 723 ? 9.606 -14.407 1.785 1.00 94.94 723 GLN A O 1
ATOM 5438 N N . ALA A 1 724 ? 9.910 -16.487 2.573 1.00 93.62 724 ALA A N 1
ATOM 5439 C CA . ALA A 1 724 ? 9.698 -16.150 3.978 1.00 93.62 724 ALA A CA 1
ATOM 5440 C C . ALA A 1 724 ? 10.997 -15.632 4.620 1.00 93.62 724 ALA A C 1
ATOM 5442 O O . ALA A 1 724 ? 11.804 -16.403 5.153 1.00 93.62 724 ALA A O 1
ATOM 5443 N N . ILE A 1 725 ? 11.226 -14.320 4.553 1.00 94.62 725 ILE A N 1
ATOM 5444 C CA . ILE A 1 725 ? 12.429 -13.680 5.087 1.00 94.62 725 ILE A CA 1
ATOM 5445 C C . ILE A 1 725 ? 12.171 -13.257 6.529 1.00 94.62 725 ILE A C 1
ATOM 5447 O O . ILE A 1 725 ? 11.348 -12.389 6.811 1.00 94.62 725 ILE A O 1
ATOM 5451 N N . GLY A 1 726 ? 12.869 -13.913 7.455 1.00 90.19 726 GLY A N 1
ATOM 5452 C CA . GLY A 1 726 ? 12.791 -13.620 8.883 1.00 90.19 726 GLY A CA 1
ATOM 5453 C C . GLY A 1 726 ? 13.650 -12.430 9.318 1.00 90.19 726 GLY A C 1
ATOM 5454 O O . GLY A 1 726 ? 14.327 -11.790 8.516 1.00 90.19 726 GLY A O 1
ATOM 5455 N N . ILE A 1 727 ? 13.652 -12.188 10.629 1.00 90.81 727 ILE A N 1
ATOM 5456 C CA . ILE A 1 727 ? 14.426 -11.126 11.289 1.00 90.81 727 ILE A CA 1
ATOM 5457 C C . ILE A 1 727 ? 15.912 -11.227 10.921 1.00 90.81 727 ILE A C 1
ATOM 5459 O O . ILE A 1 727 ? 16.492 -12.316 10.925 1.00 90.81 727 ILE A O 1
ATOM 5463 N N . ASP A 1 728 ? 16.509 -10.076 10.616 1.00 93.12 728 ASP A N 1
ATOM 5464 C CA . ASP A 1 728 ? 17.880 -9.883 10.138 1.00 93.12 728 ASP A CA 1
ATOM 5465 C C . ASP A 1 728 ? 18.207 -10.590 8.811 1.00 93.12 728 ASP A C 1
ATOM 5467 O O . ASP A 1 728 ? 19.364 -10.613 8.380 1.00 93.12 728 ASP A O 1
ATOM 5471 N N . GLY A 1 729 ? 17.198 -11.149 8.140 1.00 96.44 729 GLY A N 1
ATOM 5472 C CA . GLY A 1 729 ? 17.303 -11.663 6.785 1.00 96.44 729 GLY A CA 1
ATOM 5473 C C . GLY A 1 729 ? 17.481 -10.544 5.762 1.00 96.44 729 GLY A C 1
ATOM 5474 O O . GLY A 1 729 ? 17.251 -9.363 6.033 1.00 96.44 729 GLY A O 1
ATOM 5475 N N . ARG A 1 730 ? 17.932 -10.914 4.565 1.00 97.19 730 ARG A N 1
ATOM 5476 C CA . ARG A 1 730 ? 18.241 -9.970 3.488 1.00 97.19 730 ARG A CA 1
ATOM 5477 C C . ARG A 1 730 ? 17.721 -10.472 2.156 1.00 97.19 730 ARG A C 1
ATOM 5479 O O . ARG A 1 730 ? 17.777 -11.671 1.887 1.00 97.19 730 ARG A O 1
ATOM 5486 N N . MET A 1 731 ? 17.304 -9.546 1.305 1.00 97.75 731 MET A N 1
ATOM 5487 C CA . MET A 1 731 ? 17.082 -9.790 -0.114 1.00 97.75 731 MET A CA 1
ATOM 5488 C C . MET A 1 731 ? 17.993 -8.872 -0.921 1.00 97.75 731 MET A C 1
ATOM 5490 O O . MET A 1 731 ? 18.025 -7.668 -0.683 1.00 97.75 731 MET A O 1
ATOM 5494 N N . GLN A 1 732 ? 18.739 -9.439 -1.865 1.00 96.94 732 GLN A N 1
ATOM 5495 C CA . GLN A 1 732 ? 19.532 -8.677 -2.819 1.00 96.94 732 GLN A CA 1
ATOM 5496 C C . GLN A 1 732 ? 18.946 -8.858 -4.216 1.00 96.94 732 GLN A C 1
ATOM 5498 O O . GLN A 1 732 ? 19.081 -9.927 -4.813 1.00 96.94 732 GLN A O 1
ATOM 5503 N N . LEU A 1 733 ? 18.336 -7.803 -4.744 1.00 97.12 733 LEU A N 1
ATOM 5504 C CA . LEU A 1 733 ? 17.885 -7.754 -6.127 1.00 97.12 733 LEU A CA 1
ATOM 5505 C C . LEU A 1 733 ? 18.960 -7.106 -7.003 1.00 97.12 733 LEU A C 1
ATOM 5507 O O . LEU A 1 733 ? 19.706 -6.231 -6.555 1.00 97.12 733 LEU A O 1
ATOM 5511 N N . ALA A 1 734 ? 19.061 -7.560 -8.247 1.00 94.00 734 ALA A N 1
ATOM 5512 C CA . ALA A 1 734 ? 19.956 -7.000 -9.252 1.00 94.00 734 ALA A CA 1
ATOM 5513 C C . ALA A 1 734 ? 19.158 -6.119 -10.211 1.00 94.00 734 ALA A C 1
ATOM 5515 O O . ALA A 1 734 ? 18.029 -6.461 -10.548 1.00 94.00 734 ALA A O 1
ATOM 5516 N N . ALA A 1 735 ? 19.728 -5.009 -10.672 1.00 91.12 735 ALA A N 1
ATOM 5517 C CA . ALA A 1 735 ? 19.083 -4.206 -11.706 1.00 91.12 735 ALA A CA 1
ATOM 5518 C C . ALA A 1 735 ? 18.811 -5.071 -12.948 1.00 91.12 735 ALA A C 1
ATOM 5520 O O . ALA A 1 735 ? 19.666 -5.866 -13.356 1.00 91.12 735 ALA A O 1
ATOM 5521 N N . PHE A 1 736 ? 17.629 -4.929 -13.546 1.00 91.38 736 PHE A N 1
ATOM 5522 C CA . PHE A 1 736 ? 17.276 -5.635 -14.770 1.00 91.38 736 PHE A CA 1
ATOM 5523 C C . PHE A 1 736 ? 17.984 -4.986 -15.972 1.00 91.38 736 PHE A C 1
ATOM 5525 O O . PHE A 1 736 ? 17.414 -4.204 -16.725 1.00 91.38 736 PHE A O 1
ATOM 5532 N N . ASP A 1 737 ? 19.260 -5.320 -16.141 1.00 87.62 737 ASP A N 1
ATOM 5533 C CA . ASP A 1 737 ? 20.082 -5.023 -17.316 1.00 87.62 737 ASP A CA 1
ATOM 5534 C C . ASP A 1 737 ? 20.904 -6.271 -17.658 1.00 87.62 737 ASP A C 1
ATOM 5536 O O . ASP A 1 737 ? 21.954 -6.547 -17.071 1.00 87.62 737 ASP A O 1
ATOM 5540 N N . PHE A 1 738 ? 20.388 -7.069 -18.594 1.00 88.50 738 PHE A N 1
ATOM 5541 C CA . PHE A 1 738 ? 20.983 -8.340 -19.005 1.00 88.50 738 PHE A CA 1
ATOM 5542 C C . PHE A 1 738 ? 21.563 -8.284 -20.419 1.00 88.50 738 PHE A C 1
ATOM 5544 O O . PHE A 1 738 ? 21.903 -9.316 -21.003 1.00 88.50 738 PHE A O 1
ATOM 5551 N N . LEU A 1 739 ? 21.796 -7.077 -20.943 1.00 85.00 739 LEU A N 1
ATOM 5552 C CA . LEU A 1 739 ? 22.362 -6.874 -22.275 1.00 85.00 739 LEU A CA 1
ATOM 5553 C C . LEU A 1 739 ? 23.741 -7.517 -22.435 1.00 85.00 739 LEU A C 1
ATOM 5555 O O . LEU A 1 739 ? 24.071 -8.012 -23.512 1.00 85.00 739 LEU A O 1
ATOM 5559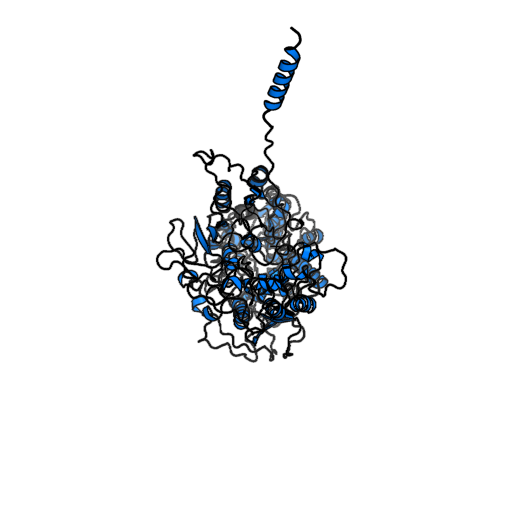 N N . GLY A 1 740 ? 24.536 -7.509 -21.361 1.00 80.00 740 GLY A N 1
ATOM 5560 C CA . GLY A 1 740 ? 25.878 -8.086 -21.310 1.00 80.00 740 GLY A CA 1
ATOM 5561 C C . GLY A 1 740 ? 25.921 -9.607 -21.136 1.00 80.00 740 GLY A C 1
ATOM 5562 O O . GLY A 1 740 ? 27.019 -10.163 -21.052 1.00 80.00 740 GLY A O 1
ATOM 5563 N N . GLN A 1 741 ? 24.774 -10.296 -21.052 1.00 83.00 741 GLN A N 1
ATOM 5564 C CA . GLN A 1 741 ? 24.772 -11.748 -20.890 1.00 83.00 741 GLN A CA 1
ATOM 5565 C C . GLN A 1 741 ? 25.362 -12.459 -22.123 1.00 83.00 741 GLN A C 1
ATOM 5567 O O . GLN A 1 741 ? 25.081 -12.074 -23.264 1.00 83.00 741 GLN A O 1
ATOM 5572 N N . PRO A 1 742 ? 26.180 -13.514 -21.929 1.00 83.00 742 PRO A N 1
ATOM 5573 C CA . PRO A 1 742 ? 26.775 -14.251 -23.036 1.00 83.00 742 PRO A CA 1
ATOM 5574 C C . PRO A 1 742 ? 25.724 -14.773 -24.023 1.00 83.00 742 PRO A C 1
ATOM 5576 O O . PRO A 1 742 ? 24.818 -15.507 -23.644 1.00 83.00 742 PRO A O 1
ATOM 5579 N N . GLY A 1 743 ? 25.880 -14.431 -25.304 1.00 83.38 743 GLY A N 1
ATOM 5580 C CA . GLY A 1 743 ? 24.979 -14.883 -26.367 1.00 83.38 743 GLY A CA 1
ATOM 5581 C C . GLY A 1 743 ? 23.689 -14.073 -26.512 1.00 83.38 743 GLY A C 1
ATOM 5582 O O . GLY A 1 743 ? 22.900 -14.389 -27.402 1.00 83.38 743 GLY A O 1
ATOM 5583 N N . ASN A 1 744 ? 23.482 -13.023 -25.708 1.00 87.12 744 ASN A N 1
ATOM 5584 C CA . ASN A 1 744 ? 22.350 -12.129 -25.903 1.00 87.12 744 ASN A CA 1
ATOM 5585 C C . ASN A 1 744 ? 22.457 -11.394 -27.252 1.00 87.12 744 ASN A C 1
ATOM 5587 O O . ASN A 1 744 ? 23.497 -10.830 -27.599 1.00 87.12 744 ASN A O 1
ATOM 5591 N N . SER A 1 745 ? 21.358 -11.402 -28.000 1.00 87.62 745 SER A N 1
ATOM 5592 C CA . SER A 1 745 ? 21.198 -10.654 -29.253 1.00 87.62 745 SER A CA 1
ATOM 5593 C C . SER A 1 745 ? 20.018 -9.684 -29.209 1.00 87.62 745 SER A C 1
ATOM 5595 O O . SER A 1 745 ? 19.828 -8.926 -30.157 1.00 87.62 745 SER A O 1
ATOM 5597 N N . ASP A 1 746 ? 19.258 -9.678 -28.111 1.00 87.81 746 ASP A N 1
ATOM 5598 C CA . ASP A 1 746 ? 18.112 -8.804 -27.927 1.00 87.81 746 ASP A CA 1
ATOM 5599 C C . ASP A 1 746 ? 18.557 -7.480 -27.276 1.00 87.81 746 ASP A C 1
ATOM 5601 O O . ASP A 1 746 ? 19.004 -7.480 -26.121 1.00 87.81 746 ASP A O 1
ATOM 5605 N N . PRO A 1 747 ? 18.457 -6.338 -27.983 1.00 84.94 747 PRO A N 1
ATOM 5606 C CA . PRO A 1 747 ? 18.801 -5.032 -27.426 1.00 84.94 747 PRO A CA 1
ATOM 5607 C C . PRO A 1 747 ? 17.812 -4.554 -26.351 1.00 84.94 747 PRO A C 1
ATOM 5609 O O . PRO A 1 747 ? 18.066 -3.549 -25.691 1.00 84.94 747 PRO A O 1
ATOM 5612 N N . PHE A 1 748 ? 16.694 -5.253 -26.153 1.00 86.75 748 PHE A N 1
ATOM 5613 C CA . PHE A 1 748 ? 15.669 -4.917 -25.171 1.00 86.75 748 PHE A CA 1
ATOM 5614 C C . PHE A 1 748 ? 15.666 -5.851 -23.961 1.00 86.75 748 PHE A C 1
ATOM 5616 O O . PHE A 1 748 ? 14.742 -5.776 -23.157 1.00 86.75 748 PHE A O 1
ATOM 5623 N N . TYR A 1 749 ? 16.685 -6.705 -23.790 1.00 90.12 749 TYR A N 1
ATOM 5624 C CA . TYR A 1 749 ? 16.794 -7.579 -22.616 1.00 90.12 749 TYR A CA 1
ATOM 5625 C C . TYR A 1 749 ? 17.293 -6.831 -21.367 1.00 90.12 749 TYR A C 1
ATOM 5627 O O . TYR A 1 749 ? 18.371 -7.072 -20.824 1.00 90.12 749 TYR A O 1
ATOM 5635 N N . GLN A 1 750 ? 16.494 -5.857 -20.960 1.00 88.50 750 GLN A N 1
ATOM 5636 C CA . GLN A 1 750 ? 16.682 -4.969 -19.828 1.00 88.50 750 GLN A CA 1
ATOM 5637 C C . GLN A 1 750 ? 15.326 -4.344 -19.482 1.00 88.50 750 GLN A C 1
ATOM 5639 O O . GLN A 1 750 ? 14.372 -4.421 -20.262 1.00 88.50 750 GLN A O 1
ATOM 5644 N N . TYR A 1 751 ? 15.257 -3.653 -18.354 1.00 88.62 751 TYR A N 1
ATOM 5645 C CA . TYR A 1 751 ? 14.089 -2.889 -17.967 1.00 88.62 751 TYR A CA 1
ATOM 5646 C C . TYR A 1 751 ? 13.741 -1.865 -19.049 1.00 88.62 751 TYR A C 1
ATOM 5648 O O . TYR A 1 751 ? 14.573 -1.056 -19.457 1.00 88.62 751 TYR A O 1
ATOM 5656 N N . TYR A 1 752 ? 12.497 -1.896 -19.529 1.00 83.94 752 TYR A N 1
ATOM 5657 C CA . TYR A 1 752 ? 12.057 -1.083 -20.667 1.00 83.94 752 TYR A CA 1
ATOM 5658 C C . TYR A 1 752 ? 12.298 0.423 -20.443 1.00 83.94 752 TYR A C 1
ATOM 5660 O O . TYR A 1 752 ? 12.665 1.151 -21.372 1.00 83.94 752 TYR A O 1
ATOM 5668 N N . ARG A 1 753 ? 12.145 0.866 -19.188 1.00 81.88 753 ARG A N 1
ATOM 5669 C CA . ARG A 1 753 ? 12.325 2.252 -18.743 1.00 81.88 753 ARG A CA 1
ATOM 5670 C C . ARG A 1 753 ? 13.722 2.501 -18.160 1.00 81.88 753 ARG A C 1
ATOM 5672 O O . ARG A 1 753 ? 13.886 3.407 -17.351 1.00 81.88 753 ARG A O 1
ATOM 5679 N N . SER A 1 754 ? 14.726 1.696 -18.512 1.00 77.50 754 SER A N 1
ATOM 5680 C CA . SER A 1 754 ? 16.121 1.968 -18.156 1.00 77.50 754 SER A CA 1
ATOM 5681 C C . SER A 1 754 ? 16.742 3.030 -19.066 1.00 77.50 754 SER A C 1
ATOM 5683 O O . SER A 1 754 ? 16.345 3.226 -20.219 1.00 77.50 754 SER A O 1
ATOM 5685 N N . SER A 1 755 ? 17.759 3.703 -18.536 1.00 73.62 755 SER A N 1
ATOM 5686 C CA . SER A 1 755 ? 18.719 4.477 -19.318 1.00 73.62 755 SER A CA 1
ATOM 5687 C C . SER A 1 755 ? 19.956 3.614 -19.551 1.00 73.62 755 SER A C 1
ATOM 5689 O O . SER A 1 755 ? 20.407 2.961 -18.617 1.00 73.62 755 SER A O 1
ATOM 5691 N N . ASN A 1 756 ? 20.501 3.590 -20.769 1.00 76.31 756 ASN A N 1
ATOM 5692 C CA . ASN A 1 756 ? 21.800 2.988 -21.055 1.00 76.31 756 ASN A CA 1
ATOM 5693 C C . ASN A 1 756 ? 22.747 4.063 -21.623 1.00 76.31 756 ASN A C 1
ATOM 5695 O O . ASN A 1 756 ? 22.554 4.548 -22.737 1.00 76.31 756 ASN A O 1
ATOM 5699 N N . PRO A 1 757 ? 23.824 4.442 -20.926 1.00 75.38 757 PRO A N 1
ATOM 5700 C CA . PRO A 1 757 ? 24.793 5.415 -21.428 1.00 75.38 757 PRO A CA 1
ATOM 5701 C C . PRO A 1 757 ? 25.572 4.949 -22.666 1.00 75.38 757 PRO A C 1
ATOM 5703 O O . PRO A 1 757 ? 26.156 5.779 -23.357 1.00 75.38 757 PRO A O 1
ATOM 5706 N N . ALA A 1 758 ? 25.588 3.646 -22.963 1.00 78.62 758 ALA A N 1
ATOM 5707 C CA . ALA A 1 758 ? 26.128 3.110 -24.210 1.00 78.62 758 ALA A CA 1
ATOM 5708 C C . ALA A 1 758 ? 25.145 3.222 -25.389 1.00 78.62 758 ALA A C 1
ATOM 5710 O O . ALA A 1 758 ? 25.551 2.998 -26.532 1.00 78.62 758 ALA A O 1
ATOM 5711 N N . TRP A 1 759 ? 23.881 3.593 -25.164 1.00 83.62 759 TRP A N 1
ATOM 5712 C CA . TRP A 1 759 ? 22.919 3.765 -26.248 1.00 83.62 759 TRP A CA 1
ATOM 5713 C C . TRP A 1 759 ? 23.405 4.814 -27.257 1.00 83.62 759 TRP A C 1
ATOM 5715 O O . TRP A 1 759 ? 23.906 5.884 -26.903 1.00 83.62 759 TRP A O 1
ATOM 5725 N N . GLY A 1 760 ? 23.320 4.477 -28.544 1.00 81.00 760 GLY A N 1
ATOM 5726 C CA . GLY A 1 760 ? 23.706 5.346 -29.652 1.00 81.00 760 GLY A CA 1
ATOM 5727 C C . GLY A 1 760 ? 25.211 5.638 -29.792 1.00 81.00 760 GLY A C 1
ATOM 5728 O O . GLY A 1 760 ? 25.616 6.250 -30.783 1.00 81.00 760 GLY A O 1
ATOM 5729 N N . THR A 1 761 ? 26.056 5.191 -28.855 1.00 83.00 761 THR A N 1
ATOM 5730 C CA . THR A 1 761 ? 27.518 5.428 -28.858 1.00 83.00 761 THR A CA 1
ATOM 5731 C C . THR A 1 761 ? 28.363 4.160 -28.685 1.00 83.00 761 THR A C 1
ATOM 5733 O O . THR A 1 761 ? 29.540 4.156 -29.046 1.00 83.00 761 THR A O 1
ATOM 5736 N N . GLY A 1 762 ? 27.777 3.087 -28.151 1.00 82.00 762 GLY A N 1
ATOM 5737 C CA . GLY A 1 762 ? 28.407 1.791 -27.914 1.00 82.00 762 GLY A CA 1
ATOM 5738 C C . GLY A 1 762 ? 28.518 0.916 -29.167 1.00 82.00 762 GLY A C 1
ATOM 5739 O O . GLY A 1 762 ? 28.493 1.392 -30.299 1.00 82.00 762 GLY A O 1
ATOM 5740 N N . SER A 1 763 ? 28.630 -0.402 -28.971 1.00 80.31 763 SER A N 1
ATOM 5741 C CA . SER A 1 763 ? 28.703 -1.381 -30.068 1.00 80.31 763 SER A CA 1
ATOM 5742 C C . SER A 1 763 ? 27.801 -2.589 -29.809 1.00 80.31 763 SER A C 1
ATOM 5744 O O . SER A 1 763 ? 27.610 -2.980 -28.662 1.00 80.31 763 SER A O 1
ATOM 5746 N N . GLY A 1 764 ? 27.261 -3.200 -30.867 1.00 82.50 764 GLY A N 1
ATOM 5747 C CA . GLY A 1 764 ? 26.365 -4.354 -30.742 1.00 82.50 764 GLY A CA 1
ATOM 5748 C C . GLY A 1 764 ? 25.035 -4.007 -30.061 1.00 82.50 764 GLY A C 1
ATOM 5749 O O . GLY A 1 764 ? 24.493 -2.923 -30.270 1.00 82.50 764 GLY A O 1
ATOM 5750 N N . VAL A 1 765 ? 24.518 -4.930 -29.244 1.00 83.06 765 VAL A N 1
ATOM 5751 C CA . VAL A 1 765 ? 23.209 -4.803 -28.572 1.00 83.06 765 VAL A CA 1
ATOM 5752 C C . VAL A 1 765 ? 23.129 -3.608 -27.618 1.00 83.06 765 VAL A C 1
ATOM 5754 O O . VAL A 1 765 ? 22.100 -2.944 -27.571 1.00 83.06 765 VAL A O 1
ATOM 5757 N N . THR A 1 766 ? 24.221 -3.262 -26.928 1.00 80.31 766 THR A N 1
ATOM 5758 C CA . THR A 1 766 ? 24.257 -2.134 -25.975 1.00 80.31 766 THR A CA 1
ATOM 5759 C C . THR A 1 766 ? 24.175 -0.769 -26.654 1.00 80.31 766 THR A C 1
ATOM 5761 O O . THR A 1 766 ? 23.834 0.224 -26.025 1.00 80.31 766 THR A O 1
ATOM 5764 N N . ALA A 1 767 ? 24.466 -0.702 -27.954 1.00 81.25 767 ALA A N 1
ATOM 5765 C CA . ALA A 1 767 ? 24.335 0.522 -28.736 1.00 81.25 767 ALA A CA 1
ATOM 5766 C C . ALA A 1 767 ? 22.892 0.770 -29.202 1.00 81.25 767 ALA A C 1
ATOM 5768 O O . ALA A 1 767 ? 22.528 1.898 -29.527 1.00 81.25 767 ALA A O 1
ATOM 5769 N N . GLN A 1 768 ? 22.086 -0.292 -29.252 1.00 79.25 768 GLN A N 1
ATOM 5770 C CA . GLN A 1 768 ? 20.696 -0.289 -29.710 1.00 79.25 768 GLN A CA 1
ATOM 5771 C C . GLN A 1 768 ? 19.697 -0.432 -28.551 1.00 79.25 768 GLN A C 1
ATOM 5773 O O . GLN A 1 768 ? 18.495 -0.511 -28.787 1.00 79.25 768 GLN A O 1
ATOM 5778 N N . SER A 1 769 ? 20.185 -0.471 -27.311 1.00 74.38 769 SER A N 1
ATOM 5779 C CA . SER A 1 769 ? 19.382 -0.693 -26.111 1.00 74.38 769 SER A CA 1
ATOM 5780 C C . SER A 1 769 ? 18.847 0.586 -25.493 1.00 74.38 769 SER A C 1
ATOM 5782 O O . SER A 1 769 ? 19.547 1.580 -25.484 1.00 74.38 769 SER A O 1
ATOM 5784 N N . GLY A 1 770 ? 17.692 0.539 -24.846 1.00 73.81 770 GLY A N 1
ATOM 5785 C CA . GLY A 1 770 ? 17.126 1.684 -24.123 1.00 73.81 770 GLY A CA 1
ATOM 5786 C C . GLY A 1 770 ? 15.903 2.163 -24.864 1.00 73.81 770 GLY A C 1
ATOM 5787 O O . GLY A 1 770 ? 15.927 3.206 -25.503 1.00 73.81 770 GLY A O 1
ATOM 5788 N N . ALA A 1 771 ? 14.842 1.359 -24.830 1.00 75.56 771 ALA A N 1
ATOM 5789 C CA . ALA A 1 771 ? 13.651 1.616 -25.624 1.00 75.56 771 ALA A CA 1
ATOM 5790 C C . ALA A 1 771 ? 12.972 2.932 -25.218 1.00 75.56 771 ALA A C 1
ATOM 5792 O O . ALA A 1 771 ? 12.594 3.722 -26.081 1.00 75.56 771 ALA A O 1
ATOM 5793 N N . PHE A 1 772 ? 12.906 3.215 -23.914 1.00 77.44 772 PHE A N 1
ATOM 5794 C CA . PHE A 1 772 ? 12.442 4.508 -23.432 1.00 77.44 772 PHE A CA 1
ATOM 5795 C C . PHE A 1 772 ? 13.404 5.660 -23.780 1.00 77.44 772 PHE A C 1
ATOM 5797 O O . PHE A 1 772 ? 12.979 6.697 -24.284 1.00 77.44 772 PHE A O 1
ATOM 5804 N N . GLN A 1 773 ? 14.705 5.476 -23.535 1.00 77.62 773 GLN A N 1
ATOM 5805 C CA . GLN A 1 773 ? 15.736 6.483 -23.815 1.00 77.62 773 GLN A CA 1
ATOM 5806 C C . GLN A 1 773 ? 15.770 6.878 -25.297 1.00 77.62 773 GLN A C 1
ATOM 5808 O O . GLN A 1 773 ? 15.904 8.057 -25.623 1.00 77.62 773 GLN A O 1
ATOM 5813 N N . GLN A 1 774 ? 15.611 5.901 -26.187 1.00 80.88 774 GLN A N 1
ATOM 5814 C CA . GLN A 1 774 ? 15.473 6.131 -27.612 1.00 80.88 774 GLN A CA 1
ATOM 5815 C C . GLN A 1 774 ? 14.226 6.950 -27.920 1.00 80.88 774 GLN A C 1
ATOM 5817 O O . GLN A 1 774 ? 14.352 7.982 -28.569 1.00 80.88 774 GLN A O 1
ATOM 5822 N N . TRP A 1 775 ? 13.054 6.515 -27.446 1.00 81.06 775 TRP A N 1
ATOM 5823 C CA . TRP A 1 775 ? 11.807 7.244 -27.672 1.00 81.06 775 TRP A CA 1
ATOM 5824 C C . TRP A 1 775 ? 11.944 8.713 -27.224 1.00 81.06 775 TRP A C 1
ATOM 5826 O O . TRP A 1 775 ? 11.518 9.625 -27.930 1.00 81.06 775 TRP A O 1
ATOM 5836 N N . ASN A 1 776 ? 12.617 8.958 -26.093 1.00 78.69 776 ASN A N 1
ATOM 5837 C CA . ASN A 1 776 ? 12.871 10.304 -25.581 1.00 78.69 776 ASN A CA 1
ATOM 5838 C C . ASN A 1 776 ? 13.824 11.123 -26.473 1.00 78.69 776 ASN A C 1
ATOM 5840 O O . ASN A 1 776 ? 13.713 12.344 -26.543 1.00 78.69 776 ASN A O 1
ATOM 5844 N N . TRP A 1 777 ? 14.759 10.480 -27.170 1.00 82.69 777 TRP A N 1
ATOM 5845 C CA . TRP A 1 777 ? 15.587 11.140 -28.181 1.00 82.69 777 TRP A CA 1
ATOM 5846 C C . TRP A 1 777 ? 14.856 11.351 -29.514 1.00 82.69 777 TRP A C 1
ATOM 5848 O O . TRP A 1 777 ? 15.130 12.315 -30.224 1.00 82.69 777 TRP A O 1
ATOM 5858 N N . ASP A 1 778 ? 13.900 10.492 -29.856 1.00 84.88 778 ASP A N 1
ATOM 5859 C CA . ASP A 1 778 ? 13.122 10.632 -31.087 1.00 84.88 778 ASP A CA 1
ATOM 5860 C C . ASP A 1 778 ? 12.187 11.852 -31.050 1.00 84.88 778 ASP A C 1
ATOM 5862 O O . ASP A 1 778 ? 11.780 12.356 -32.094 1.00 84.88 778 ASP A O 1
ATOM 5866 N N . GLN A 1 779 ? 11.898 12.390 -29.863 1.00 80.06 779 GLN A N 1
ATOM 5867 C CA . GLN A 1 779 ? 11.022 13.543 -29.636 1.00 80.06 779 GLN A CA 1
ATOM 5868 C C . GLN A 1 779 ? 11.803 14.828 -29.300 1.00 80.06 779 GLN A C 1
ATOM 5870 O O . GLN A 1 779 ? 11.673 15.413 -28.234 1.00 80.06 779 GLN A O 1
ATOM 5875 N N . LYS A 1 780 ? 12.613 15.332 -30.231 1.00 75.56 780 LYS A N 1
ATOM 5876 C CA . LYS A 1 780 ? 13.499 16.499 -30.029 1.00 75.56 780 LYS A CA 1
ATOM 5877 C C . LYS A 1 780 ? 12.879 17.729 -29.348 1.00 75.56 780 LYS A C 1
ATOM 5879 O O . LYS A 1 780 ? 13.610 18.517 -28.749 1.00 75.56 780 LYS A O 1
ATOM 5884 N N . GLY A 1 781 ? 11.576 17.946 -29.504 1.00 69.00 781 GLY A N 1
ATOM 5885 C CA . GLY A 1 781 ? 10.863 19.080 -28.916 1.00 69.00 781 GLY A CA 1
ATOM 5886 C C . GLY A 1 781 ? 10.372 18.905 -27.475 1.00 69.00 781 GLY A C 1
ATOM 5887 O O . GLY A 1 781 ? 9.697 19.818 -27.006 1.00 69.00 781 GLY A O 1
ATOM 5888 N N . ASP A 1 782 ? 10.633 17.775 -26.810 1.00 68.00 782 ASP A N 1
ATOM 5889 C CA . ASP A 1 782 ? 10.107 17.479 -25.465 1.00 68.00 782 ASP A CA 1
ATOM 5890 C C . ASP A 1 782 ? 8.570 17.567 -25.394 1.00 68.00 782 ASP A C 1
ATOM 5892 O O . ASP A 1 782 ? 7.976 18.017 -24.417 1.00 68.00 782 ASP A O 1
ATOM 5896 N N . THR A 1 783 ? 7.900 17.165 -26.482 1.00 69.19 783 THR A N 1
ATOM 5897 C CA . THR A 1 783 ? 6.443 17.331 -26.643 1.00 69.19 783 THR A CA 1
ATOM 5898 C C . THR A 1 783 ? 5.626 16.163 -26.089 1.00 69.19 783 THR A C 1
ATOM 5900 O O . THR A 1 783 ? 4.397 16.189 -26.153 1.00 69.19 783 THR A O 1
ATOM 5903 N N . GLY A 1 784 ? 6.285 15.113 -25.579 1.00 70.31 784 GLY A N 1
ATOM 5904 C CA . GLY A 1 784 ? 5.619 13.896 -25.096 1.00 70.31 784 GLY A CA 1
ATOM 5905 C C . GLY A 1 784 ? 5.062 12.999 -26.212 1.00 70.31 784 GLY A C 1
ATOM 5906 O O . GLY A 1 784 ? 4.397 11.996 -25.932 1.00 70.31 784 GLY A O 1
ATOM 5907 N N . ARG A 1 785 ? 5.350 13.341 -27.474 1.00 78.62 785 ARG A N 1
ATOM 5908 C CA . ARG A 1 785 ? 5.003 12.600 -28.690 1.00 78.62 785 ARG A CA 1
ATOM 5909 C C . ARG A 1 785 ? 6.131 12.731 -29.706 1.00 78.62 785 ARG A C 1
ATOM 5911 O O . ARG A 1 785 ? 6.636 13.829 -29.920 1.00 78.62 785 ARG A O 1
ATOM 5918 N N . VAL A 1 786 ? 6.456 11.646 -30.400 1.00 82.06 786 VAL A N 1
ATOM 5919 C CA . VAL A 1 786 ? 7.278 11.730 -31.614 1.00 82.06 786 VAL A CA 1
ATOM 5920 C C . VAL A 1 786 ? 6.370 12.151 -32.762 1.00 82.06 786 VAL A C 1
ATOM 5922 O O . VAL A 1 786 ? 5.485 11.413 -33.200 1.00 82.06 786 VAL A O 1
ATOM 5925 N N . SER A 1 787 ? 6.535 13.385 -33.212 1.00 86.19 787 SER A N 1
ATOM 5926 C CA . SER A 1 787 ? 5.665 14.011 -34.196 1.00 86.19 787 SER A CA 1
ATOM 5927 C C . SER A 1 787 ? 6.267 13.987 -35.599 1.00 86.19 787 SER A C 1
ATOM 5929 O O . SER A 1 787 ? 7.438 13.674 -35.826 1.00 86.19 787 SER A O 1
ATOM 5931 N N . ILE A 1 788 ? 5.471 14.423 -36.576 1.00 86.25 788 ILE A N 1
ATOM 5932 C CA . ILE A 1 788 ? 5.951 14.599 -37.951 1.00 86.25 788 ILE A CA 1
ATOM 5933 C C . ILE A 1 788 ? 7.058 15.660 -38.048 1.00 86.25 788 ILE A C 1
ATOM 5935 O O . ILE A 1 788 ? 7.865 15.626 -38.975 1.00 86.25 788 ILE A O 1
ATOM 5939 N N . LEU A 1 789 ? 7.113 16.602 -37.098 1.00 86.88 789 LEU A N 1
ATOM 5940 C CA . LEU A 1 789 ? 8.157 17.624 -37.047 1.00 86.88 789 LEU A CA 1
ATOM 5941 C C . LEU A 1 789 ? 9.501 17.024 -36.633 1.00 86.88 789 LEU A C 1
ATOM 5943 O O . LEU A 1 789 ? 10.527 17.405 -37.199 1.00 86.88 789 LEU A O 1
ATOM 5947 N N . ASP A 1 790 ? 9.495 16.067 -35.707 1.00 86.81 790 ASP A N 1
ATOM 5948 C CA . ASP A 1 790 ? 10.704 15.376 -35.259 1.00 86.81 790 ASP A CA 1
ATOM 5949 C C . ASP A 1 790 ? 11.282 14.527 -36.393 1.00 86.81 790 ASP A C 1
ATOM 5951 O O . ASP A 1 790 ? 12.448 14.689 -36.765 1.00 86.81 790 ASP A O 1
ATOM 5955 N N . LEU A 1 791 ? 10.424 13.741 -37.053 1.00 87.69 791 LEU A N 1
ATOM 5956 C CA . LEU A 1 791 ? 10.793 12.965 -38.235 1.00 87.69 791 LEU A CA 1
ATOM 5957 C C . LEU A 1 791 ? 11.335 13.852 -39.363 1.00 87.69 791 LEU A C 1
ATOM 5959 O O . LEU A 1 791 ? 12.376 13.549 -39.946 1.00 87.69 791 LEU A O 1
ATOM 5963 N N . ALA A 1 792 ? 10.668 14.969 -39.667 1.00 85.75 792 ALA A N 1
ATOM 5964 C CA . ALA A 1 792 ? 11.144 15.911 -40.677 1.00 85.75 792 ALA A CA 1
ATOM 5965 C C . ALA A 1 792 ? 12.499 16.531 -40.290 1.00 85.75 792 ALA A C 1
ATOM 5967 O O . ALA A 1 792 ? 13.355 16.721 -41.158 1.00 85.75 792 ALA A O 1
ATOM 5968 N N . SER A 1 793 ? 12.722 16.812 -39.000 1.00 84.44 793 SER A N 1
ATOM 5969 C CA . SER A 1 793 ? 13.996 17.326 -38.493 1.00 84.44 793 SER A CA 1
ATOM 5970 C C . SER A 1 793 ? 15.123 16.313 -38.689 1.00 84.44 793 SER A C 1
ATOM 5972 O O . SER A 1 793 ? 16.157 16.670 -39.259 1.00 84.44 793 SER A O 1
ATOM 5974 N N . ALA A 1 794 ? 14.917 15.058 -38.288 1.00 86.69 794 ALA A N 1
ATOM 5975 C CA . ALA A 1 794 ? 15.902 13.993 -38.448 1.00 86.69 794 ALA A CA 1
ATOM 5976 C C . ALA A 1 794 ? 16.181 13.695 -39.928 1.00 86.69 794 ALA A C 1
ATOM 5978 O O . ALA A 1 794 ? 17.335 13.698 -40.360 1.00 86.69 794 ALA A O 1
ATOM 5979 N N . ALA A 1 795 ? 15.130 13.541 -40.741 1.00 85.06 795 ALA A N 1
ATOM 5980 C CA . ALA A 1 795 ? 15.244 13.286 -42.176 1.00 85.06 795 ALA A CA 1
ATOM 5981 C C . ALA A 1 795 ? 15.985 14.408 -42.916 1.00 85.06 795 ALA A C 1
ATOM 5983 O O . ALA A 1 795 ? 16.775 14.132 -43.818 1.00 85.06 795 ALA A O 1
ATOM 5984 N N . SER A 1 796 ? 15.801 15.669 -42.507 1.00 82.19 796 SER A N 1
ATOM 5985 C CA . SER A 1 796 ? 16.528 16.799 -43.098 1.00 82.19 796 SER A CA 1
ATOM 5986 C C . SER A 1 796 ? 18.045 16.740 -42.877 1.00 82.19 796 SER A C 1
ATOM 5988 O O . SER A 1 796 ? 18.779 17.427 -43.586 1.00 82.19 796 SER A O 1
ATOM 5990 N N . CYS A 1 797 ? 18.511 15.916 -41.930 1.00 80.75 797 CYS A N 1
ATOM 5991 C CA . CYS A 1 797 ? 19.917 15.731 -41.565 1.00 80.75 797 CYS A CA 1
ATOM 5992 C C . CYS A 1 797 ? 20.569 14.499 -42.183 1.00 80.75 797 CYS A C 1
ATOM 5994 O O . CYS A 1 797 ? 21.768 14.297 -41.993 1.00 80.75 797 CYS A O 1
ATOM 5996 N N . PHE A 1 798 ? 19.820 13.696 -42.935 1.00 85.56 798 PHE A N 1
ATOM 5997 C CA . PHE A 1 798 ? 20.363 12.531 -43.616 1.00 85.56 798 PHE A CA 1
ATOM 5998 C C . PHE A 1 798 ? 21.534 12.921 -44.537 1.00 85.56 798 PHE A C 1
ATOM 6000 O O . PHE A 1 798 ? 21.399 13.778 -45.412 1.00 85.56 798 PHE A O 1
ATOM 6007 N N . GLY A 1 799 ? 22.695 12.295 -44.334 1.00 82.19 799 GLY A N 1
ATOM 6008 C CA . GLY A 1 799 ? 23.927 12.557 -45.079 1.00 82.19 799 GLY A CA 1
ATOM 6009 C C . GLY A 1 799 ? 24.754 13.762 -44.604 1.00 82.19 799 GLY A C 1
ATOM 6010 O O . GLY A 1 799 ? 25.762 14.075 -45.237 1.00 82.19 799 GLY A O 1
ATOM 6011 N N . ALA A 1 800 ? 24.365 14.451 -43.525 1.00 79.12 800 ALA A N 1
ATOM 6012 C CA . ALA A 1 800 ? 25.150 15.548 -42.944 1.00 79.12 800 ALA A CA 1
ATOM 6013 C C . ALA A 1 800 ? 26.359 15.032 -42.131 1.00 79.12 800 ALA A C 1
ATOM 6015 O O . ALA A 1 800 ? 26.278 13.945 -41.564 1.00 79.12 800 ALA A O 1
ATOM 6016 N N . GLY A 1 801 ? 27.445 15.823 -42.039 1.00 73.12 801 GLY A N 1
ATOM 6017 C CA . GLY A 1 801 ? 28.670 15.504 -41.278 1.00 73.12 801 GLY A CA 1
ATOM 6018 C C . GLY A 1 801 ? 29.288 16.704 -40.521 1.00 73.12 801 GLY A C 1
ATOM 6019 O O . GLY A 1 801 ? 28.803 17.826 -40.663 1.00 73.12 801 GLY A O 1
ATOM 6020 N N . PRO A 1 802 ? 30.372 16.516 -39.733 1.00 67.56 802 PRO A N 1
ATOM 6021 C CA . PRO A 1 802 ? 30.777 17.400 -38.619 1.00 67.56 802 PRO A CA 1
ATOM 6022 C C . PRO A 1 802 ? 31.452 18.743 -38.978 1.00 67.56 802 PRO A C 1
ATOM 6024 O O . PRO A 1 802 ? 31.855 19.499 -38.090 1.00 67.56 802 PRO A O 1
ATOM 6027 N N . SER A 1 803 ? 31.649 19.075 -40.256 1.00 53.69 803 SER A N 1
ATOM 6028 C CA . SER A 1 803 ? 32.466 20.226 -40.671 1.00 53.69 803 SER A CA 1
ATOM 6029 C C . SER A 1 803 ? 31.715 21.574 -40.613 1.00 53.69 803 SER A C 1
ATOM 6031 O O . SER A 1 803 ? 31.267 22.062 -41.651 1.00 53.69 803 SER A O 1
ATOM 6033 N N . GLY A 1 804 ? 31.619 22.214 -39.431 1.00 50.84 804 GLY A N 1
ATOM 6034 C CA . GLY A 1 804 ? 31.084 23.589 -39.332 1.00 50.84 804 GLY A CA 1
ATOM 6035 C C . GLY A 1 804 ? 30.920 24.278 -37.956 1.00 50.84 804 GLY A C 1
ATOM 6036 O O . GLY A 1 804 ? 30.129 25.210 -37.881 1.00 50.84 804 GLY A O 1
ATOM 6037 N N . THR A 1 805 ? 31.625 23.893 -36.886 1.00 43.56 805 THR A N 1
ATOM 6038 C CA . THR A 1 805 ? 31.369 24.211 -35.449 1.00 43.56 805 THR A CA 1
ATOM 6039 C C . THR A 1 805 ? 31.369 25.688 -34.956 1.00 43.56 805 THR A C 1
ATOM 6041 O O . THR A 1 805 ? 31.963 25.991 -33.920 1.00 43.56 805 THR A O 1
ATOM 6044 N N . SER A 1 806 ? 30.683 26.637 -35.599 1.00 41.62 806 SER A N 1
ATOM 6045 C CA . SER A 1 806 ? 30.487 28.001 -35.066 1.00 41.62 806 SER A CA 1
ATOM 6046 C C . SER A 1 806 ? 29.009 28.308 -34.767 1.00 41.62 806 SER A C 1
ATOM 6048 O O . SER A 1 806 ? 28.219 28.427 -35.697 1.00 41.62 806 SER A O 1
ATOM 6050 N N . ALA A 1 807 ? 28.688 28.427 -33.469 1.00 43.62 807 ALA A N 1
ATOM 6051 C CA . ALA A 1 807 ? 27.519 29.029 -32.796 1.00 43.62 807 ALA A CA 1
ATOM 6052 C C . ALA A 1 807 ? 26.169 29.136 -33.552 1.00 43.62 807 ALA A C 1
ATOM 6054 O O . ALA A 1 807 ? 26.026 29.910 -34.496 1.00 43.62 807 ALA A O 1
ATOM 6055 N N . CYS A 1 808 ? 25.131 28.465 -33.027 1.00 48.19 808 CYS A N 1
ATOM 6056 C CA . CYS A 1 808 ? 23.728 28.666 -33.417 1.00 48.19 808 CYS A CA 1
ATOM 6057 C C . CYS A 1 808 ? 23.270 30.114 -33.103 1.00 48.19 808 CYS A C 1
ATOM 6059 O O . CYS A 1 808 ? 23.299 30.510 -31.936 1.00 48.19 808 CYS A O 1
ATOM 6061 N N . PRO A 1 809 ? 22.815 30.919 -34.085 1.00 44.47 809 PRO A N 1
ATOM 6062 C CA . PRO A 1 809 ? 22.163 32.199 -33.814 1.00 44.47 809 PRO A CA 1
ATOM 6063 C C . PRO A 1 809 ? 20.726 31.954 -33.337 1.00 44.47 809 PRO A C 1
ATOM 6065 O O . PRO A 1 809 ? 19.976 31.227 -33.984 1.00 44.47 809 PRO A O 1
ATOM 6068 N N . SER A 1 810 ? 20.305 32.610 -32.257 1.00 46.25 810 SER A N 1
ATOM 6069 C CA . SER A 1 810 ? 18.994 32.449 -31.602 1.00 46.25 810 SER A CA 1
ATOM 6070 C C . SER A 1 810 ? 17.756 32.847 -32.434 1.00 46.25 810 SER A C 1
ATOM 6072 O O . SER A 1 810 ? 16.656 32.865 -31.895 1.00 46.25 810 SER A O 1
ATOM 6074 N N . ASN A 1 811 ? 17.895 33.205 -33.719 1.00 43.94 811 ASN A N 1
ATOM 6075 C CA . ASN A 1 811 ? 16.880 33.984 -34.448 1.00 43.94 811 ASN A CA 1
ATOM 6076 C C . ASN A 1 811 ? 16.444 33.400 -35.814 1.00 43.94 811 ASN A C 1
ATOM 6078 O O . ASN A 1 811 ? 15.971 34.158 -36.660 1.00 43.94 811 ASN A O 1
ATOM 6082 N N . ILE A 1 812 ? 16.584 32.092 -36.078 1.00 44.44 812 ILE A N 1
ATOM 6083 C CA . ILE A 1 812 ? 16.137 31.499 -37.358 1.00 44.44 812 ILE A CA 1
ATOM 6084 C C . ILE A 1 812 ? 14.793 30.778 -37.189 1.00 44.44 812 ILE A C 1
ATOM 6086 O O . ILE A 1 812 ? 14.704 29.724 -36.570 1.00 44.44 812 ILE A O 1
ATOM 6090 N N . THR A 1 813 ? 13.755 31.343 -37.802 1.00 39.06 813 THR A N 1
ATOM 6091 C CA . THR A 1 813 ? 12.487 30.682 -38.146 1.00 39.06 813 THR A CA 1
ATOM 6092 C C . THR A 1 813 ? 12.384 30.635 -39.680 1.00 39.06 813 THR A C 1
ATOM 6094 O O . THR A 1 813 ? 12.632 31.667 -40.308 1.00 39.06 813 THR A O 1
ATOM 6097 N N . PRO A 1 814 ? 12.047 29.493 -40.324 1.00 46.50 814 PRO A N 1
ATOM 6098 C CA . PRO A 1 814 ? 11.625 28.205 -39.762 1.00 46.50 814 PRO A CA 1
ATOM 6099 C C . PRO A 1 814 ? 12.778 27.189 -39.593 1.00 46.50 814 PRO A C 1
ATOM 6101 O O . PRO A 1 814 ? 13.756 27.199 -40.336 1.00 46.50 814 PRO A O 1
ATOM 6104 N N . ALA A 1 815 ? 12.631 26.276 -38.630 1.00 45.47 815 ALA A N 1
ATOM 6105 C CA . ALA A 1 815 ? 13.654 25.361 -38.101 1.00 45.47 815 ALA A CA 1
ATOM 6106 C C . ALA A 1 815 ? 14.089 24.178 -39.013 1.00 45.47 815 ALA A C 1
ATOM 6108 O O . ALA A 1 815 ? 14.683 23.216 -38.526 1.00 45.47 815 ALA A O 1
ATOM 6109 N N . ASN A 1 816 ? 13.837 24.224 -40.329 1.00 47.47 816 ASN A N 1
ATOM 6110 C CA . ASN A 1 816 ? 13.805 23.024 -41.189 1.00 47.47 816 ASN A CA 1
ATOM 6111 C C . ASN A 1 816 ? 14.909 22.944 -42.260 1.00 47.47 816 ASN A C 1
ATOM 6113 O O . ASN A 1 816 ? 14.667 22.525 -43.389 1.00 47.47 816 ASN A O 1
ATOM 6117 N N . THR A 1 817 ? 16.144 23.307 -41.928 1.00 50.66 817 THR A N 1
ATOM 6118 C CA . THR A 1 817 ? 17.303 22.974 -42.773 1.00 50.66 817 THR A CA 1
ATOM 6119 C C . THR A 1 817 ? 18.418 22.450 -41.884 1.00 50.66 817 THR A C 1
ATOM 6121 O O . THR A 1 817 ? 18.794 23.160 -40.950 1.00 50.66 817 THR A O 1
ATOM 6124 N N . CYS A 1 818 ? 19.003 21.281 -42.181 1.00 58.31 818 CYS A N 1
ATOM 6125 C CA . CYS A 1 818 ? 20.284 20.862 -41.589 1.00 58.31 818 CYS A CA 1
ATOM 6126 C C . CYS A 1 818 ? 21.453 21.680 -42.153 1.00 58.31 818 CYS A C 1
ATOM 6128 O O . CYS A 1 818 ? 22.413 21.177 -42.724 1.00 58.31 818 CYS A O 1
ATOM 6130 N N . SER A 1 819 ? 21.329 22.995 -41.994 1.00 50.25 819 SER A N 1
ATOM 6131 C CA . SER A 1 819 ? 22.370 23.995 -42.149 1.00 50.25 819 SER A CA 1
ATOM 6132 C C . SER A 1 819 ? 23.211 23.984 -40.868 1.00 50.25 819 SER A C 1
ATOM 6134 O O . SER A 1 819 ? 22.665 23.864 -39.765 1.00 50.25 819 SER A O 1
ATOM 6136 N N . PRO A 1 820 ? 24.544 23.996 -40.958 1.00 46.53 820 PRO A N 1
ATOM 6137 C CA . PRO A 1 820 ? 25.297 22.746 -40.924 1.00 46.53 820 PRO A CA 1
ATOM 6138 C C . PRO A 1 820 ? 25.438 22.116 -39.530 1.00 46.53 820 PRO A C 1
ATOM 6140 O O . PRO A 1 820 ? 26.132 21.121 -39.405 1.00 46.53 820 PRO A O 1
ATOM 6143 N N . ASN A 1 821 ? 24.844 22.673 -38.463 1.00 51.06 821 ASN A N 1
ATOM 6144 C CA . ASN A 1 821 ? 25.282 22.337 -37.099 1.00 51.06 821 ASN A CA 1
ATOM 6145 C C . ASN A 1 821 ? 24.221 22.373 -35.981 1.00 51.06 821 ASN A C 1
ATOM 6147 O O . ASN A 1 821 ? 24.557 21.985 -34.866 1.00 51.06 821 ASN A O 1
ATOM 6151 N N . CYS A 1 822 ? 22.973 22.821 -36.204 1.00 54.47 822 CYS A N 1
ATOM 6152 C CA . CYS A 1 822 ? 22.001 22.933 -35.092 1.00 54.47 822 CYS A CA 1
ATOM 6153 C C . CYS A 1 822 ? 21.158 21.658 -34.840 1.00 54.47 822 CYS A C 1
ATOM 6155 O O . CYS A 1 822 ? 20.884 21.363 -33.680 1.00 54.47 822 CYS A O 1
ATOM 6157 N N . PRO A 1 823 ? 20.755 20.856 -35.848 1.00 68.50 823 PRO A N 1
ATOM 6158 C CA . PRO A 1 823 ? 20.143 19.545 -35.601 1.00 68.50 823 PRO A CA 1
ATOM 6159 C C . PRO A 1 823 ? 21.152 18.387 -35.623 1.00 68.50 823 PRO A C 1
ATOM 6161 O O . PRO A 1 823 ? 20.878 17.366 -35.005 1.00 68.50 823 PRO A O 1
ATOM 6164 N N . TYR A 1 824 ? 22.314 18.547 -36.275 1.00 76.69 824 TYR A N 1
ATOM 6165 C CA . TYR A 1 824 ? 23.314 17.478 -36.422 1.00 76.69 824 TYR A CA 1
ATOM 6166 C C . TYR A 1 824 ? 23.793 16.936 -35.068 1.00 76.69 824 TYR A C 1
ATOM 6168 O O . TYR A 1 824 ? 23.686 15.744 -34.826 1.00 76.69 824 TYR A O 1
ATOM 6176 N N . ASN A 1 825 ? 24.240 17.804 -34.152 1.00 78.12 825 ASN A N 1
ATOM 6177 C CA . ASN A 1 825 ? 24.750 17.367 -32.843 1.00 78.12 825 ASN A CA 1
ATOM 6178 C C . ASN A 1 825 ? 23.690 16.652 -31.991 1.00 78.12 825 ASN A C 1
ATOM 6180 O O . ASN A 1 825 ? 24.030 15.818 -31.161 1.00 78.12 825 ASN A O 1
ATOM 6184 N N . TYR A 1 826 ? 22.413 16.986 -32.188 1.00 83.12 826 TYR A N 1
ATOM 6185 C CA . TYR A 1 826 ? 21.317 16.316 -31.498 1.00 83.12 826 TYR A CA 1
ATOM 6186 C C . TYR A 1 826 ? 21.063 14.924 -32.090 1.00 83.12 826 TYR A C 1
ATOM 6188 O O . TYR A 1 826 ? 21.007 13.939 -31.354 1.00 83.12 826 TYR A O 1
ATOM 6196 N N . TRP A 1 827 ? 20.932 14.851 -33.419 1.00 86.38 827 TRP A N 1
ATOM 6197 C CA . TRP A 1 827 ? 20.550 13.639 -34.143 1.00 86.38 827 TRP A CA 1
ATOM 6198 C C . TRP A 1 827 ? 21.704 12.670 -34.393 1.00 86.38 827 TRP A C 1
ATOM 6200 O O . TRP A 1 827 ? 21.453 11.514 -34.674 1.00 86.38 827 TRP A O 1
ATOM 6210 N N . ASN A 1 828 ? 22.962 13.087 -34.326 1.00 85.81 828 ASN A N 1
ATOM 6211 C CA . ASN A 1 828 ? 24.060 12.183 -34.635 1.00 85.81 828 ASN A CA 1
ATOM 6212 C C . ASN A 1 828 ? 24.261 11.143 -33.522 1.00 85.81 828 ASN A C 1
ATOM 6214 O O . ASN A 1 828 ? 24.393 11.490 -32.342 1.00 85.81 828 ASN A O 1
ATOM 6218 N N . ARG A 1 829 ? 24.289 9.863 -33.904 1.00 87.69 829 ARG A N 1
ATOM 6219 C CA . ARG A 1 829 ? 24.569 8.721 -33.027 1.00 87.69 829 ARG A CA 1
ATOM 6220 C C . ARG A 1 829 ? 25.505 7.759 -33.743 1.00 87.69 829 ARG A C 1
ATOM 6222 O O . ARG A 1 829 ? 25.085 7.038 -34.642 1.00 87.69 829 ARG A O 1
ATOM 6229 N N . ALA A 1 830 ? 26.761 7.721 -33.298 1.00 86.19 830 ALA A N 1
ATOM 6230 C CA . ALA A 1 830 ? 27.836 6.947 -33.922 1.00 86.19 830 ALA A CA 1
ATOM 6231 C C . ALA A 1 830 ? 27.479 5.470 -34.169 1.00 86.19 830 ALA A C 1
ATOM 6233 O O . ALA A 1 830 ? 27.895 4.879 -35.163 1.00 86.19 830 ALA A O 1
ATOM 6234 N N . ALA A 1 831 ? 26.668 4.875 -33.292 1.00 85.75 831 ALA A N 1
ATOM 6235 C CA . ALA A 1 831 ? 26.237 3.486 -33.413 1.00 85.75 831 ALA A CA 1
ATOM 6236 C C . ALA A 1 831 ? 25.314 3.201 -34.611 1.00 85.75 831 ALA A C 1
ATOM 6238 O O . ALA A 1 831 ? 25.178 2.046 -35.015 1.00 85.75 831 ALA A O 1
ATOM 6239 N N . PHE A 1 832 ? 24.657 4.225 -35.156 1.00 87.06 832 PHE A N 1
ATOM 6240 C CA . PHE A 1 832 ? 23.693 4.104 -36.253 1.00 87.06 832 PHE A CA 1
ATOM 6241 C C . PHE A 1 832 ? 24.280 4.571 -37.593 1.00 87.06 832 PHE A C 1
ATOM 6243 O O . PHE A 1 832 ? 23.588 4.600 -38.613 1.00 87.06 832 PHE A O 1
ATOM 6250 N N . GLU A 1 833 ? 25.568 4.916 -37.606 1.00 87.50 833 GLU A N 1
ATOM 6251 C CA . GLU A 1 833 ? 26.265 5.414 -38.779 1.00 87.50 833 GLU A CA 1
ATOM 6252 C C . GLU A 1 833 ? 26.696 4.279 -39.713 1.00 87.50 833 GLU A C 1
ATOM 6254 O O . GLU A 1 833 ? 27.371 3.324 -39.331 1.00 87.50 833 GLU A O 1
ATOM 6259 N N . THR A 1 834 ? 26.386 4.429 -40.996 1.00 85.12 834 THR A N 1
ATOM 6260 C CA . THR A 1 834 ? 26.984 3.620 -42.071 1.00 85.12 834 THR A CA 1
ATOM 6261 C C . THR A 1 834 ? 28.337 4.175 -42.523 1.00 85.12 834 THR A C 1
ATOM 6263 O O . THR A 1 834 ? 29.165 3.442 -43.062 1.00 85.12 834 THR A O 1
ATOM 6266 N N . THR A 1 835 ? 28.570 5.474 -42.306 1.00 84.81 835 THR A N 1
ATOM 6267 C CA . THR A 1 835 ? 29.837 6.176 -42.546 1.00 84.81 835 THR A CA 1
ATOM 6268 C C . THR A 1 835 ? 30.166 7.010 -41.307 1.00 84.81 835 THR A C 1
ATOM 6270 O O . THR A 1 835 ? 29.335 7.840 -40.943 1.00 84.81 835 THR A O 1
ATOM 6273 N N . PRO A 1 836 ? 31.347 6.838 -40.681 1.00 85.88 836 PRO A N 1
ATOM 6274 C CA . PRO A 1 836 ? 31.698 7.550 -39.455 1.00 85.88 836 PRO A CA 1
ATOM 6275 C C . PRO A 1 836 ? 31.511 9.070 -39.550 1.00 85.88 836 PRO A C 1
ATOM 6277 O O . PRO A 1 836 ? 32.000 9.702 -40.491 1.00 85.88 836 PRO A O 1
ATOM 6280 N N . GLY A 1 837 ? 30.827 9.653 -38.569 1.00 79.81 837 GLY A N 1
ATOM 6281 C CA . GLY A 1 837 ? 30.475 11.070 -38.516 1.00 79.81 837 GLY A CA 1
ATOM 6282 C C . GLY A 1 837 ? 29.430 11.490 -39.550 1.00 79.81 837 GLY A C 1
ATOM 6283 O O . GLY A 1 837 ? 29.428 12.645 -39.959 1.00 79.81 837 GLY A O 1
ATOM 6284 N N . THR A 1 838 ? 28.607 10.574 -40.065 1.00 84.38 838 THR A N 1
ATOM 6285 C CA . THR A 1 838 ? 27.546 10.898 -41.029 1.00 84.38 838 THR A CA 1
ATOM 6286 C C . THR A 1 838 ? 26.212 10.324 -40.582 1.00 84.38 838 THR A C 1
ATOM 6288 O O . THR A 1 838 ? 26.050 9.104 -40.497 1.00 84.38 838 THR A O 1
ATOM 6291 N N . ILE A 1 839 ? 25.225 11.204 -40.398 1.00 84.19 839 ILE A N 1
ATOM 6292 C CA . ILE A 1 839 ? 23.850 10.798 -40.083 1.00 84.19 839 ILE A CA 1
ATOM 6293 C C . ILE A 1 839 ? 23.309 9.932 -41.226 1.00 84.19 839 ILE A C 1
ATOM 6295 O O . ILE A 1 839 ? 23.284 10.356 -42.384 1.00 84.19 839 ILE A O 1
ATOM 6299 N N . SER A 1 840 ? 22.875 8.715 -40.912 1.00 87.44 840 SER A N 1
ATOM 6300 C CA . SER A 1 840 ? 22.343 7.751 -41.878 1.00 87.44 840 SER A CA 1
ATOM 6301 C C . SER A 1 840 ? 21.234 6.866 -41.304 1.00 87.44 840 SER A C 1
ATOM 6303 O O . SER A 1 840 ? 20.129 6.900 -41.841 1.00 87.44 840 SER A O 1
ATOM 6305 N N . GLY A 1 841 ? 21.484 6.093 -40.243 1.00 87.00 841 GLY A N 1
ATOM 6306 C CA . GLY A 1 841 ? 20.473 5.223 -39.625 1.00 87.00 841 GLY A CA 1
ATOM 6307 C C . GLY A 1 841 ? 19.483 5.961 -38.718 1.00 87.00 841 GLY A C 1
ATOM 6308 O O . GLY A 1 841 ? 18.374 5.485 -38.498 1.00 87.00 841 GLY A O 1
ATOM 6309 N N . GLU A 1 842 ? 19.842 7.146 -38.232 1.00 89.69 842 GLU A N 1
ATOM 6310 C CA . GLU A 1 842 ? 19.085 7.898 -37.227 1.00 89.69 842 GLU A CA 1
ATOM 6311 C C . GLU A 1 842 ? 17.659 8.273 -37.667 1.00 89.69 842 GLU A C 1
ATOM 6313 O O . GLU A 1 842 ? 16.735 8.022 -36.896 1.00 89.69 842 GLU A O 1
ATOM 6318 N N . PRO A 1 843 ? 17.399 8.763 -38.899 1.00 88.44 843 PRO A N 1
ATOM 6319 C CA . PRO A 1 843 ? 16.031 9.057 -39.331 1.00 88.44 843 PRO A CA 1
ATOM 6320 C C . PRO A 1 843 ? 15.111 7.831 -39.360 1.00 88.44 843 PRO A C 1
ATOM 6322 O O . PRO A 1 843 ? 13.901 7.979 -39.211 1.00 88.44 843 PRO A O 1
ATOM 6325 N N . PHE A 1 844 ? 15.662 6.627 -39.556 1.00 88.19 844 PHE A N 1
ATOM 6326 C CA . PHE A 1 844 ? 14.882 5.390 -39.509 1.00 88.19 844 PHE A CA 1
ATOM 6327 C C . PHE A 1 844 ? 14.461 5.046 -38.079 1.00 88.19 844 PHE A C 1
ATOM 6329 O O . PHE A 1 844 ? 13.348 4.570 -37.882 1.00 88.19 844 PHE A O 1
ATOM 6336 N N . ILE A 1 845 ? 15.317 5.326 -37.092 1.00 86.12 845 ILE A N 1
ATOM 6337 C CA . ILE A 1 845 ? 14.986 5.163 -35.673 1.00 86.12 845 ILE A CA 1
ATOM 6338 C C . ILE A 1 845 ? 13.869 6.139 -35.266 1.00 86.12 845 ILE A C 1
ATOM 6340 O O . ILE A 1 845 ? 12.871 5.700 -34.708 1.00 86.12 845 ILE A O 1
ATOM 6344 N N . VAL A 1 846 ? 13.950 7.408 -35.682 1.00 87.62 846 VAL A N 1
ATOM 6345 C CA . VAL A 1 846 ? 12.901 8.414 -35.408 1.00 87.62 846 VAL A CA 1
ATOM 6346 C C . VAL A 1 846 ? 11.585 8.072 -36.096 1.00 87.62 846 VAL A C 1
ATOM 6348 O O . VAL A 1 846 ? 10.514 8.177 -35.505 1.00 87.62 846 VAL A O 1
ATOM 6351 N N . TYR A 1 847 ? 11.647 7.625 -37.355 1.00 86.56 847 TYR A N 1
ATOM 6352 C CA . TYR A 1 847 ? 10.471 7.109 -38.058 1.00 86.56 847 TYR A CA 1
ATOM 6353 C C . TYR A 1 847 ? 9.829 5.951 -37.297 1.00 86.56 847 TYR A C 1
ATOM 6355 O O . TYR A 1 847 ? 8.613 5.780 -37.334 1.00 86.56 847 TYR A O 1
ATOM 6363 N N . ARG A 1 848 ? 10.650 5.165 -36.601 1.00 79.56 848 ARG A N 1
ATOM 6364 C CA . ARG A 1 848 ? 10.203 3.997 -35.872 1.00 79.56 848 ARG A CA 1
ATOM 6365 C C . ARG A 1 848 ? 9.377 4.340 -34.631 1.00 79.56 848 ARG A C 1
ATOM 6367 O O . ARG A 1 848 ? 8.474 3.592 -34.283 1.00 79.56 848 ARG A O 1
ATOM 6374 N N . ASP A 1 849 ? 9.640 5.466 -33.992 1.00 80.25 849 ASP A N 1
ATOM 6375 C CA . ASP A 1 849 ? 8.828 5.904 -32.862 1.00 80.25 849 ASP A CA 1
ATOM 6376 C C . ASP A 1 849 ? 7.729 6.900 -33.265 1.00 80.25 849 ASP A C 1
ATOM 6378 O O . ASP A 1 849 ? 7.022 7.405 -32.400 1.00 80.25 849 ASP A O 1
ATOM 6382 N N . PHE A 1 850 ? 7.526 7.155 -34.565 1.00 84.50 850 PHE A N 1
ATOM 6383 C CA . PHE A 1 850 ? 6.504 8.081 -35.061 1.00 84.50 850 PHE A CA 1
ATOM 6384 C C . PHE A 1 850 ? 5.107 7.779 -34.493 1.00 84.50 850 PHE A C 1
ATOM 6386 O O . PHE A 1 850 ? 4.643 6.644 -34.517 1.00 84.50 850 PHE A O 1
ATOM 6393 N N . ASP A 1 851 ? 4.435 8.827 -34.007 1.00 77.19 851 ASP A N 1
ATOM 6394 C CA . ASP A 1 851 ? 3.142 8.796 -33.315 1.00 77.19 851 ASP A CA 1
ATOM 6395 C C . ASP A 1 851 ? 3.119 8.099 -31.944 1.00 77.19 851 ASP A C 1
ATOM 6397 O O . ASP A 1 851 ? 2.101 8.189 -31.252 1.00 77.19 851 ASP A O 1
ATOM 6401 N N . ASN A 1 852 ? 4.238 7.537 -31.467 1.00 76.56 852 ASN A N 1
ATOM 6402 C CA . ASN A 1 852 ? 4.325 7.039 -30.097 1.00 76.56 852 ASN A CA 1
ATOM 6403 C C . ASN A 1 852 ? 4.238 8.196 -29.097 1.00 76.56 852 ASN A C 1
ATOM 6405 O O . ASN A 1 852 ? 5.017 9.157 -29.132 1.00 76.56 852 ASN A O 1
ATOM 6409 N N . THR A 1 853 ? 3.311 8.061 -28.153 1.00 73.06 853 THR A N 1
ATOM 6410 C CA . THR A 1 853 ? 3.128 8.970 -27.021 1.00 73.06 853 THR A CA 1
ATOM 6411 C C . THR A 1 853 ? 3.634 8.353 -25.723 1.00 73.06 853 THR A C 1
ATOM 6413 O O . THR A 1 853 ? 3.652 7.133 -25.563 1.00 73.06 853 THR A O 1
ATOM 6416 N N . PHE A 1 854 ? 4.073 9.194 -24.790 1.00 63.88 854 PHE A N 1
ATOM 6417 C CA . PHE A 1 854 ? 4.685 8.744 -23.535 1.00 63.88 854 PHE A CA 1
ATOM 6418 C C . PHE A 1 854 ? 3.782 8.853 -22.317 1.00 63.88 854 PHE A C 1
ATOM 6420 O O . PHE A 1 854 ? 3.699 7.903 -21.552 1.00 63.88 854 PHE A O 1
ATOM 6427 N N . ILE A 1 855 ? 3.081 9.974 -22.161 1.00 60.41 855 ILE A N 1
ATOM 6428 C CA . ILE A 1 855 ? 2.247 10.261 -20.983 1.00 60.41 855 ILE A CA 1
ATOM 6429 C C . ILE A 1 855 ? 0.767 10.342 -21.407 1.00 60.41 855 ILE A C 1
ATOM 6431 O O . ILE A 1 855 ? 0.005 11.219 -21.027 1.00 60.41 855 ILE A O 1
ATOM 6435 N N . SER A 1 856 ? 0.355 9.443 -22.300 1.00 54.66 856 SER A N 1
ATOM 6436 C CA . SER A 1 856 ? -0.969 9.471 -22.925 1.00 54.66 856 SER A CA 1
ATOM 6437 C C . SER A 1 856 ? -1.783 8.231 -22.548 1.00 54.66 856 SER A C 1
ATOM 6439 O O . SER A 1 856 ? -1.192 7.149 -22.497 1.00 54.66 856 SER A O 1
ATOM 6441 N N . PRO A 1 857 ? -3.119 8.331 -22.366 1.00 48.22 857 PRO A N 1
ATOM 6442 C CA . PRO A 1 857 ? -3.968 9.529 -22.498 1.00 48.22 857 PRO A CA 1
ATOM 6443 C C . PRO A 1 857 ? -4.773 9.931 -21.245 1.00 48.22 857 PRO A C 1
ATOM 6445 O O . PRO A 1 857 ? -5.658 10.780 -21.366 1.00 48.22 857 PRO A O 1
ATOM 6448 N N . TYR A 1 858 ? -4.547 9.348 -20.066 1.00 58.47 858 TYR A N 1
ATOM 6449 C CA . TYR A 1 858 ? -5.473 9.558 -18.946 1.00 58.47 858 TYR A CA 1
ATOM 6450 C C . TYR A 1 858 ? -5.150 10.786 -18.086 1.00 58.47 858 TYR A C 1
ATOM 6452 O O . TYR A 1 858 ? -4.082 10.897 -17.496 1.00 58.47 858 TYR A O 1
ATOM 6460 N N . TRP A 1 859 ? -6.155 11.675 -18.057 1.00 50.31 859 TRP A N 1
ATOM 6461 C CA . TRP A 1 859 ? -6.246 13.008 -17.444 1.00 50.31 859 TRP A CA 1
ATOM 6462 C C . TRP A 1 859 ? -5.204 14.023 -17.955 1.00 50.31 859 TRP A C 1
ATOM 6464 O O . TRP A 1 859 ? -4.033 13.689 -18.099 1.00 50.31 859 TRP A O 1
ATOM 6474 N N . PRO A 1 860 ? -5.594 15.258 -18.335 1.00 51.03 860 PRO A N 1
ATOM 6475 C CA . PRO A 1 860 ? -4.717 16.125 -19.110 1.00 51.03 860 PRO A CA 1
ATOM 6476 C C . PRO A 1 860 ? -3.535 16.602 -18.268 1.00 51.03 860 PRO A C 1
ATOM 6478 O O . PRO A 1 860 ? -3.630 17.586 -17.536 1.00 51.03 860 PRO A O 1
ATOM 6481 N N . TRP A 1 861 ? -2.394 15.942 -18.454 1.00 60.59 861 TRP A N 1
ATOM 6482 C CA . TRP A 1 861 ? -1.101 16.480 -18.078 1.00 60.59 861 TRP A CA 1
ATOM 6483 C C . TRP A 1 861 ? -0.945 17.842 -18.764 1.00 60.59 861 TRP A C 1
ATOM 6485 O O . TRP A 1 861 ? -0.945 17.963 -19.991 1.00 60.59 861 TRP A O 1
ATOM 6495 N N . THR A 1 862 ? -0.883 18.895 -17.958 1.00 58.72 862 THR A N 1
ATOM 6496 C CA . THR A 1 862 ? -0.629 20.265 -18.409 1.00 58.72 862 THR A CA 1
ATOM 6497 C C . THR A 1 862 ? 0.878 20.514 -18.490 1.00 58.72 862 THR A C 1
ATOM 6499 O O . THR A 1 862 ? 1.686 19.760 -17.953 1.00 58.72 862 THR A O 1
ATOM 6502 N N . THR A 1 863 ? 1.307 21.605 -19.128 1.00 55.66 863 THR A N 1
ATOM 6503 C CA . THR A 1 863 ? 2.741 21.946 -19.169 1.00 55.66 863 THR A CA 1
ATOM 6504 C C . THR A 1 863 ? 3.332 22.136 -17.769 1.00 55.66 863 THR A C 1
ATOM 6506 O O . THR A 1 863 ? 4.472 21.761 -17.547 1.00 55.66 863 THR A O 1
ATOM 6509 N N . THR A 1 864 ? 2.544 22.626 -16.805 1.00 56.44 864 THR A N 1
ATOM 6510 C CA . THR A 1 864 ? 2.958 22.795 -15.402 1.00 56.44 864 THR A CA 1
ATOM 6511 C C . THR A 1 864 ? 3.074 21.481 -14.627 1.00 56.44 864 THR A C 1
ATOM 6513 O O . THR A 1 864 ? 3.835 21.404 -13.674 1.00 56.44 864 THR A O 1
ATOM 6516 N N . THR A 1 865 ? 2.351 20.424 -15.012 1.00 58.50 865 THR A N 1
ATOM 6517 C CA . THR A 1 865 ? 2.507 19.091 -14.388 1.00 58.50 865 THR A CA 1
ATOM 6518 C C . THR A 1 865 ? 3.731 18.363 -14.945 1.00 58.50 865 THR A C 1
ATOM 6520 O O . THR A 1 865 ? 4.365 17.589 -14.235 1.00 58.50 865 THR A O 1
ATOM 6523 N N . LEU A 1 866 ? 4.115 18.672 -16.191 1.00 57.06 866 LEU A N 1
ATOM 6524 C CA . LEU A 1 866 ? 5.386 18.237 -16.771 1.00 57.06 866 LEU A CA 1
ATOM 6525 C C . LEU A 1 866 ? 6.597 18.938 -16.137 1.00 57.06 866 LEU A C 1
ATOM 6527 O O . LEU A 1 866 ? 7.675 18.371 -16.179 1.00 57.06 866 LEU A O 1
ATOM 6531 N N . GLU A 1 867 ? 6.454 20.114 -15.512 1.00 55.97 867 GLU A N 1
ATOM 6532 C CA . GLU A 1 867 ? 7.579 20.809 -14.850 1.00 55.97 867 GLU A CA 1
ATOM 6533 C C . GLU A 1 867 ? 8.157 20.023 -13.657 1.00 55.97 867 GLU A C 1
ATOM 6535 O O . GLU A 1 867 ? 9.353 20.122 -13.384 1.00 55.97 867 GLU A O 1
ATOM 6540 N N . ASN A 1 868 ? 7.338 19.208 -12.978 1.00 63.53 868 ASN A N 1
ATOM 6541 C CA . ASN A 1 868 ? 7.790 18.312 -11.902 1.00 63.53 868 ASN A CA 1
ATOM 6542 C C . ASN A 1 868 ? 8.421 17.014 -12.432 1.00 63.53 868 ASN A C 1
ATOM 6544 O O . ASN A 1 868 ? 9.033 16.265 -11.663 1.00 63.53 868 ASN A O 1
ATOM 6548 N N . ILE A 1 869 ? 8.262 16.750 -13.733 1.00 59.69 869 ILE A N 1
ATOM 6549 C CA . ILE A 1 869 ? 8.929 15.665 -14.438 1.00 59.69 869 ILE A CA 1
ATOM 6550 C C . ILE A 1 869 ? 10.187 16.230 -15.086 1.00 59.69 869 ILE A C 1
ATOM 6552 O O . ILE A 1 869 ? 10.136 17.017 -16.027 1.00 59.69 869 ILE A O 1
ATOM 6556 N N . VAL A 1 870 ? 11.354 15.797 -14.628 1.00 57.53 870 VAL A N 1
ATOM 6557 C CA . VAL A 1 870 ? 12.595 16.200 -15.296 1.00 57.53 870 VAL A CA 1
ATOM 6558 C C . VAL A 1 870 ? 12.764 15.394 -16.590 1.00 57.53 870 VAL A C 1
ATOM 6560 O O . VAL A 1 870 ? 12.691 14.168 -16.610 1.00 57.53 870 VAL A O 1
ATOM 6563 N N . VAL A 1 871 ? 13.016 16.063 -17.713 1.00 50.53 871 VAL A N 1
ATOM 6564 C CA . VAL A 1 871 ? 13.525 15.365 -18.900 1.00 50.53 871 VAL A CA 1
ATOM 6565 C C . VAL A 1 871 ? 14.982 15.014 -18.625 1.00 50.53 871 VAL A C 1
ATOM 6567 O O . VAL A 1 871 ? 15.768 15.866 -18.212 1.00 50.53 871 VAL A O 1
ATOM 6570 N N . PHE A 1 872 ? 15.364 13.759 -18.822 1.00 41.75 872 PHE A N 1
ATOM 6571 C CA . PHE A 1 872 ? 16.722 13.308 -18.582 1.00 41.75 872 PHE A CA 1
ATOM 6572 C C . PHE A 1 872 ? 17.622 13.868 -19.663 1.00 41.75 872 PHE A C 1
ATOM 6574 O O . PHE A 1 872 ? 17.673 13.393 -20.797 1.00 41.75 872 PHE A O 1
ATOM 6581 N N . THR A 1 873 ? 18.309 14.937 -19.290 1.00 41.66 873 THR A N 1
ATOM 6582 C CA . THR A 1 873 ? 19.333 15.578 -20.094 1.00 41.66 873 THR A CA 1
ATOM 6583 C C . THR A 1 873 ? 20.664 14.887 -19.822 1.00 41.66 873 THR A C 1
ATOM 6585 O O . THR A 1 873 ? 21.141 14.906 -18.685 1.00 41.66 873 THR A O 1
ATOM 6588 N N . HIS A 1 874 ? 21.232 14.270 -20.859 1.00 36.50 874 HIS A N 1
ATOM 6589 C CA . HIS A 1 874 ? 22.596 13.735 -20.859 1.00 36.50 874 HIS A CA 1
ATOM 6590 C C . HIS A 1 874 ? 23.661 14.828 -20.751 1.00 36.50 874 HIS A C 1
ATOM 6592 O O . HIS A 1 874 ? 23.481 15.891 -21.394 1.00 36.50 874 HIS A O 1
#

Foldseek 3Di:
DPPPVVVVVVVVVVVVVVPPPPPPPLPFADEDAELPRLVLFFFLFFQDDDDLQGRNFQKEKEWFFLFPVVLVVCVVQQNAFWEQDFDAPVCPVVQRSAHFKYKYDWAFALKFWFKFFAQPACLCVLLVEHSVFAPDPPDDPDDPQPDDPDDDDPLRLLLQLLLLLLLLLFFQLVQQCCQHSNNVQWDWDLFSAGPLAPDHADDQQLLLVLDPPRSQAPGRLHNDDDHNTGDFFQDPSLLSSLVSCCSSVQAVAADPRRRAGHRGRPSQVVRAAEEEFEDRDVSRNVVSVSSQVSVCRNNVHRSHDYDYDHCVPPNLQPQFFDPPSHHSHPHGMYGDMDNDDFNYVLLLLQQAAQLQLDPSLPHHHDGGGNNSSNRNHPLLNVLSVQLLFDPDPVSNNVSVNVNRSVCSSSCSIGTRITGTHMIMGTPQWDQQRQFRNRGSLDPSNNRYTGGNPVDDRPLNPDPPDDPPSSGASHAVSPNRNYRYYYHRRWFQDLQQLEGDDPRSVSVQCQFFFFQKAADRSGRLAIFGQFFQAWDQDDPPDADDDPQKTKIKTFGDAWPVRHRLFAWLVRHGQFLLQLQQQLLQCQQRHSPLNSLSQQWQHKDDPDRGIIMTIGDHHHSCVSVSRRRTGADCVQFFDPVAQPPPPDQPFDGSHSDTDDNPPPRGDDDRGGHGDPQSSDSPHFQQVVLNSMHRHQWWQAAPDPVRGRRTRYNQKAELVRDGDTRGHHHRIMGMTGTQDCCPPPPDQALSSHRQSYDQPCDLAHEHSSVPHRNPVLLLLLCVPSPQANEPVSLQLLVLQAFAFDPDPDDDDPDDPPPRHPPDPDSLVSQHRQHQDPDGRGRHRRSVSSVRRHGRGTSDDRDDDDVVNCSSHDRDDD

Secondary structure (DSSP, 8-state):
--SSHHHHHHHHHHHHHHSS-------PPEEPPPTT-TT--B-SS---SS-TTTS--SEEEEEE-SSHHHHHHHHHTT--SB-SSPPPHHHHHHHHT-TTEEEPPPEEBS-EEEEEE-TT-HHHHHHT---------S--TT----S------HHHHHHHHHHHHHHHTTB-HHHHHHHSTTTTSEEE-SSS--TTSSS----HHHHHHH-SS----SBTTBSS--TTSB--TTSHHHHHHHHHHHHTTSEEEE-TTT--EEEE-HHHHHS-EEEEEE-SSHHHHHHHHHHHHHHHHHHTS--EEEEEE-IIIIIIIIIS--TTTS-TTS-SEEEEEE---SSS-TTHHHHH-GGGSGGGGTS---SS-S-TT----HHHHHHHHHHHT---HHHHHHHHHHHHHHHHHHTSSEEEEEEEE--EEETTEE----BTBTBT-SHHHHHH-EE-TT---TTTT--SS--TT----SGGGG-TTEEEEEESS--S---TTT--SHHHHHHHHHHS-BSEEE-SS-TT-EEESSEEEEESS-SSPPP--TT-EEEEEEE-B-TT--B--B-TTSPBP-HHHHHHHHHHHHHH-TTTTGGGTTEEEEEEEETTEEEEEESS--SSHHHHTTPBP--HHHHB-TTSPPPP--TTT--SSS----TT---PPP--PPPBPGGGSSTT--HHHHT----SSSEEEB--STTTTT-BTS--EE-TTS-B--S---TT-EEEEEESB-TTSTT---TT-B-TT---TTTTTSSGGGGS--HHHHHHHH-TT--SB--HHHHHHHHTTTT--S---S---TT-SS-----TTTTHHHH--GGG-SBTTB--SHHHHHHHTTT-BSS-SSS---HHHHTTB-----